Protein 2DPH (pdb70)

Organism: Pseudomonas putida (NCBI:txid303)

Sequence (796 aa):
AGNKSVVYHGTRDLRVETVPYPKLEHNNRKLEHAVILKVVSTNICGSDQHIYRGRFIVPKGHVLGHEITGEVVEKGSDVELMDIGDLVSVPFNVACGRCRNCKEARSDVCENNLVNPDADLGAFGFDLKGWSGGQAEYVLVPYADYMLLKFGDKEQAMEKIKDLTLISDILPTGFHGCVSAGVKPGSHVYIAGAGPVGRCAAAGARLLGAACVIVGDQNPERLKLLSDAGFETIDLRNSAPLRDQIDQILGKPEVDCGVDAVGFEAHGLGDEANTETPNGALNSLFDVVRAGGAIGIPGIYVGSDPDPVNKDAGSGRLHLDFGKMWTKSIRIMTGMAPVTNYNRHLTEAILWDQMPYLSKVMNIEVITLDQAPDGYAKFDKGSPAKFVIDPHGMLKNKAGNKSVVYHGTRDLRVETVPYPKLEHNNRKLEHAVILKVVSTNICGSDQHIYRGRFIVPKGHVLGHEITGEVVEKGSDVELMDIGDLVSVPFNVACGRCRNCKEARSDVCENNLVNPDADLGAFGFDLKGWSGGQAEYVLVPYADYMLLKFGDKEQAMEKIKDLTLISDILPTGFHGCVSAGVKPGSHVYIAGAGPVGRCAAAGARLLGAACVIVGDQNPERLKLLSDAGFETIDLRNSAPLRDQIDQILGKPEVDCGVDAVGFEAHGLGDEANTETPNGALNSLFDVVRAGGAIGIPGIYVGSDPDPVNKDAGSGRLHLDFGKMWTKSIRIMTGMAPVTNYNRHLTEAILWDQMPYLSKVMNIEVITLDQAPDGYAKFDKGSPAKFVIDPHGMLKNK

Solvent-accessible surface area: 28830 Å² total; per-residue (Å²): 131,33,8,61,1,0,2,19,38,20,82,124,49,16,113,38,59,93,44,109,83,21,139,28,73,23,123,142,101,140,4,74,15,0,0,0,0,64,0,1,0,0,0,1,4,28,18,0,26,18,0,14,70,11,18,37,116,8,69,158,36,20,9,0,0,3,0,0,0,0,42,0,52,73,69,10,102,73,7,138,107,9,84,121,26,22,2,0,0,0,2,9,1,0,1,1,21,136,21,106,2,5,155,106,56,48,2,1,1,1,36,32,94,91,1,4,80,113,49,37,8,1,0,0,0,5,18,29,86,40,6,61,2,0,0,1,41,51,3,26,0,0,10,0,40,69,3,14,18,82,4,66,82,80,126,71,0,41,145,52,1,41,20,0,0,0,0,0,8,1,0,0,12,0,24,13,0,0,58,20,3,32,5,134,103,46,9,55,0,1,0,4,8,0,13,9,29,0,0,0,0,0,0,0,0,79,52,38,35,16,70,18,12,0,0,0,14,46,32,68,109,32,9,126,34,0,49,103,14,59,10,74,41,5,41,14,118,67,96,52,83,9,69,73,19,0,52,156,58,40,58,110,39,33,0,25,3,0,0,0,14,56,0,8,20,1,65,6,71,12,131,98,8,144,61,40,34,11,19,13,7,0,17,10,0,2,37,0,0,25,6,16,3,7,0,0,3,11,8,18,2,18,33,81,10,71,97,45,77,58,197,48,6,15,78,3,78,6,43,2,17,8,0,76,1,3,44,31,0,0,86,4,27,2,1,15,2,5,0,48,61,32,4,92,143,2,0,73,15,3,24,186,96,101,6,81,25,0,58,132,0,0,47,26,72,54,19,72,6,95,88,0,36,94,1,1,40,117,7,22,188,22,17,25,2,0,2,0,0,11,20,62,44,35,12,176,71,223,130,24,8,60,0,0,3,11,52,14,81,128,45,15,118,39,63,94,42,112,67,23,138,18,79,19,121,145,99,155,3,49,25,0,0,0,0,62,0,0,0,0,0,2,4,26,16,0,30,17,0,14,63,11,18,37,111,2,66,155,43,19,12,0,0,2,0,0,0,0,32,0,58,70,76,5,100,77,9,141,108,9,85,104,30,26,2,0,1,0,1,9,1,0,1,1,21,136,20,81,2,6,157,109,54,52,0,1,0,1,37,31,98,90,0,2,75,113,44,37,7,1,0,0,0,2,19,28,83,39,6,64,2,0,0,1,38,46,3,26,0,0,11,0,36,70,4,8,9,97,8,74,75,81,117,85,1,56,152,52,10,77,20,0,0,0,0,0,7,0,0,0,12,0,25,13,0,0,57,19,2,32,6,131,104,45,7,59,0,0,0,4,8,0,13,7,29,0,0,0,0,0,0,0,0,75,53,38,35,16,69,20,12,0,0,0,17,45,31,60,108,30,9,125,32,0,51,105,16,61,11,77,41,5,37,12,120,76,96,56,81,8,70,76,27,0,56,170,55,38,56,140,42,38,0,26,4,0,0,0,14,54,0,6,20,1,61,4,54,8,128,85,8,138,64,38,39,10,19,9,6,0,17,14,0,2,36,0,0,32,5,16,4,7,0,0,4,11,7,16,2,14,37,79,9,67,95,46,80,58,190,47,5,17,77,2,77,8,44,2,13,5,1,79,5,4,40,28,1,0,82,2,26,2,1,17,2,6,0,45,63,32,7,157,146,2,8,84,15,4,30,185,99,105,6,84,23,0,58,136,0,0,50,26,70,54,22,62,3,91,93,0,34,99,0,2,32,107,8,19,174,25,19,34,1,0,2,0,0,13,16,59,55,48,19,186,130,210

Nearest PDB structures (foldseek):
  2dph-assembly1_A  TM=1.001E+00  e=8.751E-88  Pseudomonas putida
  4jlw-assembly1_D  TM=9.834E-01  e=1.526E-62  Pseudomonas aeruginosa LESB58
  1kol-assembly1_A  TM=9.827E-01  e=7.823E-61  Pseudomonas putida
  2oui-assembly1_A  TM=8.175E-01  e=8.821E-23  Entamoeba histolytica
  3wlf-assembly1_B  TM=8.235E-01  e=4.768E-22  Candida parapsilosis

Radius of gyration: 28.47 Å; Cα contacts (8 Å, |Δi|>4): 2165; chains: 2; bounding box: 70×52×89 Å

Secondary structure (DSSP, 8-state):
--EEEEEEEETTEEEEEEEPPPPSEETTEE-TT-EEEEEEEEE--HHHHHHHTTSS---TTPBP---EEEEEEEE-TT--S--TT-EEE--SB---S-SHHHHTT-GGG---TTT-SSSS--BTTTTBSSPPPSSBSEEEESSHHHH-EE-SSHHHHHHTHHHHTTTTTHHHHHHHHHHHTT--TT-EEEEE--SHHHHHHHHHHHHHT-SEEEEEES-HHHHHHHHTTT-EEEETTSSS-HHHHHHHHHSSS-EEEEEE-S-TT-B-SGGGTTSB-TTHHHHHHHHHEEEEEEEE--S---S--SS-SSHHHHTTEEEEEHHHHHHTT-EEE-SS--GGGTHHHHHHHHHTT--HHHHHHH-EEEE-STTHHHHHHHHHTT-S-EEEE-TTS-----/--EEEEEEEETTEEEEEEEPPPPSBSSS-B-TT-EEEEEEEEE--HHHHHHHTTSS---TTPBP---EEEEEEEE-TT--S--TT-EEE--SB---SSSHHHHTT-GGG---TTT-SSSS--BTTTTBSS---SSBSEEEESSHHHH-EE-S-HHHHHTTHHHHTTTTTHHHHHHHHHHTTT--TT-EEEEE--SHHHHHHHHHHHHTT-SEEEEEES-HHHHHHHHTTT-EEEETT--S-HHHHHHHHHSSS-EEEEEE-S-TT-B-SGGGTTSB-TTHHHHHHHHHEEEEEEEE--S---S--SS-SSTGGGGTEEEEEHHHHHHTT-EEE-SS--GGGTHHHHHHHHHTT--THHHHHH-EEEE-STTHHHHHHHHHTT-S-EEEE-TT--S---

InterPro domains:
  IPR002328 Alcohol dehydrogenase, zinc-type, conserved site [PS00059] (66-80)
  IPR011032 GroES-like superfamily [SSF50129] (4-185)
  IPR013154 Alcohol dehydrogenase-like, N-terminal [PF08240] (34-147)
  IPR036291 NAD(P)-binding domain superfamily [SSF51735] (162-354)

Structure (mmCIF, N/CA/C/O backbone):
data_2DPH
#
_entry.id   2DPH
#
_cell.length_a   90.229
_cell.length_b   90.229
_cell.length_c   226.689
_cell.angle_alpha   90.00
_cell.angle_beta   90.00
_cell.angle_gamma   90.00
#
_symmetry.space_group_name_H-M   'I 41'
#
loop_
_entity.id
_entity.type
_entity.pdbx_description
1 polymer 'Formaldehyde dismutase'
2 non-polymer 'ZINC ION'
3 non-polymer NICOTINAMIDE-ADENINE-DINUCLEOTIDE
4 water water
#
loop_
_atom_site.group_PDB
_atom_site.id
_atom_site.type_symbol
_atom_site.label_atom_id
_atom_site.label_alt_id
_atom_site.label_comp_id
_atom_site.label_asym_id
_atom_site.label_entity_id
_atom_site.label_seq_id
_atom_site.pdbx_PDB_ins_code
_atom_site.Cartn_x
_atom_site.Cartn_y
_atom_site.Cartn_z
_atom_site.occupancy
_atom_site.B_iso_or_equiv
_atom_site.auth_seq_id
_atom_site.auth_comp_id
_atom_site.auth_asym_id
_atom_site.auth_atom_id
_atom_site.pdbx_PDB_model_num
ATOM 1 N N . ALA A 1 1 ? 14.656 63.926 79.246 1.00 29.86 1 ALA A N 1
ATOM 2 C CA . ALA A 1 1 ? 14.690 65.408 79.050 1.00 29.97 1 ALA A CA 1
ATOM 3 C C . ALA A 1 1 ? 13.876 65.829 77.820 1.00 29.88 1 ALA A C 1
ATOM 4 O O . ALA A 1 1 ? 13.243 64.997 77.169 1.00 29.95 1 ALA A O 1
ATOM 6 N N . GLY A 1 2 ? 13.906 67.121 77.505 1.00 29.80 2 GLY A N 1
ATOM 7 C CA . GLY A 1 2 ? 13.224 67.652 76.328 1.00 29.68 2 GLY A CA 1
ATOM 8 C C . GLY A 1 2 ? 13.749 67.149 74.992 1.00 29.72 2 GLY A C 1
ATOM 9 O O . GLY A 1 2 ? 14.900 66.723 74.872 1.00 29.69 2 GLY A O 1
ATOM 10 N N . ASN A 1 3 ? 12.885 67.210 73.986 1.00 29.79 3 ASN A N 1
ATOM 11 C CA . ASN A 1 3 ? 13.202 66.791 72.626 1.00 29.87 3 ASN A CA 1
ATOM 12 C C . ASN A 1 3 ? 13.315 68.024 71.721 1.00 29.89 3 ASN A C 1
ATOM 13 O O . ASN A 1 3 ? 12.306 68.646 71.358 1.00 29.71 3 ASN A O 1
ATOM 18 N N . LYS A 1 4 ? 14.557 68.380 71.392 1.00 29.85 4 LYS A N 1
ATOM 19 C CA . LYS A 1 4 ? 14.855 69.529 70.537 1.00 30.14 4 LYS A CA 1
ATOM 20 C C . LYS A 1 4 ? 14.349 69.269 69.114 1.00 30.26 4 LYS A C 1
ATOM 21 O O . LYS A 1 4 ? 14.720 68.279 68.479 1.00 30.06 4 LYS A O 1
ATOM 27 N N . SER A 1 5 ? 13.508 70.179 68.630 1.00 30.35 5 SER A N 1
ATOM 28 C CA . SER A 1 5 ? 12.753 69.988 67.400 1.00 30.40 5 SER A CA 1
ATOM 29 C C . SER A 1 5 ? 12.707 71.276 66.586 1.00 30.54 5 SER A C 1
ATOM 30 O O . SER A 1 5 ? 12.938 72.364 67.122 1.00 30.48 5 SER A O 1
ATOM 33 N N . VAL A 1 6 ? 12.412 71.143 65.293 1.00 30.50 6 VAL A N 1
ATOM 34 C CA . VAL A 1 6 ? 12.145 72.296 64.434 1.00 30.55 6 VAL A CA 1
ATOM 35 C C . VAL A 1 6 ? 10.644 72.568 64.454 1.00 30.71 6 VAL A C 1
ATOM 36 O O . VAL A 1 6 ? 9.850 71.743 63.994 1.00 30.71 6 VAL A O 1
ATOM 40 N N . VAL A 1 7 ? 10.269 73.727 64.993 1.00 31.00 7 VAL A N 1
ATOM 41 C CA . VAL A 1 7 ? 8.868 74.057 65.255 1.00 31.39 7 VAL A CA 1
ATOM 42 C C . VAL A 1 7 ? 8.383 75.245 64.400 1.00 31.93 7 VAL A C 1
ATOM 43 O O . VAL A 1 7 ? 9.056 76.275 64.298 1.00 31.60 7 VAL A O 1
ATOM 47 N N . TYR A 1 8 ? 7.214 75.081 63.789 1.00 32.66 8 TYR A N 1
ATOM 48 C CA . TYR A 1 8 ? 6.610 76.132 62.977 1.00 33.52 8 TYR A CA 1
ATOM 49 C C . TYR A 1 8 ? 5.857 77.120 63.858 1.00 33.77 8 TYR A C 1
ATOM 50 O O . TYR A 1 8 ? 4.994 76.729 64.644 1.00 33.79 8 TYR A O 1
ATOM 59 N N . HIS A 1 9 ? 6.188 78.399 63.715 1.00 34.26 9 HIS A N 1
ATOM 60 C CA . HIS A 1 9 ? 5.516 79.461 64.462 1.00 34.83 9 HIS A CA 1
ATOM 61 C C . HIS A 1 9 ? 4.830 80.468 63.551 1.00 34.90 9 HIS A C 1
ATOM 62 O O . HIS A 1 9 ? 4.054 81.303 64.017 1.00 35.35 9 HIS A O 1
ATOM 69 N N . GLY A 1 10 ? 5.118 80.382 62.256 1.00 34.71 10 GLY A N 1
ATOM 70 C CA . GLY A 1 10 ? 4.525 81.274 61.270 1.00 34.56 10 GLY A CA 1
ATOM 71 C C . GLY A 1 10 ? 5.353 81.335 60.004 1.00 34.53 10 GLY A C 1
ATOM 72 O O . GLY A 1 10 ? 6.431 80.743 59.928 1.00 34.26 10 GLY A O 1
ATOM 73 N N . THR A 1 11 ? 4.837 82.056 59.010 1.00 34.72 11 THR A N 1
ATOM 74 C CA . THR A 1 11 ? 5.502 82.216 57.722 1.00 34.90 11 THR A CA 1
ATOM 75 C C . THR A 1 11 ? 6.948 82.658 57.907 1.00 35.07 11 THR A C 1
ATOM 76 O O . THR A 1 11 ? 7.214 83.721 58.478 1.00 35.20 11 THR A O 1
ATOM 80 N N . ARG A 1 12 ? 7.866 81.815 57.434 1.00 35.08 12 ARG A N 1
ATOM 81 C CA . ARG A 1 12 ? 9.314 82.054 57.513 1.00 35.26 12 ARG A CA 1
ATOM 82 C C . ARG A 1 12 ? 9.834 82.239 58.947 1.00 35.08 12 ARG A C 1
ATOM 83 O O . ARG A 1 12 ? 10.895 82.831 59.165 1.00 34.99 12 ARG A O 1
ATOM 91 N N . ASP A 1 13 ? 9.087 81.693 59.907 1.00 34.87 13 ASP A N 1
ATOM 92 C CA . ASP A 1 13 ? 9.424 81.764 61.323 1.00 34.78 13 ASP A CA 1
ATOM 93 C C . ASP A 1 13 ? 9.462 80.362 61.938 1.00 34.86 13 ASP A C 1
ATOM 94 O O . ASP A 1 13 ? 8.455 79.851 62.445 1.00 34.52 13 ASP A O 1
ATOM 99 N N . LEU A 1 14 ? 10.636 79.743 61.874 1.00 35.02 14 LEU A N 1
ATOM 100 C CA . LEU A 1 14 ? 10.856 78.442 62.487 1.00 35.18 14 LEU A CA 1
ATOM 101 C C . LEU A 1 14 ? 11.756 78.600 63.701 1.00 35.44 14 LEU A C 1
ATOM 102 O O . LEU A 1 14 ? 12.645 79.454 63.718 1.00 35.42 14 LEU A O 1
ATOM 107 N N . ARG A 1 15 ? 11.520 77.776 64.715 1.00 35.67 15 ARG A N 1
ATOM 108 C CA . ARG A 1 15 ? 12.279 77.856 65.957 1.00 35.94 15 ARG A CA 1
ATOM 109 C C . ARG A 1 15 ? 12.731 76.487 66.426 1.00 35.88 15 ARG A C 1
ATOM 110 O O . ARG A 1 15 ? 11.916 75.578 66.608 1.00 36.15 15 ARG A O 1
ATOM 118 N N . VAL A 1 16 ? 14.040 76.349 66.606 1.00 35.82 16 VAL A N 1
ATOM 119 C CA . VAL A 1 16 ? 14.625 75.143 67.171 1.00 35.82 16 VAL A CA 1
ATOM 120 C C . VAL A 1 16 ? 14.476 75.227 68.686 1.00 35.88 16 VAL A C 1
ATOM 121 O O . VAL A 1 16 ? 15.168 76.011 69.348 1.00 35.78 16 VAL A O 1
ATOM 125 N N . GLU A 1 17 ? 13.555 74.433 69.224 1.00 35.58 17 GLU A N 1
ATOM 126 C CA . GLU A 1 17 ? 13.258 74.466 70.653 1.00 35.33 17 GLU A CA 1
ATOM 127 C C . GLU A 1 17 ? 12.910 73.085 71.190 1.00 35.07 17 GLU A C 1
ATOM 128 O O . GLU A 1 17 ? 12.602 72.158 70.428 1.00 34.73 17 GLU A O 1
ATOM 134 N N . THR A 1 18 ? 12.966 72.971 72.513 1.00 34.62 18 THR A N 1
ATOM 135 C CA . THR A 1 18 ? 12.658 71.742 73.220 1.00 34.25 18 THR A CA 1
ATOM 136 C C . THR A 1 18 ? 11.148 71.525 73.308 1.00 33.86 18 THR A C 1
ATOM 137 O O . THR A 1 18 ? 10.369 72.464 73.475 1.00 33.85 18 THR A O 1
ATOM 141 N N . VAL A 1 19 ? 10.759 70.265 73.165 1.00 33.45 19 VAL A N 1
ATOM 142 C CA . VAL A 1 19 ? 9.378 69.828 73.246 1.00 33.00 19 VAL A CA 1
ATOM 143 C C . VAL A 1 19 ? 9.391 68.589 74.159 1.00 32.59 19 VAL A C 1
ATOM 144 O O . VAL A 1 19 ? 10.401 67.889 74.211 1.00 32.33 19 VAL A O 1
ATOM 148 N N . PRO A 1 20 ? 8.301 68.342 74.918 1.00 32.24 20 PRO A N 1
ATOM 149 C CA . PRO A 1 20 ? 8.230 67.117 75.718 1.00 32.14 20 PRO A CA 1
ATOM 150 C C . PRO A 1 20 ? 8.621 65.869 74.928 1.00 32.11 20 PRO A C 1
ATOM 151 O O . PRO A 1 20 ? 8.159 65.677 73.798 1.00 32.21 20 PRO A O 1
ATOM 155 N N . TYR A 1 21 ? 9.482 65.046 75.524 1.00 31.85 21 TYR A N 1
ATOM 156 C CA . TYR A 1 21 ? 9.951 63.793 74.925 1.00 31.54 21 TYR A CA 1
ATOM 157 C C . TYR A 1 21 ? 8.785 62.940 74.398 1.00 32.00 21 TYR A C 1
ATOM 158 O O . TYR A 1 21 ? 7.732 62.877 75.034 1.00 31.86 21 TYR A O 1
ATOM 167 N N . PRO A 1 22 ? 8.964 62.295 73.224 1.00 32.50 22 PRO A N 1
ATOM 168 C CA . PRO A 1 22 ? 7.864 61.530 72.643 1.00 32.95 22 PRO A CA 1
ATOM 169 C C . PRO A 1 22 ? 7.467 60.301 73.465 1.00 33.56 22 PRO A C 1
ATOM 170 O O . PRO A 1 22 ? 8.330 59.521 73.888 1.00 33.60 22 PRO A O 1
ATOM 174 N N . LYS A 1 23 ? 6.163 60.165 73.698 1.00 34.04 23 LYS A N 1
ATOM 175 C CA . LYS A 1 23 ? 5.582 58.990 74.334 1.00 34.87 23 LYS A CA 1
ATOM 176 C C . LYS A 1 23 ? 5.007 58.071 73.258 1.00 34.98 23 LYS A C 1
ATOM 177 O O . LYS A 1 23 ? 4.704 58.521 72.148 1.00 35.14 23 LYS A O 1
ATOM 183 N N . LEU A 1 24 ? 4.846 56.793 73.594 1.00 35.15 24 LEU A N 1
ATOM 184 C CA . LEU A 1 24 ? 4.221 55.825 72.698 1.00 35.30 24 LEU A CA 1
ATOM 185 C C . LEU A 1 24 ? 2.703 55.992 72.741 1.00 35.58 24 LEU A C 1
ATOM 186 O O . LEU A 1 24 ? 1.970 55.100 73.172 1.00 35.64 24 LEU A O 1
ATOM 191 N N . GLU A 1 25 ? 2.245 57.144 72.260 1.00 36.05 25 GLU A N 1
ATOM 192 C CA . GLU A 1 25 ? 0.893 57.623 72.515 1.00 36.68 25 GLU A CA 1
ATOM 193 C C . GLU A 1 25 ? 0.462 58.640 71.452 1.00 36.73 25 GLU A C 1
ATOM 194 O O . GLU A 1 25 ? 1.274 59.436 70.984 1.00 36.73 25 GLU A O 1
ATOM 200 N N . HIS A 1 26 ? -0.819 58.609 71.084 1.00 36.94 26 HIS A N 1
ATOM 201 C CA . HIS A 1 26 ? -1.383 59.540 70.104 1.00 37.14 26 HIS A CA 1
ATOM 202 C C . HIS A 1 26 ? -2.860 59.786 70.415 1.00 37.55 26 HIS A C 1
ATOM 203 O O . HIS A 1 26 ? -3.654 58.841 70.465 1.00 37.48 26 HIS A O 1
ATOM 210 N N . ASN A 1 27 ? -3.213 61.059 70.610 1.00 38.05 27 ASN A N 1
ATOM 211 C CA . ASN A 1 27 ? -4.537 61.465 71.115 1.00 38.73 27 ASN A CA 1
ATOM 212 C C . ASN A 1 27 ? -4.898 60.761 72.434 1.00 39.14 27 ASN A C 1
ATOM 213 O O . ASN A 1 27 ? -6.005 60.230 72.594 1.00 39.16 27 ASN A O 1
ATOM 218 N N . ASN A 1 28 ? -3.934 60.759 73.360 1.00 39.68 28 ASN A N 1
ATOM 219 C CA . ASN A 1 28 ? -4.050 60.127 74.689 1.00 40.24 28 ASN A CA 1
ATOM 220 C C . ASN A 1 28 ? -4.188 58.605 74.656 1.00 40.31 28 ASN A C 1
ATOM 221 O O . ASN A 1 28 ? -4.270 57.965 75.709 1.00 40.48 28 ASN A O 1
ATOM 226 N N . ARG A 1 29 ? -4.210 58.040 73.448 1.00 40.26 29 ARG A N 1
ATOM 227 C CA . ARG A 1 29 ? -4.374 56.602 73.236 1.00 40.17 29 ARG A CA 1
ATOM 228 C C . ARG A 1 29 ? -3.005 55.917 73.162 1.00 39.75 29 ARG A C 1
ATOM 229 O O . ARG A 1 29 ? -2.106 56.383 72.457 1.00 39.81 29 ARG A O 1
ATOM 237 N N . LYS A 1 30 ? -2.863 54.810 73.892 1.00 39.15 30 LYS A N 1
ATOM 238 C CA . LYS A 1 30 ? -1.612 54.054 73.970 1.00 38.44 30 LYS A CA 1
ATOM 239 C C . LYS A 1 30 ? -1.361 53.255 72.688 1.00 37.72 30 LYS A C 1
ATOM 240 O O . LYS A 1 30 ? -2.266 52.584 72.183 1.00 37.90 30 LYS A O 1
ATOM 246 N N . LEU A 1 31 ? -0.134 53.327 72.170 1.00 36.46 31 LEU A N 1
ATOM 247 C CA . LEU A 1 31 ? 0.203 52.681 70.897 1.00 35.22 31 LEU A CA 1
ATOM 248 C C . LEU A 1 31 ? 1.141 51.489 71.071 1.00 34.41 31 LEU A C 1
ATOM 249 O O . LEU A 1 31 ? 2.359 51.649 71.213 1.00 34.19 31 LEU A O 1
ATOM 254 N N . GLU A 1 32 ? 0.553 50.295 71.048 1.00 33.56 32 GLU A N 1
ATOM 255 C CA . GLU A 1 32 ? 1.275 49.032 71.228 1.00 32.86 32 GLU A CA 1
ATOM 256 C C . GLU A 1 32 ? 2.232 48.745 70.076 1.00 31.79 32 GLU A C 1
ATOM 257 O O . GLU A 1 32 ? 3.273 48.106 70.254 1.00 31.83 32 GLU A O 1
ATOM 263 N N . HIS A 1 33 ? 1.862 49.236 68.898 1.00 29.98 33 HIS A N 1
ATOM 264 C CA . HIS A 1 33 ? 2.534 48.926 67.644 1.00 28.64 33 HIS A CA 1
ATOM 265 C C . HIS A 1 33 ? 3.640 49.938 67.331 1.00 28.03 33 HIS A C 1
ATOM 266 O O . HIS A 1 33 ? 4.362 49.793 66.341 1.00 27.52 33 HIS A O 1
ATOM 273 N N . ALA A 1 34 ? 3.759 50.955 68.182 1.00 27.30 34 ALA A N 1
ATOM 274 C CA . ALA A 1 34 ? 4.652 52.086 67.941 1.00 26.78 34 ALA A CA 1
ATOM 275 C C . ALA A 1 34 ? 6.071 51.916 68.490 1.00 26.61 34 ALA A C 1
ATOM 276 O O . ALA A 1 34 ? 6.367 50.987 69.254 1.00 26.48 34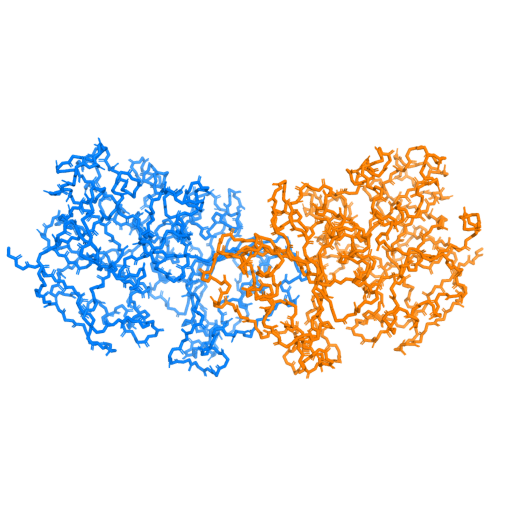 ALA A O 1
ATOM 278 N N . VAL A 1 35 ? 6.926 52.854 68.086 1.00 26.47 35 VAL A N 1
ATOM 279 C CA . VAL A 1 35 ? 8.351 52.865 68.376 1.00 26.17 35 VAL A CA 1
ATOM 280 C C . VAL A 1 35 ? 8.806 54.320 68.550 1.00 26.08 35 VAL A C 1
ATOM 281 O O . VAL A 1 35 ? 8.201 55.238 67.983 1.00 25.79 35 VAL A O 1
ATOM 285 N N . ILE A 1 36 ? 9.837 54.533 69.367 1.00 25.92 36 ILE A N 1
ATOM 286 C CA . ILE A 1 36 ? 10.522 55.826 69.421 1.00 25.93 36 ILE A CA 1
ATOM 287 C C . ILE A 1 36 ? 11.857 55.672 68.710 1.00 25.97 36 ILE A C 1
ATOM 288 O O . ILE A 1 36 ? 12.530 54.647 68.856 1.00 26.32 36 ILE A O 1
ATOM 293 N N . LEU A 1 37 ? 12.226 56.681 67.929 1.00 25.88 37 LEU A N 1
ATOM 294 C CA . LEU A 1 37 ? 13.494 56.681 67.210 1.00 25.83 37 LEU A CA 1
ATOM 295 C C . LEU A 1 37 ? 14.418 57.799 67.651 1.00 25.86 37 LEU A C 1
ATOM 296 O O . LEU A 1 37 ? 13.998 58.946 67.778 1.00 25.98 37 LEU A O 1
ATOM 301 N N . LYS A 1 38 ? 15.680 57.458 67.876 1.00 26.00 38 LYS A N 1
ATOM 302 C CA . LYS A 1 38 ? 16.744 58.458 67.922 1.00 26.25 38 LYS A CA 1
ATOM 303 C C . LYS A 1 38 ? 17.098 58.760 66.465 1.00 26.04 38 LYS A C 1
ATOM 304 O O . LYS A 1 38 ? 17.443 57.854 65.707 1.00 25.90 38 LYS A O 1
ATOM 310 N N . VAL A 1 39 ? 16.999 60.027 66.077 1.00 26.24 39 VAL A N 1
ATOM 311 C CA . VAL A 1 39 ? 17.151 60.423 64.674 1.00 26.03 39 VAL A CA 1
ATOM 312 C C . VAL A 1 39 ? 18.623 60.479 64.252 1.00 26.42 39 VAL A C 1
ATOM 313 O O . VAL A 1 39 ? 19.418 61.229 64.832 1.00 26.86 39 VAL A O 1
ATOM 317 N N . VAL A 1 40 ? 18.974 59.675 63.247 1.00 26.37 40 VAL A N 1
ATOM 318 C CA . VAL A 1 40 ? 20.333 59.634 62.703 1.00 26.42 40 VAL A CA 1
ATOM 319 C C . VAL A 1 40 ? 20.530 60.751 61.673 1.00 26.72 40 VAL A C 1
ATOM 320 O O . VAL A 1 40 ? 21.494 61.522 61.751 1.00 26.98 40 VAL A O 1
ATOM 324 N N . SER A 1 41 ? 19.613 60.827 60.711 1.00 26.66 41 SER A N 1
ATOM 325 C CA . SER A 1 41 ? 19.617 61.880 59.705 1.00 26.47 41 SER A CA 1
ATOM 326 C C . SER A 1 41 ? 18.185 62.244 59.346 1.00 26.49 41 SER A C 1
ATOM 327 O O . SER A 1 41 ? 17.302 61.380 59.317 1.00 26.50 41 SER A O 1
ATOM 330 N N . THR A 1 42 ? 17.964 63.528 59.085 1.00 26.28 42 THR A N 1
ATOM 331 C CA . THR A 1 42 ? 16.624 64.056 58.842 1.00 26.25 42 THR A CA 1
ATOM 332 C C . THR A 1 42 ? 16.696 65.261 57.887 1.00 26.31 42 THR A C 1
ATOM 333 O O . THR A 1 42 ? 17.285 66.291 58.211 1.00 26.29 42 THR A O 1
ATOM 337 N N . ASN A 1 43 ? 16.117 65.110 56.697 1.00 26.46 43 ASN A N 1
ATOM 338 C CA . ASN A 1 43 ? 16.319 66.085 55.617 1.00 26.44 43 ASN A CA 1
ATOM 339 C C . ASN A 1 43 ? 15.289 67.218 55.584 1.00 26.50 43 ASN A C 1
ATOM 340 O O . ASN A 1 43 ? 14.235 67.133 56.219 1.00 26.84 43 ASN A O 1
ATOM 345 N N . ILE A 1 44 ? 15.619 68.269 54.833 1.00 26.53 44 ILE A N 1
ATOM 346 C CA . ILE A 1 44 ? 14.692 69.349 54.488 1.00 26.72 44 ILE A CA 1
ATOM 347 C C . ILE A 1 44 ? 14.190 69.138 53.050 1.00 27.11 44 ILE A C 1
ATOM 348 O O . ILE A 1 44 ? 14.978 68.877 52.134 1.00 27.11 44 ILE A O 1
ATOM 353 N N . CYS A 1 45 ? 12.876 69.253 52.868 1.00 27.84 45 CYS A N 1
ATOM 354 C CA . CYS A 1 45 ? 12.222 68.965 51.591 1.00 27.84 45 CYS A CA 1
ATOM 355 C C . CYS A 1 45 ? 11.520 70.187 51.006 1.00 27.53 45 CYS A C 1
ATOM 356 O O . CYS A 1 45 ? 11.242 71.149 51.718 1.00 27.48 45 CYS A O 1
ATOM 359 N N . GLY A 1 46 ? 11.226 70.130 49.707 1.00 27.40 46 GLY A N 1
ATOM 360 C CA . GLY A 1 46 ? 10.413 71.153 49.034 1.00 26.80 46 GLY A CA 1
ATOM 361 C C . GLY A 1 46 ? 9.023 71.275 49.638 1.00 26.42 46 GLY A C 1
ATOM 362 O O . GLY A 1 46 ? 8.446 72.358 49.668 1.00 26.36 46 GLY A O 1
ATOM 363 N N . SER A 1 47 ? 8.494 70.157 50.124 1.00 26.37 47 SER A N 1
ATOM 364 C CA . SER A 1 47 ? 7.218 70.132 50.843 1.00 26.61 47 SER A CA 1
ATOM 365 C C . SER A 1 47 ? 7.268 70.920 52.153 1.00 26.60 47 SER A C 1
ATOM 366 O O . SER A 1 47 ? 6.300 71.589 52.510 1.00 26.70 47 SER A O 1
ATOM 369 N N . ASP A 1 48 ? 8.392 70.831 52.863 1.00 26.57 48 ASP A N 1
ATOM 370 C CA . ASP A 1 48 ? 8.625 71.654 54.053 1.00 27.15 48 ASP A CA 1
ATOM 371 C C . ASP A 1 48 ? 8.693 73.136 53.679 1.00 27.36 48 ASP A C 1
ATOM 372 O O . ASP A 1 48 ? 8.288 73.997 54.457 1.00 27.64 48 ASP A O 1
ATOM 377 N N . GLN A 1 49 ? 9.208 73.421 52.486 1.00 27.86 49 GLN A N 1
ATOM 378 C CA . GLN A 1 49 ? 9.301 74.789 51.987 1.00 28.26 49 GLN A CA 1
ATOM 379 C C . GLN A 1 49 ? 7.921 75.407 51.719 1.00 28.41 49 GLN A C 1
ATOM 380 O O . GLN A 1 49 ? 7.713 76.582 52.022 1.00 28.58 49 GLN A O 1
ATOM 386 N N . HIS A 1 50 ? 6.990 74.622 51.164 1.00 28.55 50 HIS A N 1
ATOM 387 C CA . HIS A 1 50 ? 5.581 75.049 51.043 1.00 28.76 50 HIS A CA 1
ATOM 388 C C . HIS A 1 50 ? 5.034 75.537 52.391 1.00 28.85 50 HIS A C 1
ATOM 389 O O . HIS A 1 50 ? 4.367 76.570 52.465 1.00 28.70 50 HIS A O 1
ATOM 396 N N . ILE A 1 51 ? 5.313 74.775 53.449 1.00 29.08 51 ILE A N 1
ATOM 397 C CA . ILE A 1 51 ? 4.903 75.136 54.808 1.00 29.45 51 ILE A CA 1
ATOM 398 C C . ILE A 1 51 ? 5.621 76.417 55.236 1.00 29.72 51 ILE A C 1
ATOM 399 O O . ILE A 1 51 ? 4.991 77.368 55.685 1.00 29.65 51 ILE A O 1
ATOM 404 N N . TYR A 1 52 ? 6.939 76.423 55.057 1.00 30.21 52 TYR A N 1
ATOM 405 C CA . TYR A 1 52 ? 7.812 77.545 55.394 1.00 30.64 52 TYR A CA 1
ATOM 406 C C . TYR A 1 52 ? 7.372 78.879 54.767 1.00 31.21 52 TYR A C 1
ATOM 407 O O . TYR A 1 52 ? 7.432 79.928 55.414 1.00 31.36 52 TYR A O 1
ATOM 416 N N . ARG A 1 53 ? 6.933 78.829 53.512 1.00 31.68 53 ARG A N 1
ATOM 417 C CA . ARG A 1 53 ? 6.456 80.017 52.803 1.00 32.05 53 ARG A CA 1
ATOM 418 C C . ARG A 1 53 ? 5.018 80.399 53.180 1.00 32.11 53 ARG A C 1
ATOM 419 O O . ARG A 1 53 ? 4.486 81.395 52.688 1.00 32.26 53 ARG A O 1
ATOM 427 N N . GLY A 1 54 ? 4.394 79.603 54.046 1.00 32.27 54 GLY A N 1
ATOM 428 C CA . GLY A 1 54 ? 2.996 79.796 54.421 1.00 32.42 54 GLY A CA 1
ATOM 429 C C . GLY A 1 54 ? 2.004 79.387 53.342 1.00 32.70 54 GLY A C 1
ATOM 430 O O . GLY A 1 54 ? 0.895 79.929 53.272 1.00 32.69 54 GLY A O 1
ATOM 431 N N . ARG A 1 55 ? 2.393 78.429 52.501 1.00 32.68 55 ARG A N 1
ATOM 432 C CA . ARG A 1 55 ? 1.535 77.986 51.396 1.00 32.81 55 ARG A CA 1
ATOM 433 C C . ARG A 1 55 ? 0.828 76.660 51.689 1.00 33.12 55 ARG A C 1
ATOM 434 O O . ARG A 1 55 ? -0.112 76.281 50.991 1.00 33.16 55 ARG A O 1
ATOM 442 N N . PHE A 1 56 ? 1.299 75.962 52.718 1.00 33.57 56 PHE A N 1
ATOM 443 C CA . PHE A 1 56 ? 0.667 74.746 53.209 1.00 34.25 56 PHE A CA 1
ATOM 444 C C . PHE A 1 56 ? 0.482 74.937 54.708 1.00 34.52 56 PHE A C 1
ATOM 445 O O . PHE A 1 56 ? 1.462 75.072 55.444 1.00 34.57 56 PHE A O 1
ATOM 453 N N . ILE A 1 57 ? -0.775 74.966 55.149 1.00 34.95 57 ILE A N 1
ATOM 454 C CA . ILE A 1 57 ? -1.105 75.303 56.538 1.00 35.18 57 ILE A CA 1
ATOM 455 C C . ILE A 1 57 ? -0.914 74.124 57.494 1.00 35.14 57 ILE A C 1
ATOM 456 O O . ILE A 1 57 ? -1.400 73.019 57.241 1.00 35.49 57 ILE A O 1
ATOM 461 N N . VAL A 1 58 ? -0.172 74.374 58.572 1.00 34.96 58 VAL A N 1
ATOM 462 C CA . VAL A 1 58 ? -0.114 73.493 59.743 1.00 34.74 58 VAL A CA 1
ATOM 463 C C . VAL A 1 58 ? -0.381 74.375 60.974 1.00 34.78 58 VAL A C 1
ATOM 464 O O . VAL A 1 58 ? -0.262 75.597 60.879 1.00 34.83 58 VAL A O 1
ATOM 468 N N . PRO A 1 59 ? -0.750 73.773 62.128 1.00 34.91 59 PRO A N 1
ATOM 469 C CA . PRO A 1 59 ? -0.991 74.614 63.308 1.00 34.98 59 PRO A CA 1
ATOM 470 C C . PRO A 1 59 ? 0.304 75.179 63.892 1.00 35.15 59 PRO A C 1
ATOM 471 O O . PRO A 1 59 ? 1.377 74.584 63.718 1.00 35.15 59 PRO A O 1
ATOM 475 N N . LYS A 1 60 ? 0.203 76.320 64.572 1.00 35.27 60 LYS A N 1
ATOM 476 C CA . LYS A 1 60 ? 1.338 76.884 65.305 1.00 35.47 60 LYS A CA 1
ATOM 477 C C . LYS A 1 60 ? 1.799 75.871 66.350 1.00 34.73 60 LYS A C 1
ATOM 478 O O . LYS A 1 60 ? 0.983 75.327 67.098 1.00 34.58 60 LYS A O 1
ATOM 484 N N . GLY A 1 61 ? 3.102 75.608 66.381 1.00 34.08 61 GLY A N 1
ATOM 485 C CA . GLY A 1 61 ? 3.657 74.625 67.299 1.00 33.46 61 GLY A CA 1
ATOM 486 C C . GLY A 1 61 ? 3.946 73.265 66.684 1.00 33.12 61 GLY A C 1
ATOM 487 O O . GLY A 1 61 ? 4.576 72.422 67.324 1.00 32.90 61 GLY A O 1
ATOM 488 N N . HIS A 1 62 ? 3.502 73.047 65.443 1.00 32.77 62 HIS A N 1
ATOM 489 C CA . HIS A 1 62 ? 3.722 71.769 64.763 1.00 32.13 62 HIS A CA 1
ATOM 490 C C . HIS A 1 62 ? 5.199 71.525 64.451 1.00 31.56 62 HIS A C 1
ATOM 491 O O . HIS A 1 62 ? 5.905 72.423 63.991 1.00 31.43 62 HIS A O 1
ATOM 498 N N . VAL A 1 63 ? 5.658 70.309 64.730 1.00 30.75 63 VAL A N 1
ATOM 499 C CA . VAL A 1 63 ? 7.039 69.924 64.454 1.00 30.18 63 VAL A CA 1
ATOM 500 C C . VAL A 1 63 ? 7.155 69.471 62.997 1.00 29.79 63 VAL A C 1
ATOM 501 O O . VAL A 1 63 ? 6.340 68.686 62.515 1.00 29.44 63 VAL A O 1
ATOM 505 N N . LEU A 1 64 ? 8.174 69.980 62.309 1.00 29.33 64 LEU A N 1
ATOM 506 C CA . LEU A 1 64 ? 8.350 69.735 60.882 1.00 28.94 64 LEU A CA 1
ATOM 507 C C . LEU A 1 64 ? 9.301 68.578 60.603 1.00 28.54 64 LEU A C 1
ATOM 508 O O . LEU A 1 64 ? 10.079 68.182 61.475 1.00 28.64 64 LEU A O 1
ATOM 513 N N . GLY A 1 65 ? 9.212 68.025 59.393 1.00 28.02 65 GLY A N 1
ATOM 514 C CA . GLY A 1 65 ? 10.152 67.001 58.937 1.00 27.39 65 GLY A CA 1
ATOM 515 C C . GLY A 1 65 ? 9.523 65.645 58.707 1.00 27.26 65 GLY A C 1
ATOM 516 O O . GLY A 1 65 ? 8.801 65.126 59.557 1.00 27.05 65 GLY A O 1
ATOM 517 N N . HIS A 1 66 ? 9.794 65.062 57.543 1.00 27.09 66 HIS A N 1
ATOM 518 C CA . HIS A 1 66 ? 9.226 63.761 57.197 1.00 26.79 66 HIS A CA 1
ATOM 519 C C . HIS A 1 66 ? 10.211 62.894 56.409 1.00 26.54 66 HIS A C 1
ATOM 520 O O . HIS A 1 66 ? 9.809 61.951 55.725 1.00 26.49 66 HIS A O 1
ATOM 527 N N . GLU A 1 67 ? 11.498 63.217 56.510 1.00 26.18 67 GLU A N 1
ATOM 528 C CA . GLU A 1 67 ? 12.540 62.445 55.841 1.00 26.07 67 GLU A CA 1
ATOM 529 C C . GLU A 1 67 ? 13.491 61.842 56.873 1.00 26.15 67 GLU A C 1
ATOM 530 O O . GLU A 1 67 ? 14.645 62.278 57.011 1.00 26.21 67 GLU A O 1
ATOM 536 N N . ILE A 1 68 ? 12.997 60.821 57.572 1.00 25.90 68 ILE A N 1
ATOM 537 C CA . ILE A 1 68 ? 13.646 60.305 58.778 1.00 25.91 68 ILE A CA 1
ATOM 538 C C . ILE A 1 68 ? 14.371 58.976 58.564 1.00 25.91 68 ILE A C 1
ATOM 539 O O . ILE A 1 68 ? 13.800 58.013 58.051 1.00 25.56 68 ILE A O 1
ATOM 544 N N . THR A 1 69 ? 15.642 58.962 58.953 1.00 25.99 69 THR A N 1
ATOM 545 C CA . THR A 1 69 ? 16.396 57.744 59.207 1.00 26.29 69 THR A CA 1
ATOM 546 C C . THR A 1 69 ? 16.756 57.775 60.698 1.00 26.67 69 THR A C 1
ATOM 547 O O . THR A 1 69 ? 17.191 58.808 61.217 1.00 26.23 69 THR A O 1
ATOM 551 N N . GLY A 1 70 ? 16.551 56.660 61.392 1.00 27.23 70 GLY A N 1
ATOM 552 C CA . GLY A 1 70 ? 16.790 56.621 62.830 1.00 27.88 70 GLY A CA 1
ATOM 553 C C . GLY A 1 70 ? 17.128 55.262 63.412 1.00 28.49 70 GLY A C 1
ATOM 554 O O . GLY A 1 70 ? 17.118 54.251 62.712 1.00 28.42 70 GLY A O 1
ATOM 555 N N . GLU A 1 71 ? 17.438 55.248 64.704 1.00 29.01 71 GLU A N 1
ATOM 556 C CA . GLU A 1 71 ? 17.662 54.001 65.420 1.00 30.21 71 GLU A CA 1
ATOM 557 C C . GLU A 1 71 ? 16.589 53.784 66.475 1.00 29.95 71 GLU A C 1
ATOM 558 O O . GLU A 1 71 ? 16.223 54.713 67.197 1.00 29.99 71 GLU A O 1
ATOM 564 N N . VAL A 1 72 ? 16.084 52.556 66.539 1.00 30.05 72 VAL A N 1
ATOM 565 C CA . VAL A 1 72 ? 15.076 52.171 67.525 1.00 30.63 72 VAL A CA 1
ATOM 566 C C . VAL A 1 72 ? 15.650 52.260 68.950 1.00 30.86 72 VAL A C 1
ATOM 567 O O . VAL A 1 72 ? 16.648 51.610 69.264 1.00 30.59 72 VAL A O 1
ATOM 571 N N . VAL A 1 73 ? 15.017 53.077 69.791 1.00 31.48 73 VAL A N 1
ATOM 572 C CA . VAL A 1 73 ? 15.426 53.225 71.195 1.00 32.20 73 VAL A CA 1
ATOM 573 C C . VAL A 1 73 ? 14.352 52.779 72.191 1.00 32.80 73 VAL A C 1
ATOM 574 O O . VAL A 1 73 ? 14.652 52.491 73.353 1.00 33.03 73 VAL A O 1
ATOM 578 N N . GLU A 1 74 ? 13.106 52.729 71.729 1.00 33.48 74 GLU A N 1
ATOM 579 C CA . GLU A 1 74 ? 11.985 52.247 72.537 1.00 33.99 74 GLU A CA 1
ATOM 580 C C . GLU A 1 74 ? 10.961 51.578 71.622 1.00 34.03 74 GLU A C 1
ATOM 581 O O . GLU A 1 74 ? 10.728 52.046 70.513 1.00 33.99 74 GLU A O 1
ATOM 587 N N . LYS A 1 75 ? 10.364 50.483 72.089 1.00 34.16 75 LYS A N 1
ATOM 588 C CA . LYS A 1 75 ? 9.315 49.788 71.342 1.00 34.28 75 LYS A CA 1
ATOM 589 C C . LYS A 1 75 ? 8.158 49.363 72.241 1.00 34.13 75 LYS A C 1
ATOM 590 O O . LYS A 1 75 ? 8.357 48.978 73.397 1.00 34.21 75 LYS A O 1
ATOM 596 N N . GLY A 1 76 ? 6.947 49.443 71.697 1.00 33.97 76 GLY A N 1
ATOM 597 C CA . GLY A 1 76 ? 5.755 48.963 72.385 1.00 33.63 76 GLY A CA 1
ATOM 598 C C . GLY A 1 76 ? 5.691 47.446 72.407 1.00 33.46 76 GLY A C 1
ATOM 599 O O . GLY A 1 76 ? 6.582 46.760 71.899 1.00 33.25 76 GLY A O 1
ATOM 600 N N . SER A 1 77 ? 4.614 46.928 72.982 1.00 33.48 77 SER A N 1
ATOM 601 C CA . SER A 1 77 ? 4.444 45.494 73.183 1.00 33.56 77 SER A CA 1
ATOM 602 C C . SER A 1 77 ? 4.280 44.691 71.884 1.00 33.43 77 SER A C 1
ATOM 603 O O . SER A 1 77 ? 4.696 43.527 71.811 1.00 33.12 77 SER A O 1
ATOM 606 N N . ASP A 1 78 ? 3.669 45.311 70.872 1.00 33.20 78 ASP A N 1
ATOM 607 C CA . ASP A 1 78 ? 3.427 44.645 69.593 1.00 33.29 78 ASP A CA 1
ATOM 608 C C . ASP A 1 78 ? 4.366 45.133 68.482 1.00 33.43 78 ASP A C 1
ATOM 609 O O . ASP A 1 78 ? 3.922 45.591 67.424 1.00 33.21 78 ASP A O 1
ATOM 614 N N . VAL A 1 79 ? 5.665 45.042 68.752 1.00 33.61 79 VAL A N 1
ATOM 615 C CA . VAL A 1 79 ? 6.704 45.286 67.759 1.00 33.79 79 VAL A CA 1
ATOM 616 C C . VAL A 1 79 ? 7.613 44.058 67.772 1.00 34.12 79 VAL A C 1
ATOM 617 O O . VAL A 1 79 ? 8.420 43.878 68.688 1.00 34.41 79 VAL A O 1
ATOM 621 N N . GLU A 1 80 ? 7.460 43.202 66.767 1.00 34.44 80 GLU A N 1
ATOM 622 C CA . GLU A 1 80 ? 8.129 41.902 66.761 1.00 34.87 80 GLU A CA 1
ATOM 623 C C . GLU A 1 80 ? 9.255 41.788 65.735 1.00 34.94 80 GLU A C 1
ATOM 624 O O . GLU A 1 80 ? 10.057 40.857 65.804 1.00 35.00 80 GLU A O 1
ATOM 630 N N . LEU A 1 81 ? 9.323 42.740 64.803 1.00 35.21 81 LEU A N 1
ATOM 631 C CA . LEU A 1 81 ? 10.318 42.701 63.726 1.00 35.35 81 LEU A CA 1
ATOM 632 C C . LEU A 1 81 ? 11.474 43.686 63.921 1.00 35.64 81 LEU A C 1
ATOM 633 O O . LEU A 1 81 ? 12.507 43.571 63.256 1.00 35.66 81 LEU A O 1
ATOM 638 N N . MET A 1 82 ? 11.289 44.643 64.830 1.00 35.88 82 MET A N 1
ATOM 639 C CA . MET A 1 82 ? 12.314 45.629 65.182 1.00 36.31 82 MET A CA 1
ATOM 640 C C . MET A 1 82 ? 12.870 45.357 66.575 1.00 36.00 82 MET A C 1
ATOM 641 O O . MET A 1 82 ? 12.122 45.003 67.485 1.00 36.19 82 MET A O 1
ATOM 646 N N . ASP A 1 83 ? 14.181 45.536 66.728 1.00 35.59 83 ASP A N 1
ATOM 647 C CA . ASP A 1 83 ? 14.846 45.498 68.027 1.00 35.21 83 ASP A CA 1
ATOM 648 C C . ASP A 1 83 ? 15.436 46.870 68.352 1.00 34.62 83 ASP A C 1
ATOM 649 O O . ASP A 1 83 ? 15.700 47.669 67.451 1.00 34.61 83 ASP A O 1
ATOM 654 N N . ILE A 1 84 ? 15.649 47.137 69.638 1.00 33.87 84 ILE A N 1
ATOM 655 C CA . ILE A 1 84 ? 16.385 48.330 70.056 1.00 33.12 84 ILE A CA 1
ATOM 656 C C . ILE A 1 84 ? 17.783 48.325 69.423 1.00 32.50 84 ILE A C 1
ATOM 657 O O . ILE A 1 84 ? 18.479 47.301 69.423 1.00 32.49 84 ILE A O 1
ATOM 662 N N . GLY A 1 85 ? 18.162 49.461 68.844 1.00 31.69 85 GLY A N 1
ATOM 663 C CA . GLY A 1 85 ? 19.452 49.599 68.185 1.00 30.92 85 GLY A CA 1
ATOM 664 C C . GLY A 1 85 ? 19.387 49.425 66.679 1.00 30.51 85 GLY A C 1
ATOM 665 O O . GLY A 1 85 ? 20.373 49.682 65.985 1.00 30.67 85 GLY A O 1
ATOM 666 N N . ASP A 1 86 ? 18.231 48.984 66.174 1.00 29.85 86 ASP A N 1
ATOM 667 C CA . ASP A 1 86 ? 18.040 48.752 64.740 1.00 29.04 86 ASP A CA 1
ATOM 668 C C . ASP A 1 86 ? 18.020 50.058 63.962 1.00 28.22 86 ASP A C 1
ATOM 669 O O . ASP A 1 86 ? 17.323 51.001 64.333 1.00 28.00 86 ASP A O 1
ATOM 674 N N . LEU A 1 87 ? 18.814 50.097 62.896 1.00 27.33 87 LEU A N 1
ATOM 675 C CA . LEU A 1 87 ? 18.837 51.217 61.970 1.00 26.48 87 LEU A CA 1
ATOM 676 C C . LEU A 1 87 ? 17.706 51.052 60.958 1.00 25.90 87 LEU A C 1
ATOM 677 O O . LEU A 1 87 ? 17.625 50.035 60.263 1.00 25.67 87 LEU A O 1
ATOM 682 N N . VAL A 1 88 ? 16.841 52.059 60.884 1.00 25.24 88 VAL A N 1
ATOM 683 C CA . VAL A 1 88 ? 15.630 51.989 60.062 1.00 24.47 88 VAL A CA 1
ATOM 684 C C . VAL A 1 88 ? 15.416 53.235 59.193 1.00 24.18 88 VAL A C 1
ATOM 685 O O . VAL A 1 88 ? 15.868 54.331 59.528 1.00 24.19 88 VAL A O 1
ATOM 689 N N . SER A 1 89 ? 14.719 53.040 58.078 1.00 23.78 89 SER A N 1
ATOM 690 C CA . SER A 1 89 ? 14.227 54.129 57.239 1.00 23.32 89 SER A CA 1
ATOM 691 C C . SER A 1 89 ? 12.721 54.266 57.454 1.00 23.00 89 SER A C 1
ATOM 692 O O . SER A 1 89 ? 12.000 53.268 57.487 1.00 22.73 89 SER A O 1
ATOM 695 N N . VAL A 1 90 ? 12.254 55.501 57.616 1.00 22.89 90 VAL A N 1
ATOM 696 C CA . VAL A 1 90 ? 10.834 55.761 57.844 1.00 22.76 90 VAL A CA 1
ATOM 697 C C . VAL A 1 90 ? 10.197 56.321 56.574 1.00 23.16 90 VAL A C 1
ATOM 698 O O . VAL A 1 90 ? 10.602 57.383 56.111 1.00 23.09 90 VAL A O 1
ATOM 702 N N . PRO A 1 91 ? 9.197 55.612 56.011 1.00 23.63 91 PRO A N 1
ATOM 703 C CA . PRO A 1 91 ? 8.399 56.185 54.922 1.00 24.03 91 PRO A CA 1
ATOM 704 C C . PRO A 1 91 ? 7.716 57.446 55.414 1.00 24.44 91 PRO A C 1
ATOM 705 O O . PRO A 1 91 ? 7.227 57.470 56.549 1.00 24.39 91 PRO A O 1
ATOM 709 N N . PHE A 1 92 ? 7.680 58.484 54.579 1.00 24.78 92 PHE A N 1
ATOM 710 C CA . PHE A 1 92 ? 7.046 59.738 54.978 1.00 24.86 92 PHE A CA 1
ATOM 711 C C . PHE A 1 92 ? 5.543 59.554 55.177 1.00 25.08 92 PHE A C 1
ATOM 712 O O . PHE A 1 92 ? 4.927 60.286 55.959 1.00 25.19 92 PHE A O 1
ATOM 720 N N . ASN A 1 93 ? 4.972 58.579 54.463 1.00 24.97 93 ASN A N 1
ATOM 721 C CA . ASN A 1 93 ? 3.569 58.201 54.616 1.00 25.09 93 ASN A CA 1
ATOM 722 C C . ASN A 1 93 ? 3.335 57.604 55.997 1.00 25.35 93 ASN A C 1
ATOM 723 O O . ASN A 1 93 ? 4.027 56.661 56.382 1.00 25.24 93 ASN A O 1
ATOM 728 N N . VAL A 1 94 ? 2.371 58.144 56.740 1.00 25.59 94 VAL A N 1
ATOM 729 C CA . VAL A 1 94 ? 1.881 57.452 57.932 1.00 25.89 94 VAL A CA 1
ATOM 730 C C . VAL A 1 94 ? 0.793 56.473 57.485 1.00 26.14 94 VAL A C 1
ATOM 731 O O . VAL A 1 94 ? -0.226 56.870 56.908 1.00 25.93 94 VAL A O 1
ATOM 735 N N . ALA A 1 95 ? 1.039 55.190 57.735 1.00 26.43 95 ALA A N 1
ATOM 736 C CA . ALA A 1 95 ? 0.216 54.117 57.190 1.00 26.83 95 ALA A CA 1
ATOM 737 C C . ALA A 1 95 ? 0.122 52.963 58.171 1.00 27.04 95 ALA A C 1
ATOM 738 O O . ALA A 1 95 ? 1.131 52.541 58.746 1.00 27.14 95 ALA A O 1
ATOM 740 N N . CYS A 1 96 ? -1.093 52.445 58.336 1.00 27.22 96 CYS A N 1
ATOM 741 C CA . CYS A 1 96 ? -1.388 51.451 59.364 1.00 27.20 96 CYS A CA 1
ATOM 742 C C . CYS A 1 96 ? -1.040 50.026 58.950 1.00 27.17 96 CYS A C 1
ATOM 743 O O . CYS A 1 96 ? -0.713 49.196 59.798 1.00 27.10 96 CYS A O 1
ATOM 746 N N . GLY A 1 97 ? -1.120 49.745 57.651 1.00 26.98 97 GLY A N 1
ATOM 747 C CA . GLY A 1 97 ? -0.919 48.392 57.142 1.00 27.20 97 GLY A CA 1
ATOM 748 C C . GLY A 1 97 ? -2.079 47.442 57.396 1.00 27.40 97 GLY A C 1
ATOM 749 O O . GLY A 1 97 ? -1.940 46.231 57.210 1.00 27.38 97 GLY A O 1
ATOM 750 N N . ARG A 1 98 ? -3.223 47.985 57.809 1.00 27.52 98 ARG A N 1
ATOM 751 C CA . ARG A 1 98 ? -4.360 47.162 58.238 1.00 28.00 98 ARG A CA 1
ATOM 752 C C . ARG A 1 98 ? -5.670 47.494 57.519 1.00 28.08 98 ARG A C 1
ATOM 753 O O . ARG A 1 98 ? -6.581 46.667 57.475 1.00 28.04 98 ARG A O 1
ATOM 761 N N . CYS A 1 99 ? -5.762 48.702 56.969 1.00 28.33 99 CYS A N 1
ATOM 762 C CA . CYS A 1 99 ? -6.952 49.123 56.225 1.00 28.70 99 CYS A CA 1
ATOM 763 C C . CYS A 1 99 ? -6.923 48.581 54.788 1.00 28.80 99 CYS A C 1
ATOM 764 O O . CYS A 1 99 ? -5.902 48.052 54.334 1.00 28.74 99 CYS A O 1
ATOM 767 N N . ARG A 1 100 ? -8.047 48.715 54.089 1.00 29.18 100 ARG A N 1
ATOM 768 C CA . ARG A 1 100 ? -8.195 48.242 52.707 1.00 29.55 100 ARG A CA 1
ATOM 769 C C . ARG A 1 100 ? -7.101 48.757 51.757 1.00 29.48 100 ARG A C 1
ATOM 770 O O . ARG A 1 100 ? -6.482 47.966 51.040 1.00 29.36 100 ARG A O 1
ATOM 778 N N . ASN A 1 101 ? -6.866 50.070 51.764 1.00 29.44 101 ASN A N 1
ATOM 779 C CA . ASN A 1 101 ? -5.834 50.681 50.918 1.00 29.55 101 ASN A CA 1
ATOM 780 C C . ASN A 1 101 ? -4.416 50.181 51.224 1.00 29.67 101 ASN A C 1
ATOM 781 O O . ASN A 1 101 ? -3.689 49.793 50.306 1.00 29.92 101 ASN A O 1
ATOM 786 N N . CYS A 1 102 ? -4.036 50.169 52.505 1.00 29.63 102 CYS A N 1
ATOM 787 C CA . CYS A 1 102 ? -2.740 49.617 52.928 1.00 29.53 102 CYS A CA 1
ATOM 788 C C . CYS A 1 102 ? -2.565 48.153 52.522 1.00 29.49 102 CYS A C 1
ATOM 789 O O . CYS A 1 102 ? -1.488 47.757 52.066 1.00 29.31 102 CYS A O 1
ATOM 792 N N . LYS A 1 103 ? -3.627 47.363 52.694 1.00 29.40 103 LYS A N 1
ATOM 793 C CA . LYS A 1 103 ? -3.624 45.935 52.348 1.00 29.59 103 LYS A CA 1
ATOM 794 C C . LYS A 1 103 ? -3.506 45.691 50.837 1.00 29.44 103 LYS A C 1
ATOM 795 O O . LYS A 1 103 ? -3.096 44.603 50.409 1.00 29.57 103 LYS A O 1
ATOM 801 N N . GLU A 1 104 ? -3.856 46.706 50.044 1.00 29.14 104 GLU A N 1
ATOM 802 C CA . GLU A 1 104 ? -3.722 46.654 48.583 1.00 29.11 104 GLU A CA 1
ATOM 803 C C . GLU A 1 104 ? -2.494 47.435 48.112 1.00 28.60 104 GLU A C 1
ATOM 804 O O . GLU A 1 104 ? -2.475 47.967 46.997 1.00 28.54 104 GLU A O 1
ATOM 810 N N . ALA A 1 105 ? -1.473 47.491 48.972 1.00 28.10 105 ALA A N 1
ATOM 811 C CA . ALA A 1 105 ? -0.214 48.203 48.698 1.00 27.72 105 ALA A CA 1
ATOM 812 C C . ALA A 1 105 ? -0.396 49.673 48.259 1.00 27.47 105 ALA A C 1
ATOM 813 O O . ALA A 1 105 ? 0.310 50.170 47.370 1.00 27.15 105 ALA A O 1
ATOM 815 N N . ARG A 1 106 ? -1.337 50.357 48.909 1.00 27.15 106 ARG A N 1
ATOM 816 C CA . ARG A 1 106 ? -1.594 51.776 48.660 1.00 26.87 106 ARG A CA 1
ATOM 817 C C . ARG A 1 106 ? -1.466 52.594 49.947 1.00 26.71 106 ARG A C 1
ATOM 818 O O . ARG A 1 106 ? -2.398 53.290 50.355 1.00 26.58 106 ARG A O 1
ATOM 826 N N . SER A 1 107 ? -0.290 52.506 50.568 1.00 26.63 107 SER A N 1
ATOM 827 C CA . SER A 1 107 ? -0.006 53.169 51.850 1.00 26.63 107 SER A CA 1
ATOM 828 C C . SER A 1 107 ? 0.139 54.684 51.705 1.00 26.64 107 SER A C 1
ATOM 829 O O . SER A 1 107 ? 0.229 55.402 52.707 1.00 26.53 107 SER A O 1
ATOM 832 N N . ASP A 1 108 ? 0.164 55.161 50.459 1.00 26.47 108 ASP A N 1
ATOM 833 C CA . ASP A 1 108 ? 0.076 56.593 50.178 1.00 26.42 108 ASP A CA 1
ATOM 834 C C . ASP A 1 108 ? -1.273 57.189 50.611 1.00 26.57 108 ASP A C 1
ATOM 835 O O . ASP A 1 108 ? -1.350 58.355 51.001 1.00 26.59 108 ASP A O 1
ATOM 840 N N . VAL A 1 109 ? -2.322 56.371 50.580 1.00 26.87 109 VAL A N 1
ATOM 841 C CA . VAL A 1 109 ? -3.670 56.824 50.945 1.00 26.79 109 VAL A CA 1
ATOM 842 C C . VAL A 1 109 ? -4.321 55.973 52.042 1.00 27.01 109 VAL A C 1
ATOM 843 O O . VAL A 1 109 ? -5.412 55.427 51.856 1.00 27.15 109 VAL A O 1
ATOM 847 N N . CYS A 1 110 ? -3.649 55.870 53.189 1.00 27.43 110 CYS A N 1
ATOM 848 C CA . CYS A 1 110 ? -4.193 55.146 54.346 1.00 27.67 110 CYS A CA 1
ATOM 849 C C . CYS A 1 110 ? -5.563 55.700 54.757 1.00 27.99 110 CYS A C 1
ATOM 850 O O . CYS A 1 110 ? -5.733 56.911 54.898 1.00 28.04 110 CYS A O 1
ATOM 853 N N . GLU A 1 111 ? -6.529 54.799 54.926 1.00 28.62 111 GLU A N 1
ATOM 854 C CA . GLU A 1 111 ? -7.917 55.148 55.250 1.00 29.41 111 GLU A CA 1
ATOM 855 C C . GLU A 1 111 ? -8.221 55.069 56.753 1.00 29.51 111 GLU A C 1
ATOM 856 O O . GLU A 1 111 ? -9.316 55.436 57.183 1.00 29.57 111 GLU A O 1
ATOM 862 N N . ASN A 1 112 ? -7.271 54.559 57.537 1.00 29.65 112 ASN A N 1
ATOM 863 C CA . ASN A 1 112 ? -7.449 54.424 58.985 1.00 29.77 112 ASN A CA 1
ATOM 864 C C . ASN A 1 112 ? -7.709 55.776 59.664 1.00 29.95 112 ASN A C 1
ATOM 865 O O . ASN A 1 112 ? -6.865 56.674 59.636 1.00 29.85 112 ASN A O 1
ATOM 870 N N . ASN A 1 113 ? -8.893 55.913 60.260 1.00 30.44 113 ASN A N 1
ATOM 871 C CA . ASN A 1 113 ? -9.276 57.150 60.952 1.00 30.80 113 ASN A CA 1
ATOM 872 C C . ASN A 1 113 ? -8.412 57.482 62.174 1.00 30.87 113 ASN A C 1
ATOM 873 O O . ASN A 1 113 ? -8.384 58.625 62.623 1.00 31.00 113 ASN A O 1
ATOM 878 N N . LEU A 1 114 ? -7.708 56.481 62.700 1.00 31.19 114 LEU A N 1
ATOM 879 C CA . LEU A 1 114 ? -6.756 56.682 63.801 1.00 31.46 114 LEU A CA 1
ATOM 880 C C . LEU A 1 114 ? -5.426 57.295 63.325 1.00 31.42 114 LEU A C 1
ATOM 881 O O . LEU A 1 114 ? -4.630 57.780 64.133 1.00 31.42 114 LEU A O 1
ATOM 886 N N . VAL A 1 115 ? -5.195 57.260 62.012 1.00 31.58 115 VAL A N 1
ATOM 887 C CA . VAL A 1 115 ? -4.048 57.924 61.390 1.00 31.59 115 VAL A CA 1
ATOM 888 C C . VAL A 1 115 ? -4.430 59.359 61.027 1.00 31.74 115 VAL A C 1
ATOM 889 O O . VAL A 1 115 ? -3.697 60.302 61.322 1.00 31.81 115 VAL A O 1
ATOM 893 N N . ASN A 1 116 ? -5.587 59.501 60.384 1.00 31.98 116 ASN A N 1
ATOM 894 C CA . ASN A 1 116 ? -6.142 60.784 59.976 1.00 32.36 116 ASN A CA 1
ATOM 895 C C . ASN A 1 116 ? -7.668 60.649 59.965 1.00 32.66 116 ASN A C 1
ATOM 896 O O . ASN A 1 116 ? -8.213 59.900 59.151 1.00 32.70 116 ASN A O 1
ATOM 901 N N . PRO A 1 117 ? -8.363 61.361 60.877 1.00 32.98 117 PRO A N 1
ATOM 902 C CA . PRO A 1 117 ? -9.822 61.212 61.022 1.00 33.23 117 PRO A CA 1
ATOM 903 C C . PRO A 1 117 ? -10.628 61.758 59.844 1.00 33.47 117 PRO A C 1
ATOM 904 O O . PRO A 1 117 ? -11.798 61.407 59.681 1.00 33.33 117 PRO A O 1
ATOM 908 N N . ASP A 1 118 ? -10.004 62.608 59.034 1.00 33.82 118 ASP A N 1
ATOM 909 C CA . ASP A 1 118 ? -10.688 63.235 57.912 1.00 34.10 118 ASP A CA 1
ATOM 910 C C . ASP A 1 118 ? -10.279 62.579 56.587 1.00 33.83 118 ASP A C 1
ATOM 911 O O . ASP A 1 118 ? -10.777 61.498 56.252 1.00 33.87 118 ASP A O 1
ATOM 916 N N . ALA A 1 119 ? -9.369 63.213 55.851 1.00 33.58 119 ALA A N 1
ATOM 917 C CA . ALA A 1 119 ? -8.951 62.708 54.544 1.00 33.45 119 ALA A CA 1
ATOM 918 C C . ALA A 1 119 ? -8.227 61.359 54.642 1.00 33.40 119 ALA A C 1
ATOM 919 O O . ALA A 1 119 ? -7.670 61.009 55.689 1.00 33.51 119 ALA A O 1
ATOM 921 N N . ASP A 1 120 ? -8.264 60.597 53.552 1.00 33.21 120 ASP A N 1
ATOM 922 C CA . ASP A 1 120 ? -7.590 59.303 53.484 1.00 32.97 120 ASP A CA 1
ATOM 923 C C . ASP A 1 120 ? -6.125 59.468 53.069 1.00 32.81 120 ASP A C 1
ATOM 924 O O . ASP A 1 120 ? -5.761 59.205 51.918 1.00 32.53 120 ASP A O 1
ATOM 929 N N . LEU A 1 121 ? -5.299 59.927 54.011 1.00 32.64 121 LEU A N 1
ATOM 930 C CA . LEU A 1 121 ? -3.842 60.018 53.826 1.00 32.55 121 LEU A CA 1
ATOM 931 C C . LEU A 1 121 ? -3.137 60.448 55.113 1.00 32.36 121 LEU A C 1
ATOM 932 O O . LEU A 1 121 ? -3.659 61.263 55.875 1.00 32.21 121 LEU A O 1
ATOM 937 N N . GLY A 1 122 ? -1.946 59.894 55.332 1.00 32.21 122 GLY A N 1
ATOM 938 C CA . GLY A 1 122 ? -1.131 60.208 56.499 1.00 31.85 122 GLY A CA 1
ATOM 939 C C . GLY A 1 122 ? 0.280 60.605 56.117 1.00 31.87 122 GLY A C 1
ATOM 940 O O . GLY A 1 122 ? 0.836 60.090 55.141 1.00 32.03 122 GLY A O 1
ATOM 941 N N . ALA A 1 123 ? 0.857 61.528 56.885 1.00 31.73 123 ALA A N 1
ATOM 942 C CA . ALA A 1 123 ? 2.227 61.999 56.664 1.00 31.83 123 ALA A CA 1
ATOM 943 C C . ALA A 1 123 ? 2.765 62.758 57.879 1.00 31.85 123 ALA A C 1
ATOM 944 O O . ALA A 1 123 ? 2.043 63.553 58.485 1.00 31.68 123 ALA A O 1
ATOM 946 N N . PHE A 1 124 ? 4.027 62.502 58.232 1.00 31.93 124 PHE A N 1
ATOM 947 C CA . PHE A 1 124 ? 4.712 63.255 59.296 1.00 32.09 124 PHE A CA 1
ATOM 948 C C . PHE A 1 124 ? 4.902 64.718 58.890 1.00 32.34 124 PHE A C 1
ATOM 949 O O . PHE A 1 124 ? 5.103 65.019 57.709 1.00 32.11 124 PHE A O 1
ATOM 957 N N . GLY A 1 125 ? 4.836 65.616 59.871 1.00 32.85 125 GLY A N 1
ATOM 958 C CA . GLY A 1 125 ? 5.192 67.026 59.674 1.00 33.37 125 GLY A CA 1
ATOM 959 C C . GLY A 1 125 ? 4.310 67.832 58.730 1.00 33.99 125 GLY A C 1
ATOM 960 O O . GLY A 1 125 ? 4.684 68.932 58.314 1.00 34.04 125 GLY A O 1
ATOM 961 N N . PHE A 1 126 ? 3.141 67.291 58.393 1.00 34.41 126 PHE A N 1
ATOM 962 C CA . PHE A 1 126 ? 2.183 67.979 57.528 1.00 35.00 126 PHE A CA 1
ATOM 963 C C . PHE A 1 126 ? 0.843 68.144 58.225 1.00 34.96 126 PHE A C 1
ATOM 964 O O . PHE A 1 126 ? -0.147 68.516 57.586 1.00 35.25 126 PHE A O 1
ATOM 972 N N . ASP A 1 127 ? 0.817 67.857 59.526 1.00 34.77 127 ASP A N 1
ATOM 973 C CA . ASP A 1 127 ? -0.424 67.727 60.290 1.00 34.56 127 ASP A CA 1
ATOM 974 C C . ASP A 1 127 ? -1.449 66.867 59.535 1.00 34.40 127 ASP A C 1
ATOM 975 O O . ASP A 1 127 ? -2.538 67.333 59.190 1.00 34.22 127 ASP A O 1
ATOM 980 N N . LEU A 1 128 ? -1.076 65.614 59.268 1.00 34.21 128 LEU A N 1
ATOM 981 C CA . LEU A 1 128 ? -1.966 64.669 58.589 1.00 34.08 128 LEU A CA 1
ATOM 982 C C . LEU A 1 128 ? -2.027 63.297 59.284 1.00 34.05 128 LEU A C 1
ATOM 983 O O . LEU A 1 128 ? -1.433 62.336 58.804 1.00 34.04 128 LEU A O 1
ATOM 988 N N . LYS A 1 129 ? -2.699 63.194 60.432 1.00 34.08 129 LYS A N 1
ATOM 989 C CA . LYS A 1 129 ? -3.211 64.324 61.196 1.00 34.15 129 LYS A CA 1
ATOM 990 C C . LYS A 1 129 ? -2.604 64.239 62.596 1.00 33.72 129 LYS A C 1
ATOM 991 O O . LYS A 1 129 ? -2.743 63.222 63.274 1.00 33.37 129 LYS A O 1
ATOM 997 N N . GLY A 1 130 ? -1.908 65.297 63.007 1.00 33.32 130 GLY A N 1
ATOM 998 C CA . GLY A 1 130 ? -1.331 65.377 64.351 1.00 32.75 130 GLY A CA 1
ATOM 999 C C . GLY A 1 130 ? -0.139 64.476 64.636 1.00 32.38 130 GLY A C 1
ATOM 1000 O O . GLY A 1 130 ? 0.118 64.138 65.790 1.00 32.47 130 GLY A O 1
ATOM 1001 N N . TRP A 1 131 ? 0.584 64.078 63.591 1.00 31.94 131 TRP A N 1
ATOM 1002 C CA . TRP A 1 131 ? 1.846 63.358 63.758 1.00 31.23 131 TRP A CA 1
ATOM 1003 C C . TRP A 1 131 ? 3.010 64.339 63.658 1.00 31.22 131 TRP A C 1
ATOM 1004 O O . TRP A 1 131 ? 3.177 65.019 62.638 1.00 31.39 131 TRP A O 1
ATOM 1015 N N . SER A 1 132 ? 3.788 64.428 64.738 1.00 30.83 132 SER A N 1
ATOM 1016 C CA . SER A 1 132 ? 4.958 65.301 64.802 1.00 30.34 132 SER A CA 1
ATOM 1017 C C . SER A 1 132 ? 6.018 64.917 63.779 1.00 29.82 132 SER A C 1
ATOM 1018 O O . SER A 1 132 ? 6.274 63.730 63.542 1.00 29.80 132 SER A O 1
ATOM 1021 N N . GLY A 1 133 ? 6.629 65.938 63.185 1.00 29.26 133 GLY A N 1
ATOM 1022 C CA . GLY A 1 133 ? 7.732 65.763 62.250 1.00 28.45 133 GLY A CA 1
ATOM 1023 C C . GLY A 1 133 ? 9.003 65.214 62.874 1.00 27.87 133 GLY A C 1
ATOM 1024 O O . GLY A 1 133 ? 9.147 65.169 64.100 1.00 28.00 133 GLY A O 1
ATOM 1025 N N . GLY A 1 134 ? 9.929 64.801 62.017 1.00 27.08 134 GLY A N 1
ATOM 1026 C CA . GLY A 1 134 ? 11.163 64.176 62.455 1.00 26.27 134 GLY A CA 1
ATOM 1027 C C . GLY A 1 134 ? 12.401 65.044 62.375 1.00 25.85 134 GLY A C 1
ATOM 1028 O O . GLY A 1 134 ? 13.513 64.539 62.518 1.00 25.85 134 GLY A O 1
ATOM 1029 N N . GLN A 1 135 ? 12.223 66.343 62.134 1.00 25.70 135 GLN A N 1
ATOM 1030 C CA . GLN A 1 135 ? 13.334 67.300 62.252 1.00 25.61 135 GLN A CA 1
ATOM 1031 C C . GLN A 1 135 ? 13.524 67.610 63.726 1.00 25.30 135 GLN A C 1
ATOM 1032 O O . GLN A 1 135 ? 13.111 68.662 64.227 1.00 25.23 135 GLN A O 1
ATOM 1038 N N . ALA A 1 136 ? 14.148 66.652 64.404 1.00 25.05 136 ALA A N 1
ATOM 1039 C CA . ALA A 1 136 ? 14.231 66.612 65.856 1.00 24.60 136 ALA A CA 1
ATOM 1040 C C . ALA A 1 136 ? 15.257 65.563 66.265 1.00 24.31 136 ALA A C 1
ATOM 1041 O O . ALA A 1 136 ? 15.807 64.855 65.412 1.00 23.95 136 ALA A O 1
ATOM 1043 N N . GLU A 1 137 ? 15.503 65.470 67.570 1.00 24.16 137 GLU A N 1
ATOM 1044 C CA . GLU A 1 137 ? 16.419 64.482 68.136 1.00 24.17 137 GLU A CA 1
ATOM 1045 C C . GLU A 1 137 ? 15.744 63.106 68.233 1.00 24.01 137 GLU A C 1
ATOM 1046 O O . GLU A 1 137 ? 16.394 62.071 68.090 1.00 23.94 137 GLU A O 1
ATOM 1052 N N . TYR A 1 138 ? 14.437 63.112 68.477 1.00 24.09 138 TYR A N 1
ATOM 1053 C CA . TYR A 1 138 ? 13.646 61.892 68.634 1.00 24.22 138 TYR A CA 1
ATOM 1054 C C . TYR A 1 138 ? 12.314 62.019 67.900 1.00 24.09 138 TYR A C 1
ATOM 1055 O O . TYR A 1 138 ? 11.805 63.129 67.716 1.00 24.18 138 TYR A O 1
ATOM 1064 N N . VAL A 1 139 ? 11.748 60.884 67.496 1.00 23.63 139 VAL A N 1
ATOM 1065 C CA . VAL A 1 139 ? 10.476 60.873 66.769 1.00 23.48 139 VAL A CA 1
ATOM 1066 C C . VAL A 1 139 ? 9.652 59.618 67.074 1.00 23.52 139 VAL A C 1
ATOM 1067 O O . VAL A 1 139 ? 10.195 58.504 67.159 1.00 23.83 139 VAL A O 1
ATOM 1071 N N . LEU A 1 140 ? 8.346 59.814 67.254 1.00 23.35 140 LEU A N 1
ATOM 1072 C CA . LEU A 1 140 ? 7.385 58.716 67.368 1.00 23.49 140 LEU A CA 1
ATOM 1073 C C . LEU A 1 140 ? 6.975 58.169 65.992 1.00 23.50 140 LEU A C 1
ATOM 1074 O O . LEU A 1 140 ? 6.595 58.935 65.099 1.00 23.44 140 LEU A O 1
ATOM 1079 N N . VAL A 1 141 ? 7.054 56.845 65.841 1.00 23.75 141 VAL A N 1
ATOM 1080 C CA . VAL A 1 141 ? 6.625 56.140 64.624 1.00 23.65 141 VAL A CA 1
ATOM 1081 C C . VAL A 1 141 ? 5.642 55.014 64.969 1.00 23.98 141 VAL A C 1
ATOM 1082 O O . VAL A 1 141 ? 6.015 54.039 65.640 1.00 23.84 141 VAL A O 1
ATOM 1086 N N . PRO A 1 142 ? 4.379 55.143 64.514 1.00 24.06 142 PRO A N 1
ATOM 1087 C CA . PRO A 1 142 ? 3.375 54.111 64.771 1.00 24.20 142 PRO A CA 1
ATOM 1088 C C . PRO A 1 142 ? 3.451 52.973 63.750 1.00 24.25 142 PRO A C 1
ATOM 1089 O O . PRO A 1 142 ? 4.077 53.125 62.698 1.00 24.31 142 PRO A O 1
ATOM 1093 N N . TYR A 1 143 ? 2.819 51.846 64.072 1.00 24.26 143 TYR A N 1
ATOM 1094 C CA . TYR A 1 143 ? 2.752 50.682 63.181 1.00 24.37 143 TYR A CA 1
ATOM 1095 C C . TYR A 1 143 ? 4.131 50.316 62.639 1.00 24.50 143 TYR A C 1
ATOM 1096 O O . TYR A 1 143 ? 4.293 50.061 61.436 1.00 24.54 143 TYR A O 1
ATOM 1105 N N . ALA A 1 144 ? 5.102 50.279 63.556 1.00 24.51 144 ALA A N 1
ATOM 1106 C CA . ALA A 1 144 ? 6.531 50.128 63.253 1.00 24.65 144 ALA A CA 1
ATOM 1107 C C . ALA A 1 144 ? 6.874 48.910 62.414 1.00 24.89 144 ALA A C 1
ATOM 1108 O O . ALA A 1 144 ? 7.688 49.010 61.497 1.00 25.23 144 ALA A O 1
ATOM 1110 N N . ASP A 1 145 ? 6.260 47.768 62.732 1.00 25.07 145 ASP A N 1
ATOM 1111 C CA . ASP A 1 145 ? 6.500 46.518 62.010 1.00 25.36 145 ASP A CA 1
ATOM 1112 C C . ASP A 1 145 ? 6.131 46.623 60.531 1.00 25.52 145 ASP A C 1
ATOM 1113 O O . ASP A 1 145 ? 6.809 46.042 59.684 1.00 25.54 145 ASP A O 1
ATOM 1118 N N . TYR A 1 146 ? 5.054 47.354 60.236 1.00 25.82 146 TYR A N 1
ATOM 1119 C CA . TYR A 1 146 ? 4.636 47.623 58.859 1.00 26.22 146 TYR A CA 1
ATOM 1120 C C . TYR A 1 146 ? 5.418 48.785 58.248 1.00 26.30 146 TYR A C 1
ATOM 1121 O O . TYR A 1 146 ? 5.985 48.656 57.168 1.00 26.23 146 TYR A O 1
ATOM 1130 N N . MET A 1 147 ? 5.448 49.912 58.956 1.00 26.76 147 MET A N 1
ATOM 1131 C CA . MET A 1 147 ? 6.065 51.149 58.466 1.00 26.84 147 MET A CA 1
ATOM 1132 C C . MET A 1 147 ? 7.561 51.042 58.168 1.00 26.85 147 MET A C 1
ATOM 1133 O O . MET A 1 147 ? 8.006 51.444 57.101 1.00 26.92 147 MET A O 1
ATOM 1138 N N . LEU A 1 148 ? 8.335 50.496 59.101 1.00 26.76 148 LEU A N 1
ATOM 1139 C CA . LEU A 1 148 ? 9.789 50.646 59.034 1.00 26.88 148 LEU A CA 1
ATOM 1140 C C . LEU A 1 148 ? 10.490 49.730 58.029 1.00 27.25 148 LEU A C 1
ATOM 1141 O O . LEU A 1 148 ? 10.129 48.561 57.873 1.00 26.82 148 LEU A O 1
ATOM 1146 N N . LEU A 1 149 ? 11.483 50.290 57.338 1.00 28.00 149 LEU A N 1
ATOM 1147 C CA . LEU A 1 149 ? 12.408 49.498 56.535 1.00 28.83 149 LEU A CA 1
ATOM 1148 C C . LEU A 1 149 ? 13.734 49.389 57.277 1.00 29.52 149 LEU A C 1
ATOM 1149 O O . LEU A 1 149 ? 14.436 50.386 57.457 1.00 29.29 149 LEU A O 1
ATOM 1154 N N . LYS A 1 150 ? 14.066 48.174 57.703 1.00 30.64 150 LYS A N 1
ATOM 1155 C CA . LYS A 1 150 ? 15.290 47.923 58.458 1.00 32.00 150 LYS A CA 1
ATOM 1156 C C . LYS A 1 150 ? 16.454 47.613 57.525 1.00 32.55 150 LYS A C 1
ATOM 1157 O O . LYS A 1 150 ? 16.356 46.741 56.660 1.00 32.51 150 LYS A O 1
ATOM 1163 N N . PHE A 1 151 ? 17.551 48.343 57.699 1.00 33.55 151 PHE A N 1
ATOM 1164 C CA . PHE A 1 151 ? 18.796 48.017 57.015 1.00 34.45 151 PHE A CA 1
ATOM 1165 C C . PHE A 1 151 ? 19.480 46.856 57.741 1.00 35.39 151 PHE A C 1
ATOM 1166 O O . PHE A 1 151 ? 19.965 47.012 58.867 1.00 35.66 151 PHE A O 1
ATOM 1174 N N . GLY A 1 152 ? 19.505 45.693 57.092 1.00 36.49 152 GLY A N 1
ATOM 1175 C CA . GLY A 1 152 ? 20.046 44.464 57.684 1.00 37.72 152 GLY A CA 1
ATOM 1176 C C . GLY A 1 152 ? 21.478 44.591 58.176 1.00 38.46 152 GLY A C 1
ATOM 1177 O O . GLY A 1 152 ? 21.793 44.183 59.298 1.00 38.63 152 GLY A O 1
ATOM 1178 N N . ASP A 1 153 ? 22.336 45.159 57.329 1.00 38.91 153 ASP A N 1
ATOM 1179 C CA . ASP A 1 153 ? 23.740 45.400 57.652 1.00 39.11 153 ASP A CA 1
ATOM 1180 C C . ASP A 1 153 ? 23.918 46.865 58.043 1.00 39.19 153 ASP A C 1
ATOM 1181 O O . ASP A 1 153 ? 24.047 47.741 57.181 1.00 39.19 153 ASP A O 1
ATOM 1186 N N . LYS A 1 154 ? 23.927 47.117 59.351 1.00 39.27 154 LYS A N 1
ATOM 1187 C CA . LYS A 1 154 ? 23.961 48.475 59.899 1.00 39.36 154 LYS A CA 1
ATOM 1188 C C . LYS A 1 154 ? 25.198 49.290 59.491 1.00 39.18 154 LYS A C 1
ATOM 1189 O O . LYS A 1 154 ? 25.080 50.469 59.142 1.00 38.96 154 LYS A O 1
ATOM 1195 N N . GLU A 1 155 ? 26.372 48.660 59.538 1.00 39.05 155 GLU A N 1
ATOM 1196 C CA . GLU A 1 155 ? 27.626 49.328 59.185 1.00 38.98 155 GLU A CA 1
ATOM 1197 C C . GLU A 1 155 ? 27.729 49.647 57.693 1.00 38.55 155 GLU A C 1
ATOM 1198 O O . GLU A 1 155 ? 28.144 50.749 57.323 1.00 38.22 155 GLU A O 1
ATOM 1204 N N . GLN A 1 156 ? 27.353 48.683 56.849 1.00 38.17 156 GLN A N 1
ATOM 1205 C CA . GLN A 1 156 ? 27.304 48.896 55.400 1.00 38.05 156 GLN A CA 1
ATOM 1206 C C . GLN A 1 156 ? 26.357 50.048 55.066 1.00 37.21 156 GLN A C 1
ATOM 1207 O O . GLN A 1 156 ? 26.704 50.934 54.284 1.00 36.97 156 GLN A O 1
ATOM 1213 N N . ALA A 1 157 ? 25.175 50.032 55.682 1.00 36.51 157 ALA A N 1
ATOM 1214 C CA . ALA A 1 157 ? 24.171 51.077 55.484 1.00 36.03 157 ALA A CA 1
ATOM 1215 C C . ALA A 1 157 ? 24.692 52.464 55.855 1.00 35.74 157 ALA A C 1
ATOM 1216 O O . ALA A 1 157 ? 24.511 53.417 55.090 1.00 35.88 157 ALA A O 1
ATOM 1218 N N . MET A 1 158 ? 25.355 52.563 57.010 1.00 35.35 158 MET A N 1
ATOM 1219 C CA . MET A 1 158 ? 25.896 53.835 57.511 1.00 35.00 158 MET A CA 1
ATOM 1220 C C . MET A 1 158 ? 26.977 54.441 56.620 1.00 34.69 158 MET A C 1
ATOM 1221 O O . MET A 1 158 ? 27.124 55.661 56.564 1.00 34.49 158 MET A O 1
ATOM 1226 N N . GLU A 1 159 ? 27.729 53.590 55.929 1.00 34.39 159 GLU A N 1
ATOM 1227 C CA . GLU A 1 159 ? 28.734 54.056 54.970 1.00 34.43 159 GLU A CA 1
ATOM 1228 C C . GLU A 1 159 ? 28.100 54.674 53.712 1.00 33.57 159 GLU A C 1
ATOM 1229 O O . GLU A 1 159 ? 28.754 55.424 52.990 1.00 33.81 159 GLU A O 1
ATOM 1235 N N . LYS A 1 160 ? 26.831 54.354 53.465 1.00 32.59 160 LYS A N 1
ATOM 1236 C CA . LYS A 1 160 ? 26.068 54.927 52.352 1.00 31.71 160 LYS A CA 1
ATOM 1237 C C . LYS A 1 160 ? 24.886 55.765 52.847 1.00 30.94 160 LYS A C 1
ATOM 1238 O O . LYS A 1 160 ? 23.892 55.919 52.141 1.00 30.77 160 LYS A O 1
ATOM 1244 N N . ILE A 1 161 ? 25.011 56.318 54.053 1.00 30.19 161 ILE A N 1
ATOM 1245 C CA . ILE A 1 161 ? 23.924 57.074 54.696 1.00 29.42 161 ILE A CA 1
ATOM 1246 C C . ILE A 1 161 ? 23.467 58.326 53.925 1.00 28.95 161 ILE A C 1
ATOM 1247 O O . ILE A 1 161 ? 22.302 58.719 54.013 1.00 28.95 161 ILE A O 1
ATOM 1252 N N . LYS A 1 162 ? 24.382 58.940 53.178 1.00 28.38 162 LYS A N 1
ATOM 1253 C CA . LYS A 1 162 ? 24.065 60.132 52.390 1.00 28.10 162 LYS A CA 1
ATOM 1254 C C . LYS A 1 162 ? 23.166 59.825 51.191 1.00 27.47 162 LYS A C 1
ATOM 1255 O O . LYS A 1 162 ? 22.431 60.697 50.726 1.00 27.51 162 LYS A O 1
ATOM 1261 N N . ASP A 1 163 ? 23.240 58.588 50.701 1.00 26.66 163 ASP A N 1
ATOM 1262 C CA . ASP A 1 163 ? 22.327 58.090 49.676 1.00 25.88 163 ASP A CA 1
ATOM 1263 C C . ASP A 1 163 ? 21.062 57.515 50.308 1.00 25.14 163 ASP A C 1
ATOM 1264 O O . ASP A 1 163 ? 19.960 57.767 49.831 1.00 24.80 163 ASP A O 1
ATOM 1269 N N . LEU A 1 164 ? 21.228 56.745 51.382 1.00 24.43 164 LEU A N 1
ATOM 1270 C CA . LEU A 1 164 ? 20.108 56.053 52.028 1.00 23.82 164 LEU A CA 1
ATOM 1271 C C . LEU A 1 164 ? 19.174 56.967 52.820 1.00 23.22 164 LEU A C 1
ATOM 1272 O O . LEU A 1 164 ? 18.031 56.592 53.089 1.00 22.68 164 LEU A O 1
ATOM 1277 N N . THR A 1 165 ? 19.655 58.157 53.189 1.00 22.84 165 THR A N 1
ATOM 1278 C CA . THR A 1 165 ? 18.804 59.169 53.838 1.00 22.60 165 THR A CA 1
ATOM 1279 C C . THR A 1 165 ? 17.683 59.666 52.902 1.00 22.44 165 THR A C 1
ATOM 1280 O O . THR A 1 165 ? 16.745 60.351 53.338 1.00 22.48 165 THR A O 1
ATOM 1284 N N . LEU A 1 166 ? 17.792 59.303 51.626 1.00 22.00 166 LEU A N 1
ATOM 1285 C CA . LEU A 1 166 ? 16.816 59.685 50.600 1.00 21.83 166 LEU A CA 1
ATOM 1286 C C . LEU A 1 166 ? 15.726 58.637 50.417 1.00 21.43 166 LEU A C 1
ATOM 1287 O O . LEU A 1 166 ? 14.740 58.880 49.732 1.00 21.67 166 LEU A O 1
ATOM 1292 N N . ILE A 1 167 ? 15.922 57.476 51.036 1.00 21.05 167 ILE A N 1
ATOM 1293 C CA . ILE A 1 167 ? 15.011 56.331 50.954 1.00 20.60 167 ILE A CA 1
ATOM 1294 C C . ILE A 1 167 ? 13.686 56.571 51.700 1.00 20.69 167 ILE A C 1
ATOM 1295 O O . ILE A 1 167 ? 12.683 55.894 51.444 1.00 20.54 167 ILE A O 1
ATOM 1300 N N . SER A 1 168 ? 13.692 57.540 52.608 1.00 20.63 168 SER A N 1
ATOM 1301 C CA . SER A 1 168 ? 12.513 57.889 53.394 1.00 21.03 168 SER A CA 1
ATOM 1302 C C . SER A 1 168 ? 11.420 58.575 52.577 1.00 21.33 168 SER A C 1
ATOM 1303 O O . SER A 1 168 ? 10.237 58.480 52.911 1.00 21.39 168 SER A O 1
ATOM 1306 N N . ASP A 1 169 ? 11.817 59.254 51.504 1.00 21.82 169 ASP A N 1
ATOM 1307 C CA . ASP A 1 169 ? 10.898 60.113 50.764 1.00 22.02 169 ASP A CA 1
ATOM 1308 C C . ASP A 1 169 ? 11.296 60.316 49.301 1.00 21.83 169 ASP A C 1
ATOM 1309 O O . ASP A 1 169 ? 10.698 59.709 48.411 1.00 21.67 169 ASP A O 1
ATOM 1314 N N . ILE A 1 170 ? 12.301 61.158 49.059 1.00 21.66 170 ILE A N 1
ATOM 1315 C CA . ILE A 1 170 ? 12.458 61.786 47.732 1.00 21.57 170 ILE A CA 1
ATOM 1316 C C . ILE A 1 170 ? 12.969 60.879 46.612 1.00 21.61 170 ILE A C 1
ATOM 1317 O O . ILE A 1 170 ? 12.607 61.091 45.452 1.00 21.83 170 ILE A O 1
ATOM 1322 N N . LEU A 1 171 ? 13.779 59.870 46.942 1.00 21.55 171 LEU A N 1
ATOM 1323 C CA . LEU A 1 171 ? 14.179 58.891 45.928 1.00 21.31 171 LEU A CA 1
ATOM 1324 C C . LEU A 1 171 ? 12.989 58.027 45.493 1.00 21.14 171 LEU A C 1
ATOM 1325 O O . LEU A 1 171 ? 12.690 57.977 44.301 1.00 20.84 171 LEU A O 1
ATOM 1330 N N . PRO A 1 172 ? 12.305 57.347 46.448 1.00 21.24 172 PRO A N 1
ATOM 1331 C CA . PRO A 1 172 ? 11.070 56.632 46.090 1.00 21.21 172 PRO A CA 1
ATOM 1332 C C . PRO A 1 172 ? 10.006 57.496 45.407 1.00 21.31 172 PRO A C 1
ATOM 1333 O O . PRO A 1 172 ? 9.264 56.990 44.567 1.00 21.40 172 PRO A O 1
ATOM 1337 N N . THR A 1 173 ? 9.936 58.776 45.768 1.00 21.39 173 THR A N 1
ATOM 1338 C CA . THR A 1 173 ? 8.973 59.713 45.172 1.00 21.41 173 THR A CA 1
ATOM 1339 C C . THR A 1 173 ? 9.295 60.017 43.703 1.00 21.21 173 THR A C 1
ATOM 1340 O O . THR A 1 173 ? 8.414 59.921 42.840 1.00 21.42 173 THR A O 1
ATOM 1344 N N . GLY A 1 174 ? 10.550 60.377 43.431 1.00 20.82 174 GLY A N 1
ATOM 1345 C CA . GLY A 1 174 ? 11.013 60.649 42.073 1.00 20.57 174 GLY A CA 1
ATOM 1346 C C . GLY A 1 174 ? 10.955 59.402 41.210 1.00 20.65 174 GLY A C 1
ATOM 1347 O O . GLY A 1 174 ? 10.547 59.455 40.045 1.00 20.56 174 GLY A O 1
ATOM 1348 N N . PHE A 1 175 ? 11.359 58.279 41.805 1.00 20.47 175 PHE A N 1
ATOM 1349 C CA . PHE A 1 175 ? 11.301 56.965 41.179 1.00 20.14 175 PHE A CA 1
ATOM 1350 C C . PHE A 1 175 ? 9.854 56.567 40.851 1.00 20.12 175 PHE A C 1
ATOM 1351 O O . PHE A 1 175 ? 9.580 56.069 39.754 1.00 19.99 175 PHE A O 1
ATOM 1359 N N . HIS A 1 176 ? 8.942 56.792 41.798 1.00 19.68 176 HIS A N 1
ATOM 1360 C CA . HIS A 1 176 ? 7.500 56.590 41.581 1.00 19.81 176 HIS A CA 1
ATOM 1361 C C . HIS A 1 176 ? 6.939 57.417 40.411 1.00 19.92 176 HIS A C 1
ATOM 1362 O O . HIS A 1 176 ? 6.121 56.921 39.640 1.00 19.75 176 HIS A O 1
ATOM 1369 N N . GLY A 1 177 ? 7.378 58.672 40.301 1.00 20.16 177 GLY A N 1
ATOM 1370 C CA . GLY A 1 177 ? 7.027 59.550 39.177 1.00 20.34 177 GLY A CA 1
ATOM 1371 C C . GLY A 1 177 ? 7.403 58.948 37.837 1.00 20.42 177 GLY A C 1
ATOM 1372 O O . GLY A 1 177 ? 6.621 58.987 36.892 1.00 20.53 177 GLY A O 1
ATOM 1373 N N . CYS A 1 178 ? 8.604 58.380 37.770 1.00 20.87 178 CYS A N 1
ATOM 1374 C CA . CYS A 1 178 ? 9.098 57.671 36.588 1.00 21.08 178 CYS A CA 1
ATOM 1375 C C . CYS A 1 178 ? 8.325 56.385 36.302 1.00 21.41 178 CYS A C 1
ATOM 1376 O O . CYS A 1 178 ? 7.771 56.207 35.208 1.00 21.51 178 CYS A O 1
ATOM 1379 N N . VAL A 1 179 ? 8.279 55.492 37.286 1.00 21.37 179 VAL A N 1
ATOM 1380 C CA . VAL A 1 179 ? 7.575 54.220 37.123 1.00 21.81 179 VAL A CA 1
ATOM 1381 C C . VAL A 1 179 ? 6.103 54.404 36.709 1.00 21.95 179 VAL A C 1
ATOM 1382 O O . VAL A 1 179 ? 5.617 53.707 35.814 1.00 22.21 179 VAL A O 1
ATOM 1386 N N . SER A 1 180 ? 5.408 55.342 37.349 1.00 21.85 180 SER A N 1
ATOM 1387 C CA . SER A 1 180 ? 4.003 55.610 37.027 1.00 21.89 180 SER A CA 1
ATOM 1388 C C . SER A 1 180 ? 3.804 56.213 35.628 1.00 21.81 180 SER A C 1
ATOM 1389 O O . SER A 1 180 ? 2.729 56.077 35.046 1.00 22.01 180 SER A O 1
ATOM 1392 N N . ALA A 1 181 ? 4.837 56.873 35.102 1.00 21.89 181 ALA A N 1
ATOM 1393 C CA . ALA A 1 181 ? 4.838 57.384 33.720 1.00 21.86 181 ALA A CA 1
ATOM 1394 C C . ALA A 1 181 ? 5.318 56.334 32.708 1.00 21.81 181 ALA A C 1
ATOM 1395 O O . ALA A 1 181 ? 5.412 56.604 31.507 1.00 21.98 181 ALA A O 1
ATOM 1397 N N . GLY A 1 182 ? 5.609 55.135 33.202 1.00 21.96 182 GLY A N 1
ATOM 1398 C CA . GLY A 1 182 ? 6.079 54.033 32.371 1.00 22.01 182 GLY A CA 1
ATOM 1399 C C . GLY A 1 182 ? 7.522 54.136 31.909 1.00 22.20 182 GLY A C 1
ATOM 1400 O O . GLY A 1 182 ? 7.874 53.573 30.872 1.00 22.41 182 GLY A O 1
ATOM 1401 N N . VAL A 1 183 ? 8.363 54.847 32.664 1.00 22.19 183 VAL A N 1
ATOM 1402 C CA . VAL A 1 183 ? 9.798 54.913 32.357 1.00 22.23 183 VAL A CA 1
ATOM 1403 C C . VAL A 1 183 ? 10.422 53.528 32.492 1.00 22.53 183 VAL A C 1
ATOM 1404 O O . VAL A 1 183 ? 10.334 52.894 33.545 1.00 22.65 183 VAL A O 1
ATOM 1408 N N . LYS A 1 184 ? 11.036 53.067 31.407 1.00 23.00 184 LYS A N 1
ATOM 1409 C CA . LYS A 1 184 ? 11.627 51.731 31.323 1.00 23.61 184 LYS A CA 1
ATOM 1410 C C . LYS A 1 184 ? 12.874 51.778 30.420 1.00 23.29 184 LYS A C 1
ATOM 1411 O O . LYS A 1 184 ? 13.185 52.834 29.872 1.00 23.54 184 LYS A O 1
ATOM 1417 N N . PRO A 1 185 ? 13.613 50.657 30.281 1.00 23.25 185 PRO A N 1
ATOM 1418 C CA . PRO A 1 185 ? 14.798 50.746 29.412 1.00 23.40 185 PRO A CA 1
ATOM 1419 C C . PRO A 1 185 ? 14.494 51.271 28.000 1.00 23.36 185 PRO A C 1
ATOM 1420 O O . PRO A 1 185 ? 13.531 50.826 27.369 1.00 23.57 185 PRO A O 1
ATOM 1424 N N . GLY A 1 186 ? 15.305 52.226 27.542 1.00 23.09 186 GLY A N 1
ATOM 1425 C CA . GLY A 1 186 ? 15.158 52.836 26.220 1.00 22.60 186 GLY A CA 1
ATOM 1426 C C . GLY A 1 186 ? 14.208 54.020 26.151 1.00 22.59 186 GLY A C 1
ATOM 1427 O O . GLY A 1 186 ? 14.036 54.619 25.085 1.00 22.05 186 GLY A O 1
ATOM 1428 N N . SER A 1 187 ? 13.590 54.356 27.285 1.00 22.39 187 SER A N 1
ATOM 1429 C CA . SER A 1 187 ? 12.626 55.458 27.357 1.00 22.23 187 SER A CA 1
ATOM 1430 C C . SER A 1 187 ? 13.258 56.820 27.111 1.00 22.11 187 SER A C 1
ATOM 1431 O O . SER A 1 187 ? 14.414 57.051 27.455 1.00 22.43 187 SER A O 1
ATOM 1434 N N . HIS A 1 188 ? 12.487 57.710 26.495 1.00 22.01 188 HIS A N 1
ATOM 1435 C CA . HIS A 1 188 ? 12.833 59.125 26.437 1.00 22.01 188 HIS A CA 1
ATOM 1436 C C . HIS A 1 188 ? 11.970 59.890 27.443 1.00 21.47 188 HIS A C 1
ATOM 1437 O O . HIS A 1 188 ? 10.737 59.832 27.393 1.00 21.38 188 HIS A O 1
ATOM 1444 N N . VAL A 1 189 ? 12.631 60.601 28.348 1.00 20.87 189 VAL A N 1
ATOM 1445 C CA . VAL A 1 189 ? 11.970 61.194 29.512 1.00 20.42 189 VAL A CA 1
ATOM 1446 C C . VAL A 1 189 ? 12.235 62.690 29.622 1.00 19.83 189 VAL A C 1
ATOM 1447 O O . VAL A 1 189 ? 13.380 63.130 29.516 1.00 19.71 189 VAL A O 1
ATOM 1451 N N . TYR A 1 190 ? 11.176 63.465 29.841 1.00 19.58 190 TYR A N 1
ATOM 1452 C CA . TYR A 1 190 ? 11.341 64.842 30.307 1.00 19.32 190 TYR A CA 1
ATOM 1453 C C . TYR A 1 190 ? 10.830 65.006 31.735 1.00 19.38 190 TYR A C 1
ATOM 1454 O O . TYR A 1 190 ? 9.697 64.631 32.053 1.00 19.35 190 TYR A O 1
ATOM 1463 N N . ILE A 1 191 ? 11.686 65.580 32.578 1.00 19.75 191 ILE A N 1
ATOM 1464 C CA . ILE A 1 191 ? 11.365 65.881 33.969 1.00 19.58 191 ILE A CA 1
ATOM 1465 C C . ILE A 1 191 ? 11.338 67.394 34.172 1.00 20.05 191 ILE A C 1
ATOM 1466 O O . ILE A 1 191 ? 12.330 68.081 33.908 1.00 20.25 191 ILE A O 1
ATOM 1471 N N . ALA A 1 192 ? 10.199 67.900 34.637 1.00 20.14 192 ALA A N 1
ATOM 1472 C CA . ALA A 1 192 ? 10.082 69.292 35.053 1.00 20.39 192 ALA A CA 1
ATOM 1473 C C . ALA A 1 192 ? 10.532 69.431 36.509 1.00 20.57 192 ALA A C 1
ATOM 1474 O O . ALA A 1 192 ? 9.941 68.823 37.400 1.00 20.60 192 ALA A O 1
ATOM 1476 N N . GLY A 1 193 ? 11.582 70.221 36.739 1.00 20.75 193 GLY A N 1
ATOM 1477 C CA . GLY A 1 193 ? 12.081 70.493 38.086 1.00 20.90 193 GLY A CA 1
ATOM 1478 C C . GLY A 1 193 ? 13.409 69.844 38.414 1.00 21.03 193 GLY A C 1
ATOM 1479 O O . GLY A 1 193 ? 13.554 68.627 38.321 1.00 20.99 193 GLY A O 1
ATOM 1480 N N . ALA A 1 194 ? 14.381 70.661 38.809 1.00 21.36 194 ALA A N 1
ATOM 1481 C CA . ALA A 1 194 ? 15.709 70.162 39.194 1.00 21.52 194 ALA A CA 1
ATOM 1482 C C . ALA A 1 194 ? 16.037 70.433 40.668 1.00 21.66 194 ALA A C 1
ATOM 1483 O O . ALA A 1 194 ? 17.206 70.573 41.050 1.00 21.57 194 ALA A O 1
ATOM 1485 N N . GLY A 1 195 ? 14.996 70.500 41.495 1.00 21.62 195 GLY A N 1
ATOM 1486 C CA . GLY A 1 195 ? 15.177 70.431 42.934 1.00 21.76 195 GLY A CA 1
ATOM 1487 C C . GLY A 1 195 ? 15.517 68.993 43.305 1.00 21.74 195 GLY A C 1
ATOM 1488 O O . GLY A 1 195 ? 15.548 68.114 42.433 1.00 21.93 195 GLY A O 1
ATOM 1489 N N . PRO A 1 196 ? 15.773 68.733 44.598 1.00 21.63 196 PRO A N 1
ATOM 1490 C CA . PRO A 1 196 ? 16.161 67.389 45.052 1.00 21.50 196 PRO A CA 1
ATOM 1491 C C . PRO A 1 196 ? 15.237 66.255 44.575 1.00 21.60 196 PRO A C 1
ATOM 1492 O O . PRO A 1 196 ? 15.723 65.170 44.245 1.00 21.73 196 PRO A O 1
ATOM 1496 N N . VAL A 1 197 ? 13.929 66.509 44.511 1.00 21.52 197 VAL A N 1
ATOM 1497 C CA . VAL A 1 197 ? 12.973 65.527 43.986 1.00 21.39 197 VAL A CA 1
ATOM 1498 C C . VAL A 1 197 ? 13.185 65.251 42.481 1.00 21.41 197 VAL A C 1
ATOM 1499 O O . VAL A 1 197 ? 13.230 64.089 42.052 1.00 21.39 197 VAL A O 1
ATOM 1503 N N . GLY A 1 198 ? 13.313 66.314 41.688 1.00 21.40 198 GLY A N 1
ATOM 1504 C CA . GLY A 1 198 ? 13.565 66.173 40.254 1.00 21.20 198 GLY A CA 1
ATOM 1505 C C . GLY A 1 198 ? 14.894 65.506 39.951 1.00 21.26 198 GLY A C 1
ATOM 1506 O O . GLY A 1 198 ? 15.027 64.789 38.961 1.00 21.60 198 GLY A O 1
ATOM 1507 N N . ARG A 1 199 ? 15.884 65.751 40.804 1.00 21.17 199 ARG A N 1
ATOM 1508 C CA . ARG A 1 199 ? 17.204 65.148 40.644 1.00 21.24 199 ARG A CA 1
ATOM 1509 C C . ARG A 1 199 ? 17.167 63.651 40.968 1.00 21.05 199 ARG A C 1
ATOM 1510 O O . ARG A 1 199 ? 17.851 62.861 40.321 1.00 21.11 199 ARG A O 1
ATOM 1518 N N . CYS A 1 200 ? 16.342 63.274 41.946 1.00 21.18 200 CYS A N 1
ATOM 1519 C CA . CYS A 1 200 ? 16.087 61.866 42.276 1.00 21.21 200 CYS A CA 1
ATOM 1520 C C . CYS A 1 200 ? 15.280 61.149 41.201 1.00 20.99 200 CYS A C 1
ATOM 1521 O O . CYS A 1 200 ? 15.434 59.944 41.008 1.00 20.96 200 CYS A O 1
ATOM 1524 N N . ALA A 1 201 ? 14.391 61.887 40.538 1.00 20.92 201 ALA A N 1
ATOM 1525 C CA . ALA A 1 201 ? 13.646 61.367 39.397 1.00 20.76 201 ALA A CA 1
ATOM 1526 C C . ALA A 1 201 ? 14.611 61.045 38.252 1.00 20.49 201 ALA A C 1
ATOM 1527 O O . ALA A 1 201 ? 14.560 59.958 37.683 1.00 20.59 201 ALA A O 1
ATOM 1529 N N . ALA A 1 202 ? 15.504 61.988 37.950 1.00 20.69 202 ALA A N 1
ATOM 1530 C CA . ALA A 1 202 ? 16.593 61.790 36.979 1.00 20.57 202 ALA A CA 1
ATOM 1531 C C . ALA A 1 202 ? 17.481 60.583 37.300 1.00 20.56 202 ALA A C 1
ATOM 1532 O O . ALA A 1 202 ? 17.739 59.748 36.429 1.00 20.78 202 ALA A O 1
ATOM 1534 N N . ALA A 1 203 ? 17.938 60.484 38.548 1.00 20.65 203 ALA A N 1
ATOM 1535 C CA . ALA A 1 203 ? 18.701 59.309 38.991 1.00 20.33 203 ALA A CA 1
ATOM 1536 C C . ALA A 1 203 ? 17.896 58.007 38.865 1.00 20.07 203 ALA A C 1
ATOM 1537 O O . ALA A 1 203 ? 18.432 56.976 38.445 1.00 20.50 203 ALA A O 1
ATOM 1539 N N . GLY A 1 204 ? 16.613 58.058 39.212 1.00 19.73 204 GLY A N 1
ATOM 1540 C CA . GLY A 1 204 ? 15.722 56.898 39.085 1.00 19.78 204 GLY A CA 1
ATOM 1541 C C . GLY A 1 204 ? 15.522 56.450 37.642 1.00 20.14 204 GLY A C 1
ATOM 1542 O O . GLY A 1 204 ? 15.546 55.256 37.348 1.00 20.22 204 GLY A O 1
ATOM 1543 N N . ALA A 1 205 ? 15.330 57.417 36.747 1.00 20.18 205 ALA A N 1
ATOM 1544 C CA . ALA A 1 205 ? 15.230 57.161 35.316 1.00 20.57 205 ALA A CA 1
ATOM 1545 C C . ALA A 1 205 ? 16.489 56.488 34.756 1.00 20.81 205 ALA A C 1
ATOM 1546 O O . ALA A 1 205 ? 16.383 55.549 33.968 1.00 20.89 205 ALA A O 1
ATOM 1548 N N . ARG A 1 206 ? 17.671 56.948 35.168 1.00 21.10 206 ARG A N 1
ATOM 1549 C CA . ARG A 1 206 ? 18.916 56.272 34.775 1.00 21.58 206 ARG A CA 1
ATOM 1550 C C . ARG A 1 206 ? 18.936 54.827 35.271 1.00 21.56 206 ARG A C 1
ATOM 1551 O O . ARG A 1 206 ? 19.270 53.919 34.509 1.00 22.00 206 ARG A O 1
ATOM 1559 N N . LEU A 1 207 ? 18.562 54.617 36.534 1.00 21.49 207 LEU A N 1
ATOM 1560 C CA . LEU A 1 207 ? 18.518 53.273 37.117 1.00 21.67 207 LEU A CA 1
ATOM 1561 C C . LEU A 1 207 ? 17.553 52.351 36.367 1.00 21.85 207 LEU A C 1
ATOM 1562 O O . LEU A 1 207 ? 17.828 51.155 36.204 1.00 21.92 207 LEU A O 1
ATOM 1567 N N . LEU A 1 208 ? 16.430 52.922 35.925 1.00 21.75 208 LEU A N 1
ATOM 1568 C CA . LEU A 1 208 ? 15.428 52.222 35.115 1.00 21.77 208 LEU A CA 1
ATOM 1569 C C . LEU A 1 208 ? 15.916 51.874 33.704 1.00 22.00 208 LEU A C 1
ATOM 1570 O O . LEU A 1 208 ? 15.327 51.019 33.036 1.00 21.98 208 LEU A O 1
ATOM 1575 N N . GLY A 1 209 ? 16.983 52.538 33.261 1.00 21.94 209 GLY A N 1
ATOM 1576 C CA . GLY A 1 209 ? 17.605 52.254 31.974 1.00 22.20 209 GLY A CA 1
ATOM 1577 C C . GLY A 1 209 ? 17.109 53.111 30.822 1.00 22.52 209 GLY A C 1
ATOM 1578 O O . GLY A 1 209 ? 17.201 52.701 29.662 1.00 22.30 209 GLY A O 1
ATOM 1579 N N . ALA A 1 210 ? 16.577 54.291 31.145 1.00 22.64 210 ALA A N 1
ATOM 1580 C CA . ALA A 1 210 ? 16.108 55.249 30.142 1.00 23.05 210 ALA A CA 1
ATOM 1581 C C . ALA A 1 210 ? 17.221 55.647 29.178 1.00 23.46 210 ALA A C 1
ATOM 1582 O O . ALA A 1 210 ? 18.362 55.866 29.593 1.00 23.34 210 ALA A O 1
ATOM 1584 N N . ALA A 1 211 ? 16.879 55.741 27.894 1.00 23.84 211 ALA A N 1
ATOM 1585 C CA . ALA A 1 211 ? 17.833 56.163 26.866 1.00 24.27 211 ALA A CA 1
ATOM 1586 C C . ALA A 1 211 ? 18.217 57.633 27.027 1.00 24.68 211 ALA A C 1
ATOM 1587 O O . ALA A 1 211 ? 19.401 57.967 27.146 1.00 25.06 211 ALA A O 1
ATOM 1589 N N . CYS A 1 212 ? 17.210 58.501 27.038 1.00 25.04 212 CYS A N 1
ATOM 1590 C CA . CYS A 1 212 ? 17.429 59.945 27.068 1.00 24.71 212 CYS A CA 1
ATOM 1591 C C . CYS A 1 212 ? 16.647 60.577 28.214 1.00 24.07 212 CYS A C 1
ATOM 1592 O O . CYS A 1 212 ? 15.423 60.491 28.256 1.00 24.31 212 CYS A O 1
ATOM 1595 N N . VAL A 1 213 ? 17.363 61.201 29.144 1.00 23.58 213 VAL A N 1
ATOM 1596 C CA . VAL A 1 213 ? 16.747 61.827 30.312 1.00 22.89 213 VAL A CA 1
ATOM 1597 C C . VAL A 1 213 ? 17.044 63.319 30.261 1.00 22.78 213 VAL A C 1
ATOM 1598 O O . VAL A 1 213 ? 18.203 63.734 30.325 1.00 22.61 213 VAL A O 1
ATOM 1602 N N . ILE A 1 214 ? 15.985 64.114 30.122 1.00 22.58 214 ILE A N 1
ATOM 1603 C CA . ILE A 1 214 ? 16.097 65.568 30.012 1.00 22.07 214 ILE A CA 1
ATOM 1604 C C . ILE A 1 214 ? 15.402 66.205 31.202 1.00 21.94 214 ILE A C 1
ATOM 1605 O O . ILE A 1 214 ? 14.263 65.863 31.523 1.00 21.83 214 ILE A O 1
ATOM 1610 N N . VAL A 1 215 ? 16.099 67.123 31.862 1.00 21.84 215 VAL A N 1
ATOM 1611 C CA . VAL A 1 215 ? 15.537 67.831 33.005 1.00 21.90 215 VAL A CA 1
ATOM 1612 C C . VAL A 1 215 ? 15.542 69.324 32.751 1.00 22.03 215 VAL A C 1
ATOM 1613 O O . VAL A 1 215 ? 16.574 69.897 32.400 1.00 21.64 215 VAL A O 1
ATOM 1617 N N . GLY A 1 216 ? 14.383 69.948 32.942 1.00 22.48 216 GLY A N 1
ATOM 1618 C CA . GLY A 1 216 ? 14.258 71.394 32.794 1.00 22.85 216 GLY A CA 1
ATOM 1619 C C . GLY A 1 216 ? 14.044 72.132 34.102 1.00 23.24 216 GLY A C 1
ATOM 1620 O O . GLY A 1 216 ? 13.325 71.652 34.988 1.00 22.92 216 GLY A O 1
ATOM 1621 N N . ASP A 1 217 ? 14.660 73.310 34.206 1.00 23.92 217 ASP A N 1
ATOM 1622 C CA . ASP A 1 217 ? 14.518 74.196 35.372 1.00 24.65 217 ASP A CA 1
ATOM 1623 C C . ASP A 1 217 ? 14.959 75.613 34.995 1.00 25.15 217 ASP A C 1
ATOM 1624 O O . ASP A 1 217 ? 15.831 75.800 34.145 1.00 25.08 217 ASP A O 1
ATOM 1629 N N . GLN A 1 218 ? 14.348 76.606 35.633 1.00 26.06 218 GLN A N 1
ATOM 1630 C CA . GLN A 1 218 ? 14.767 77.999 35.481 1.00 26.78 218 GLN A CA 1
ATOM 1631 C C . GLN A 1 218 ? 16.076 78.253 36.222 1.00 27.27 218 GLN A C 1
ATOM 1632 O O . GLN A 1 218 ? 16.814 79.180 35.884 1.00 27.52 218 GLN A O 1
ATOM 1638 N N . ASN A 1 219 ? 16.358 77.401 37.212 1.00 27.62 219 ASN A N 1
ATOM 1639 C CA . ASN A 1 219 ? 17.532 77.503 38.082 1.00 28.11 219 ASN A CA 1
ATOM 1640 C C . ASN A 1 219 ? 18.758 76.830 37.450 1.00 28.41 219 ASN A C 1
ATOM 1641 O O . ASN A 1 219 ? 18.783 75.605 37.296 1.00 28.24 219 ASN A O 1
ATOM 1646 N N . PRO A 1 220 ? 19.779 77.630 37.079 1.00 28.85 220 PRO A N 1
ATOM 1647 C CA . PRO A 1 220 ? 20.978 77.085 36.437 1.00 29.07 220 PRO A CA 1
ATOM 1648 C C . PRO A 1 220 ? 21.887 76.245 37.351 1.00 29.44 220 PRO A C 1
ATOM 1649 O O . PRO A 1 220 ? 22.365 75.191 36.921 1.00 29.36 220 PRO A O 1
ATOM 1653 N N . GLU A 1 221 ? 22.123 76.707 38.583 1.00 29.86 221 GLU A N 1
ATOM 1654 C CA . GLU A 1 221 ? 22.943 75.978 39.567 1.00 30.31 221 GLU A CA 1
ATOM 1655 C C . GLU A 1 221 ? 22.425 74.556 39.782 1.00 29.59 221 GLU A C 1
ATOM 1656 O O . GLU A 1 221 ? 23.202 73.601 39.839 1.00 29.73 221 GLU A O 1
ATOM 1662 N N . ARG A 1 222 ? 21.106 74.424 39.896 1.00 28.94 222 ARG A N 1
ATOM 1663 C CA . ARG A 1 222 ? 20.481 73.126 40.128 1.00 28.20 222 ARG A CA 1
ATOM 1664 C C . ARG A 1 222 ? 20.635 72.191 38.929 1.00 28.01 222 ARG A C 1
ATOM 1665 O O . ARG A 1 222 ? 20.838 70.985 39.101 1.00 27.92 222 ARG A O 1
ATOM 1673 N N . LEU A 1 223 ? 20.566 72.758 37.725 1.00 27.80 223 LEU A N 1
ATOM 1674 C CA . LEU A 1 223 ? 20.728 71.993 36.487 1.00 27.61 223 LEU A CA 1
ATOM 1675 C C . LEU A 1 223 ? 22.156 71.503 36.260 1.00 27.92 223 LEU A C 1
ATOM 1676 O O . LEU A 1 223 ? 22.357 70.420 35.712 1.00 27.92 223 LEU A O 1
ATOM 1681 N N . LYS A 1 224 ? 23.138 72.298 36.685 1.00 28.32 224 LYS A N 1
ATOM 1682 C CA . LYS A 1 224 ? 24.552 71.950 36.502 1.00 28.80 224 LYS A CA 1
ATOM 1683 C C . LYS A 1 224 ? 24.948 70.661 37.219 1.00 28.81 224 LYS A C 1
ATOM 1684 O O . LYS A 1 224 ? 25.836 69.938 36.752 1.00 29.04 224 LYS A O 1
ATOM 1690 N N . LEU A 1 225 ? 24.290 70.373 38.343 1.00 28.77 225 LEU A N 1
ATOM 1691 C CA . LEU A 1 225 ? 24.504 69.113 39.062 1.00 28.57 225 LEU A CA 1
ATOM 1692 C C . LEU A 1 225 ? 24.170 67.936 38.161 1.00 28.65 225 LEU A C 1
ATOM 1693 O O . LEU A 1 225 ? 24.884 66.931 38.147 1.00 28.71 225 LEU A O 1
ATOM 1698 N N . LEU A 1 226 ? 23.084 68.083 37.403 1.00 28.90 226 LEU A N 1
ATOM 1699 C CA . LEU A 1 226 ? 22.652 67.086 36.425 1.00 28.98 226 LEU A CA 1
ATOM 1700 C C . LEU A 1 226 ? 23.539 67.049 35.179 1.00 29.15 226 LEU A C 1
ATOM 1701 O O . LEU A 1 226 ? 23.875 65.967 34.699 1.00 29.18 226 LEU A O 1
ATOM 1706 N N . SER A 1 227 ? 23.910 68.229 34.673 1.00 29.55 227 SER A N 1
ATOM 1707 C CA . SER A 1 227 ? 24.788 68.377 33.497 1.00 29.90 227 SER A CA 1
ATOM 1708 C C . SER A 1 227 ? 26.133 67.693 33.691 1.00 29.94 227 SER A C 1
ATOM 1709 O O . SER A 1 227 ? 26.635 67.011 32.787 1.00 29.95 227 SER A O 1
ATOM 1712 N N . ASP A 1 228 ? 26.714 67.899 34.871 1.00 29.87 228 ASP A N 1
ATOM 1713 C CA . ASP A 1 228 ? 28.022 67.349 35.207 1.00 29.99 228 ASP A CA 1
ATOM 1714 C C . ASP A 1 228 ? 27.989 65.826 35.321 1.00 29.73 228 ASP A C 1
ATOM 1715 O O . ASP A 1 228 ? 29.029 65.175 35.227 1.00 29.85 228 ASP A O 1
ATOM 1720 N N . ALA A 1 229 ? 26.794 65.265 35.508 1.00 29.45 229 ALA A N 1
ATOM 1721 C CA . ALA A 1 229 ? 26.622 63.813 35.607 1.00 29.08 229 ALA A CA 1
ATOM 1722 C C . ALA A 1 229 ? 26.089 63.188 34.318 1.00 29.00 229 ALA A C 1
ATOM 1723 O O . ALA A 1 229 ? 25.588 62.061 34.325 1.00 29.19 229 ALA A O 1
ATOM 1725 N N . GLY A 1 230 ? 26.192 63.922 33.214 1.00 28.92 230 GLY A N 1
ATOM 1726 C CA . GLY A 1 230 ? 25.829 63.397 31.897 1.00 28.74 230 GLY A CA 1
ATOM 1727 C C . GLY A 1 230 ? 24.345 63.374 31.566 1.00 28.58 230 GLY A C 1
ATOM 1728 O O . GLY A 1 230 ? 23.941 62.744 30.585 1.00 28.75 230 GLY A O 1
ATOM 1729 N N . PHE A 1 231 ? 23.530 64.041 32.384 1.00 28.11 231 PHE A N 1
ATOM 1730 C CA . PHE A 1 231 ? 22.110 64.212 32.076 1.00 27.60 231 PHE A CA 1
ATOM 1731 C C . PHE A 1 231 ? 21.926 65.406 31.137 1.00 27.63 231 PHE A C 1
ATOM 1732 O O . PHE A 1 231 ? 22.720 66.352 31.159 1.00 27.69 231 PHE A O 1
ATOM 1740 N N . GLU A 1 232 ? 20.879 65.366 30.318 1.00 27.64 232 GLU A N 1
ATOM 1741 C CA . GLU A 1 232 ? 20.549 66.500 29.450 1.00 27.60 232 GLU A CA 1
ATOM 1742 C C . GLU A 1 232 ? 19.742 67.518 30.242 1.00 27.43 232 GLU A C 1
ATOM 1743 O O . GLU A 1 232 ? 18.908 67.144 31.069 1.00 27.31 232 GLU A O 1
ATOM 1749 N N . THR A 1 233 ? 20.003 68.800 29.999 1.00 27.53 233 THR A N 1
ATOM 1750 C CA . THR A 1 233 ? 19.307 69.875 30.710 1.00 27.76 233 THR A CA 1
ATOM 1751 C C . THR A 1 233 ? 18.805 70.973 29.775 1.00 27.79 233 THR A C 1
ATOM 1752 O O . THR A 1 233 ? 19.457 71.303 28.779 1.00 27.81 233 THR A O 1
ATOM 1756 N N . ILE A 1 234 ? 17.640 71.530 30.107 1.00 27.78 234 ILE A N 1
ATOM 1757 C CA . ILE A 1 234 ? 17.097 72.688 29.402 1.00 27.87 234 ILE A CA 1
ATOM 1758 C C . ILE A 1 234 ? 16.906 73.869 30.355 1.00 28.23 234 ILE A C 1
ATOM 1759 O O . ILE A 1 234 ? 16.196 73.765 31.357 1.00 28.07 234 ILE A O 1
ATOM 1764 N N . ASP A 1 235 ? 17.555 74.984 30.027 1.00 28.51 235 ASP A N 1
ATOM 1765 C CA . ASP A 1 235 ? 17.361 76.250 30.733 1.00 29.00 235 ASP A CA 1
ATOM 1766 C C . ASP A 1 235 ? 15.992 76.844 30.379 1.00 28.84 235 ASP A C 1
ATOM 1767 O O . ASP A 1 235 ? 15.774 77.305 29.257 1.00 28.98 235 ASP A O 1
ATOM 1772 N N . LEU A 1 236 ? 15.075 76.837 31.344 1.00 28.85 236 LEU A N 1
ATOM 1773 C CA . LEU A 1 236 ? 13.692 77.249 31.088 1.00 28.92 236 LEU A CA 1
ATOM 1774 C C . LEU A 1 236 ? 13.483 78.764 31.049 1.00 29.32 236 LEU A C 1
ATOM 1775 O O . LEU A 1 236 ? 12.363 79.240 30.857 1.00 29.24 236 LEU A O 1
ATOM 1780 N N . ARG A 1 237 ? 14.570 79.511 31.220 1.00 29.95 237 ARG A N 1
ATOM 1781 C CA . ARG A 1 237 ? 14.562 80.953 31.007 1.00 30.57 237 ARG A CA 1
ATOM 1782 C C . ARG A 1 237 ? 14.624 81.278 29.506 1.00 31.35 237 ARG A C 1
ATOM 1783 O O . ARG A 1 237 ? 14.252 82.382 29.097 1.00 31.56 237 ARG A O 1
ATOM 1791 N N . ASN A 1 238 ? 15.088 80.320 28.693 1.00 31.81 238 ASN A N 1
ATOM 1792 C CA . ASN A 1 238 ? 15.150 80.498 27.230 1.00 32.38 238 ASN A CA 1
ATOM 1793 C C . ASN A 1 238 ? 13.781 80.763 26.628 1.00 32.53 238 ASN A C 1
ATOM 1794 O O . ASN A 1 238 ? 12.786 80.175 27.063 1.00 32.66 238 ASN A O 1
ATOM 1799 N N . SER A 1 239 ? 13.747 81.640 25.623 1.00 32.81 239 SER A N 1
ATOM 1800 C CA . SER A 1 239 ? 12.499 82.057 24.959 1.00 33.01 239 SER A CA 1
ATOM 1801 C C . SER A 1 239 ? 11.890 80.985 24.064 1.00 32.70 239 SER A C 1
ATOM 1802 O O . SER A 1 239 ? 10.669 80.912 23.924 1.00 32.77 239 SER A O 1
ATOM 1805 N N . ALA A 1 240 ? 12.742 80.166 23.454 1.00 32.64 240 ALA A N 1
ATOM 1806 C CA . ALA A 1 240 ? 12.296 79.124 22.526 1.00 32.41 240 ALA A CA 1
ATOM 1807 C C . ALA A 1 240 ? 11.312 78.154 23.194 1.00 32.11 240 ALA A C 1
ATOM 1808 O O . ALA A 1 240 ? 11.417 77.910 24.399 1.00 32.28 240 ALA A O 1
ATOM 1810 N N . PRO A 1 241 ? 10.345 77.614 22.418 1.00 31.67 241 PRO A N 1
ATOM 1811 C CA . PRO A 1 241 ? 9.401 76.623 22.939 1.00 31.26 241 PRO A CA 1
ATOM 1812 C C . PRO A 1 241 ? 10.111 75.353 23.417 1.00 30.91 241 PRO A C 1
ATOM 1813 O O . PRO A 1 241 ? 11.112 74.943 22.822 1.00 30.70 241 PRO A O 1
ATOM 1817 N N . LEU A 1 242 ? 9.589 74.749 24.484 1.00 30.36 242 LEU A N 1
ATOM 1818 C CA . LEU A 1 242 ? 10.212 73.577 25.107 1.00 30.09 242 LEU A CA 1
ATOM 1819 C C . LEU A 1 242 ? 10.321 72.386 24.142 1.00 30.07 242 LEU A C 1
ATOM 1820 O O . LEU A 1 242 ? 11.361 71.727 24.092 1.00 29.78 242 LEU A O 1
ATOM 1825 N N . ARG A 1 243 ? 9.258 72.136 23.374 1.00 30.03 243 ARG A N 1
ATOM 1826 C CA . ARG A 1 243 ? 9.245 71.075 22.358 1.00 30.46 243 ARG A CA 1
ATOM 1827 C C . ARG A 1 243 ? 10.446 71.153 21.414 1.00 29.83 243 ARG A C 1
ATOM 1828 O O . ARG A 1 243 ? 11.078 70.140 21.123 1.00 29.82 243 ARG A O 1
ATOM 1836 N N . ASP A 1 244 ? 10.753 72.363 20.950 1.00 29.70 244 ASP A N 1
ATOM 1837 C CA . ASP A 1 244 ? 11.872 72.606 20.032 1.00 29.32 244 ASP A CA 1
ATOM 1838 C C . ASP A 1 244 ? 13.223 72.435 20.708 1.00 28.56 244 ASP A C 1
ATOM 1839 O O . ASP A 1 244 ? 14.163 71.922 20.105 1.00 28.25 244 ASP A O 1
ATOM 1844 N N . GLN A 1 245 ? 13.316 72.881 21.957 1.00 28.11 245 GLN A N 1
ATOM 1845 C CA . GLN A 1 245 ? 14.520 72.674 22.761 1.00 27.56 245 GLN A CA 1
ATOM 1846 C C . GLN A 1 245 ? 14.751 71.179 23.028 1.00 27.36 245 GLN A C 1
ATOM 1847 O O . GLN A 1 245 ? 15.893 70.714 23.017 1.00 27.26 245 GLN A O 1
ATOM 1853 N N . ILE A 1 246 ? 13.666 70.435 23.248 1.00 26.93 246 ILE A N 1
ATOM 1854 C CA . ILE A 1 246 ? 13.739 68.976 23.353 1.00 26.84 246 ILE A CA 1
ATOM 1855 C C . ILE A 1 246 ? 14.157 68.358 22.013 1.00 26.76 246 ILE A C 1
ATOM 1856 O O . ILE A 1 246 ? 15.018 67.473 21.980 1.00 26.67 246 ILE A O 1
ATOM 1861 N N . ASP A 1 247 ? 13.552 68.838 20.923 1.00 26.79 247 ASP A N 1
ATOM 1862 C CA . ASP A 1 247 ? 13.910 68.424 19.556 1.00 27.09 247 ASP A CA 1
ATOM 1863 C C . ASP A 1 247 ? 15.417 68.480 19.300 1.00 26.84 247 ASP A C 1
ATOM 1864 O O . ASP A 1 247 ? 15.983 67.545 18.738 1.00 26.67 247 ASP A O 1
ATOM 1869 N N . GLN A 1 248 ? 16.051 69.571 19.734 1.00 26.88 248 GLN A N 1
ATOM 1870 C CA . GLN A 1 248 ? 17.496 69.785 19.573 1.00 27.15 248 GLN A CA 1
ATOM 1871 C C . GLN A 1 248 ? 18.353 68.752 20.303 1.00 27.19 248 GLN A C 1
ATOM 1872 O O . GLN A 1 248 ? 19.461 68.442 19.867 1.00 27.23 248 GLN A O 1
ATOM 1878 N N . ILE A 1 249 ? 17.847 68.231 21.415 1.00 27.26 249 ILE A N 1
ATOM 1879 C CA . ILE A 1 249 ? 18.562 67.202 22.168 1.00 27.35 249 ILE A CA 1
ATOM 1880 C C . ILE A 1 249 ? 18.247 65.815 21.605 1.00 27.51 249 ILE A C 1
ATOM 1881 O O . ILE A 1 249 ? 19.152 65.014 21.361 1.00 27.53 249 ILE A O 1
ATOM 1886 N N . LEU A 1 250 ? 16.961 65.558 21.382 1.00 27.76 250 LEU A N 1
ATOM 1887 C CA . LEU A 1 250 ? 16.458 64.214 21.119 1.00 28.37 250 LEU A CA 1
ATOM 1888 C C . LEU A 1 250 ? 16.354 63.832 19.636 1.00 28.56 250 LEU A C 1
ATOM 1889 O O . LEU A 1 250 ? 16.617 62.687 19.267 1.00 28.73 250 LEU A O 1
ATOM 1894 N N . GLY A 1 251 ? 15.968 64.784 18.793 1.00 28.82 251 GLY A N 1
ATOM 1895 C CA . GLY A 1 251 ? 15.708 64.496 17.385 1.00 29.00 251 GLY A CA 1
ATOM 1896 C C . GLY A 1 251 ? 14.221 64.393 17.132 1.00 29.10 251 GLY A C 1
ATOM 1897 O O . GLY A 1 251 ? 13.788 64.201 15.995 1.00 29.09 251 GLY A O 1
ATOM 1898 N N . LYS A 1 252 ? 13.448 64.505 18.215 1.00 29.28 252 LYS A N 1
ATOM 1899 C CA . LYS A 1 252 ? 11.987 64.550 18.175 1.00 29.26 252 LYS A CA 1
ATOM 1900 C C . LYS A 1 252 ? 11.492 65.574 19.195 1.00 28.81 252 LYS A C 1
ATOM 1901 O O . LYS A 1 252 ? 12.093 65.716 20.254 1.00 28.60 252 LYS A O 1
ATOM 1907 N N . PRO A 1 253 ? 10.405 66.304 18.873 1.00 28.63 253 PRO A N 1
ATOM 1908 C CA . PRO A 1 253 ? 9.920 67.348 19.776 1.00 28.41 253 PRO A CA 1
ATOM 1909 C C . PRO A 1 253 ? 8.968 66.804 20.852 1.00 28.08 253 PRO A C 1
ATOM 1910 O O . PRO A 1 253 ? 8.178 67.556 21.417 1.00 28.26 253 PRO A O 1
ATOM 1914 N N . GLU A 1 254 ? 9.057 65.507 21.128 1.00 27.69 254 GLU A N 1
ATOM 1915 C CA . GLU A 1 254 ? 8.160 64.836 22.067 1.00 27.48 254 GLU A CA 1
ATOM 1916 C C . GLU A 1 254 ? 8.886 63.725 22.821 1.00 26.59 254 GLU A C 1
ATOM 1917 O O . GLU A 1 254 ? 9.833 63.124 22.301 1.00 26.40 254 GLU A O 1
ATOM 1923 N N . VAL A 1 255 ? 8.422 63.455 24.040 1.00 25.68 255 VAL A N 1
ATOM 1924 C CA . VAL A 1 255 ? 8.982 62.394 24.878 1.00 24.28 255 VAL A CA 1
ATOM 1925 C C . VAL A 1 255 ? 7.947 61.304 25.155 1.00 24.00 255 VAL A C 1
ATOM 1926 O O . VAL A 1 255 ? 6.747 61.518 24.975 1.00 24.01 255 VAL A O 1
ATOM 1930 N N . ASP A 1 256 ? 8.417 60.133 25.571 1.00 23.49 256 ASP A N 1
ATOM 1931 C CA . ASP A 1 256 ? 7.531 59.036 25.965 1.00 23.19 256 ASP A CA 1
ATOM 1932 C C . ASP A 1 256 ? 6.892 59.295 27.325 1.00 22.68 256 ASP A C 1
ATOM 1933 O O . ASP A 1 256 ? 5.746 58.928 27.557 1.00 22.84 256 ASP A O 1
ATOM 1938 N N . CYS A 1 257 ? 7.653 59.918 28.220 1.00 22.28 257 CYS A N 1
ATOM 1939 C CA . CYS A 1 257 ? 7.291 59.998 29.630 1.00 22.07 257 CYS A CA 1
ATOM 1940 C C . CYS A 1 257 ? 7.547 61.386 30.184 1.00 21.71 257 CYS A C 1
ATOM 1941 O O . CYS A 1 257 ? 8.632 61.944 29.994 1.00 21.68 257 CYS A O 1
ATOM 1944 N N . GLY A 1 258 ? 6.543 61.928 30.871 1.00 21.31 258 GLY A N 1
ATOM 1945 C CA . GLY A 1 258 ? 6.655 63.231 31.520 1.00 20.98 258 GLY A CA 1
ATOM 1946 C C . GLY A 1 258 ? 6.541 63.119 33.026 1.00 20.59 258 GLY A C 1
ATOM 1947 O O . GLY A 1 258 ? 5.669 62.426 33.541 1.00 20.82 258 GLY A O 1
ATOM 1948 N N . VAL A 1 259 ? 7.439 63.790 33.736 1.00 20.54 259 VAL A N 1
ATOM 1949 C CA . VAL A 1 259 ? 7.421 63.786 35.200 1.00 19.86 259 VAL A CA 1
ATOM 1950 C C . VAL A 1 259 ? 7.373 65.216 35.745 1.00 19.72 259 VAL A C 1
ATOM 1951 O O . VAL A 1 259 ? 8.273 66.020 35.488 1.00 19.35 259 VAL A O 1
ATOM 1955 N N . ASP A 1 260 ? 6.327 65.511 36.507 1.00 21.34 260 ASP A N 1
ATOM 1956 C CA . ASP A 1 260 ? 6.143 66.812 37.148 1.00 21.35 260 ASP A CA 1
ATOM 1957 C C . ASP A 1 260 ? 6.701 66.790 38.572 1.00 21.47 260 ASP A C 1
ATOM 1958 O O . ASP A 1 260 ? 6.024 66.359 39.509 1.00 21.36 260 ASP A O 1
ATOM 1963 N N . ALA A 1 261 ? 7.935 67.262 38.725 1.00 21.50 261 ALA A N 1
ATOM 1964 C CA . ALA A 1 261 ? 8.575 67.327 40.038 1.00 21.65 261 ALA A CA 1
ATOM 1965 C C . ALA A 1 261 ? 8.638 68.768 40.557 1.00 21.79 261 ALA A C 1
ATOM 1966 O O . ALA A 1 261 ? 9.627 69.180 41.169 1.00 21.66 261 ALA A O 1
ATOM 1968 N N . VAL A 1 262 ? 7.572 69.527 40.310 1.00 22.10 262 VAL A N 1
ATOM 1969 C CA . VAL A 1 262 ? 7.520 70.940 40.693 1.00 22.39 262 VAL A CA 1
ATOM 1970 C C . VAL A 1 262 ? 6.439 71.214 41.741 1.00 22.74 262 VAL A C 1
ATOM 1971 O O . VAL A 1 262 ? 6.747 71.609 42.865 1.00 22.56 262 VAL A O 1
ATOM 1975 N N . GLY A 1 263 ? 5.180 71.015 41.363 1.00 23.30 263 GLY A N 1
ATOM 1976 C CA . GLY A 1 263 ? 4.058 71.292 42.254 1.00 24.14 263 GLY A CA 1
ATOM 1977 C C . GLY A 1 263 ? 3.400 72.641 42.026 1.00 24.73 263 GLY A C 1
ATOM 1978 O O . GLY A 1 263 ? 3.704 73.335 41.052 1.00 24.63 263 GLY A O 1
ATOM 1979 N N . PHE A 1 264 ? 2.518 73.018 42.951 1.00 25.35 264 PHE A N 1
ATOM 1980 C CA . PHE A 1 264 ? 1.618 74.165 42.784 1.00 26.02 264 PHE A CA 1
ATOM 1981 C C . PHE A 1 264 ? 2.264 75.562 42.813 1.00 26.60 264 PHE A C 1
ATOM 1982 O O . PHE A 1 264 ? 1.626 76.546 42.427 1.00 26.69 264 PHE A O 1
ATOM 1990 N N . GLU A 1 265 ? 3.517 75.649 43.257 1.00 27.31 265 GLU A N 1
ATOM 1991 C CA . GLU A 1 265 ? 4.252 76.919 43.229 1.00 28.08 265 GLU A CA 1
ATOM 1992 C C . GLU A 1 265 ? 5.118 77.043 41.971 1.00 28.62 265 GLU A C 1
ATOM 1993 O O . GLU A 1 265 ? 6.150 77.722 41.977 1.00 28.72 265 GLU A O 1
ATOM 1999 N N . ALA A 1 266 ? 4.680 76.391 40.896 1.00 29.34 266 ALA A N 1
ATOM 2000 C CA . ALA A 1 266 ? 5.382 76.404 39.615 1.00 30.05 266 ALA A CA 1
ATOM 2001 C C . ALA A 1 266 ? 5.523 77.809 39.037 1.00 30.61 266 ALA A C 1
ATOM 2002 O O . ALA A 1 266 ? 4.686 78.682 39.275 1.00 30.56 266 ALA A O 1
ATOM 2004 N N . HIS A 1 267 ? 6.604 78.011 38.290 1.00 31.42 267 HIS A N 1
ATOM 2005 C CA . HIS A 1 267 ? 6.825 79.233 37.529 1.00 32.28 267 HIS A CA 1
ATOM 2006 C C . HIS A 1 267 ? 6.607 78.977 36.037 1.00 32.80 267 HIS A C 1
ATOM 2007 O O . HIS A 1 267 ? 6.483 77.827 35.608 1.00 32.70 267 HIS A O 1
ATOM 2014 N N . GLY A 1 268 ? 6.553 80.054 35.255 1.00 33.52 268 GLY A N 1
ATOM 2015 C CA . GLY A 1 268 ? 6.337 79.956 33.813 1.00 34.36 268 GLY A CA 1
ATOM 2016 C C . GLY A 1 268 ? 7.619 79.729 33.033 1.00 35.01 268 GLY A C 1
ATOM 2017 O O . GLY A 1 268 ? 8.684 79.507 33.615 1.00 34.94 268 GLY A O 1
ATOM 2018 N N . LEU A 1 269 ? 7.511 79.792 31.709 1.00 35.75 269 LEU A N 1
ATOM 2019 C CA . LEU A 1 269 ? 8.641 79.536 30.821 1.00 36.44 269 LEU A CA 1
ATOM 2020 C C . LEU A 1 269 ? 9.068 80.790 30.074 1.00 36.90 269 LEU A C 1
ATOM 2021 O O . LEU A 1 269 ? 8.231 81.618 29.704 1.00 37.06 269 LEU A O 1
ATOM 2026 N N . GLY A 1 270 ? 10.375 80.917 29.858 1.00 37.43 270 GLY A N 1
ATOM 2027 C CA . GLY A 1 270 ? 10.943 82.003 29.065 1.00 37.99 270 GLY A CA 1
ATOM 2028 C C . GLY A 1 270 ? 10.831 83.367 29.714 1.00 38.50 270 GLY A C 1
ATOM 2029 O O . GLY A 1 270 ? 11.539 83.668 30.677 1.00 38.61 270 GLY A O 1
ATOM 2030 N N . ASP A 1 271 ? 9.944 84.177 29.196 1.00 43.18 271 ASP A N 1
ATOM 2031 C CA . ASP A 1 271 ? 9.773 85.542 29.690 1.00 43.65 271 ASP A CA 1
ATOM 2032 C C . ASP A 1 271 ? 8.945 85.556 30.975 1.00 43.56 271 ASP A C 1
ATOM 2033 O O . ASP A 1 271 ? 9.016 86.508 31.755 1.00 43.62 271 ASP A O 1
ATOM 2038 N N . GLU A 1 272 ? 8.171 84.493 31.188 1.00 43.45 272 GLU A N 1
ATOM 2039 C CA . GLU A 1 272 ? 7.367 84.340 32.400 1.00 43.21 272 GLU A CA 1
ATOM 2040 C C . GLU A 1 272 ? 8.029 83.444 33.456 1.00 42.74 272 GLU A C 1
ATOM 2041 O O . GLU A 1 272 ? 7.349 82.893 34.326 1.00 42.59 272 GLU A O 1
ATOM 2047 N N . ALA A 1 273 ? 9.356 83.330 33.384 1.00 42.20 273 ALA A N 1
ATOM 2048 C CA . ALA A 1 273 ? 10.137 82.436 34.248 1.00 41.79 273 ALA A CA 1
ATOM 2049 C C . ALA A 1 273 ? 10.237 82.900 35.704 1.00 41.52 273 ALA A C 1
ATOM 2050 O O . ALA A 1 273 ? 10.551 82.104 36.598 1.00 41.45 273 ALA A O 1
ATOM 2052 N N . ASN A 1 274 ? 9.992 84.189 35.924 1.00 41.03 274 ASN A N 1
ATOM 2053 C CA . ASN A 1 274 ? 9.996 84.780 37.257 1.00 40.72 274 ASN A CA 1
ATOM 2054 C C . ASN A 1 274 ? 8.573 85.033 37.745 1.00 40.19 274 ASN A C 1
ATOM 2055 O O . ASN A 1 274 ? 8.361 85.650 38.791 1.00 40.13 274 ASN A O 1
ATOM 2060 N N . THR A 1 275 ? 7.608 84.548 36.967 1.00 39.40 275 THR A N 1
ATOM 2061 C CA . THR A 1 275 ? 6.193 84.647 37.293 1.00 38.69 275 THR A CA 1
ATOM 2062 C C . THR A 1 275 ? 5.703 83.286 37.780 1.00 38.13 275 THR A C 1
ATOM 2063 O O . THR A 1 275 ? 5.938 82.263 37.130 1.00 37.77 275 THR A O 1
ATOM 2067 N N . GLU A 1 276 ? 5.030 83.286 38.927 1.00 37.49 276 GLU A N 1
ATOM 2068 C CA . GLU A 1 276 ? 4.436 82.077 39.476 1.00 36.94 276 GLU A CA 1
ATOM 2069 C C . GLU A 1 276 ? 3.161 81.745 38.710 1.00 36.28 276 GLU A C 1
ATOM 2070 O O . GLU A 1 276 ? 2.306 82.611 38.508 1.00 36.16 276 GLU A O 1
ATOM 2076 N N . THR A 1 277 ? 3.049 80.495 38.266 1.00 35.49 277 THR A N 1
ATOM 2077 C CA . THR A 1 277 ? 1.828 80.016 37.619 1.00 34.81 277 THR A CA 1
ATOM 2078 C C . THR A 1 277 ? 1.601 78.550 37.958 1.00 33.75 277 THR A C 1
ATOM 2079 O O . THR A 1 277 ? 2.397 77.699 37.569 1.00 33.76 277 THR A O 1
ATOM 2083 N N . PRO A 1 278 ? 0.505 78.249 38.676 1.00 32.87 278 PRO A N 1
ATOM 2084 C CA . PRO A 1 278 ? 0.288 76.894 39.188 1.00 32.13 278 PRO A CA 1
ATOM 2085 C C . PRO A 1 278 ? 0.065 75.858 38.079 1.00 31.36 278 PRO A C 1
ATOM 2086 O O . PRO A 1 278 ? 0.136 74.657 38.342 1.00 31.33 278 PRO A O 1
ATOM 2090 N N . ASN A 1 279 ? -0.177 76.329 36.855 1.00 30.30 279 ASN A N 1
ATOM 2091 C CA . ASN A 1 279 ? -0.363 75.457 35.692 1.00 29.31 279 ASN A CA 1
ATOM 2092 C C . ASN A 1 279 ? 0.878 75.318 34.795 1.00 28.72 279 ASN A C 1
ATOM 2093 O O . ASN A 1 279 ? 0.838 74.635 33.772 1.00 28.65 279 ASN A O 1
ATOM 2098 N N . GLY A 1 280 ? 1.973 75.959 35.202 1.00 28.07 280 GLY A N 1
ATOM 2099 C CA . GLY A 1 280 ? 3.186 76.070 34.392 1.00 27.52 280 GLY A CA 1
ATOM 2100 C C . GLY A 1 280 ? 3.858 74.758 34.023 1.00 27.16 280 GLY A C 1
ATOM 2101 O O . GLY A 1 280 ? 4.198 74.539 32.857 1.00 27.05 280 GLY A O 1
ATOM 2102 N N . ALA A 1 281 ? 4.048 73.886 35.012 1.00 26.61 281 ALA A N 1
ATOM 2103 C CA . ALA A 1 281 ? 4.685 72.590 34.783 1.00 26.27 281 ALA A CA 1
ATOM 2104 C C . ALA A 1 281 ? 3.741 71.601 34.104 1.00 25.88 281 ALA A C 1
ATOM 2105 O O . ALA A 1 281 ? 4.158 70.837 33.235 1.00 25.83 281 ALA A O 1
ATOM 2107 N N . LEU A 1 282 ? 2.472 71.625 34.506 1.00 25.46 282 LEU A N 1
ATOM 2108 C CA . LEU A 1 282 ? 1.461 70.704 33.988 1.00 25.26 282 LEU A CA 1
ATOM 2109 C C . LEU A 1 282 ? 1.210 70.890 32.494 1.00 25.13 282 LEU A C 1
ATOM 2110 O O . LEU A 1 282 ? 1.221 69.917 31.741 1.00 25.00 282 LEU A O 1
ATOM 2115 N N . ASN A 1 283 ? 0.984 72.137 32.077 1.00 24.98 283 ASN A N 1
ATOM 2116 C CA . ASN A 1 283 ? 0.736 72.446 30.668 1.00 24.92 283 ASN A CA 1
ATOM 2117 C C . ASN A 1 283 ? 1.936 72.158 29.763 1.00 24.90 283 ASN A C 1
ATOM 2118 O O . ASN A 1 283 ? 1.758 71.779 28.604 1.00 25.00 283 ASN A O 1
ATOM 2123 N N . SER A 1 284 ? 3.147 72.327 30.294 1.00 24.95 284 SER A N 1
ATOM 2124 C CA . SER A 1 284 ? 4.365 72.015 29.537 1.00 25.27 284 SER A CA 1
ATOM 2125 C C . SER A 1 284 ? 4.459 70.516 29.234 1.00 25.24 284 SER A C 1
ATOM 2126 O O . SER A 1 284 ? 4.837 70.121 28.125 1.00 25.42 284 SER A O 1
ATOM 2129 N N . LEU A 1 285 ? 4.085 69.694 30.214 1.00 24.96 285 LEU A N 1
ATOM 2130 C CA . LEU A 1 285 ? 4.032 68.242 30.049 1.00 24.73 285 LEU A CA 1
ATOM 2131 C C . LEU A 1 285 ? 2.907 67.801 29.115 1.00 24.70 285 LEU A C 1
ATOM 2132 O O . LEU A 1 285 ? 3.083 66.868 28.328 1.00 24.75 285 LEU A O 1
ATOM 2137 N N . PHE A 1 286 ? 1.753 68.461 29.203 1.00 24.68 286 PHE A N 1
ATOM 2138 C CA . PHE A 1 286 ? 0.648 68.182 28.278 1.00 24.72 286 PHE A CA 1
ATOM 2139 C C . PHE A 1 286 ? 1.082 68.460 26.828 1.00 24.53 286 PHE A C 1
ATOM 2140 O O . PHE A 1 286 ? 0.584 67.844 25.892 1.00 24.45 286 PHE A O 1
ATOM 2148 N N . ASP A 1 287 ? 2.032 69.377 26.670 1.00 24.42 287 ASP A N 1
ATOM 2149 C CA . ASP A 1 287 ? 2.565 69.753 25.367 1.00 24.44 287 ASP A CA 1
ATOM 2150 C C . ASP A 1 287 ? 3.640 68.783 24.856 1.00 23.92 287 ASP A C 1
ATOM 2151 O O . ASP A 1 287 ? 3.542 68.288 23.727 1.00 23.51 287 ASP A O 1
ATOM 2156 N N . VAL A 1 288 ? 4.645 68.498 25.689 1.00 23.35 288 VAL A N 1
ATOM 2157 C CA . VAL A 1 288 ? 5.820 67.734 25.246 1.00 23.11 288 VAL A CA 1
ATOM 2158 C C . VAL A 1 288 ? 5.693 66.206 25.256 1.00 23.22 288 VAL A C 1
ATOM 2159 O O . VAL A 1 288 ? 6.516 65.519 24.649 1.00 23.26 288 VAL A O 1
ATOM 2163 N N . VAL A 1 289 ? 4.684 65.673 25.943 1.00 23.12 289 VAL A N 1
ATOM 2164 C CA . VAL A 1 289 ? 4.473 64.224 25.960 1.00 22.98 289 VAL A CA 1
ATOM 2165 C C . VAL A 1 289 ? 3.739 63.792 24.685 1.00 23.20 289 VAL A C 1
ATOM 2166 O O . VAL A 1 289 ? 2.789 64.443 24.246 1.00 22.79 289 VAL A O 1
ATOM 2170 N N . ARG A 1 290 ? 4.209 62.692 24.102 1.00 23.35 290 ARG A N 1
ATOM 2171 C CA . ARG A 1 290 ? 3.728 62.208 22.814 1.00 23.29 290 ARG A CA 1
ATOM 2172 C C . ARG A 1 290 ? 2.378 61.508 22.938 1.00 23.16 290 ARG A C 1
ATOM 2173 O O . ARG A 1 290 ? 1.924 61.185 24.047 1.00 22.82 290 ARG A O 1
ATOM 2181 N N . ALA A 1 291 ? 1.751 61.283 21.784 1.00 22.99 291 ALA A N 1
ATOM 2182 C CA . ALA A 1 291 ? 0.535 60.487 21.681 1.00 22.70 291 ALA A CA 1
ATOM 2183 C C . ALA A 1 291 ? 0.817 59.049 22.093 1.00 22.57 291 ALA A C 1
ATOM 2184 O O . ALA A 1 291 ? 1.709 58.397 21.541 1.00 22.42 291 ALA A O 1
ATOM 2186 N N . GLY A 1 292 ? 0.053 58.564 23.071 1.00 22.29 292 GLY A N 1
ATOM 2187 C CA . GLY A 1 292 ? 0.269 57.239 23.632 1.00 21.48 292 GLY A CA 1
ATOM 2188 C C . GLY A 1 292 ? 1.218 57.265 24.816 1.00 21.29 292 GLY A C 1
ATOM 2189 O O . GLY A 1 292 ? 1.575 56.213 25.350 1.00 21.31 292 GLY A O 1
ATOM 2190 N N . GLY A 1 293 ? 1.618 58.468 25.228 1.00 20.75 293 GLY A N 1
ATOM 2191 C CA . GLY A 1 293 ? 2.550 58.655 26.337 1.00 20.21 293 GLY A CA 1
ATOM 2192 C C . GLY A 1 293 ? 1.876 58.670 27.700 1.00 19.98 293 GLY A C 1
ATOM 2193 O O . GLY A 1 293 ? 0.672 58.425 27.818 1.00 19.67 293 GLY A O 1
ATOM 2194 N N . ALA A 1 294 ? 2.665 58.956 28.734 1.00 19.63 294 ALA A N 1
ATOM 2195 C CA . ALA A 1 294 ? 2.173 58.942 30.109 1.00 19.31 294 ALA A CA 1
ATOM 2196 C C . ALA A 1 294 ? 2.899 59.948 30.996 1.00 19.07 294 ALA A C 1
ATOM 2197 O O . ALA A 1 294 ? 4.063 60.278 30.763 1.00 19.01 294 ALA A O 1
ATOM 2199 N N . ILE A 1 295 ? 2.189 60.429 32.011 1.00 19.17 295 ILE A N 1
ATOM 2200 C CA . ILE A 1 295 ? 2.696 61.453 32.917 1.00 19.21 295 ILE A CA 1
ATOM 2201 C C . ILE A 1 295 ? 2.609 60.994 34.369 1.00 19.55 295 ILE A C 1
ATOM 2202 O O . ILE A 1 295 ? 1.605 60.412 34.792 1.00 19.16 295 ILE A O 1
ATOM 2207 N N . GLY A 1 296 ? 3.693 61.236 35.110 1.00 19.90 296 GLY A N 1
ATOM 2208 C CA . GLY A 1 296 ? 3.712 61.070 36.562 1.00 20.20 296 GLY A CA 1
ATOM 2209 C C . GLY A 1 296 ? 3.885 62.433 37.203 1.00 20.55 296 GLY A C 1
ATOM 2210 O O . GLY A 1 296 ? 4.656 63.256 36.720 1.00 20.39 296 GLY A O 1
ATOM 2211 N N . ILE A 1 297 ? 3.150 62.679 38.283 1.00 21.09 297 ILE A N 1
ATOM 2212 C CA . ILE A 1 297 ? 3.155 63.982 38.941 1.00 21.43 297 ILE A CA 1
ATOM 2213 C C . ILE A 1 297 ? 3.476 63.835 40.442 1.00 21.69 297 ILE A C 1
ATOM 2214 O O . ILE A 1 297 ? 2.570 63.872 41.277 1.00 21.83 297 ILE A O 1
ATOM 2219 N N . PRO A 1 298 ? 4.765 63.617 40.780 1.00 21.74 298 PRO A N 1
ATOM 2220 C CA . PRO A 1 298 ? 5.146 63.593 42.189 1.00 22.05 298 PRO A CA 1
ATOM 2221 C C . PRO A 1 298 ? 5.062 64.952 42.894 1.00 22.51 298 PRO A C 1
ATOM 2222 O O . PRO A 1 298 ? 4.934 64.987 44.114 1.00 22.92 298 PRO A O 1
ATOM 2226 N N . GLY A 1 299 ? 5.137 66.050 42.143 1.00 22.72 299 GLY A N 1
ATOM 2227 C CA . GLY A 1 299 ? 4.974 67.390 42.709 1.00 23.04 299 GLY A CA 1
ATOM 2228 C C . GLY A 1 299 ? 3.591 67.558 43.317 1.00 23.45 299 GLY A C 1
ATOM 2229 O O . GLY A 1 299 ? 2.603 67.082 42.758 1.00 23.47 299 GLY A O 1
ATOM 2230 N N . ILE A 1 300 ? 3.522 68.230 44.463 1.00 23.87 300 ILE A N 1
ATOM 2231 C CA . ILE A 1 300 ? 2.262 68.402 45.196 1.00 24.50 300 ILE A CA 1
ATOM 2232 C C . ILE A 1 300 ? 1.357 69.469 44.588 1.00 24.36 300 ILE A C 1
ATOM 2233 O O . ILE A 1 300 ? 1.813 70.547 44.203 1.00 24.52 300 ILE A O 1
ATOM 2238 N N . TYR A 1 301 ? 0.073 69.138 44.510 1.00 24.56 301 TYR A N 1
ATOM 2239 C CA . TYR A 1 301 ? -0.993 70.088 44.206 1.00 24.89 301 TYR A CA 1
ATOM 2240 C C . TYR A 1 301 ? -2.056 69.980 45.292 1.00 25.42 301 TYR A C 1
ATOM 2241 O O . TYR A 1 301 ? -2.425 68.879 45.697 1.00 25.63 301 TYR A O 1
ATOM 2250 N N . VAL A 1 302 ? -2.523 71.126 45.777 1.00 25.99 302 VAL A N 1
ATOM 2251 C CA . VAL A 1 302 ? -3.385 71.171 46.956 1.00 26.62 302 VAL A CA 1
ATOM 2252 C C . VAL A 1 302 ? -4.821 71.559 46.619 1.00 27.51 302 VAL A C 1
ATOM 2253 O O . VAL A 1 302 ? -5.066 72.310 45.669 1.00 27.51 302 VAL A O 1
ATOM 2257 N N . GLY A 1 303 ? -5.761 71.042 47.409 1.00 28.34 303 GLY A N 1
ATOM 2258 C CA . GLY A 1 303 ? -7.172 71.376 47.264 1.00 29.57 303 GLY A CA 1
ATOM 2259 C C . GLY A 1 303 ? -7.482 72.797 47.707 1.00 30.46 303 GLY A C 1
ATOM 2260 O O . GLY A 1 303 ? -8.533 73.346 47.357 1.00 30.36 303 GLY A O 1
ATOM 2261 N N . SER A 1 304 ? -6.560 73.383 48.473 1.00 31.21 304 SER A N 1
ATOM 2262 C CA . SER A 1 304 ? -6.695 74.741 48.995 1.00 32.19 304 SER A CA 1
ATOM 2263 C C . SER A 1 304 ? -5.331 75.412 49.159 1.00 32.62 304 SER A C 1
ATOM 2264 O O . SER A 1 304 ? -4.402 74.821 49.711 1.00 32.67 304 SER A O 1
ATOM 2267 N N . ASP A 1 305 ? -5.232 76.650 48.679 1.00 33.38 305 ASP A N 1
ATOM 2268 C CA . ASP A 1 305 ? -4.014 77.459 48.749 1.00 34.08 305 ASP A CA 1
ATOM 2269 C C . ASP A 1 305 ? -4.337 78.824 49.394 1.00 34.71 305 ASP A C 1
ATOM 2270 O O . ASP A 1 305 ? -5.112 79.605 48.829 1.00 34.69 305 ASP A O 1
ATOM 2275 N N . PRO A 1 306 ? -3.762 79.104 50.589 1.00 35.19 306 PRO A N 1
ATOM 2276 C CA . PRO A 1 306 ? -4.029 80.341 51.339 1.00 35.58 306 PRO A CA 1
ATOM 2277 C C . PRO A 1 306 ? -3.512 81.629 50.683 1.00 35.87 306 PRO A C 1
ATOM 2278 O O . PRO A 1 306 ? -4.042 82.704 50.959 1.00 35.98 306 PRO A O 1
ATOM 2282 N N . ASP A 1 307 ? -2.489 81.527 49.839 1.00 36.13 307 ASP A N 1
ATOM 2283 C CA . ASP A 1 307 ? -1.964 82.696 49.135 1.00 36.17 307 ASP A CA 1
ATOM 2284 C C . ASP A 1 307 ? -1.739 82.424 47.638 1.00 36.11 307 ASP A C 1
ATOM 2285 O O . ASP A 1 307 ? -0.598 82.423 47.168 1.00 36.05 307 ASP A O 1
ATOM 2290 N N . PRO A 1 308 ? -2.835 82.227 46.876 1.00 36.20 308 PRO A N 1
ATOM 2291 C CA . PRO A 1 308 ? -2.731 81.831 45.469 1.00 36.09 308 PRO A CA 1
ATOM 2292 C C . PRO A 1 308 ? -2.436 83.006 44.542 1.00 36.01 308 PRO A C 1
ATOM 2293 O O . PRO A 1 308 ? -2.563 84.158 44.949 1.00 36.04 308 PRO A O 1
ATOM 2297 N N . VAL A 1 309 ? -2.060 82.707 43.302 1.00 36.08 309 VAL A N 1
ATOM 2298 C CA . VAL A 1 309 ? -1.756 83.743 42.317 1.00 36.06 309 VAL A CA 1
ATOM 2299 C C . VAL A 1 309 ? -3.019 84.225 41.573 1.00 35.89 309 VAL A C 1
ATOM 2300 O O . VAL A 1 309 ? -3.025 85.302 40.973 1.00 35.94 309 VAL A O 1
ATOM 2304 N N . ASN A 1 310 ? -4.073 83.409 41.623 1.00 35.66 310 ASN A N 1
ATOM 2305 C CA . ASN A 1 310 ? -5.414 83.780 41.164 1.00 35.23 310 ASN A CA 1
ATOM 2306 C C . ASN A 1 310 ? -6.478 83.063 41.993 1.00 35.20 310 ASN A C 1
ATOM 2307 O O . ASN A 1 310 ? -6.172 82.095 42.684 1.00 35.29 310 ASN A O 1
ATOM 2312 N N . LYS A 1 311 ? -7.717 83.544 41.924 1.00 35.23 311 LYS A N 1
ATOM 2313 C CA . LYS A 1 311 ? -8.799 83.069 42.795 1.00 35.37 311 LYS A CA 1
ATOM 2314 C C . LYS A 1 311 ? -9.131 81.586 42.616 1.00 34.94 311 LYS A C 1
ATOM 2315 O O . LYS A 1 311 ? -9.400 80.886 43.599 1.00 34.95 311 LYS A O 1
ATOM 2321 N N . ASP A 1 312 ? -9.115 81.121 41.367 1.00 34.50 312 ASP A N 1
ATOM 2322 C CA . ASP A 1 312 ? -9.329 79.704 41.053 1.00 34.06 312 ASP A CA 1
ATOM 2323 C C . ASP A 1 312 ? -8.314 78.794 41.759 1.00 33.46 312 ASP A C 1
ATOM 2324 O O . ASP A 1 312 ? -8.694 77.790 42.366 1.00 33.02 312 ASP A O 1
ATOM 2329 N N . ALA A 1 313 ? -7.036 79.170 41.688 1.00 32.73 313 ALA A N 1
ATOM 2330 C CA . ALA A 1 313 ? -5.947 78.424 42.327 1.00 32.46 313 ALA A CA 1
ATOM 2331 C C . ALA A 1 313 ? -6.113 78.292 43.845 1.00 32.24 313 ALA A C 1
ATOM 2332 O O . ALA A 1 313 ? -5.598 77.351 44.444 1.00 32.19 313 ALA A O 1
ATOM 2334 N N . GLY A 1 314 ? -6.839 79.234 44.449 1.00 32.08 314 GLY A N 1
ATOM 2335 C CA . GLY A 1 314 ? -7.128 79.223 45.886 1.00 31.70 314 GLY A CA 1
ATOM 2336 C C . GLY A 1 314 ? -7.900 78.001 46.349 1.00 31.62 314 GLY A C 1
ATOM 2337 O O . GLY A 1 314 ? -7.729 77.549 47.483 1.00 31.44 314 GLY A O 1
ATOM 2338 N N . SER A 1 315 ? -8.749 77.472 45.470 1.00 31.43 315 SER A N 1
ATOM 2339 C CA . SER A 1 315 ? -9.482 76.236 45.736 1.00 31.57 315 SER A CA 1
ATOM 2340 C C . SER A 1 315 ? -8.953 75.072 44.888 1.00 31.28 315 SER A C 1
ATOM 2341 O O . SER A 1 315 ? -9.667 74.097 44.634 1.00 31.45 315 SER A O 1
ATOM 2344 N N . GLY A 1 316 ? -7.701 75.182 44.453 1.00 30.98 316 GLY A N 1
ATOM 2345 C CA . GLY A 1 316 ? -7.047 74.125 43.682 1.00 30.50 316 GLY A CA 1
ATOM 2346 C C . GLY A 1 316 ? -7.652 73.873 42.314 1.00 30.14 316 GLY A C 1
ATOM 2347 O O . GLY A 1 316 ? -7.576 72.756 41.793 1.00 30.00 316 GLY A O 1
ATOM 2348 N N . ARG A 1 317 ? -8.259 74.910 41.741 1.00 29.77 317 ARG A N 1
ATOM 2349 C CA . ARG A 1 317 ? -8.810 74.841 40.391 1.00 29.41 317 ARG A CA 1
ATOM 2350 C C . ARG A 1 317 ? -7.821 75.455 39.409 1.00 29.19 317 ARG A C 1
ATOM 2351 O O . ARG A 1 317 ? -7.565 76.663 39.438 1.00 29.50 317 ARG A O 1
ATOM 2359 N N . LEU A 1 318 ? -7.261 74.615 38.544 1.00 28.64 318 LEU A N 1
ATOM 2360 C CA . LEU A 1 318 ? -6.209 75.048 37.634 1.00 28.19 318 LEU A CA 1
ATOM 2361 C C . LEU A 1 318 ? -6.708 75.124 36.185 1.00 27.92 318 LEU A C 1
ATOM 2362 O O . LEU A 1 318 ? -7.676 74.458 35.812 1.00 27.77 318 LEU A O 1
ATOM 2367 N N . HIS A 1 319 ? -6.043 75.945 35.381 1.00 27.45 319 HIS A N 1
ATOM 2368 C CA . HIS A 1 319 ? -6.436 76.140 33.996 1.00 27.37 319 HIS A CA 1
ATOM 2369 C C . HIS A 1 319 ? -5.509 75.300 33.128 1.00 27.05 319 HIS A C 1
ATOM 2370 O O . HIS A 1 319 ? -4.369 75.679 32.851 1.00 26.96 319 HIS A O 1
ATOM 2377 N N . LEU A 1 320 ? -6.017 74.142 32.721 1.00 26.81 320 LEU A N 1
ATOM 2378 C CA . LEU A 1 320 ? -5.189 73.092 32.140 1.00 26.66 320 LEU A CA 1
ATOM 2379 C C . LEU A 1 320 ? -5.567 72.776 30.701 1.00 26.41 320 LEU A C 1
ATOM 2380 O O . LEU A 1 320 ? -6.745 72.692 30.358 1.00 26.17 320 LEU A O 1
ATOM 2385 N N . ASP A 1 321 ? -4.545 72.594 29.874 1.00 26.50 321 ASP A N 1
ATOM 2386 C CA . ASP A 1 321 ? -4.714 72.213 28.475 1.00 26.70 321 ASP A CA 1
ATOM 2387 C C . ASP A 1 321 ? -5.110 70.743 28.358 1.00 26.62 321 ASP A C 1
ATOM 2388 O O . ASP A 1 321 ? -4.379 69.923 27.798 1.00 26.40 321 ASP A O 1
ATOM 2393 N N . PHE A 1 322 ? -6.288 70.438 28.896 1.00 26.90 322 PHE A N 1
ATOM 2394 C CA . PHE A 1 322 ? -6.818 69.081 28.970 1.00 26.92 322 PHE A CA 1
ATOM 2395 C C . PHE A 1 322 ? -7.203 68.534 27.595 1.00 26.87 322 PHE A C 1
ATOM 2396 O O . PHE A 1 322 ? -7.114 67.328 27.361 1.00 26.83 322 PHE A O 1
ATOM 2404 N N . GLY A 1 323 ? -7.630 69.423 26.698 1.00 26.72 323 GLY A N 1
ATOM 2405 C CA . GLY A 1 323 ? -7.984 69.055 25.328 1.00 26.49 323 GLY A CA 1
ATOM 2406 C C . GLY A 1 323 ? -6.811 68.523 24.525 1.00 26.47 323 GLY A C 1
ATOM 2407 O O . GLY A 1 323 ? -6.928 67.498 23.854 1.00 26.30 323 GLY A O 1
ATOM 2408 N N . LYS A 1 324 ? -5.683 69.229 24.602 1.00 26.55 324 LYS A N 1
ATOM 2409 C CA . LYS A 1 324 ? -4.433 68.824 23.959 1.00 26.84 324 LYS A CA 1
ATOM 2410 C C . LYS A 1 324 ? -3.982 67.461 24.477 1.00 26.94 324 LYS A C 1
ATOM 2411 O O . LYS A 1 324 ? -3.610 66.573 23.699 1.00 27.12 324 LYS A O 1
ATOM 2417 N N . MET A 1 325 ? -4.029 67.318 25.798 1.00 26.81 325 MET A N 1
ATOM 2418 C CA . MET A 1 325 ? -3.662 66.098 26.494 1.00 26.76 325 MET A CA 1
ATOM 2419 C C . MET A 1 325 ? -4.576 64.923 26.121 1.00 26.10 325 MET A C 1
ATOM 2420 O O . MET A 1 325 ? -4.084 63.846 25.772 1.00 25.99 325 MET A O 1
ATOM 2425 N N . TRP A 1 326 ? -5.894 65.139 26.196 1.00 25.39 326 TRP A N 1
ATOM 2426 C CA . TRP A 1 326 ? -6.900 64.130 25.830 1.00 24.70 326 TRP A CA 1
ATOM 2427 C C . TRP A 1 326 ? -6.702 63.568 24.410 1.00 24.51 326 TRP A C 1
ATOM 2428 O O . TRP A 1 326 ? -6.763 62.357 24.201 1.00 24.29 326 TRP A O 1
ATOM 2439 N N . THR A 1 327 ? -6.453 64.452 23.448 1.00 24.35 327 THR A N 1
ATOM 2440 C CA . THR A 1 327 ? -6.335 64.070 22.038 1.00 24.36 327 THR A CA 1
ATOM 2441 C C . THR A 1 327 ? -5.163 63.104 21.817 1.00 24.19 327 THR A C 1
ATOM 2442 O O . THR A 1 327 ? -5.163 62.316 20.864 1.00 24.21 327 THR A O 1
ATOM 2446 N N . LYS A 1 328 ? -4.188 63.157 22.726 1.00 23.70 328 LYS A N 1
ATOM 2447 C CA . LYS A 1 328 ? -3.005 62.305 22.666 1.00 23.26 328 LYS A CA 1
ATOM 2448 C C . LYS A 1 328 ? -3.115 61.002 23.474 1.00 22.85 328 LYS A C 1
ATOM 2449 O O . LYS A 1 328 ? -2.135 60.262 23.601 1.00 22.86 328 LYS A O 1
ATOM 2455 N N . SER A 1 329 ? -4.311 60.710 23.988 1.00 22.41 329 SER A N 1
ATOM 2456 C CA . SER A 1 329 ? -4.560 59.506 24.793 1.00 22.39 329 SER A CA 1
ATOM 2457 C C . SER A 1 329 ? -3.482 59.302 25.875 1.00 22.29 329 SER A C 1
ATOM 2458 O O . SER A 1 329 ? -2.939 58.204 26.051 1.00 22.05 329 SER A O 1
ATOM 2461 N N . ILE A 1 330 ? -3.175 60.380 26.588 1.00 22.27 330 ILE A N 1
ATOM 2462 C CA . ILE A 1 330 ? -2.150 60.358 27.623 1.00 22.16 330 ILE A CA 1
ATOM 2463 C C . ILE A 1 330 ? -2.745 59.847 28.938 1.00 22.45 330 ILE A C 1
ATOM 2464 O O . ILE A 1 330 ? -3.899 60.144 29.261 1.00 22.23 330 ILE A O 1
ATOM 2469 N N . ARG A 1 331 ? -1.955 59.053 29.662 1.00 22.74 331 ARG A N 1
ATOM 2470 C CA . ARG A 1 331 ? -2.303 58.563 30.998 1.00 22.92 331 ARG A CA 1
ATOM 2471 C C . ARG A 1 331 ? -1.623 59.435 32.048 1.00 22.56 331 ARG A C 1
ATOM 2472 O O . ARG A 1 331 ? -0.486 59.869 31.854 1.00 22.03 331 ARG A O 1
ATOM 2480 N N . ILE A 1 332 ? -2.313 59.669 33.163 1.00 22.29 332 ILE A N 1
ATOM 2481 C CA . ILE A 1 332 ? -1.780 60.490 34.246 1.00 22.35 332 ILE A CA 1
ATOM 2482 C C . ILE A 1 332 ? -1.913 59.815 35.614 1.00 22.05 332 ILE A C 1
ATOM 2483 O O . ILE A 1 332 ? -2.975 59.304 35.967 1.00 21.89 332 ILE A O 1
ATOM 2488 N N . MET A 1 333 ? -0.818 59.808 36.370 1.00 22.08 333 MET A N 1
ATOM 2489 C CA . MET A 1 333 ? -0.848 59.385 37.768 1.00 21.80 333 MET A CA 1
ATOM 2490 C C . MET A 1 333 ? -0.453 60.543 38.681 1.00 21.66 333 MET A C 1
ATOM 2491 O O . MET A 1 333 ? 0.426 61.333 38.341 1.00 21.26 333 MET A O 1
ATOM 2496 N N . THR A 1 334 ? -1.120 60.631 39.835 1.00 21.67 334 THR A N 1
ATOM 2497 C CA . THR A 1 334 ? -0.951 61.743 40.771 1.00 21.98 334 THR A CA 1
ATOM 2498 C C . THR A 1 334 ? -0.767 61.236 42.206 1.00 22.20 334 THR A C 1
ATOM 2499 O O . THR A 1 334 ? -0.826 60.029 42.456 1.00 22.17 334 THR A O 1
ATOM 2503 N N . GLY A 1 335 ? -0.536 62.167 43.134 1.00 22.41 335 GLY A N 1
ATOM 2504 C CA . GLY A 1 335 ? -0.584 61.886 44.569 1.00 22.98 335 GLY A CA 1
ATOM 2505 C C . GLY A 1 335 ? 0.733 61.624 45.281 1.00 23.56 335 GLY A C 1
ATOM 2506 O O . GLY A 1 335 ? 1.790 61.516 44.652 1.00 23.20 335 GLY A O 1
ATOM 2507 N N . MET A 1 336 ? 0.657 61.533 46.611 1.00 24.00 336 MET A N 1
ATOM 2508 C CA . MET A 1 336 ? 1.795 61.124 47.435 1.00 24.40 336 MET A CA 1
ATOM 2509 C C . MET A 1 336 ? 2.280 59.765 46.947 1.00 24.16 336 MET A C 1
ATOM 2510 O O . MET A 1 336 ? 1.473 58.898 46.596 1.00 24.26 336 MET A O 1
ATOM 2515 N N . ALA A 1 337 ? 3.596 59.585 46.905 1.00 23.77 337 ALA A N 1
ATOM 2516 C CA . ALA A 1 337 ? 4.163 58.302 46.522 1.00 23.45 337 ALA A CA 1
ATOM 2517 C C . ALA A 1 337 ? 3.992 57.287 47.655 1.00 23.36 337 ALA A C 1
ATOM 2518 O O . ALA A 1 337 ? 4.181 57.631 48.829 1.00 23.20 337 ALA A O 1
ATOM 2520 N N . PRO A 1 338 ? 3.607 56.039 47.310 1.00 23.37 338 PRO A N 1
ATOM 2521 C CA . PRO A 1 338 ? 3.593 54.958 48.297 1.00 23.25 338 PRO A CA 1
ATOM 2522 C C . PRO A 1 338 ? 5.014 54.419 48.487 1.00 23.31 338 PRO A C 1
ATOM 2523 O O . PRO A 1 338 ? 5.423 53.482 47.793 1.00 23.17 338 PRO A O 1
ATOM 2527 N N . VAL A 1 339 ? 5.752 55.023 49.422 1.00 23.52 339 VAL A N 1
ATOM 2528 C CA . VAL A 1 339 ? 7.197 54.786 49.591 1.00 23.46 339 VAL A CA 1
ATOM 2529 C C . VAL A 1 339 ? 7.538 53.314 49.850 1.00 23.90 339 VAL A C 1
ATOM 2530 O O . VAL A 1 339 ? 8.553 52.819 49.361 1.00 24.22 339 VAL A O 1
ATOM 2534 N N . THR A 1 340 ? 6.674 52.627 50.596 1.00 24.17 340 THR A N 1
ATOM 2535 C CA . THR A 1 340 ? 6.846 51.213 50.958 1.00 24.60 340 THR A CA 1
ATOM 2536 C C . THR A 1 340 ? 6.929 50.276 49.745 1.00 24.33 340 THR A C 1
ATOM 2537 O O . THR A 1 340 ? 7.547 49.218 49.827 1.00 24.17 340 THR A O 1
ATOM 2541 N N . ASN A 1 341 ? 6.323 50.678 48.626 1.00 24.29 341 ASN A N 1
ATOM 2542 C CA . ASN A 1 341 ? 6.362 49.892 47.388 1.00 24.18 341 ASN A CA 1
ATOM 2543 C C . ASN A 1 341 ? 7.740 49.863 46.711 1.00 24.08 341 ASN A C 1
ATOM 2544 O O . ASN A 1 341 ? 8.030 48.948 45.935 1.00 24.06 341 ASN A O 1
ATOM 2549 N N . TYR A 1 342 ? 8.583 50.850 47.023 1.00 23.95 342 TYR A N 1
ATOM 2550 C CA . TYR A 1 342 ? 9.856 51.044 46.323 1.00 24.11 342 TYR A CA 1
ATOM 2551 C C . TYR A 1 342 ? 11.102 51.047 47.213 1.00 24.16 342 TYR A C 1
ATOM 2552 O O . TYR A 1 342 ? 12.213 50.849 46.714 1.00 23.83 342 TYR A O 1
ATOM 2561 N N . ASN A 1 343 ? 10.930 51.292 48.513 1.00 24.18 343 ASN A N 1
ATOM 2562 C CA . ASN A 1 343 ? 12.084 51.553 49.381 1.00 24.37 343 ASN A CA 1
ATOM 2563 C C . ASN A 1 343 ? 13.077 50.393 49.529 1.00 24.61 343 ASN A C 1
ATOM 2564 O O . ASN A 1 343 ? 14.282 50.617 49.542 1.00 24.66 343 ASN A O 1
ATOM 2569 N N . ARG A 1 344 ? 12.574 49.163 49.572 1.00 25.04 344 ARG A N 1
ATOM 2570 C CA . ARG A 1 344 ? 13.434 47.979 49.662 1.00 25.74 344 ARG A CA 1
ATOM 2571 C C . ARG A 1 344 ? 14.272 47.770 48.392 1.00 25.46 344 ARG A C 1
ATOM 2572 O O . ARG A 1 344 ? 15.486 47.555 48.467 1.00 25.43 344 ARG A O 1
ATOM 2580 N N . HIS A 1 345 ? 13.623 47.838 47.232 1.00 25.34 345 HIS A N 1
ATOM 2581 C CA . HIS A 1 345 ? 14.313 47.685 45.952 1.00 25.24 345 HIS A CA 1
ATOM 2582 C C . HIS A 1 345 ? 15.358 48.761 45.699 1.00 24.75 345 HIS A C 1
ATOM 2583 O O . HIS A 1 345 ? 16.452 48.458 45.242 1.00 25.04 345 HIS A O 1
ATOM 2590 N N . LEU A 1 346 ? 15.023 50.012 46.001 1.00 24.32 346 LEU A N 1
ATOM 2591 C CA . LEU A 1 346 ? 15.943 51.126 45.800 1.00 24.13 346 LEU A CA 1
ATOM 2592 C C . LEU A 1 346 ? 17.135 51.069 46.766 1.00 23.99 346 LEU A C 1
ATOM 2593 O O . LEU A 1 346 ? 18.246 51.467 46.408 1.00 23.57 346 LEU A O 1
ATOM 2598 N N . THR A 1 347 ? 16.888 50.574 47.982 1.00 23.81 347 THR A N 1
ATOM 2599 C CA . THR A 1 347 ? 17.947 50.307 48.959 1.00 23.62 347 THR A CA 1
ATOM 2600 C C . THR A 1 347 ? 18.934 49.270 48.407 1.00 24.06 347 THR A C 1
ATOM 2601 O O . THR A 1 347 ? 20.146 49.463 48.483 1.00 23.90 347 THR A O 1
ATOM 2605 N N . GLU A 1 348 ? 18.398 48.182 47.854 1.00 24.55 348 GLU A N 1
ATOM 2606 C CA . GLU A 1 348 ? 19.205 47.125 47.253 1.00 25.29 348 GLU A CA 1
ATOM 2607 C C . GLU A 1 348 ? 20.064 47.642 46.103 1.00 25.29 348 GLU A C 1
ATOM 2608 O O . GLU A 1 348 ? 21.231 47.256 45.978 1.00 25.09 348 GLU A O 1
ATOM 2614 N N . ALA A 1 349 ? 19.490 48.522 45.283 1.00 25.41 349 ALA A N 1
ATOM 2615 C CA . ALA A 1 349 ? 20.216 49.133 44.169 1.00 25.91 349 ALA A CA 1
ATOM 2616 C C . ALA A 1 349 ? 21.384 49.994 44.656 1.00 25.97 349 ALA A C 1
ATOM 2617 O O . ALA A 1 349 ? 22.461 49.970 44.069 1.00 26.03 349 ALA A O 1
ATOM 2619 N N . ILE A 1 350 ? 21.167 50.741 45.734 1.00 26.35 350 ILE A N 1
ATOM 2620 C CA . ILE A 1 350 ? 22.225 51.552 46.345 1.00 26.64 350 ILE A CA 1
ATOM 2621 C C . ILE A 1 350 ? 23.322 50.668 46.966 1.00 26.95 350 ILE A C 1
ATOM 2622 O O . ILE A 1 350 ? 24.508 50.822 46.648 1.00 26.94 350 ILE A O 1
ATOM 2627 N N . LEU A 1 351 ? 22.910 49.728 47.815 1.00 27.12 351 LEU A N 1
ATOM 2628 C CA . LEU A 1 351 ? 23.836 48.831 48.514 1.00 27.72 351 LEU A CA 1
ATOM 2629 C C . LEU A 1 351 ? 24.739 48.021 47.580 1.00 28.23 351 LEU A C 1
ATOM 2630 O O . LEU A 1 351 ? 25.856 47.661 47.954 1.00 28.24 351 LEU A O 1
ATOM 2635 N N . TRP A 1 352 ? 24.253 47.752 46.369 1.00 28.72 352 TRP A N 1
ATOM 2636 C CA . TRP A 1 352 ? 25.003 46.984 45.379 1.00 29.08 352 TRP A CA 1
ATOM 2637 C C . TRP A 1 352 ? 25.644 47.862 44.314 1.00 29.23 352 TRP A C 1
ATOM 2638 O O . TRP A 1 352 ? 25.967 47.388 43.219 1.00 29.12 352 TRP A O 1
ATOM 2649 N N . ASP A 1 353 ? 25.815 49.142 44.652 1.00 29.35 353 ASP A N 1
ATOM 2650 C CA . ASP A 1 353 ? 26.562 50.117 43.844 1.00 29.51 353 ASP A CA 1
ATOM 2651 C C . ASP A 1 353 ? 26.005 50.400 42.445 1.00 29.41 353 ASP A C 1
ATOM 2652 O O . ASP A 1 353 ? 26.762 50.673 41.508 1.00 29.39 353 ASP A O 1
ATOM 2657 N N . GLN A 1 354 ? 24.683 50.356 42.315 1.00 29.26 354 GLN A N 1
ATOM 2658 C CA . GLN A 1 354 ? 24.034 50.607 41.026 1.00 29.17 354 GLN A CA 1
ATOM 2659 C C . GLN A 1 354 ? 23.773 52.088 40.767 1.00 28.84 354 GLN A C 1
ATOM 2660 O O . GLN A 1 354 ? 23.388 52.466 39.657 1.00 28.91 354 GLN A O 1
ATOM 2666 N N . MET A 1 355 ? 24.013 52.921 41.782 1.00 28.41 355 MET A N 1
ATOM 2667 C CA . MET A 1 355 ? 23.720 54.357 41.703 1.00 27.80 355 MET A CA 1
ATOM 2668 C C . MET A 1 355 ? 24.875 55.286 42.129 1.00 27.89 355 MET A C 1
ATOM 2669 O O . MET A 1 355 ? 24.685 56.134 43.007 1.00 28.00 355 MET A O 1
ATOM 2674 N N . PRO A 1 356 ? 26.071 55.149 41.502 1.00 27.78 356 PRO A N 1
ATOM 2675 C CA . PRO A 1 356 ? 27.186 56.056 41.834 1.00 27.43 356 PRO A CA 1
ATOM 2676 C C . PRO A 1 356 ? 26.885 57.525 41.525 1.00 27.01 356 PRO A C 1
ATOM 2677 O O . PRO A 1 356 ? 27.413 58.423 42.183 1.00 26.80 356 PRO A O 1
ATOM 2681 N N . TYR A 1 357 ? 26.026 57.750 40.537 1.00 26.73 357 TYR A N 1
ATOM 2682 C CA . TYR A 1 357 ? 25.629 59.091 40.103 1.00 26.14 357 TYR A CA 1
ATOM 2683 C C . TYR A 1 357 ? 24.691 59.810 41.084 1.00 25.94 357 TYR A C 1
ATOM 2684 O O . TYR A 1 357 ? 24.531 61.030 41.008 1.00 25.88 357 TYR A O 1
ATOM 2693 N N . LEU A 1 358 ? 24.080 59.064 42.003 1.00 25.77 358 LEU A N 1
ATOM 2694 C CA . LEU A 1 358 ? 23.122 59.651 42.952 1.00 25.76 358 LEU A CA 1
ATOM 2695 C C . LEU A 1 358 ? 23.746 60.745 43.824 1.00 25.99 358 LEU A C 1
ATOM 2696 O O . LEU A 1 358 ? 23.252 61.871 43.849 1.00 26.05 358 LEU A O 1
ATOM 2701 N N . SER A 1 359 ? 24.835 60.420 44.519 1.00 26.46 359 SER A N 1
ATOM 2702 C CA . SER A 1 359 ? 25.551 61.408 45.331 1.00 26.62 359 SER A CA 1
ATOM 2703 C C . SER A 1 359 ? 26.020 62.601 44.485 1.00 26.75 359 SER A C 1
ATOM 2704 O O . SER A 1 359 ? 25.968 63.750 44.938 1.00 26.65 359 SER A O 1
ATOM 2707 N N . LYS A 1 360 ? 26.454 62.321 43.255 1.00 26.88 360 LYS A N 1
ATOM 2708 C CA . LYS A 1 360 ? 26.876 63.367 42.306 1.00 27.49 360 LYS A CA 1
ATOM 2709 C C . LYS A 1 360 ? 25.790 64.407 41.991 1.00 26.88 360 LYS A C 1
ATOM 2710 O O . LYS A 1 360 ? 26.065 65.607 41.968 1.00 26.98 360 LYS A O 1
ATOM 2716 N N . VAL A 1 361 ? 24.563 63.948 41.757 1.00 26.64 361 VAL A N 1
ATOM 2717 C CA . VAL A 1 361 ? 23.460 64.853 41.412 1.00 26.39 361 VAL A CA 1
ATOM 2718 C C . VAL A 1 361 ? 22.775 65.488 42.630 1.00 26.47 361 VAL A C 1
ATOM 2719 O O . VAL A 1 361 ? 22.155 66.543 42.512 1.00 26.41 361 VAL A O 1
ATOM 2723 N N . MET A 1 362 ? 22.913 64.867 43.800 1.00 26.64 362 MET A N 1
ATOM 2724 C CA . MET A 1 362 ? 22.165 65.308 44.986 1.00 26.78 362 MET A CA 1
ATOM 2725 C C . MET A 1 362 ? 22.721 66.509 45.765 1.00 26.65 362 MET A C 1
ATOM 2726 O O . MET A 1 362 ? 21.947 67.287 46.329 1.00 26.34 362 MET A O 1
ATOM 2731 N N . ASN A 1 363 ? 24.041 66.672 45.784 1.00 26.94 363 ASN A N 1
ATOM 2732 C CA . ASN A 1 363 ? 24.676 67.783 46.517 1.00 27.15 363 ASN A CA 1
ATOM 2733 C C . ASN A 1 363 ? 24.208 67.838 47.981 1.00 27.32 363 ASN A C 1
ATOM 2734 O O . ASN A 1 363 ? 23.694 68.857 48.456 1.00 27.14 363 ASN A O 1
ATOM 2739 N N . ILE A 1 364 ? 24.359 66.709 48.670 1.00 27.50 364 ILE A N 1
ATOM 2740 C CA . ILE A 1 364 ? 24.038 66.603 50.091 1.00 27.79 364 ILE A CA 1
ATOM 2741 C C . ILE A 1 364 ? 24.917 67.555 50.919 1.00 27.95 364 ILE A C 1
ATOM 2742 O O . ILE A 1 364 ? 26.141 67.549 50.786 1.00 27.98 364 ILE A O 1
ATOM 2747 N N . GLU A 1 365 ? 24.284 68.383 51.746 1.00 28.08 365 GLU A N 1
ATOM 2748 C CA . GLU A 1 365 ? 25.001 69.192 52.731 1.00 28.74 365 GLU A CA 1
ATOM 2749 C C . GLU A 1 365 ? 24.490 68.885 54.135 1.00 29.04 365 GLU A C 1
ATOM 2750 O O . GLU A 1 365 ? 23.289 68.999 54.405 1.00 29.09 365 GLU A O 1
ATOM 2756 N N . VAL A 1 366 ? 25.410 68.486 55.013 1.00 29.39 366 VAL A N 1
ATOM 2757 C CA . VAL A 1 366 ? 25.080 68.061 56.377 1.00 29.56 366 VAL A CA 1
ATOM 2758 C C . VAL A 1 366 ? 25.153 69.224 57.368 1.00 29.83 366 VAL A C 1
ATOM 2759 O O . VAL A 1 366 ? 26.193 69.868 57.507 1.00 29.58 366 VAL A O 1
ATOM 2763 N N . ILE A 1 367 ? 24.035 69.482 58.045 1.00 30.14 367 ILE A N 1
ATOM 2764 C CA . ILE A 1 367 ? 23.923 70.579 59.009 1.00 30.59 367 ILE A CA 1
ATOM 2765 C C . ILE A 1 367 ? 23.429 70.083 60.369 1.00 30.71 367 ILE A C 1
ATOM 2766 O O . ILE A 1 367 ? 22.954 68.957 60.483 1.00 30.58 367 ILE A O 1
ATOM 2771 N N . THR A 1 368 ? 23.557 70.929 61.391 1.00 31.21 368 THR A N 1
ATOM 2772 C CA . THR A 1 368 ? 23.056 70.630 62.738 1.00 31.57 368 THR A CA 1
ATOM 2773 C C . THR A 1 368 ? 21.615 71.116 62.849 1.00 31.82 368 THR A C 1
ATOM 2774 O O . THR A 1 368 ? 21.119 71.792 61.943 1.00 31.78 368 THR A O 1
ATOM 2778 N N . LEU A 1 369 ? 20.950 70.772 63.952 1.00 32.03 369 LEU A N 1
ATOM 2779 C CA . LEU A 1 369 ? 19.598 71.264 64.236 1.00 32.21 369 LEU A CA 1
ATOM 2780 C C . LEU A 1 369 ? 19.527 72.786 64.331 1.00 32.47 369 LEU A C 1
ATOM 2781 O O . LEU A 1 369 ? 18.577 73.395 63.835 1.00 32.64 369 LEU A O 1
ATOM 2786 N N . ASP A 1 370 ? 20.532 73.392 64.966 1.00 32.75 370 ASP A N 1
ATOM 2787 C CA . ASP A 1 370 ? 20.597 74.846 65.137 1.00 33.14 370 ASP A CA 1
ATOM 2788 C C . ASP A 1 370 ? 20.741 75.560 63.795 1.00 33.21 370 ASP A C 1
ATOM 2789 O O . ASP A 1 370 ? 20.331 76.712 63.651 1.00 33.15 370 ASP A O 1
ATOM 2794 N N . GLN A 1 371 ? 21.329 74.864 62.822 1.00 33.30 371 GLN A N 1
ATOM 2795 C CA . GLN A 1 371 ? 21.524 75.403 61.475 1.00 33.48 371 GLN A CA 1
ATOM 2796 C C . GLN A 1 371 ? 20.306 75.243 60.553 1.00 33.46 371 GLN A C 1
ATOM 2797 O O . GLN A 1 371 ? 20.280 75.810 59.465 1.00 33.65 371 GLN A O 1
ATOM 2803 N N . ALA A 1 372 ? 19.299 74.497 61.010 1.00 33.59 372 ALA A N 1
ATOM 2804 C CA . ALA A 1 372 ? 18.112 74.172 60.204 1.00 33.48 372 ALA A CA 1
ATOM 2805 C C . ALA A 1 372 ? 17.325 75.372 59.641 1.00 33.64 372 ALA A C 1
ATOM 2806 O O . ALA A 1 372 ? 17.050 75.399 58.441 1.00 33.51 372 ALA A O 1
ATOM 2808 N N . PRO A 1 373 ? 16.961 76.365 60.488 1.00 33.76 373 PRO A N 1
ATOM 2809 C CA . PRO A 1 373 ? 16.262 77.538 59.934 1.00 33.77 373 PRO A CA 1
ATOM 2810 C C . PRO A 1 373 ? 17.086 78.314 58.902 1.00 33.64 373 PRO A C 1
ATOM 2811 O O . PRO A 1 373 ? 16.512 78.914 57.994 1.00 33.77 373 PRO A O 1
ATOM 2815 N N . ASP A 1 374 ? 18.411 78.293 59.041 1.00 33.55 374 ASP A N 1
ATOM 2816 C CA . ASP A 1 374 ? 19.309 78.841 58.022 1.00 33.65 374 ASP A CA 1
ATOM 2817 C C . ASP A 1 374 ? 19.308 77.979 56.755 1.00 33.30 374 ASP A C 1
ATOM 2818 O O . ASP A 1 374 ? 19.476 78.496 55.649 1.00 33.14 374 ASP A O 1
ATOM 2823 N N . GLY A 1 375 ? 19.132 76.668 56.931 1.00 33.09 375 GLY A N 1
ATOM 2824 C CA . GLY A 1 375 ? 19.014 75.726 55.809 1.00 32.59 375 GLY A CA 1
ATOM 2825 C C . GLY A 1 375 ? 17.785 76.039 54.977 1.00 32.06 375 GLY A C 1
ATOM 2826 O O . GLY A 1 375 ? 17.874 76.211 53.762 1.00 31.92 375 GLY A O 1
ATOM 2827 N N . TYR A 1 376 ? 16.642 76.130 55.654 1.00 31.72 376 TYR A N 1
ATOM 2828 C CA . TYR A 1 376 ? 15.378 76.552 55.052 1.00 31.50 376 TYR A CA 1
ATOM 2829 C C . TYR A 1 376 ? 15.473 77.859 54.264 1.00 31.54 376 TYR A C 1
ATOM 2830 O O . TYR A 1 376 ? 14.853 77.988 53.209 1.00 31.39 376 TYR A O 1
ATOM 2839 N N . ALA A 1 377 ? 16.235 78.821 54.789 1.00 31.65 377 ALA A N 1
ATOM 2840 C CA . ALA A 1 377 ? 16.361 80.144 54.179 1.00 31.70 377 ALA A CA 1
ATOM 2841 C C . ALA A 1 377 ? 17.159 80.100 52.876 1.00 31.85 377 ALA A C 1
ATOM 2842 O O . ALA A 1 377 ? 16.751 80.694 51.878 1.00 31.73 377 ALA A O 1
ATOM 2844 N N . LYS A 1 378 ? 18.291 79.397 52.896 1.00 31.91 378 LYS A N 1
ATOM 2845 C CA . LYS A 1 378 ? 19.110 79.193 51.701 1.00 32.28 378 LYS A CA 1
ATOM 2846 C C . LYS A 1 378 ? 18.370 78.388 50.631 1.00 32.24 378 LYS A C 1
ATOM 2847 O O . LYS A 1 378 ? 18.459 78.699 49.443 1.00 32.53 378 LYS A O 1
ATOM 2853 N N . PHE A 1 379 ? 17.635 77.367 51.068 1.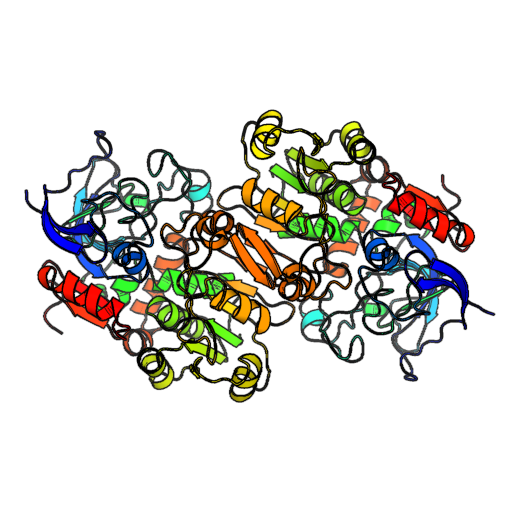00 32.12 379 PHE A N 1
ATOM 2854 C CA . PHE A 1 379 ? 16.845 76.508 50.188 1.00 31.76 379 PHE A CA 1
ATOM 2855 C C . PHE A 1 379 ? 15.720 77.306 49.526 1.00 31.97 379 PHE A C 1
ATOM 2856 O O . PHE A 1 379 ? 15.464 77.159 48.326 1.00 31.79 379 PHE A O 1
ATOM 2864 N N . ASP A 1 380 ? 15.071 78.159 50.322 1.00 32.12 380 ASP A N 1
ATOM 2865 C CA . ASP A 1 380 ? 14.002 79.057 49.872 1.00 32.19 380 ASP A CA 1
ATOM 2866 C C . ASP A 1 380 ? 14.475 80.071 48.818 1.00 32.31 380 ASP A C 1
ATOM 2867 O O . ASP A 1 380 ? 13.673 80.565 48.016 1.00 32.16 380 ASP A O 1
ATOM 2872 N N . LYS A 1 381 ? 15.772 80.380 48.833 1.00 32.12 381 LYS A N 1
ATOM 2873 C CA . LYS A 1 381 ? 16.360 81.302 47.857 1.00 32.09 381 LYS A CA 1
ATOM 2874 C C . LYS A 1 381 ? 16.997 80.582 46.657 1.00 31.59 381 LYS A C 1
ATOM 2875 O O . LYS A 1 381 ? 17.746 81.187 45.886 1.00 31.60 381 LYS A O 1
ATOM 2881 N N . GLY A 1 382 ? 16.693 79.293 46.511 1.00 31.14 382 GLY A N 1
ATOM 2882 C CA . GLY A 1 382 ? 17.072 78.525 45.322 1.00 30.41 382 GLY A CA 1
ATOM 2883 C C . GLY A 1 382 ? 18.342 77.699 45.411 1.00 29.89 382 GLY A C 1
ATOM 2884 O O . GLY A 1 382 ? 18.893 77.310 44.379 1.00 29.92 382 GLY A O 1
ATOM 2885 N N . SER A 1 383 ? 18.804 77.423 46.632 1.00 29.25 383 SER A N 1
ATOM 2886 C CA . SER A 1 383 ? 20.039 76.657 46.858 1.00 28.95 383 SER A CA 1
ATOM 2887 C C . SER A 1 383 ? 20.056 75.284 46.167 1.00 28.77 383 SER A C 1
ATOM 2888 O O . SER A 1 383 ? 19.067 74.551 46.226 1.00 28.82 383 SER A O 1
ATOM 2891 N N . PRO A 1 384 ? 21.190 74.931 45.521 1.00 28.50 384 PRO A N 1
ATOM 2892 C CA . PRO A 1 384 ? 21.332 73.637 44.860 1.00 28.43 384 PRO A CA 1
ATOM 2893 C C . PRO A 1 384 ? 21.674 72.496 45.826 1.00 28.21 384 PRO A C 1
ATOM 2894 O O . PRO A 1 384 ? 21.912 71.365 45.391 1.00 28.29 384 PRO A O 1
ATOM 2898 N N . ALA A 1 385 ? 21.705 72.796 47.119 1.00 27.96 385 ALA A N 1
ATOM 2899 C CA . ALA A 1 385 ? 21.985 71.789 48.137 1.00 27.72 385 ALA A CA 1
ATOM 2900 C C . ALA A 1 385 ? 20.741 70.983 48.487 1.00 27.42 385 ALA A C 1
ATOM 2901 O O . ALA A 1 385 ? 19.624 71.480 48.391 1.00 27.38 385 ALA A O 1
ATOM 2903 N N . LYS A 1 386 ? 20.952 69.728 48.865 1.00 27.15 386 LYS A N 1
ATOM 2904 C CA . LYS A 1 386 ? 19.948 68.962 49.584 1.00 27.20 386 LYS A CA 1
ATOM 2905 C C . LYS A 1 386 ? 20.381 68.902 51.050 1.00 27.59 386 LYS A C 1
ATOM 2906 O O . LYS A 1 386 ? 21.362 68.237 51.391 1.00 27.51 386 LYS A O 1
ATOM 2912 N N . PHE A 1 387 ? 19.649 69.608 51.907 1.00 28.07 387 PHE A N 1
ATOM 2913 C CA . PHE A 1 387 ? 20.019 69.730 53.313 1.00 28.57 387 PHE A CA 1
ATOM 2914 C C . PHE A 1 387 ? 19.598 68.514 54.136 1.00 28.97 387 PHE A C 1
ATOM 2915 O O . PHE A 1 387 ? 18.424 68.128 54.150 1.00 28.87 387 PHE A O 1
ATOM 2923 N N . VAL A 1 388 ? 20.583 67.912 54.802 1.00 29.52 388 VAL A N 1
ATOM 2924 C CA . VAL A 1 388 ? 20.375 66.773 55.689 1.00 29.82 388 VAL A CA 1
ATOM 2925 C C . VAL A 1 388 ? 20.831 67.158 57.096 1.00 30.33 388 VAL A C 1
ATOM 2926 O O . VAL A 1 388 ? 22.013 67.429 57.324 1.00 30.43 388 VAL A O 1
ATOM 2930 N N . ILE A 1 389 ? 19.884 67.184 58.032 1.00 30.88 389 ILE A N 1
ATOM 2931 C CA . ILE A 1 389 ? 20.177 67.509 59.429 1.00 31.03 389 ILE A CA 1
ATOM 2932 C C . ILE A 1 389 ? 20.669 66.276 60.199 1.00 31.31 389 ILE A C 1
ATOM 2933 O O . ILE A 1 389 ? 20.089 65.192 60.096 1.00 31.11 389 ILE A O 1
ATOM 2938 N N . ASP A 1 390 ? 21.750 66.468 60.954 1.00 31.46 390 ASP A N 1
ATOM 2939 C CA . ASP A 1 390 ? 22.366 65.432 61.768 1.00 31.84 390 ASP A CA 1
ATOM 2940 C C . ASP A 1 390 ? 22.273 65.863 63.239 1.00 32.34 390 ASP A C 1
ATOM 2941 O O . ASP A 1 390 ? 23.160 66.560 63.736 1.00 32.21 390 ASP A O 1
ATOM 2946 N N . PRO A 1 391 ? 21.183 65.460 63.931 1.00 32.74 391 PRO A N 1
ATOM 2947 C CA . PRO A 1 391 ? 20.859 65.947 65.275 1.00 33.18 391 PRO A CA 1
ATOM 2948 C C . PRO A 1 391 ? 21.806 65.498 66.393 1.00 33.77 391 PRO A C 1
ATOM 2949 O O . PRO A 1 391 ? 21.918 66.195 67.404 1.00 33.70 391 PRO A O 1
ATOM 2953 N N . HIS A 1 392 ? 22.463 64.353 66.219 1.00 34.49 392 HIS A N 1
ATOM 2954 C CA . HIS A 1 392 ? 23.354 63.801 67.249 1.00 35.54 392 HIS A CA 1
ATOM 2955 C C . HIS A 1 392 ? 24.799 63.626 66.755 1.00 36.60 392 HIS A C 1
ATOM 2956 O O . HIS A 1 392 ? 25.598 62.930 67.386 1.00 36.60 392 HIS A O 1
ATOM 2963 N N . GLY A 1 393 ? 25.128 64.260 65.630 1.00 37.90 393 GLY A N 1
ATOM 2964 C CA . GLY A 1 393 ? 26.465 64.164 65.039 1.00 39.63 393 GLY A CA 1
ATOM 2965 C C . GLY A 1 393 ? 26.843 62.752 64.619 1.00 40.89 393 GLY A C 1
ATOM 2966 O O . GLY A 1 393 ? 27.999 62.351 64.740 1.00 40.90 393 GLY A O 1
ATOM 2967 N N . MET A 1 394 ? 25.865 62.005 64.113 1.00 42.31 394 MET A N 1
ATOM 2968 C CA . MET A 1 394 ? 26.048 60.590 63.785 1.00 43.82 394 MET A CA 1
ATOM 2969 C C . MET A 1 394 ? 26.607 60.326 62.384 1.00 45.05 394 MET A C 1
ATOM 2970 O O . MET A 1 394 ? 27.020 59.205 62.081 1.00 45.14 394 MET A O 1
ATOM 2975 N N . LEU A 1 395 ? 26.629 61.352 61.537 1.00 46.77 395 LEU A N 1
ATOM 2976 C CA . LEU A 1 395 ? 27.057 61.171 60.151 1.00 48.57 395 LEU A CA 1
ATOM 2977 C C . LEU A 1 395 ? 28.551 61.429 59.964 1.00 49.92 395 LEU A C 1
ATOM 2978 O O . LEU A 1 395 ? 29.257 60.588 59.402 1.00 50.15 395 LEU A O 1
ATOM 2983 N N . LYS A 1 396 ? 29.014 62.590 60.441 1.00 51.62 396 LYS A N 1
ATOM 2984 C CA . LYS A 1 396 ? 30.439 62.996 60.418 1.00 53.32 396 LYS A CA 1
ATOM 2985 C C . LYS A 1 396 ? 31.201 62.621 59.126 1.00 54.24 396 LYS A C 1
ATOM 2986 O O . LYS A 1 396 ? 32.399 62.299 59.149 1.00 54.27 396 LYS A O 1
ATOM 2992 N N . ASN A 1 397 ? 30.487 62.706 58.003 1.00 55.43 397 ASN A N 1
ATOM 2993 C CA . ASN A 1 397 ? 30.955 62.210 56.710 1.00 56.48 397 ASN A CA 1
ATOM 2994 C C . ASN A 1 397 ? 31.734 63.262 55.906 1.00 57.08 397 ASN A C 1
ATOM 2995 O O . ASN A 1 397 ? 32.963 63.182 55.805 1.00 57.23 397 ASN A O 1
ATOM 3000 N N . LYS A 1 398 ? 31.010 64.245 55.362 1.00 57.67 398 LYS A N 1
ATOM 3001 C CA . LYS A 1 398 ? 31.544 65.253 54.421 1.00 58.11 398 LYS A CA 1
ATOM 3002 C C . LYS A 1 398 ? 32.696 64.754 53.538 1.00 58.24 398 LYS A C 1
ATOM 3003 O O . LYS A 1 398 ? 32.474 64.264 52.428 1.00 58.45 398 LYS A O 1
ATOM 3009 N N . ALA B 1 1 ? -21.330 53.424 -10.909 1.00 42.39 1 ALA B N 1
ATOM 3010 C CA . ALA B 1 1 ? -21.045 54.266 -9.713 1.00 42.27 1 ALA B CA 1
ATOM 3011 C C . ALA B 1 1 ? -22.324 54.679 -8.959 1.00 42.26 1 ALA B C 1
ATOM 3012 O O . ALA B 1 1 ? -23.406 54.120 -9.187 1.00 42.33 1 ALA B O 1
ATOM 3014 N N . GLY B 1 2 ? -22.185 55.646 -8.054 1.00 41.90 2 GLY B N 1
ATOM 3015 C CA . GLY B 1 2 ? -23.282 56.069 -7.194 1.00 41.51 2 GLY B CA 1
ATOM 3016 C C . GLY B 1 2 ? -23.142 55.561 -5.769 1.00 41.26 2 GLY B C 1
ATOM 3017 O O . GLY B 1 2 ? -23.132 54.351 -5.523 1.00 41.42 2 GLY B O 1
ATOM 3018 N N . ASN B 1 3 ? -23.030 56.495 -4.831 1.00 40.74 3 ASN B N 1
ATOM 3019 C CA . ASN B 1 3 ? -22.976 56.171 -3.413 1.00 40.19 3 ASN B CA 1
ATOM 3020 C C . ASN B 1 3 ? -23.739 57.225 -2.605 1.00 40.17 3 ASN B C 1
ATOM 3021 O O . ASN B 1 3 ? -23.258 58.346 -2.415 1.00 40.29 3 ASN B O 1
ATOM 3026 N N . LYS B 1 4 ? -24.934 56.861 -2.148 1.00 39.98 4 LYS B N 1
ATOM 3027 C CA . LYS B 1 4 ? -25.773 57.768 -1.367 1.00 40.07 4 LYS B CA 1
ATOM 3028 C C . LYS B 1 4 ? -25.243 57.897 0.062 1.00 40.00 4 LYS B C 1
ATOM 3029 O O . LYS B 1 4 ? -25.100 56.899 0.772 1.00 39.77 4 LYS B O 1
ATOM 3035 N N . SER B 1 5 ? -24.967 59.137 0.466 1.00 39.89 5 SER B N 1
ATOM 3036 C CA . SER B 1 5 ? -24.197 59.428 1.675 1.00 39.69 5 SER B CA 1
ATOM 3037 C C . SER B 1 5 ? -24.811 60.552 2.504 1.00 39.67 5 SER B C 1
ATOM 3038 O O . SER B 1 5 ? -25.503 61.418 1.972 1.00 39.70 5 SER B O 1
ATOM 3041 N N . VAL B 1 6 ? -24.547 60.532 3.809 1.00 39.63 6 VAL B N 1
ATOM 3042 C CA . VAL B 1 6 ? -24.864 61.664 4.677 1.00 39.56 6 VAL B CA 1
ATOM 3043 C C . VAL B 1 6 ? -23.706 62.657 4.584 1.00 39.54 6 VAL B C 1
ATOM 3044 O O . VAL B 1 6 ? -22.595 62.373 5.037 1.00 39.54 6 VAL B O 1
ATOM 3048 N N . VAL B 1 7 ? -23.977 63.809 3.976 1.00 39.55 7 VAL B N 1
ATOM 3049 C CA . VAL B 1 7 ? -22.950 64.810 3.686 1.00 39.59 7 VAL B CA 1
ATOM 3050 C C . VAL B 1 7 ? -23.139 66.078 4.532 1.00 39.94 7 VAL B C 1
ATOM 3051 O O . VAL B 1 7 ? -24.249 66.612 4.631 1.00 39.80 7 VAL B O 1
ATOM 3055 N N . TYR B 1 8 ? -22.045 66.537 5.142 1.00 40.15 8 TYR B N 1
ATOM 3056 C CA . TYR B 1 8 ? -22.034 67.765 5.932 1.00 40.40 8 TYR B CA 1
ATOM 3057 C C . TYR B 1 8 ? -22.013 69.005 5.041 1.00 40.51 8 TYR B C 1
ATOM 3058 O O . TYR B 1 8 ? -21.158 69.136 4.165 1.00 40.49 8 TYR B O 1
ATOM 3067 N N . HIS B 1 9 ? -22.952 69.917 5.280 1.00 40.82 9 HIS B N 1
ATOM 3068 C CA . HIS B 1 9 ? -22.996 71.182 4.547 1.00 41.19 9 HIS B CA 1
ATOM 3069 C C . HIS B 1 9 ? -22.889 72.396 5.464 1.00 41.23 9 HIS B C 1
ATOM 3070 O O . HIS B 1 9 ? -22.499 73.475 5.027 1.00 41.51 9 HIS B O 1
ATOM 3077 N N . GLY B 1 10 ? -23.217 72.210 6.737 1.00 41.33 10 GLY B N 1
ATOM 3078 C CA . GLY B 1 10 ? -23.076 73.273 7.723 1.00 41.53 10 GLY B CA 1
ATOM 3079 C C . GLY B 1 10 ? -23.744 72.932 9.035 1.00 41.67 10 GLY B C 1
ATOM 3080 O O . GLY B 1 10 ? -24.283 71.833 9.201 1.00 41.84 10 GLY B O 1
ATOM 3081 N N . THR B 1 11 ? -23.710 73.877 9.967 1.00 41.73 11 THR B N 1
ATOM 3082 C CA . THR B 1 11 ? -24.320 73.694 11.273 1.00 41.95 11 THR B CA 1
ATOM 3083 C C . THR B 1 11 ? -25.780 73.298 11.100 1.00 42.21 11 THR B C 1
ATOM 3084 O O . THR B 1 11 ? -26.563 74.030 10.485 1.00 42.46 11 THR B O 1
ATOM 3088 N N . ARG B 1 12 ? -26.115 72.118 11.623 1.00 42.32 12 ARG B N 1
ATOM 3089 C CA . ARG B 1 12 ? -27.456 71.531 11.532 1.00 42.45 12 ARG B CA 1
ATOM 3090 C C . ARG B 1 12 ? -27.981 71.437 10.091 1.00 42.56 12 ARG B C 1
ATOM 3091 O O . ARG B 1 12 ? -29.190 71.500 9.847 1.00 42.51 12 ARG B O 1
ATOM 3099 N N . ASP B 1 13 ? -27.052 71.274 9.151 1.00 42.56 13 ASP B N 1
ATOM 3100 C CA . ASP B 1 13 ? -27.378 71.161 7.739 1.00 42.75 13 ASP B CA 1
ATOM 3101 C C . ASP B 1 13 ? -26.727 69.919 7.138 1.00 42.78 13 ASP B C 1
ATOM 3102 O O . ASP B 1 13 ? -25.563 69.939 6.724 1.00 42.62 13 ASP B O 1
ATOM 3107 N N . LEU B 1 14 ? -27.499 68.836 7.101 1.00 43.02 14 LEU B N 1
ATOM 3108 C CA . LEU B 1 14 ? -27.041 67.572 6.537 1.00 43.20 14 LEU B CA 1
ATOM 3109 C C . LEU B 1 14 ? -27.878 67.203 5.330 1.00 43.19 14 LEU B C 1
ATOM 3110 O O . LEU B 1 14 ? -29.105 67.318 5.356 1.00 43.38 14 LEU B O 1
ATOM 3115 N N . ARG B 1 15 ? -27.208 66.754 4.274 1.00 43.12 15 ARG B N 1
ATOM 3116 C CA . ARG B 1 15 ? -27.883 66.439 3.026 1.00 42.98 15 ARG B CA 1
ATOM 3117 C C . ARG B 1 15 ? -27.528 65.048 2.516 1.00 42.75 15 ARG B C 1
ATOM 3118 O O . ARG B 1 15 ? -26.355 64.718 2.320 1.00 42.81 15 ARG B O 1
ATOM 3126 N N . VAL B 1 16 ? -28.558 64.236 2.312 1.00 42.47 16 VAL B N 1
ATOM 3127 C CA . VAL B 1 16 ? -28.389 62.903 1.755 1.00 42.08 16 VAL B CA 1
ATOM 3128 C C . VAL B 1 16 ? -28.301 63.039 0.240 1.00 41.84 16 VAL B C 1
ATOM 3129 O O . VAL B 1 16 ? -29.264 63.439 -0.416 1.00 41.89 16 VAL B O 1
ATOM 3133 N N . GLU B 1 17 ? -27.128 62.734 -0.304 1.00 41.56 17 GLU B N 1
ATOM 3134 C CA . GLU B 1 17 ? -26.875 62.902 -1.731 1.00 41.28 17 GLU B CA 1
ATOM 3135 C C . GLU B 1 17 ? -25.948 61.822 -2.293 1.00 40.93 17 GLU B C 1
ATOM 3136 O O . GLU B 1 17 ? -25.220 61.160 -1.550 1.00 40.73 17 GLU B O 1
ATOM 3142 N N . THR B 1 18 ? -25.987 61.659 -3.612 1.00 40.57 18 THR B N 1
ATOM 3143 C CA . THR B 1 18 ? -25.225 60.622 -4.296 1.00 40.17 18 THR B CA 1
ATOM 3144 C C . THR B 1 18 ? -23.876 61.159 -4.749 1.00 39.85 18 THR B C 1
ATOM 3145 O O . THR B 1 18 ? -23.800 62.101 -5.540 1.00 39.95 18 THR B O 1
ATOM 3149 N N . VAL B 1 19 ? -22.819 60.551 -4.222 1.00 39.36 19 VAL B N 1
ATOM 3150 C CA . VAL B 1 19 ? -21.450 60.893 -4.572 1.00 38.78 19 VAL B CA 1
ATOM 3151 C C . VAL B 1 19 ? -20.852 59.728 -5.376 1.00 38.63 19 VAL B C 1
ATOM 3152 O O . VAL B 1 19 ? -21.438 58.642 -5.407 1.00 38.39 19 VAL B O 1
ATOM 3156 N N . PRO B 1 20 ? -19.695 59.946 -6.036 1.00 38.49 20 PRO B N 1
ATOM 3157 C CA . PRO B 1 20 ? -19.068 58.867 -6.804 1.00 38.46 20 PRO B CA 1
ATOM 3158 C C . PRO B 1 20 ? -18.801 57.613 -5.964 1.00 38.51 20 PRO B C 1
ATOM 3159 O O . PRO B 1 20 ? -18.541 57.713 -4.758 1.00 38.36 20 PRO B O 1
ATOM 3163 N N . TYR B 1 21 ? -18.872 56.450 -6.611 1.00 38.52 21 TYR B N 1
ATOM 3164 C CA . TYR B 1 21 ? -18.575 55.172 -5.976 1.00 38.43 21 TYR B CA 1
ATOM 3165 C C . TYR B 1 21 ? -17.128 55.169 -5.492 1.00 38.47 21 TYR B C 1
ATOM 3166 O O . TYR B 1 21 ? -16.225 55.543 -6.245 1.00 38.48 21 TYR B O 1
ATOM 3175 N N . PRO B 1 22 ? -16.904 54.763 -4.226 1.00 38.48 22 PRO B N 1
ATOM 3176 C CA . PRO B 1 22 ? -15.552 54.772 -3.666 1.00 38.49 22 PRO B CA 1
ATOM 3177 C C . PRO B 1 22 ? -14.584 53.876 -4.436 1.00 38.67 22 PRO B C 1
ATOM 3178 O O . PRO B 1 22 ? -14.907 52.730 -4.757 1.00 38.72 22 PRO B O 1
ATOM 3182 N N . LYS B 1 23 ? -13.413 54.422 -4.743 1.00 38.86 23 LYS B N 1
ATOM 3183 C CA . LYS B 1 23 ? -12.342 53.666 -5.378 1.00 39.16 23 LYS B CA 1
ATOM 3184 C C . LYS B 1 23 ? -11.336 53.228 -4.317 1.00 39.18 23 LYS B C 1
ATOM 3185 O O . LYS B 1 23 ? -11.396 53.686 -3.168 1.00 39.20 23 LYS B O 1
ATOM 3191 N N . LEU B 1 24 ? -10.422 52.339 -4.700 1.00 39.01 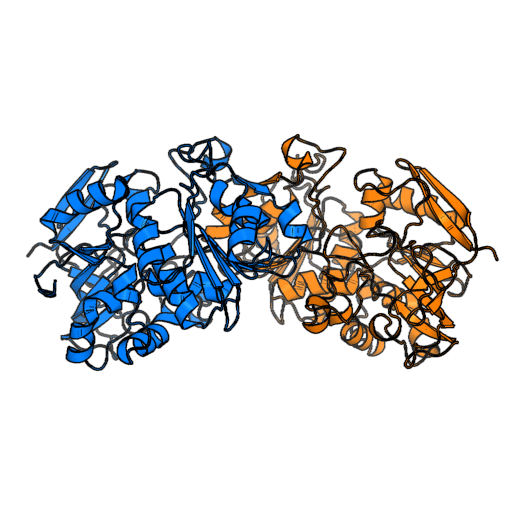24 LEU B N 1
ATOM 3192 C CA . LEU B 1 24 ? -9.387 51.846 -3.792 1.00 38.93 24 LEU B CA 1
ATOM 3193 C C . LEU B 1 24 ? -8.169 52.762 -3.822 1.00 38.95 24 LEU B C 1
ATOM 3194 O O . LEU B 1 24 ? -7.047 52.328 -4.108 1.00 38.83 24 LEU B O 1
ATOM 3199 N N . GLU B 1 25 ? -8.409 54.034 -3.510 1.00 39.17 25 GLU B N 1
ATOM 3200 C CA . GLU B 1 25 ? -7.386 55.078 -3.587 1.00 39.60 25 GLU B CA 1
ATOM 3201 C C . GLU B 1 25 ? -7.583 56.156 -2.513 1.00 39.31 25 GLU B C 1
ATOM 3202 O O . GLU B 1 25 ? -8.702 56.394 -2.060 1.00 39.24 25 GLU B O 1
ATOM 3208 N N . HIS B 1 26 ? -6.481 56.787 -2.112 1.00 39.37 26 HIS B N 1
ATOM 3209 C CA . HIS B 1 26 ? -6.482 57.886 -1.144 1.00 39.28 26 HIS B CA 1
ATOM 3210 C C . HIS B 1 26 ? -5.357 58.844 -1.514 1.00 39.59 26 HIS B C 1
ATOM 3211 O O . HIS B 1 26 ? -4.211 58.419 -1.693 1.00 39.64 26 HIS B O 1
ATOM 3218 N N . ASN B 1 27 ? -5.692 60.130 -1.634 1.00 40.05 27 ASN B N 1
ATOM 3219 C CA . ASN B 1 27 ? -4.743 61.165 -2.070 1.00 40.54 27 ASN B CA 1
ATOM 3220 C C . ASN B 1 27 ? -4.051 60.826 -3.399 1.00 40.90 27 ASN B C 1
ATOM 3221 O O . ASN B 1 27 ? -2.843 61.033 -3.561 1.00 40.88 27 ASN B O 1
ATOM 3226 N N . ASN B 1 28 ? -4.843 60.304 -4.338 1.00 41.69 28 ASN B N 1
ATOM 3227 C CA . ASN B 1 28 ? -4.389 59.922 -5.686 1.00 42.51 28 ASN B CA 1
ATOM 3228 C C . ASN B 1 28 ? -3.260 58.876 -5.684 1.00 42.75 28 ASN B C 1
ATOM 3229 O O . ASN B 1 28 ? -2.317 58.958 -6.480 1.00 42.92 28 ASN B O 1
ATOM 3234 N N . ARG B 1 29 ? -3.359 57.911 -4.767 1.00 42.85 29 ARG B N 1
ATOM 3235 C CA . ARG B 1 29 ? -2.455 56.758 -4.719 1.00 43.19 29 ARG B CA 1
ATOM 3236 C C . ARG B 1 29 ? -3.296 55.503 -4.540 1.00 42.80 29 ARG B C 1
ATOM 3237 O O . ARG B 1 29 ? -4.247 55.504 -3.755 1.00 42.98 29 ARG B O 1
ATOM 3245 N N . LYS B 1 30 ? -2.954 54.438 -5.264 1.00 42.42 30 LYS B N 1
ATOM 3246 C CA . LYS B 1 30 ? -3.679 53.173 -5.139 1.00 42.02 30 LYS B CA 1
ATOM 3247 C C . LYS B 1 30 ? -3.382 52.513 -3.793 1.00 41.07 30 LYS B C 1
ATOM 3248 O O . LYS B 1 30 ? -2.235 52.462 -3.355 1.00 40.90 30 LYS B O 1
ATOM 3254 N N . LEU B 1 31 ? -4.441 52.033 -3.167 1.00 40.27 31 LEU B N 1
ATOM 3255 C CA . LEU B 1 31 ? -4.315 51.292 -1.916 1.00 39.34 31 LEU B CA 1
ATOM 3256 C C . LEU B 1 31 ? -4.658 49.825 -2.153 1.00 38.83 31 LEU B C 1
ATOM 3257 O O . LEU B 1 31 ? -5.829 49.471 -2.315 1.00 38.87 31 LEU B O 1
ATOM 3262 N N . GLU B 1 32 ? -3.557 49.020 -2.178 1.00 38.21 32 GLU B N 1
ATOM 3263 C CA . GLU B 1 32 ? -3.774 47.591 -2.391 1.00 37.65 32 GLU B CA 1
ATOM 3264 C C . GLU B 1 32 ? -4.033 46.819 -1.097 1.00 36.72 32 GLU B C 1
ATOM 3265 O O . GLU B 1 32 ? -4.367 45.634 -1.135 1.00 36.68 32 GLU B O 1
ATOM 3271 N N . HIS B 1 33 ? -3.910 47.514 0.035 1.00 35.38 33 HIS B N 1
ATOM 3272 C CA . HIS B 1 33 ? -4.260 46.964 1.346 1.00 34.17 33 HIS B CA 1
ATOM 3273 C C . HIS B 1 33 ? -5.729 47.210 1.705 1.00 33.72 33 HIS B C 1
ATOM 3274 O O . HIS B 1 33 ? -6.218 46.702 2.716 1.00 33.63 33 HIS B O 1
ATOM 3281 N N . ALA B 1 34 ? -6.434 47.970 0.866 1.00 33.11 34 ALA B N 1
ATOM 3282 C CA . ALA B 1 34 ? -7.789 48.423 1.190 1.00 32.57 34 ALA B CA 1
ATOM 3283 C C . ALA B 1 34 ? -8.915 47.575 0.591 1.00 32.14 34 ALA B C 1
ATOM 3284 O O . ALA B 1 34 ? -8.705 46.827 -0.365 1.00 32.13 34 ALA B O 1
ATOM 3286 N N . VAL B 1 35 ? -10.103 47.704 1.178 1.00 31.64 35 VAL B N 1
ATOM 3287 C CA . VAL B 1 35 ? -11.327 47.092 0.664 1.00 31.13 35 VAL B CA 1
ATOM 3288 C C . VAL B 1 35 ? -12.427 48.138 0.508 1.00 31.00 35 VAL B C 1
ATOM 3289 O O . VAL B 1 35 ? -12.387 49.191 1.151 1.00 30.94 35 VAL B O 1
ATOM 3293 N N . ILE B 1 36 ? -13.399 47.841 -0.350 1.00 30.84 36 ILE B N 1
ATOM 3294 C CA . ILE B 1 36 ? -14.658 48.572 -0.381 1.00 30.82 36 ILE B CA 1
ATOM 3295 C C . ILE B 1 36 ? -15.703 47.693 0.286 1.00 30.95 36 ILE B C 1
ATOM 3296 O O . ILE B 1 36 ? -15.774 46.490 0.012 1.00 31.16 36 ILE B O 1
ATOM 3301 N N . LEU B 1 37 ? -16.498 48.292 1.169 1.00 30.84 37 LEU B N 1
ATOM 3302 C CA . LEU B 1 37 ? -17.590 47.587 1.832 1.00 30.96 37 LEU B CA 1
ATOM 3303 C C . LEU B 1 37 ? -18.949 48.061 1.344 1.00 31.17 37 LEU B C 1
ATOM 3304 O O . LEU B 1 37 ? -19.141 49.250 1.077 1.00 31.08 37 LEU B O 1
ATOM 3309 N N . LYS B 1 38 ? -19.884 47.120 1.240 1.00 31.20 38 LYS B N 1
ATOM 3310 C CA . LYS B 1 38 ? -21.298 47.438 1.124 1.00 31.42 38 LYS B CA 1
ATOM 3311 C C . LYS B 1 38 ? -21.836 47.511 2.553 1.00 31.42 38 LYS B C 1
ATOM 3312 O O . LYS B 1 38 ? -21.784 46.529 3.298 1.00 31.50 38 LYS B O 1
ATOM 3318 N N . VAL B 1 39 ? -22.346 48.679 2.929 1.00 31.50 39 VAL B N 1
ATOM 3319 C CA . VAL B 1 39 ? -22.696 48.957 4.323 1.00 31.19 39 VAL B CA 1
ATOM 3320 C C . VAL B 1 39 ? -23.984 48.270 4.750 1.00 31.43 39 VAL B C 1
ATOM 3321 O O . VAL B 1 39 ? -25.052 48.506 4.175 1.00 31.56 39 VAL B O 1
ATOM 3325 N N . VAL B 1 40 ? -23.858 47.414 5.766 1.00 31.43 40 VAL B N 1
ATOM 3326 C CA . VAL B 1 40 ? -24.985 46.704 6.366 1.00 31.27 40 VAL B CA 1
ATOM 3327 C C . VAL B 1 40 ? -25.697 47.611 7.377 1.00 31.35 40 VAL B C 1
ATOM 3328 O O . VAL B 1 40 ? -26.889 47.882 7.245 1.00 31.40 40 VAL B O 1
ATOM 3332 N N . SER B 1 41 ? -24.962 48.073 8.386 1.00 31.42 41 SER B N 1
ATOM 3333 C CA . SER B 1 41 ? -25.517 48.964 9.400 1.00 31.39 41 SER B CA 1
ATOM 3334 C C . SER B 1 41 ? -24.520 50.051 9.760 1.00 31.47 41 SER B C 1
ATOM 3335 O O . SER B 1 41 ? -23.306 49.817 9.785 1.00 31.77 41 SER B O 1
ATOM 3338 N N . THR B 1 42 ? -25.037 51.245 10.023 1.00 31.31 42 THR B N 1
ATOM 3339 C CA . THR B 1 42 ? -24.195 52.396 10.304 1.00 31.17 42 THR B CA 1
ATOM 3340 C C . THR B 1 42 ? -24.911 53.365 11.256 1.00 31.24 42 THR B C 1
ATOM 3341 O O . THR B 1 42 ? -25.991 53.882 10.956 1.00 31.17 42 THR B O 1
ATOM 3345 N N . ASN B 1 43 ? -24.314 53.578 12.425 1.00 31.16 43 ASN B N 1
ATOM 3346 C CA . ASN B 1 43 ? -24.981 54.317 13.492 1.00 31.11 43 ASN B CA 1
ATOM 3347 C C . ASN B 1 43 ? -24.717 55.821 13.471 1.00 31.09 43 ASN B C 1
ATOM 3348 O O . ASN B 1 43 ? -23.828 56.304 12.762 1.00 31.15 43 ASN B O 1
ATOM 3353 N N . ILE B 1 44 ? -25.515 56.547 14.250 1.00 31.16 44 ILE B N 1
ATOM 3354 C CA . ILE B 1 44 ? -25.300 57.964 14.521 1.00 31.44 44 ILE B CA 1
ATOM 3355 C C . ILE B 1 44 ? -24.733 58.067 15.937 1.00 31.65 44 ILE B C 1
ATOM 3356 O O . ILE B 1 44 ? -25.242 57.434 16.869 1.00 31.57 44 ILE B O 1
ATOM 3361 N N . CYS B 1 45 ? -23.676 58.861 16.089 1.00 32.06 45 CYS B N 1
ATOM 3362 C CA . CYS B 1 45 ? -22.978 58.980 17.366 1.00 32.18 45 CYS B CA 1
ATOM 3363 C C . CYS B 1 45 ? -23.014 60.398 17.928 1.00 32.04 45 CYS B C 1
ATOM 3364 O O . CYS B 1 45 ? -23.210 61.365 17.186 1.00 31.88 45 CYS B O 1
ATOM 3367 N N . GLY B 1 46 ? -22.805 60.507 19.241 1.00 31.96 46 GLY B N 1
ATOM 3368 C CA . GLY B 1 46 ? -22.646 61.795 19.919 1.00 31.69 46 GLY B CA 1
ATOM 3369 C C . GLY B 1 46 ? -21.437 62.572 19.430 1.00 31.76 46 GLY B C 1
ATOM 3370 O O . GLY B 1 46 ? -21.341 63.780 19.642 1.00 31.63 46 GLY B O 1
ATOM 3371 N N . SER B 1 47 ? -20.507 61.873 18.783 1.00 32.05 47 SER B N 1
ATOM 3372 C CA . SER B 1 47 ? -19.371 62.508 18.125 1.00 32.58 47 SER B CA 1
ATOM 3373 C C . SER B 1 47 ? -19.818 63.181 16.828 1.00 32.80 47 SER B C 1
ATOM 3374 O O . SER B 1 47 ? -19.330 64.257 16.479 1.00 32.62 47 SER B O 1
ATOM 3377 N N . ASP B 1 48 ? -20.743 62.532 16.119 1.00 33.20 48 ASP B N 1
ATOM 3378 C CA . ASP B 1 48 ? -21.359 63.107 14.922 1.00 33.64 48 ASP B CA 1
ATOM 3379 C C . ASP B 1 48 ? -22.154 64.353 15.309 1.00 33.94 48 ASP B C 1
ATOM 3380 O O . ASP B 1 48 ? -22.205 65.323 14.555 1.00 34.15 48 ASP B O 1
ATOM 3385 N N . GLN B 1 49 ? -22.758 64.317 16.495 1.00 34.37 49 GLN B N 1
ATOM 3386 C CA . GLN B 1 49 ? -23.527 65.442 17.022 1.00 34.76 49 GLN B CA 1
ATOM 3387 C C . GLN B 1 49 ? -22.662 66.688 17.275 1.00 35.09 49 GLN B C 1
ATOM 3388 O O . GLN B 1 49 ? -23.133 67.811 17.073 1.00 35.17 49 GLN B O 1
ATOM 3394 N N . HIS B 1 50 ? -21.408 66.492 17.699 1.00 35.17 50 HIS B N 1
ATOM 3395 C CA . HIS B 1 50 ? -20.455 67.602 17.820 1.00 35.36 50 HIS B CA 1
ATOM 3396 C C . HIS B 1 50 ? -20.272 68.319 16.475 1.00 35.57 50 HIS B C 1
ATOM 3397 O O . HIS B 1 50 ? -20.213 69.546 16.426 1.00 35.56 50 HIS B O 1
ATOM 3404 N N . ILE B 1 51 ? -20.174 67.538 15.399 1.00 35.78 51 ILE B N 1
ATOM 3405 C CA . ILE B 1 51 ? -20.047 68.057 14.035 1.00 36.17 51 ILE B CA 1
ATOM 3406 C C . ILE B 1 51 ? -21.340 68.756 13.599 1.00 36.57 51 ILE B C 1
ATOM 3407 O O . ILE B 1 51 ? -21.306 69.862 13.056 1.00 36.76 51 ILE B O 1
ATOM 3412 N N . TYR B 1 52 ? -22.467 68.100 13.866 1.00 36.99 52 TYR B N 1
ATOM 3413 C CA . TYR B 1 52 ? -23.807 68.589 13.543 1.00 37.48 52 TYR B CA 1
ATOM 3414 C C . TYR B 1 52 ? -24.132 69.922 14.228 1.00 37.59 52 TYR B C 1
ATOM 3415 O O . TYR B 1 52 ? -24.781 70.792 13.640 1.00 37.73 52 TYR B O 1
ATOM 3424 N N . ARG B 1 53 ? -23.676 70.071 15.468 1.00 37.50 53 ARG B N 1
ATOM 3425 C CA . ARG B 1 53 ? -23.863 71.305 16.222 1.00 37.22 53 ARG B CA 1
ATOM 3426 C C . ARG B 1 53 ? -22.853 72.380 15.832 1.00 37.10 53 ARG B C 1
ATOM 3427 O O . ARG B 1 53 ? -22.976 73.530 16.251 1.00 37.22 53 ARG B O 1
ATOM 3435 N N . GLY B 1 54 ? -21.862 72.005 15.028 1.00 37.06 54 GLY B N 1
ATOM 3436 C CA . GLY B 1 54 ? -20.814 72.932 14.602 1.00 37.10 54 GLY B CA 1
ATOM 3437 C C . GLY B 1 54 ? -19.726 73.122 15.646 1.00 36.99 54 GLY B C 1
ATOM 3438 O O . GLY B 1 54 ? -19.037 74.142 15.656 1.00 37.19 54 GLY B O 1
ATOM 3439 N N . ARG B 1 55 ? -19.567 72.137 16.526 1.00 36.71 55 ARG B N 1
ATOM 3440 C CA . ARG B 1 55 ? -18.571 72.218 17.597 1.00 36.38 55 ARG B CA 1
ATOM 3441 C C . ARG B 1 55 ? -17.301 71.432 17.260 1.00 36.46 55 ARG B C 1
ATOM 3442 O O . ARG B 1 55 ? -16.286 71.548 17.948 1.00 36.51 55 ARG B O 1
ATOM 3450 N N . PHE B 1 56 ? -17.370 70.636 16.194 1.00 36.54 56 PHE B N 1
ATOM 3451 C CA . PHE B 1 56 ? -16.202 69.963 15.640 1.00 36.65 56 PHE B CA 1
ATOM 3452 C C . PHE B 1 56 ? -16.165 70.206 14.133 1.00 36.66 56 PHE B C 1
ATOM 3453 O O . PHE B 1 56 ? -17.086 69.815 13.411 1.00 36.50 56 PHE B O 1
ATOM 3461 N N . ILE B 1 57 ? -15.096 70.850 13.668 1.00 36.75 57 ILE B N 1
ATOM 3462 C CA . ILE B 1 57 ? -14.994 71.288 12.274 1.00 36.95 57 ILE B CA 1
ATOM 3463 C C . ILE B 1 57 ? -14.524 70.173 11.331 1.00 36.92 57 ILE B C 1
ATOM 3464 O O . ILE B 1 57 ? -13.469 69.566 11.542 1.00 36.80 57 ILE B O 1
ATOM 3469 N N . VAL B 1 58 ? -15.340 69.900 10.313 1.00 36.77 58 VAL B N 1
ATOM 3470 C CA . VAL B 1 58 ? -14.923 69.123 9.142 1.00 36.76 58 VAL B CA 1
ATOM 3471 C C . VAL B 1 58 ? -15.168 69.991 7.896 1.00 36.83 58 VAL B C 1
ATOM 3472 O O . VAL B 1 58 ? -15.967 70.932 7.957 1.00 36.85 58 VAL B O 1
ATOM 3476 N N . PRO B 1 59 ? -14.473 69.701 6.774 1.00 36.75 59 PRO B N 1
ATOM 3477 C CA . PRO B 1 59 ? -14.740 70.481 5.560 1.00 36.78 59 PRO B CA 1
ATOM 3478 C C . PRO B 1 59 ? -16.164 70.273 5.050 1.00 36.72 59 PRO B C 1
ATOM 3479 O O . PRO B 1 59 ? -16.755 69.209 5.264 1.00 36.63 59 PRO B O 1
ATOM 3483 N N . LYS B 1 60 ? -16.712 71.294 4.400 1.00 36.70 60 LYS B N 1
ATOM 3484 C CA . LYS B 1 60 ? -18.029 71.185 3.786 1.00 36.75 60 LYS B CA 1
ATOM 3485 C C . LYS B 1 60 ? -17.961 70.113 2.703 1.00 36.17 60 LYS B C 1
ATOM 3486 O O . LYS B 1 60 ? -17.004 70.057 1.929 1.00 36.01 60 LYS B O 1
ATOM 3492 N N . GLY B 1 61 ? -18.956 69.235 2.692 1.00 35.92 61 GLY B N 1
ATOM 3493 C CA . GLY B 1 61 ? -18.976 68.113 1.763 1.00 35.65 61 GLY B CA 1
ATOM 3494 C C . GLY B 1 61 ? -18.314 66.852 2.293 1.00 35.48 61 GLY B C 1
ATOM 3495 O O . GLY B 1 61 ? -18.082 65.911 1.533 1.00 35.51 61 GLY B O 1
ATOM 3496 N N . HIS B 1 62 ? -18.009 66.830 3.591 1.00 35.09 62 HIS B N 1
ATOM 3497 C CA . HIS B 1 62 ? -17.437 65.645 4.231 1.00 34.78 62 HIS B CA 1
ATOM 3498 C C . HIS B 1 62 ? -18.544 64.659 4.581 1.00 34.35 62 HIS B C 1
ATOM 3499 O O . HIS B 1 62 ? -19.591 65.049 5.101 1.00 34.27 62 HIS B O 1
ATOM 3506 N N . VAL B 1 63 ? -18.308 63.384 4.287 1.00 34.06 63 VAL B N 1
ATOM 3507 C CA . VAL B 1 63 ? -19.262 62.327 4.626 1.00 33.68 63 VAL B CA 1
ATOM 3508 C C . VAL B 1 63 ? -19.052 61.891 6.078 1.00 33.47 63 VAL B C 1
ATOM 3509 O O . VAL B 1 63 ? -17.931 61.588 6.494 1.00 33.26 63 VAL B O 1
ATOM 3513 N N . LEU B 1 64 ? -20.146 61.885 6.834 1.00 33.32 64 LEU B N 1
ATOM 3514 C CA . LEU B 1 64 ? -20.141 61.564 8.259 1.00 33.30 64 LEU B CA 1
ATOM 3515 C C . LEU B 1 64 ? -20.337 60.064 8.527 1.00 33.27 64 LEU B C 1
ATOM 3516 O O . LEU B 1 64 ? -20.717 59.303 7.625 1.00 33.13 64 LEU B O 1
ATOM 3521 N N . GLY B 1 65 ? -20.063 59.651 9.766 1.00 33.03 65 GLY B N 1
ATOM 3522 C CA . GLY B 1 65 ? -20.318 58.285 10.209 1.00 32.76 65 GLY B CA 1
ATOM 3523 C C . GLY B 1 65 ? -19.062 57.457 10.394 1.00 32.86 65 GLY B C 1
ATOM 3524 O O . GLY B 1 65 ? -18.239 57.345 9.486 1.00 32.65 65 GLY B O 1
ATOM 3525 N N . HIS B 1 66 ? -18.919 56.866 11.577 1.00 32.76 66 HIS B N 1
ATOM 3526 C CA . HIS B 1 66 ? -17.731 56.087 11.903 1.00 32.82 66 HIS B CA 1
ATOM 3527 C C . HIS B 1 66 ? -18.077 54.812 12.671 1.00 32.64 66 HIS B C 1
ATOM 3528 O O . HIS B 1 66 ? -17.229 54.246 13.361 1.00 32.59 66 HIS B O 1
ATOM 3535 N N . GLU B 1 67 ? -19.327 54.369 12.538 1.00 32.23 67 GLU B N 1
ATOM 3536 C CA . GLU B 1 67 ? -19.817 53.177 13.222 1.00 31.75 67 GLU B CA 1
ATOM 3537 C C . GLU B 1 67 ? -20.283 52.147 12.201 1.00 31.79 67 GLU B C 1
ATOM 3538 O O . GLU B 1 67 ? -21.478 51.852 12.094 1.00 31.81 67 GLU B O 1
ATOM 3544 N N . ILE B 1 68 ? -19.320 51.591 11.469 1.00 31.65 68 ILE B N 1
ATOM 3545 C CA . ILE B 1 68 ? -19.591 50.807 10.260 1.00 31.74 68 ILE B CA 1
ATOM 3546 C C . ILE B 1 68 ? -19.554 49.285 10.468 1.00 31.93 68 ILE B C 1
ATOM 3547 O O . ILE B 1 68 ? -18.579 48.738 10.994 1.00 31.62 68 ILE B O 1
ATOM 3552 N N . THR B 1 69 ? -20.637 48.628 10.056 1.00 32.23 69 THR B N 1
ATOM 3553 C CA . THR B 1 69 ? -20.681 47.179 9.837 1.00 32.60 69 THR B CA 1
ATOM 3554 C C . THR B 1 69 ? -21.028 46.975 8.356 1.00 33.09 69 THR B C 1
ATOM 3555 O O . THR B 1 69 ? -22.000 47.559 7.854 1.00 32.94 69 THR B O 1
ATOM 3559 N N . GLY B 1 70 ? -20.231 46.174 7.652 1.00 33.56 70 GLY B N 1
ATOM 3560 C CA . GLY B 1 70 ? -20.446 45.962 6.221 1.00 34.17 70 GLY B CA 1
ATOM 3561 C C . GLY B 1 70 ? -20.009 44.616 5.671 1.00 34.81 70 GLY B C 1
ATOM 3562 O O . GLY B 1 70 ? -19.559 43.744 6.417 1.00 34.70 70 GLY B O 1
ATOM 3563 N N . GLU B 1 71 ? -20.154 44.461 4.353 1.00 35.15 71 GLU B N 1
ATOM 3564 C CA . GLU B 1 71 ? -19.730 43.262 3.631 1.00 35.88 71 GLU B CA 1
ATOM 3565 C C . GLU B 1 71 ? -18.692 43.614 2.570 1.00 35.68 71 GLU B C 1
ATOM 3566 O O . GLU B 1 71 ? -18.882 44.557 1.799 1.00 35.75 71 GLU B O 1
ATOM 3572 N N . VAL B 1 72 ? -17.606 42.847 2.526 1.00 35.60 72 VAL B N 1
ATOM 3573 C CA . VAL B 1 72 ? -16.541 43.061 1.544 1.00 35.81 72 VAL B CA 1
ATOM 3574 C C . VAL B 1 72 ? -17.044 42.797 0.115 1.00 36.11 72 VAL B C 1
ATOM 3575 O O . VAL B 1 72 ? -17.461 41.686 -0.206 1.00 36.18 72 VAL B O 1
ATOM 3579 N N . VAL B 1 73 ? -17.016 43.831 -0.725 1.00 36.39 73 VAL B N 1
ATOM 3580 C CA . VAL B 1 73 ? -17.439 43.709 -2.130 1.00 36.52 73 VAL B CA 1
ATOM 3581 C C . VAL B 1 73 ? -16.279 43.889 -3.117 1.00 36.75 73 VAL B C 1
ATOM 3582 O O . VAL B 1 73 ? -16.363 43.477 -4.277 1.00 37.12 73 VAL B O 1
ATOM 3586 N N . GLU B 1 74 ? -15.200 44.503 -2.645 1.00 36.84 74 GLU B N 1
ATOM 3587 C CA . GLU B 1 74 ? -13.991 44.684 -3.441 1.00 37.22 74 GLU B CA 1
ATOM 3588 C C . GLU B 1 74 ? -12.771 44.672 -2.528 1.00 37.33 74 GLU B C 1
ATOM 3589 O O . GLU B 1 74 ? -12.843 45.120 -1.390 1.00 37.27 74 GLU B O 1
ATOM 3595 N N . LYS B 1 75 ? -11.656 44.150 -3.030 1.00 37.63 75 LYS B N 1
ATOM 3596 C CA . LYS B 1 75 ? -10.397 44.173 -2.292 1.00 37.93 75 LYS B CA 1
ATOM 3597 C C . LYS B 1 75 ? -9.193 44.398 -3.209 1.00 37.76 75 LYS B C 1
ATOM 3598 O O . LYS B 1 75 ? -9.205 43.991 -4.372 1.00 37.86 75 LYS B O 1
ATOM 3604 N N . GLY B 1 76 ? -8.169 45.064 -2.678 1.00 37.45 76 GLY B N 1
ATOM 3605 C CA . GLY B 1 76 ? -6.895 45.220 -3.373 1.00 37.26 76 GLY B CA 1
ATOM 3606 C C . GLY B 1 76 ? -6.093 43.930 -3.373 1.00 37.26 76 GLY B C 1
ATOM 3607 O O . GLY B 1 76 ? -6.532 42.919 -2.813 1.00 36.97 76 GLY B O 1
ATOM 3608 N N . SER B 1 77 ? -4.909 43.970 -3.986 1.00 37.39 77 SER B N 1
ATOM 3609 C CA . SER B 1 77 ? -4.069 42.778 -4.128 1.00 37.64 77 SER B CA 1
ATOM 3610 C C . SER B 1 77 ? -3.391 42.310 -2.828 1.00 37.63 77 SER B C 1
ATOM 3611 O O . SER B 1 77 ? -2.995 41.146 -2.731 1.00 37.71 77 SER B O 1
ATOM 3614 N N . ASP B 1 78 ? -3.260 43.199 -1.841 1.00 37.50 78 ASP B N 1
ATOM 3615 C CA . ASP B 1 78 ? -2.711 42.808 -0.533 1.00 37.54 78 ASP B CA 1
ATOM 3616 C C . ASP B 1 78 ? -3.768 42.776 0.578 1.00 37.59 78 ASP B C 1
ATOM 3617 O O . ASP B 1 78 ? -3.624 43.415 1.626 1.00 37.72 78 ASP B O 1
ATOM 3622 N N . VAL B 1 79 ? -4.840 42.037 0.321 1.00 37.52 79 VAL B N 1
ATOM 3623 C CA . VAL B 1 79 ? -5.832 41.711 1.332 1.00 37.49 79 VAL B CA 1
ATOM 3624 C C . VAL B 1 79 ? -5.881 40.181 1.377 1.00 37.66 79 VAL B C 1
ATOM 3625 O O . VAL B 1 79 ? -6.411 39.536 0.465 1.00 37.50 79 VAL B O 1
ATOM 3629 N N . GLU B 1 80 ? -5.293 39.607 2.424 1.00 37.82 80 GLU B N 1
ATOM 3630 C CA . GLU B 1 80 ? -5.079 38.159 2.479 1.00 38.14 80 GLU B CA 1
ATOM 3631 C C . GLU B 1 80 ? -5.905 37.427 3.541 1.00 38.09 80 GLU B C 1
ATOM 3632 O O . GLU B 1 80 ? -5.873 36.200 3.603 1.00 38.43 80 GLU B O 1
ATOM 3638 N N . LEU B 1 81 ? -6.638 38.171 4.368 1.00 38.25 81 LEU B N 1
ATOM 3639 C CA . LEU B 1 81 ? -7.440 37.571 5.440 1.00 38.27 81 LEU B CA 1
ATOM 3640 C C . LEU B 1 81 ? -8.937 37.797 5.261 1.00 38.37 81 LEU B C 1
ATOM 3641 O O . LEU B 1 81 ? -9.751 37.199 5.967 1.00 38.44 81 LEU B O 1
ATOM 3646 N N . MET B 1 82 ? -9.291 38.666 4.319 1.00 38.47 82 MET B N 1
ATOM 3647 C CA . MET B 1 82 ? -10.685 39.017 4.075 1.00 38.63 82 MET B CA 1
ATOM 3648 C C . MET B 1 82 ? -11.096 38.566 2.681 1.00 38.60 82 MET B C 1
ATOM 3649 O O . MET B 1 82 ? -10.358 38.769 1.709 1.00 38.60 82 MET B O 1
ATOM 3654 N N . ASP B 1 83 ? -12.267 37.939 2.599 1.00 38.40 83 ASP B N 1
ATOM 3655 C CA . ASP B 1 83 ? -12.825 37.476 1.332 1.00 38.15 83 ASP B CA 1
ATOM 3656 C C . ASP B 1 83 ? -14.037 38.309 0.965 1.00 37.70 83 ASP B C 1
ATOM 3657 O O . ASP B 1 83 ? -14.719 38.842 1.845 1.00 37.63 83 ASP B O 1
ATOM 3662 N N . ILE B 1 84 ? -14.312 38.418 -0.333 1.00 37.18 84 ILE B N 1
ATOM 3663 C CA . ILE B 1 84 ? -15.553 39.034 -0.797 1.00 36.74 84 ILE B CA 1
ATOM 3664 C C . ILE B 1 84 ? -16.720 38.291 -0.153 1.00 36.45 84 ILE B C 1
ATOM 3665 O O . ILE B 1 84 ? -16.719 37.057 -0.086 1.00 36.45 84 ILE B O 1
ATOM 3670 N N . GLY B 1 85 ? -17.689 39.050 0.352 1.00 35.88 85 GLY B N 1
ATOM 3671 C CA . GLY B 1 85 ? -18.851 38.481 1.017 1.00 35.24 85 GLY B CA 1
ATOM 3672 C C . GLY B 1 85 ? -18.709 38.345 2.524 1.00 34.93 85 GLY B C 1
ATOM 3673 O O . GLY B 1 85 ? -19.691 38.057 3.210 1.00 35.08 85 GLY B O 1
ATOM 3674 N N . ASP B 1 86 ? -17.498 38.540 3.048 1.00 34.30 86 ASP B N 1
ATOM 3675 C CA . ASP B 1 86 ? -17.285 38.493 4.503 1.00 33.77 86 ASP B CA 1
ATOM 3676 C C . ASP B 1 86 ? -18.032 39.620 5.207 1.00 33.23 86 ASP B C 1
ATOM 3677 O O . ASP B 1 86 ? -17.956 40.778 4.791 1.00 33.09 86 ASP B O 1
ATOM 3682 N N . LEU B 1 87 ? -18.776 39.265 6.251 1.00 32.52 87 LEU B N 1
ATOM 3683 C CA . LEU B 1 87 ? -19.399 40.249 7.127 1.00 31.98 87 LEU B CA 1
ATOM 3684 C C . LEU B 1 87 ? -18.368 40.694 8.164 1.00 31.65 87 LEU B C 1
ATOM 3685 O O . LEU B 1 87 ? -17.753 39.859 8.832 1.00 31.67 87 LEU B O 1
ATOM 3690 N N . VAL B 1 88 ? -18.165 42.006 8.277 1.00 31.03 88 VAL B N 1
ATOM 3691 C CA . VAL B 1 88 ? -17.093 42.557 9.115 1.00 30.28 88 VAL B CA 1
ATOM 3692 C C . VAL B 1 88 ? -17.523 43.770 9.927 1.00 29.81 88 VAL B C 1
ATOM 3693 O O . VAL B 1 88 ? -18.458 44.477 9.558 1.00 29.91 88 VAL B O 1
ATOM 3697 N N . SER B 1 89 ? -16.816 43.995 11.032 1.00 29.26 89 SER B N 1
ATOM 3698 C CA . SER B 1 89 ? -16.946 45.198 11.839 1.00 28.45 89 SER B CA 1
ATOM 3699 C C . SER B 1 89 ? -15.751 46.097 11.571 1.00 28.05 89 SER B C 1
ATOM 3700 O O . SER B 1 89 ? -14.619 45.623 11.442 1.00 27.60 89 SER B O 1
ATOM 3703 N N . VAL B 1 90 ? -16.009 47.397 11.482 1.00 27.57 90 VAL B N 1
ATOM 3704 C CA . VAL B 1 90 ? -14.959 48.369 11.231 1.00 27.17 90 VAL B CA 1
ATOM 3705 C C . VAL B 1 90 ? -14.750 49.204 12.491 1.00 27.24 90 VAL B C 1
ATOM 3706 O O . VAL B 1 90 ? -15.671 49.899 12.927 1.00 27.23 90 VAL B O 1
ATOM 3710 N N . PRO B 1 91 ? -13.548 49.119 13.099 1.00 27.18 91 PRO B N 1
ATOM 3711 C CA . PRO B 1 91 ? -13.247 50.025 14.209 1.00 27.09 91 PRO B CA 1
ATOM 3712 C C . PRO B 1 91 ? -13.213 51.461 13.695 1.00 27.10 91 PRO B C 1
ATOM 3713 O O . PRO B 1 91 ? -12.793 51.691 12.556 1.00 27.01 91 PRO B O 1
ATOM 3717 N N . PHE B 1 92 ? -13.664 52.411 14.513 1.00 27.13 92 PHE B N 1
ATOM 3718 C CA . PHE B 1 92 ? -13.743 53.806 14.070 1.00 27.22 92 PHE B CA 1
ATOM 3719 C C . PHE B 1 92 ? -12.356 54.407 13.864 1.00 27.17 92 PHE B C 1
ATOM 3720 O O . PHE B 1 92 ? -12.188 55.316 13.042 1.00 27.29 92 PHE B O 1
ATOM 3728 N N . ASN B 1 93 ? -11.374 53.885 14.604 1.00 27.00 93 ASN B N 1
ATOM 3729 C CA . ASN B 1 93 ? -9.978 54.284 14.449 1.00 26.79 93 ASN B CA 1
ATOM 3730 C C . ASN B 1 93 ? -9.462 53.865 13.084 1.00 27.08 93 ASN B C 1
ATOM 3731 O O . ASN B 1 93 ? -9.464 52.680 12.763 1.00 27.21 93 ASN B O 1
ATOM 3736 N N . VAL B 1 94 ? -9.010 54.827 12.284 1.00 27.10 94 VAL B N 1
ATOM 3737 C CA . VAL B 1 94 ? -8.215 54.486 11.114 1.00 27.04 94 VAL B CA 1
ATOM 3738 C C . VAL B 1 94 ? -6.766 54.289 11.579 1.00 27.17 94 VAL B C 1
ATOM 3739 O O . VAL B 1 94 ? -6.120 55.229 12.062 1.00 27.06 94 VAL B O 1
ATOM 3743 N N . ALA B 1 95 ? -6.281 53.056 11.444 1.00 27.09 95 ALA B N 1
ATOM 3744 C CA . ALA B 1 95 ? -4.963 52.654 11.935 1.00 27.20 95 ALA B CA 1
ATOM 3745 C C . ALA B 1 95 ? -4.260 51.739 10.936 1.00 27.16 95 ALA B C 1
ATOM 3746 O O . ALA B 1 95 ? -4.897 50.901 10.298 1.00 27.31 95 ALA B O 1
ATOM 3748 N N . CYS B 1 96 ? -2.942 51.884 10.833 1.00 27.20 96 CYS B N 1
ATOM 3749 C CA . CYS B 1 96 ? -2.166 51.229 9.781 1.00 27.30 96 CYS B CA 1
ATOM 3750 C C . CYS B 1 96 ? -1.681 49.821 10.137 1.00 27.20 96 CYS B C 1
ATOM 3751 O O . CYS B 1 96 ? -1.485 48.979 9.250 1.00 27.16 96 CYS B O 1
ATOM 3754 N N . GLY B 1 97 ? -1.474 49.574 11.429 1.00 26.81 97 GLY B N 1
ATOM 3755 C CA . GLY B 1 97 ? -0.972 48.287 11.897 1.00 26.59 97 GLY B CA 1
ATOM 3756 C C . GLY B 1 97 ? 0.516 48.098 11.685 1.00 26.67 97 GLY B C 1
ATOM 3757 O O . GLY B 1 97 ? 1.045 47.015 11.928 1.00 26.58 97 GLY B O 1
ATOM 3758 N N . ARG B 1 98 ? 1.191 49.164 11.254 1.00 26.81 98 ARG B N 1
ATOM 3759 C CA . ARG B 1 98 ? 2.577 49.094 10.799 1.00 26.95 98 ARG B CA 1
ATOM 3760 C C . ARG B 1 98 ? 3.498 50.075 11.521 1.00 27.18 98 ARG B C 1
ATOM 3761 O O . ARG B 1 98 ? 4.711 49.858 11.579 1.00 27.38 98 ARG B O 1
ATOM 3769 N N . CYS B 1 99 ? 2.930 51.154 12.059 1.00 27.13 99 CYS B N 1
ATOM 3770 C CA . CYS B 1 99 ? 3.709 52.141 12.812 1.00 27.19 99 CYS B CA 1
ATOM 3771 C C . CYS B 1 99 ? 3.974 51.657 14.241 1.00 27.31 99 CYS B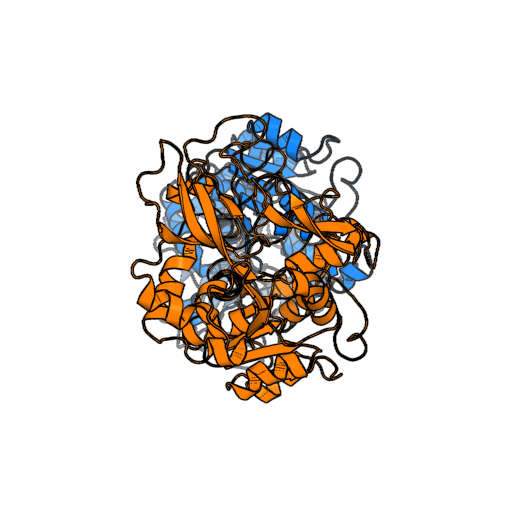 C 1
ATOM 3772 O O . CYS B 1 99 ? 3.406 50.655 14.685 1.00 27.18 99 CYS B O 1
ATOM 3775 N N . ARG B 1 100 ? 4.834 52.385 14.952 1.00 27.40 100 ARG B N 1
ATOM 3776 C CA . ARG B 1 100 ? 5.187 52.069 16.339 1.00 27.38 100 ARG B CA 1
ATOM 3777 C C . ARG B 1 100 ? 3.980 51.927 17.271 1.00 26.83 100 ARG B C 1
ATOM 3778 O O . ARG B 1 100 ? 3.882 50.937 17.992 1.00 26.70 100 ARG B O 1
ATOM 3786 N N . ASN B 1 101 ? 3.073 52.906 17.259 1.00 26.50 101 ASN B N 1
ATOM 3787 C CA . ASN B 1 101 ? 1.884 52.858 18.129 1.00 26.25 101 ASN B CA 1
ATOM 3788 C C . ASN B 1 101 ? 0.947 51.687 17.816 1.00 26.10 101 ASN B C 1
ATOM 3789 O O . ASN B 1 101 ? 0.445 51.031 18.724 1.00 25.76 101 ASN B O 1
ATOM 3794 N N . CYS B 1 102 ? 0.740 51.409 16.531 1.00 26.14 102 CYS B N 1
ATOM 3795 C CA . CYS B 1 102 ? -0.057 50.258 16.108 1.00 26.28 102 CYS B CA 1
ATOM 3796 C C . CYS B 1 102 ? 0.583 48.922 16.526 1.00 26.40 102 CYS B C 1
ATOM 3797 O O . CYS B 1 102 ? -0.116 47.982 16.908 1.00 26.41 102 CYS B O 1
ATOM 3800 N N . LYS B 1 103 ? 1.909 48.851 16.449 1.00 26.56 103 LYS B N 1
ATOM 3801 C CA . LYS B 1 103 ? 2.651 47.638 16.798 1.00 27.07 103 LYS B CA 1
ATOM 3802 C C . LYS B 1 103 ? 2.627 47.352 18.307 1.00 27.09 103 LYS B C 1
ATOM 3803 O O . LYS B 1 103 ? 2.731 46.193 18.723 1.00 27.04 103 LYS B O 1
ATOM 3809 N N . GLU B 1 104 ? 2.466 48.407 19.110 1.00 27.14 104 GLU B N 1
ATOM 3810 C CA . GLU B 1 104 ? 2.350 48.286 20.573 1.00 27.25 104 GLU B CA 1
ATOM 3811 C C . GLU B 1 104 ? 0.886 48.270 21.040 1.00 26.90 104 GLU B C 1
ATOM 3812 O O . GLU B 1 104 ? 0.588 48.603 22.187 1.00 27.02 104 GLU B O 1
ATOM 3818 N N . ALA B 1 105 ? -0.015 47.864 20.139 1.00 26.73 105 ALA B N 1
ATOM 3819 C CA . ALA B 1 105 ? -1.466 47.806 20.389 1.00 26.42 105 ALA B CA 1
ATOM 3820 C C . ALA B 1 105 ? -2.053 49.139 20.864 1.00 26.34 105 ALA B C 1
ATOM 3821 O O . ALA B 1 105 ? -2.862 49.191 21.797 1.00 26.30 105 ALA B O 1
ATOM 3823 N N . ARG B 1 106 ? -1.633 50.214 20.205 1.00 25.98 106 ARG B N 1
ATOM 3824 C CA . ARG B 1 106 ? -2.153 51.544 20.481 1.00 25.75 106 ARG B CA 1
ATOM 3825 C C . ARG B 1 106 ? -2.659 52.180 19.183 1.00 25.74 106 ARG B C 1
ATOM 3826 O O . ARG B 1 106 ? -2.211 53.261 18.775 1.00 25.62 106 ARG B O 1
ATOM 3834 N N . SER B 1 107 ? -3.611 51.484 18.556 1.00 25.49 107 SER B N 1
ATOM 3835 C CA . SER B 1 107 ? -4.225 51.896 17.287 1.00 25.38 107 SER B CA 1
ATOM 3836 C C . SER B 1 107 ? -5.120 53.133 17.425 1.00 25.53 107 SER B C 1
ATOM 3837 O O . SER B 1 107 ? -5.561 53.694 16.420 1.00 25.44 107 SER B O 1
ATOM 3840 N N . ASP B 1 108 ? -5.392 53.542 18.667 1.00 25.63 108 ASP B N 1
ATOM 3841 C CA . ASP B 1 108 ? -6.132 54.780 18.939 1.00 25.70 108 ASP B CA 1
ATOM 3842 C C . ASP B 1 108 ? -5.338 56.012 18.503 1.00 25.90 108 ASP B C 1
ATOM 3843 O O . ASP B 1 108 ? -5.918 57.042 18.140 1.00 26.20 108 ASP B O 1
ATOM 3848 N N . VAL B 1 109 ? -4.012 55.887 18.530 1.00 26.05 109 VAL B N 1
ATOM 3849 C CA . VAL B 1 109 ? -3.099 56.976 18.180 1.00 25.98 109 VAL B CA 1
ATOM 3850 C C . VAL B 1 109 ? -2.075 56.586 17.099 1.00 26.23 109 VAL B C 1
ATOM 3851 O O . VAL B 1 109 ? -0.863 56.711 17.298 1.00 26.25 109 VAL B O 1
ATOM 3855 N N . CYS B 1 110 ? -2.581 56.128 15.951 1.00 26.75 110 CYS B N 1
ATOM 3856 C CA . CYS B 1 110 ? -1.755 55.801 14.781 1.00 26.82 110 CYS B CA 1
ATOM 3857 C C . CYS B 1 110 ? -0.872 56.975 14.348 1.00 27.08 110 CYS B C 1
ATOM 3858 O O . CYS B 1 110 ? -1.363 58.088 14.165 1.00 26.63 110 CYS B O 1
ATOM 3861 N N . GLU B 1 111 ? 0.423 56.704 14.178 1.00 27.57 111 GLU B N 1
ATOM 3862 C CA . GLU B 1 111 ? 1.422 57.726 13.837 1.00 28.42 111 GLU B CA 1
ATOM 3863 C C . GLU B 1 111 ? 1.684 57.855 12.331 1.00 28.52 111 GLU B C 1
ATOM 3864 O O . GLU B 1 111 ? 2.333 58.810 11.896 1.00 28.51 111 GLU B O 1
ATOM 3870 N N . ASN B 1 112 ? 1.194 56.890 11.553 1.00 28.81 112 ASN B N 1
ATOM 3871 C CA . ASN B 1 112 ? 1.377 56.869 10.100 1.00 29.04 112 ASN B CA 1
ATOM 3872 C C . ASN B 1 112 ? 0.854 58.149 9.443 1.00 29.33 112 ASN B C 1
ATOM 3873 O O . ASN B 1 112 ? -0.339 58.458 9.518 1.00 29.20 112 ASN B O 1
ATOM 3878 N N . ASN B 1 113 ? 1.759 58.896 8.815 1.00 29.61 113 ASN B N 1
ATOM 3879 C CA . ASN B 1 113 ? 1.384 60.136 8.130 1.00 30.15 113 ASN B CA 1
ATOM 3880 C C . ASN B 1 113 ? 0.512 59.953 6.878 1.00 30.45 113 ASN B C 1
ATOM 3881 O O . ASN B 1 113 ? -0.068 60.921 6.387 1.00 30.51 113 ASN B O 1
ATOM 3886 N N . LEU B 1 114 ? 0.415 58.720 6.376 1.00 30.88 114 LEU B N 1
ATOM 3887 C CA . LEU B 1 114 ? -0.510 58.401 5.277 1.00 31.15 114 LEU B CA 1
ATOM 3888 C C . LEU B 1 114 ? -1.958 58.246 5.765 1.00 31.42 114 LEU B C 1
ATOM 3889 O O . LEU B 1 114 ? -2.904 58.353 4.978 1.00 31.78 114 LEU B O 1
ATOM 3894 N N . VAL B 1 115 ? -2.124 57.996 7.063 1.00 31.34 115 VAL B N 1
ATOM 3895 C CA . VAL B 1 115 ? -3.442 58.002 7.702 1.00 31.30 115 VAL B CA 1
ATOM 3896 C C . VAL B 1 115 ? -3.850 59.435 8.075 1.00 31.35 115 VAL B C 1
ATOM 3897 O O . VAL B 1 115 ? -4.969 59.870 7.795 1.00 31.17 115 VAL B O 1
ATOM 3901 N N . ASN B 1 116 ? -2.933 60.144 8.728 1.00 31.67 116 ASN B N 1
ATOM 3902 C CA . ASN B 1 116 ? -3.117 61.538 9.112 1.00 31.92 116 ASN B CA 1
ATOM 3903 C C . ASN B 1 116 ? -1.742 62.202 9.144 1.00 32.44 116 ASN B C 1
ATOM 3904 O O . ASN B 1 116 ? -0.890 61.831 9.953 1.00 32.43 116 ASN B O 1
ATOM 3909 N N . PRO B 1 117 ? -1.508 63.174 8.243 1.00 32.99 117 PRO B N 1
ATOM 3910 C CA . PRO B 1 117 ? -0.184 63.797 8.219 1.00 33.35 117 PRO B CA 1
ATOM 3911 C C . PRO B 1 117 ? 0.022 64.869 9.300 1.00 33.75 117 PRO B C 1
ATOM 3912 O O . PRO B 1 117 ? 1.161 65.252 9.564 1.00 33.75 117 PRO B O 1
ATOM 3916 N N . ASP B 1 118 ? -1.065 65.316 9.931 1.00 34.21 118 ASP B N 1
ATOM 3917 C CA . ASP B 1 118 ? -1.046 66.507 10.787 1.00 34.79 118 ASP B CA 1
ATOM 3918 C C . ASP B 1 118 ? -1.135 66.230 12.294 1.00 34.69 118 ASP B C 1
ATOM 3919 O O . ASP B 1 118 ? -0.966 67.155 13.104 1.00 35.25 118 ASP B O 1
ATOM 3924 N N . ALA B 1 119 ? -1.412 64.977 12.658 1.00 34.04 119 ALA B N 1
ATOM 3925 C CA . ALA B 1 119 ? -1.597 64.553 14.055 1.00 33.47 119 ALA B CA 1
ATOM 3926 C C . ALA B 1 119 ? -1.590 63.020 14.155 1.00 32.99 119 ALA B C 1
ATOM 3927 O O . ALA B 1 119 ? -1.900 62.330 13.181 1.00 33.03 119 ALA B O 1
ATOM 3929 N N . ASP B 1 120 ? -1.239 62.493 15.325 1.00 32.31 120 ASP B N 1
ATOM 3930 C CA . ASP B 1 120 ? -1.115 61.044 15.495 1.00 31.80 120 ASP B CA 1
ATOM 3931 C C . ASP B 1 120 ? -2.420 60.394 15.947 1.00 31.50 120 ASP B C 1
ATOM 3932 O O . ASP B 1 120 ? -2.538 59.942 17.086 1.00 31.26 120 ASP B O 1
ATOM 3937 N N . LEU B 1 121 ? -3.396 60.366 15.043 1.00 31.19 121 LEU B N 1
ATOM 3938 C CA . LEU B 1 121 ? -4.659 59.654 15.249 1.00 31.06 121 LEU B CA 1
ATOM 3939 C C . LEU B 1 121 ? -5.480 59.656 13.963 1.00 31.13 121 LEU B C 1
ATOM 3940 O O . LEU B 1 121 ? -5.446 60.622 13.195 1.00 30.98 121 LEU B O 1
ATOM 3945 N N . GLY B 1 122 ? -6.208 58.565 13.739 1.00 31.10 122 GLY B N 1
ATOM 3946 C CA . GLY B 1 122 ? -7.063 58.420 12.565 1.00 31.03 122 GLY B CA 1
ATOM 3947 C C . GLY B 1 122 ? -8.488 58.070 12.933 1.00 31.25 122 GLY B C 1
ATOM 3948 O O . GLY B 1 122 ? -8.730 57.374 13.923 1.00 31.34 122 GLY B O 1
ATOM 3949 N N . ALA B 1 123 ? -9.436 58.560 12.136 1.00 31.45 123 ALA B N 1
ATOM 3950 C CA . ALA B 1 123 ? -10.857 58.314 12.373 1.00 31.70 123 ALA B CA 1
ATOM 3951 C C . ALA B 1 123 ? -11.700 58.599 11.132 1.00 31.96 123 ALA B C 1
ATOM 3952 O O . ALA B 1 123 ? -11.472 59.595 10.444 1.00 31.97 123 ALA B O 1
ATOM 3954 N N . PHE B 1 124 ? -12.661 57.713 10.851 1.00 32.24 124 PHE B N 1
ATOM 3955 C CA . PHE B 1 124 ? -13.655 57.920 9.790 1.00 32.61 124 PHE B CA 1
ATOM 3956 C C . PHE B 1 124 ? -14.618 59.053 10.151 1.00 33.01 124 PHE B C 1
ATOM 3957 O O . PHE B 1 124 ? -15.012 59.198 11.311 1.00 33.22 124 PHE B O 1
ATOM 3965 N N . GLY B 1 125 ? -14.999 59.845 9.154 1.00 33.40 125 GLY B N 1
ATOM 3966 C CA . GLY B 1 125 ? -16.037 60.864 9.321 1.00 33.90 125 GLY B CA 1
ATOM 3967 C C . GLY B 1 125 ? -15.714 62.030 10.242 1.00 34.26 125 GLY B C 1
ATOM 3968 O O . GLY B 1 125 ? -16.622 62.751 10.660 1.00 34.26 125 GLY B O 1
ATOM 3969 N N . PHE B 1 126 ? -14.428 62.203 10.556 1.00 34.55 126 PHE B N 1
ATOM 3970 C CA . PHE B 1 126 ? -13.935 63.310 11.384 1.00 34.92 126 PHE B CA 1
ATOM 3971 C C . PHE B 1 126 ? -12.932 64.176 10.626 1.00 34.70 126 PHE B C 1
ATOM 3972 O O . PHE B 1 126 ? -12.353 65.098 11.203 1.00 34.92 126 PHE B O 1
ATOM 3980 N N . ASP B 1 127 ? -12.699 63.855 9.355 1.00 34.28 127 ASP B N 1
ATOM 3981 C CA . ASP B 1 127 ? -11.579 64.417 8.599 1.00 33.97 127 ASP B CA 1
ATOM 3982 C C . ASP B 1 127 ? -10.263 64.203 9.371 1.00 33.66 127 ASP B C 1
ATOM 3983 O O . ASP B 1 127 ? -9.495 65.140 9.603 1.00 33.56 127 ASP B O 1
ATOM 3988 N N . LEU B 1 128 ? -10.017 62.952 9.762 1.00 33.19 128 LEU B N 1
ATOM 3989 C CA . LEU B 1 128 ? -8.789 62.582 10.464 1.00 32.79 128 LEU B CA 1
ATOM 3990 C C . LEU B 1 128 ? -8.015 61.431 9.790 1.00 32.74 128 LEU B C 1
ATOM 3991 O O . LEU B 1 128 ? -8.051 60.300 10.271 1.00 32.83 128 LEU B O 1
ATOM 3996 N N . LYS B 1 129 ? -7.351 61.682 8.662 1.00 32.53 129 LYS B N 1
ATOM 3997 C CA . LYS B 1 129 ? -7.493 62.893 7.856 1.00 32.56 129 LYS B CA 1
ATOM 3998 C C . LYS B 1 129 ? -7.932 62.477 6.449 1.00 32.23 129 LYS B C 1
ATOM 3999 O O . LYS B 1 129 ? -7.221 61.737 5.766 1.00 32.10 129 LYS B O 1
ATOM 4005 N N . GLY B 1 130 ? -9.112 62.939 6.039 1.00 31.93 130 GLY B N 1
ATOM 4006 C CA . GLY B 1 130 ? -9.613 62.717 4.682 1.00 31.63 130 GLY B CA 1
ATOM 4007 C C . GLY B 1 130 ? -10.186 61.333 4.419 1.00 31.50 130 GLY B C 1
ATOM 4008 O O . GLY B 1 130 ? -10.206 60.868 3.274 1.00 31.26 130 GLY B O 1
ATOM 4009 N N . TRP B 1 131 ? -10.655 60.675 5.475 1.00 31.24 131 TRP B N 1
ATOM 4010 C CA . TRP B 1 131 ? -11.321 59.386 5.332 1.00 31.07 131 TRP B CA 1
ATOM 4011 C C . TRP B 1 131 ? -12.831 59.580 5.423 1.00 31.05 131 TRP B C 1
ATOM 4012 O O . TRP B 1 131 ? -13.357 59.929 6.489 1.00 31.11 131 TRP B O 1
ATOM 4023 N N . SER B 1 132 ? -13.514 59.371 4.294 1.00 30.54 132 SER B N 1
ATOM 4024 C CA . SER B 1 132 ? -14.970 59.508 4.223 1.00 30.38 132 SER B CA 1
ATOM 4025 C C . SER B 1 132 ? -15.642 58.655 5.277 1.00 30.55 132 SER B C 1
ATOM 4026 O O . SER B 1 132 ? -15.223 57.520 5.535 1.00 30.68 132 SER B O 1
ATOM 4029 N N . GLY B 1 133 ? -16.690 59.208 5.879 1.00 30.54 133 GLY B N 1
ATOM 4030 C CA . GLY B 1 133 ? -17.508 58.481 6.834 1.00 30.68 133 GLY B CA 1
ATOM 4031 C C . GLY B 1 133 ? -18.266 57.327 6.204 1.00 30.86 133 GLY B C 1
ATOM 4032 O O . GLY B 1 133 ? -18.216 57.122 4.987 1.00 30.96 133 GLY B O 1
ATOM 4033 N N . GLY B 1 134 ? -18.973 56.576 7.040 1.00 30.88 134 GLY B N 1
ATOM 4034 C CA . GLY B 1 134 ? -19.664 55.378 6.595 1.00 31.00 134 GLY B CA 1
ATOM 4035 C C . GLY B 1 134 ? -21.167 55.440 6.716 1.00 31.14 134 GLY B C 1
ATOM 4036 O O . GLY B 1 134 ? -21.826 54.410 6.645 1.00 31.16 134 GLY B O 1
ATOM 4037 N N . GLN B 1 135 ? -21.715 56.640 6.916 1.00 31.57 135 GLN B N 1
ATOM 4038 C CA . GLN B 1 135 ? -23.164 56.832 6.851 1.00 32.00 135 GLN B CA 1
ATOM 4039 C C . GLN B 1 135 ? -23.557 56.942 5.386 1.00 32.13 135 GLN B C 1
ATOM 4040 O O . GLN B 1 135 ? -23.975 57.997 4.906 1.00 32.40 135 GLN B O 1
ATOM 4046 N N . ALA B 1 136 ? -23.410 55.819 4.692 1.00 32.23 136 ALA B N 1
ATOM 4047 C CA . ALA B 1 136 ? -23.516 55.747 3.247 1.00 32.49 136 ALA B CA 1
ATOM 4048 C C . ALA B 1 136 ? -23.822 54.314 2.824 1.00 32.75 136 ALA B C 1
ATOM 4049 O O . ALA B 1 136 ? -23.913 53.413 3.667 1.00 32.88 136 ALA B O 1
ATOM 4051 N N . GLU B 1 137 ? -23.985 54.115 1.517 1.00 32.90 137 GLU B N 1
ATOM 4052 C CA . GLU B 1 137 ? -24.254 52.795 0.948 1.00 32.97 137 GLU B CA 1
ATOM 4053 C C . GLU B 1 137 ? -22.968 51.968 0.841 1.00 32.90 137 GLU B C 1
ATOM 4054 O O . GLU B 1 137 ? -22.995 50.739 0.954 1.00 32.99 137 GLU B O 1
ATOM 4060 N N . TYR B 1 138 ? -21.851 52.657 0.620 1.00 32.75 138 TYR B N 1
ATOM 4061 C CA . TYR B 1 138 ? -20.537 52.030 0.481 1.00 32.70 138 TYR B CA 1
ATOM 4062 C C . TYR B 1 138 ? -19.479 52.874 1.187 1.00 32.17 138 TYR B C 1
ATOM 4063 O O . TYR B 1 138 ? -19.673 54.074 1.394 1.00 31.90 138 TYR B O 1
ATOM 4072 N N . VAL B 1 139 ? -18.366 52.240 1.557 1.00 31.60 139 VAL B N 1
ATOM 4073 C CA . VAL B 1 139 ? -17.268 52.924 2.243 1.00 30.95 139 VAL B CA 1
ATOM 4074 C C . VAL B 1 139 ? -15.923 52.240 1.992 1.00 30.68 139 VAL B C 1
ATOM 4075 O O . VAL B 1 139 ? -15.838 51.011 1.932 1.00 30.55 139 VAL B O 1
ATOM 4079 N N . LEU B 1 140 ? -14.886 53.057 1.824 1.00 30.49 140 LEU B N 1
ATOM 4080 C CA . LEU B 1 140 ? -13.512 52.587 1.718 1.00 30.42 140 LEU B CA 1
ATOM 4081 C C . LEU B 1 140 ? -12.897 52.369 3.109 1.00 30.27 140 LEU B C 1
ATOM 4082 O O . LEU B 1 140 ? -13.010 53.222 3.993 1.00 30.25 140 LEU B O 1
ATOM 4087 N N . VAL B 1 141 ? -12.267 51.209 3.298 1.00 30.06 141 VAL B N 1
ATOM 4088 C CA . VAL B 1 141 ? -11.529 50.904 4.524 1.00 29.21 141 VAL B CA 1
ATOM 4089 C C . VAL B 1 141 ? -10.082 50.568 4.169 1.00 28.89 141 VAL B C 1
ATOM 4090 O O . VAL B 1 141 ? -9.821 49.562 3.510 1.00 28.91 141 VAL B O 1
ATOM 4094 N N . PRO B 1 142 ? -9.131 51.414 4.602 1.00 28.59 142 PRO B N 1
ATOM 4095 C CA . PRO B 1 142 ? -7.729 51.114 4.352 1.00 28.18 142 PRO B CA 1
ATOM 4096 C C . PRO B 1 142 ? -7.214 50.049 5.322 1.00 27.88 142 PRO B C 1
ATOM 4097 O O . PRO B 1 142 ? -7.864 49.767 6.331 1.00 27.63 142 PRO B O 1
ATOM 4101 N N . TYR B 1 143 ? -6.070 49.452 4.990 1.00 27.66 143 TYR B N 1
ATOM 4102 C CA . TYR B 1 143 ? -5.385 48.476 5.847 1.00 27.57 143 TYR B CA 1
ATOM 4103 C C . TYR B 1 143 ? -6.323 47.381 6.365 1.00 27.68 143 TYR B C 1
ATOM 4104 O O . TYR B 1 143 ? -6.349 47.077 7.565 1.00 27.57 143 TYR B O 1
ATOM 4113 N N . ALA B 1 144 ? -7.063 46.781 5.434 1.00 27.98 144 ALA B N 1
ATOM 4114 C CA . ALA B 1 144 ? -8.188 45.891 5.741 1.00 28.30 144 ALA B CA 1
ATOM 4115 C C . ALA B 1 144 ? -7.845 44.653 6.566 1.00 28.57 144 ALA B C 1
ATOM 4116 O O . ALA B 1 144 ? -8.649 44.230 7.398 1.00 28.68 144 ALA B O 1
ATOM 4118 N N . ASP B 1 145 ? -6.667 44.072 6.328 1.00 28.81 145 ASP B N 1
ATOM 4119 C CA . ASP B 1 145 ? -6.232 42.866 7.038 1.00 29.12 145 ASP B CA 1
ATOM 4120 C C . ASP B 1 145 ? -6.030 43.134 8.539 1.00 29.49 145 ASP B C 1
ATOM 4121 O O . ASP B 1 145 ? -6.374 42.302 9.381 1.00 29.28 145 ASP B O 1
ATOM 4126 N N . TYR B 1 146 ? -5.461 44.296 8.854 1.00 29.79 146 TYR B N 1
ATOM 4127 C CA . TYR B 1 146 ? -5.244 44.710 10.230 1.00 30.14 146 TYR B CA 1
ATOM 4128 C C . TYR B 1 146 ? -6.534 45.251 10.834 1.00 30.43 146 TYR B C 1
ATOM 4129 O O . TYR B 1 146 ? -6.878 44.923 11.968 1.00 30.53 146 TYR B O 1
ATOM 4138 N N . MET B 1 147 ? -7.245 46.069 10.061 1.00 30.86 147 MET B N 1
ATOM 4139 C CA . MET B 1 147 ? -8.389 46.830 10.560 1.00 30.92 147 MET B CA 1
ATOM 4140 C C . MET B 1 147 ? -9.623 45.997 10.884 1.00 31.09 147 MET B C 1
ATOM 4141 O O . MET B 1 147 ? -10.196 46.122 11.968 1.00 30.94 147 MET B O 1
ATOM 4146 N N . LEU B 1 148 ? -10.034 45.155 9.941 1.00 31.35 148 LEU B N 1
ATOM 4147 C CA . LEU B 1 148 ? -11.364 44.554 9.992 1.00 31.74 148 LEU B CA 1
ATOM 4148 C C . LEU B 1 148 ? -11.504 43.415 10.995 1.00 32.24 148 LEU B C 1
ATOM 4149 O O . LEU B 1 148 ? -10.569 42.650 11.232 1.00 31.93 148 LEU B O 1
ATOM 4154 N N . LEU B 1 149 ? -12.686 43.333 11.593 1.00 33.04 149 LEU B N 1
ATOM 4155 C CA . LE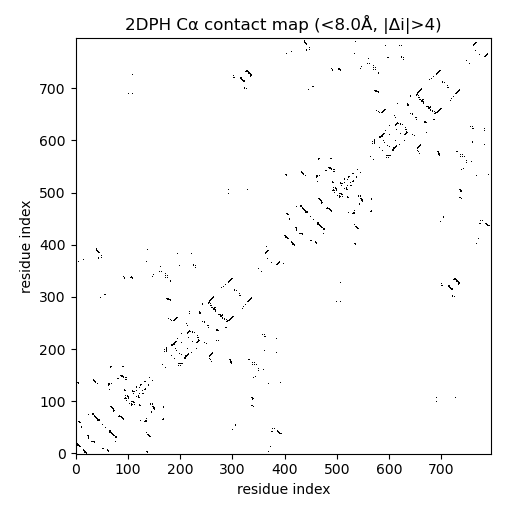U B 1 149 ? -13.034 42.228 12.461 1.00 33.93 149 LEU B CA 1
ATOM 4156 C C . LEU B 1 149 ? -14.097 41.384 11.765 1.00 34.46 149 LEU B C 1
ATOM 4157 O O . LEU B 1 149 ? -15.221 41.838 11.564 1.00 34.24 149 LEU B O 1
ATOM 4162 N N . LYS B 1 150 ? -13.724 40.160 11.396 1.00 35.44 150 LYS B N 1
ATOM 4163 C CA . LYS B 1 150 ? -14.633 39.220 10.739 1.00 36.61 150 LYS B CA 1
ATOM 4164 C C . LYS B 1 150 ? -15.684 38.638 11.680 1.00 37.09 150 LYS B C 1
ATOM 4165 O O . LYS B 1 150 ? -15.358 38.122 12.753 1.00 36.83 150 LYS B O 1
ATOM 4171 N N . PHE B 1 151 ? -16.943 38.719 11.264 1.00 37.99 151 PHE B N 1
ATOM 4172 C CA . PHE B 1 151 ? -18.003 37.926 11.873 1.00 38.88 151 PHE B CA 1
ATOM 4173 C C . PHE B 1 151 ? -18.085 36.590 11.123 1.00 39.92 151 PHE B C 1
ATOM 4174 O O . PHE B 1 151 ? -18.745 36.482 10.085 1.00 40.25 151 PHE B O 1
ATOM 4182 N N . GLY B 1 152 ? -17.393 35.585 11.655 1.00 40.98 152 GLY B N 1
ATOM 4183 C CA . GLY B 1 152 ? -17.239 34.273 11.012 1.00 42.20 152 GLY B CA 1
ATOM 4184 C C . GLY B 1 152 ? -18.482 33.646 10.404 1.00 42.97 152 GLY B C 1
ATOM 4185 O O . GLY B 1 152 ? -18.456 33.195 9.253 1.00 43.32 152 GLY B O 1
ATOM 4186 N N . ASP B 1 153 ? -19.564 33.601 11.176 1.00 43.54 153 ASP B N 1
ATOM 4187 C CA . ASP B 1 153 ? -20.829 33.050 10.699 1.00 44.31 153 ASP B CA 1
ATOM 4188 C C . ASP B 1 153 ? -21.837 34.177 10.497 1.00 44.65 153 ASP B C 1
ATOM 4189 O O . ASP B 1 153 ? -22.308 34.788 11.465 1.00 44.57 153 ASP B O 1
ATOM 4194 N N . LYS B 1 154 ? -22.145 34.446 9.229 1.00 45.13 154 LYS B N 1
ATOM 4195 C CA . LYS B 1 154 ? -23.058 35.524 8.826 1.00 45.53 154 LYS B CA 1
ATOM 4196 C C . LYS B 1 154 ? -24.421 35.443 9.504 1.00 45.51 154 LYS B C 1
ATOM 4197 O O . LYS B 1 154 ? -24.953 36.456 9.965 1.00 45.67 154 LYS B O 1
ATOM 4203 N N . GLU B 1 155 ? -24.967 34.231 9.569 1.00 45.45 155 GLU B N 1
ATOM 4204 C CA . GLU B 1 155 ? -26.314 33.993 10.084 1.00 45.52 155 GLU B CA 1
ATOM 4205 C C . GLU B 1 155 ? -26.411 34.180 11.602 1.00 45.14 155 GLU B C 1
ATOM 4206 O O . GLU B 1 155 ? -27.376 34.771 12.095 1.00 45.05 155 GLU B O 1
ATOM 4212 N N . GLN B 1 156 ? -25.412 33.677 12.332 1.00 44.76 156 GLN B N 1
ATOM 4213 C CA . GLN B 1 156 ? -25.312 33.880 13.780 1.00 44.40 156 GLN B CA 1
ATOM 4214 C C . GLN B 1 156 ? -25.210 35.372 14.119 1.00 43.96 156 GLN B C 1
ATOM 4215 O O . GLN B 1 156 ? -25.838 35.845 15.069 1.00 43.88 156 GLN B O 1
ATOM 4221 N N . ALA B 1 157 ? -24.423 36.097 13.326 1.00 43.35 157 ALA B N 1
ATOM 4222 C CA . ALA B 1 157 ? -24.144 37.508 13.568 1.00 42.89 157 ALA B CA 1
ATOM 4223 C C . ALA B 1 157 ? -25.331 38.426 13.267 1.00 42.60 157 ALA B C 1
ATOM 4224 O O . ALA B 1 157 ? -25.600 39.362 14.021 1.00 42.63 157 ALA B O 1
ATOM 4226 N N . MET B 1 158 ? -26.040 38.150 12.174 1.00 42.25 158 MET B N 1
ATOM 4227 C CA . MET B 1 158 ? -27.148 39.000 11.732 1.00 41.83 158 MET B CA 1
ATOM 4228 C C . MET B 1 158 ? -28.370 38.934 12.649 1.00 41.45 158 MET B C 1
ATOM 4229 O O . MET B 1 158 ? -29.180 39.865 12.684 1.00 41.18 158 MET B O 1
ATOM 4234 N N . GLU B 1 159 ? -28.488 37.838 13.396 1.00 41.06 159 GLU B N 1
ATOM 4235 C CA . GLU B 1 159 ? -29.540 37.686 14.403 1.00 40.88 159 GLU B CA 1
ATOM 4236 C C . GLU B 1 159 ? -29.236 38.493 15.675 1.00 40.19 159 GLU B C 1
ATOM 4237 O O . GLU B 1 159 ? -30.108 38.670 16.534 1.00 40.39 159 GLU B O 1
ATOM 4243 N N . LYS B 1 160 ? -28.000 38.980 15.785 1.00 39.11 160 LYS B N 1
ATOM 4244 C CA . LYS B 1 160 ? -27.588 39.839 16.896 1.00 38.12 160 LYS B CA 1
ATOM 4245 C C . LYS B 1 160 ? -27.060 41.181 16.387 1.00 37.53 160 LYS B C 1
ATOM 4246 O O . LYS B 1 160 ? -26.353 41.888 17.108 1.00 37.28 160 LYS B O 1
ATOM 4252 N N . ILE B 1 161 ? -27.422 41.533 15.153 1.00 36.79 161 ILE B N 1
ATOM 4253 C CA . ILE B 1 161 ? -26.879 42.722 14.478 1.00 36.26 161 ILE B CA 1
ATOM 4254 C C . ILE B 1 161 ? -27.092 44.045 15.233 1.00 35.80 161 ILE B C 1
ATOM 4255 O O . ILE B 1 161 ? -26.266 44.950 15.132 1.00 35.62 161 ILE B O 1
ATOM 4260 N N . LYS B 1 162 ? -28.184 44.149 15.988 1.00 35.40 162 LYS B N 1
ATOM 4261 C CA . LYS B 1 162 ? -28.465 45.365 16.756 1.00 35.37 162 LYS B CA 1
ATOM 4262 C C . LYS B 1 162 ? -27.480 45.523 17.913 1.00 34.84 162 LYS B C 1
ATOM 4263 O O . LYS B 1 162 ? -27.187 46.641 18.334 1.00 34.91 162 LYS B O 1
ATOM 4269 N N . ASP B 1 163 ? -26.980 44.396 18.416 1.00 34.24 163 ASP B N 1
ATOM 4270 C CA . ASP B 1 163 ? -25.912 44.387 19.416 1.00 33.50 163 ASP B CA 1
ATOM 4271 C C . ASP B 1 163 ? -24.543 44.585 18.755 1.00 32.77 163 ASP B C 1
ATOM 4272 O O . ASP B 1 163 ? -23.710 45.340 19.255 1.00 32.57 163 ASP B O 1
ATOM 4277 N N . LEU B 1 164 ? -24.323 43.910 17.627 1.00 31.97 164 LEU B N 1
ATOM 4278 C CA . LEU B 1 164 ? -23.004 43.884 16.983 1.00 31.25 164 LEU B CA 1
ATOM 4279 C C . LEU B 1 164 ? -22.668 45.140 16.170 1.00 30.94 164 LEU B C 1
ATOM 4280 O O . LEU B 1 164 ? -21.499 45.374 15.849 1.00 30.73 164 LEU B O 1
ATOM 4285 N N . THR B 1 165 ? -23.681 45.950 15.859 1.00 30.38 165 THR B N 1
ATOM 4286 C CA . THR B 1 165 ? -23.461 47.256 15.225 1.00 30.05 165 THR B CA 1
ATOM 4287 C C . THR B 1 165 ? -22.760 48.240 16.176 1.00 29.68 165 THR B C 1
ATOM 4288 O O . THR B 1 165 ? -22.235 49.274 15.743 1.00 29.58 165 THR B O 1
ATOM 4292 N N . LEU B 1 166 ? -22.750 47.900 17.463 1.00 29.28 166 LEU B N 1
ATOM 4293 C CA . LEU B 1 166 ? -22.094 48.705 18.492 1.00 29.01 166 LEU B CA 1
ATOM 4294 C C . LEU B 1 166 ? -20.617 48.342 18.678 1.00 28.77 166 LEU B C 1
ATOM 4295 O O . LEU B 1 166 ? -19.883 49.061 19.354 1.00 28.84 166 LEU B O 1
ATOM 4300 N N . ILE B 1 167 ? -20.197 47.235 18.067 1.00 28.77 167 ILE B N 1
ATOM 4301 C CA . ILE B 1 167 ? -18.813 46.725 18.147 1.00 28.42 167 ILE B CA 1
ATOM 4302 C C . ILE B 1 167 ? -17.816 47.610 17.388 1.00 28.29 167 ILE B C 1
ATOM 4303 O O . ILE B 1 167 ? -16.609 47.590 17.661 1.00 28.27 167 ILE B O 1
ATOM 4308 N N . SER B 1 168 ? -18.338 48.400 16.453 1.00 28.17 168 SER B N 1
ATOM 4309 C CA . SER B 1 168 ? -17.541 49.349 15.671 1.00 28.16 168 SER B CA 1
ATOM 4310 C C . SER B 1 168 ? -16.934 50.478 16.503 1.00 28.25 168 SER B C 1
ATOM 4311 O O . SER B 1 168 ? -15.881 51.014 16.156 1.00 28.16 168 SER B O 1
ATOM 4314 N N . ASP B 1 169 ? -17.595 50.842 17.599 1.00 28.77 169 ASP B N 1
ATOM 4315 C CA . ASP B 1 169 ? -17.224 52.061 18.313 1.00 28.95 169 ASP B CA 1
ATOM 4316 C C . ASP B 1 169 ? -17.631 52.098 19.786 1.00 28.55 169 ASP B C 1
ATOM 4317 O O . ASP B 1 169 ? -16.770 52.029 20.666 1.00 28.62 169 ASP B O 1
ATOM 4322 N N . ILE B 1 170 ? -18.931 52.205 20.056 1.00 28.16 170 ILE B N 1
ATOM 4323 C CA . ILE B 1 170 ? -19.381 52.694 21.367 1.00 27.57 170 ILE B CA 1
ATOM 4324 C C . ILE B 1 170 ? -19.347 51.704 22.520 1.00 27.24 170 ILE B C 1
ATOM 4325 O O . ILE B 1 170 ? -19.138 52.101 23.669 1.00 27.08 170 ILE B O 1
ATOM 4330 N N . LEU B 1 171 ? -19.543 50.419 22.225 1.00 26.81 171 LEU B N 1
ATOM 4331 C CA . LEU B 1 171 ? -19.380 49.391 23.258 1.00 26.31 171 LEU B CA 1
ATOM 4332 C C . LEU B 1 171 ? -17.897 49.269 23.660 1.00 25.82 171 LEU B C 1
ATOM 4333 O O . LEU B 1 171 ? -17.589 49.397 24.839 1.00 25.89 171 LEU B O 1
ATOM 4338 N N . PRO B 1 172 ? -16.981 49.052 22.688 1.00 25.44 172 PRO B N 1
ATOM 4339 C CA . PRO B 1 172 ? -15.555 49.109 23.029 1.00 25.21 172 PRO B CA 1
ATOM 4340 C C . PRO B 1 172 ? -15.138 50.402 23.715 1.00 25.07 172 PRO B C 1
ATOM 4341 O O . PRO B 1 172 ? -14.276 50.362 24.590 1.00 25.26 172 PRO B O 1
ATOM 4345 N N . THR B 1 173 ? -15.750 51.523 23.332 1.00 24.91 173 THR B N 1
ATOM 4346 C CA . THR B 1 173 ? -15.446 52.827 23.924 1.00 24.56 173 THR B CA 1
ATOM 4347 C C . THR B 1 173 ? -15.890 52.902 25.384 1.00 24.64 173 THR B C 1
ATOM 4348 O O . THR B 1 173 ? -15.110 53.308 26.249 1.00 24.79 173 THR B O 1
ATOM 4352 N N . GLY B 1 174 ? -17.137 52.507 25.650 1.00 24.45 174 GLY B N 1
ATOM 4353 C CA . GLY B 1 174 ? -17.677 52.499 27.006 1.00 24.13 174 GLY B CA 1
ATOM 4354 C C . GLY B 1 174 ? -16.952 51.505 27.897 1.00 23.96 174 GLY B C 1
ATOM 4355 O O . GLY B 1 174 ? -16.652 51.795 29.057 1.00 23.79 174 GLY B O 1
ATOM 4356 N N . PHE B 1 175 ? -16.677 50.333 27.332 1.00 23.81 175 PHE B N 1
ATOM 4357 C CA . PHE B 1 175 ? -15.937 49.271 27.995 1.00 23.53 175 PHE B CA 1
ATOM 4358 C C . PHE B 1 175 ? -14.511 49.719 28.327 1.00 23.40 175 PHE B C 1
ATOM 4359 O O . PHE B 1 175 ? -14.049 49.518 29.454 1.00 23.72 175 PHE B O 1
ATOM 4367 N N . HIS B 1 176 ? -13.834 50.324 27.347 1.00 22.93 176 HIS B N 1
ATOM 4368 C CA . HIS B 1 176 ? -12.520 50.959 27.535 1.00 22.81 176 HIS B CA 1
ATOM 4369 C C . HIS B 1 176 ? -12.508 52.001 28.651 1.00 22.79 176 HIS B C 1
ATOM 4370 O O . HIS B 1 176 ? -11.536 52.099 29.400 1.00 22.81 176 HIS B O 1
ATOM 4377 N N . GLY B 1 177 ? -13.576 52.793 28.734 1.00 22.90 177 GLY B N 1
ATOM 4378 C CA . GLY B 1 177 ? -13.759 53.745 29.827 1.00 22.87 177 GLY B CA 1
ATOM 4379 C C . GLY B 1 177 ? -13.733 53.046 31.176 1.00 23.05 177 GLY B C 1
ATOM 4380 O O . GLY B 1 177 ? -13.081 53.511 32.107 1.00 22.90 177 GLY B O 1
ATOM 4381 N N . CYS B 1 178 ? -14.438 51.919 31.261 1.00 23.26 178 CYS B N 1
ATOM 4382 C CA . CYS B 1 178 ? -14.486 51.088 32.463 1.00 23.47 178 CYS B CA 1
ATOM 4383 C C . CYS B 1 178 ? -13.142 50.425 32.784 1.00 23.75 178 CYS B C 1
ATOM 4384 O O . CYS B 1 178 ? -12.631 50.557 33.902 1.00 24.00 178 CYS B O 1
ATOM 4387 N N . VAL B 1 179 ? -12.568 49.731 31.803 1.00 23.81 179 VAL B N 1
ATOM 4388 C CA . VAL B 1 179 ? -11.304 49.005 31.993 1.00 24.11 179 VAL B CA 1
ATOM 4389 C C . VAL B 1 179 ? -10.148 49.919 32.435 1.00 24.15 179 VAL B C 1
ATOM 4390 O O . VAL B 1 179 ? -9.431 49.600 33.390 1.00 24.05 179 VAL B O 1
ATOM 4394 N N . SER B 1 180 ? -9.985 51.053 31.755 1.00 24.21 180 SER B N 1
ATOM 4395 C CA . SER B 1 180 ? -8.930 52.018 32.099 1.00 24.51 180 SER B CA 1
ATOM 4396 C C . SER B 1 180 ? -9.154 52.690 33.458 1.00 24.67 180 SER B C 1
ATOM 4397 O O . SER B 1 180 ? -8.235 53.301 34.012 1.00 24.82 180 SER B O 1
ATOM 4400 N N . ALA B 1 181 ? -10.368 52.553 33.989 1.00 24.78 181 ALA B N 1
ATOM 4401 C CA . ALA B 1 181 ? -10.716 53.051 35.320 1.00 24.92 181 ALA B CA 1
ATOM 4402 C C . ALA B 1 181 ? -10.579 51.949 36.378 1.00 24.86 181 ALA B C 1
ATOM 4403 O O . ALA B 1 181 ? -10.879 52.161 37.552 1.00 25.09 181 ALA B O 1
ATOM 4405 N N . GLY B 1 182 ? -10.133 50.773 35.944 1.00 24.83 182 GLY B N 1
ATOM 4406 C CA . GLY B 1 182 ? -9.940 49.622 36.822 1.00 24.44 182 GLY B CA 1
ATOM 4407 C C . GLY B 1 182 ? -11.212 48.925 37.268 1.00 24.48 182 GLY B C 1
ATOM 4408 O O . GLY B 1 182 ? -11.208 48.230 38.293 1.00 24.24 182 GLY B O 1
ATOM 4409 N N . VAL B 1 183 ? -12.300 49.097 36.512 1.00 24.10 183 VAL B N 1
ATOM 4410 C CA . VAL B 1 183 ? -13.547 48.386 36.814 1.00 24.00 183 VAL B CA 1
ATOM 4411 C C . VAL B 1 183 ? -13.327 46.877 36.684 1.00 24.28 183 VAL B C 1
ATOM 4412 O O . VAL B 1 183 ? -12.888 46.385 35.640 1.00 24.25 183 VAL B O 1
ATOM 4416 N N . LYS B 1 184 ? -13.622 46.154 37.760 1.00 24.60 184 LYS B N 1
ATOM 4417 C CA . LYS B 1 184 ? -13.415 44.702 37.824 1.00 24.99 184 LYS B CA 1
ATOM 4418 C C . LYS B 1 184 ? -14.513 44.103 38.703 1.00 24.73 184 LYS B C 1
ATOM 4419 O O . LYS B 1 184 ? -15.352 44.845 39.209 1.00 24.93 184 LYS B O 1
ATOM 4425 N N . PRO B 1 185 ? -14.544 42.766 38.872 1.00 24.75 185 PRO B N 1
ATOM 4426 C CA . PRO B 1 185 ? -15.592 42.218 39.742 1.00 24.80 185 PRO B CA 1
ATOM 4427 C C . PRO B 1 185 ? -15.670 42.886 41.119 1.00 24.85 185 PRO B C 1
ATOM 4428 O O . PRO B 1 185 ? -14.644 43.089 41.777 1.00 24.89 185 PRO B O 1
ATOM 4432 N N . GLY B 1 186 ? -16.888 43.250 41.518 1.00 24.91 186 GLY B N 1
ATOM 4433 C CA . GLY B 1 186 ? -17.152 43.841 42.827 1.00 24.75 186 GLY B CA 1
ATOM 4434 C C . GLY B 1 186 ? -16.854 45.320 42.977 1.00 24.84 186 GLY B C 1
ATOM 4435 O O . GLY B 1 186 ? -16.934 45.852 44.085 1.00 24.72 186 GLY B O 1
ATOM 4436 N N . SER B 1 187 ? -16.498 45.981 41.875 1.00 25.09 187 SER B N 1
ATOM 4437 C CA . SER B 1 187 ? -16.208 47.425 41.878 1.00 25.25 187 SER B CA 1
ATOM 4438 C C . SER B 1 187 ? -17.465 48.282 42.073 1.00 25.27 187 SER B C 1
ATOM 4439 O O . SER B 1 187 ? -18.575 47.855 41.752 1.00 25.21 187 SER B O 1
ATOM 4442 N N . HIS B 1 188 ? -17.279 49.485 42.610 1.00 25.47 188 HIS B N 1
ATOM 4443 C CA . HIS B 1 188 ? -18.342 50.487 42.662 1.00 25.43 188 HIS B CA 1
ATOM 4444 C C . HIS B 1 188 ? -18.017 51.591 41.674 1.00 25.28 188 HIS B C 1
ATOM 4445 O O . HIS B 1 188 ? -16.967 52.236 41.759 1.00 24.91 188 HIS B O 1
ATOM 4452 N N . VAL B 1 189 ? -18.937 51.792 40.735 1.00 25.33 189 VAL B N 1
ATOM 4453 C CA . VAL B 1 189 ? -18.704 52.608 39.553 1.00 25.44 189 VAL B CA 1
ATOM 4454 C C . VAL B 1 189 ? -19.726 53.736 39.467 1.00 25.53 189 VAL B C 1
ATOM 4455 O O . VAL B 1 189 ? -20.928 53.508 39.624 1.00 25.73 189 VAL B O 1
ATOM 4459 N N . TYR B 1 190 ? -19.238 54.951 39.229 1.00 25.58 190 TYR B N 1
ATOM 4460 C CA . TYR B 1 190 ? -20.092 56.050 38.806 1.00 25.43 190 TYR B CA 1
ATOM 4461 C C . TYR B 1 190 ? -19.751 56.427 37.372 1.00 25.27 190 TYR B C 1
ATOM 4462 O O . TYR B 1 190 ? -18.592 56.688 37.048 1.00 25.43 190 TYR B O 1
ATOM 4471 N N . ILE B 1 191 ? -20.770 56.446 36.522 1.00 25.24 191 ILE B N 1
ATOM 4472 C CA . ILE B 1 191 ? -20.632 56.859 35.129 1.00 24.98 191 ILE B CA 1
ATOM 4473 C C . ILE B 1 191 ? -21.364 58.181 34.932 1.00 25.00 191 ILE B C 1
ATOM 4474 O O . ILE B 1 191 ? -22.550 58.297 35.254 1.00 24.84 191 ILE B O 1
ATOM 4479 N N . ALA B 1 192 ? -20.648 59.176 34.415 1.00 24.79 192 ALA B N 1
ATOM 4480 C CA . ALA B 1 192 ? -21.265 60.434 34.025 1.00 25.04 192 ALA B CA 1
ATOM 4481 C C . ALA B 1 192 ? -21.691 60.331 32.562 1.00 25.12 192 ALA B C 1
ATOM 4482 O O . ALA B 1 192 ? -20.854 60.138 31.677 1.00 25.14 192 ALA B O 1
ATOM 4484 N N . GLY B 1 193 ? -22.999 60.427 32.324 1.00 25.26 193 GLY B N 1
ATOM 4485 C CA . GLY B 1 193 ? -23.554 60.359 30.972 1.00 25.29 193 GLY B CA 1
ATOM 4486 C C . GLY B 1 193 ? -24.405 59.128 30.725 1.00 25.34 193 GLY B C 1
ATOM 4487 O O . GLY B 1 193 ? -23.972 58.001 30.979 1.00 25.19 193 GLY B O 1
ATOM 4488 N N . ALA B 1 194 ? -25.616 59.346 30.217 1.00 25.43 194 ALA B N 1
ATOM 4489 C CA . ALA B 1 194 ? -26.524 58.255 29.867 1.00 25.43 194 ALA B CA 1
ATOM 4490 C C . ALA B 1 194 ? -26.964 58.325 28.401 1.00 25.68 194 ALA B C 1
ATOM 4491 O O . ALA B 1 194 ? -28.034 57.819 28.024 1.00 25.68 194 ALA B O 1
ATOM 4493 N N . GLY B 1 195 ? -26.131 58.956 27.576 1.00 25.71 195 GLY B N 1
ATOM 4494 C CA . GLY B 1 195 ? -26.240 58.814 26.128 1.00 25.80 195 GLY B CA 1
ATOM 4495 C C . GLY B 1 195 ? -25.826 57.396 25.743 1.00 25.88 195 GLY B C 1
ATOM 4496 O O . GLY B 1 195 ? -25.509 56.587 26.615 1.00 25.85 195 GLY B O 1
ATOM 4497 N N . PRO B 1 196 ? -25.834 57.079 24.436 1.00 26.04 196 PRO B N 1
ATOM 4498 C CA . PRO B 1 196 ? -25.467 55.734 23.953 1.00 26.13 196 PRO B CA 1
ATOM 4499 C C . PRO B 1 196 ? -24.113 55.199 24.454 1.00 26.17 196 PRO B C 1
ATOM 4500 O O . PRO B 1 196 ? -23.990 54.001 24.713 1.00 26.17 196 PRO B O 1
ATOM 4504 N N . VAL B 1 197 ? -23.114 56.071 24.584 1.00 26.23 197 VAL B N 1
ATOM 4505 C CA . VAL B 1 197 ? -21.791 55.672 25.089 1.00 26.03 197 VAL B CA 1
ATOM 4506 C C . VAL B 1 197 ? -21.843 55.328 26.588 1.00 26.12 197 VAL B C 1
ATOM 4507 O O . VAL B 1 197 ? -21.288 54.309 27.029 1.00 26.00 197 VAL B O 1
ATOM 4511 N N . GLY B 1 198 ? -22.524 56.170 27.361 1.00 26.12 198 GLY B N 1
ATOM 4512 C CA . GLY B 1 198 ? -22.687 55.941 28.793 1.00 25.89 198 GLY B CA 1
ATOM 4513 C C . GLY B 1 198 ? -23.502 54.706 29.115 1.00 26.07 198 GLY B C 1
ATOM 4514 O O . GLY B 1 198 ? -23.241 54.024 30.111 1.00 26.22 198 GLY B O 1
ATOM 4515 N N . ARG B 1 199 ? -24.501 54.423 28.282 1.00 26.04 199 ARG B N 1
ATOM 4516 C CA . ARG B 1 199 ? -25.318 53.221 28.450 1.00 26.09 199 ARG B CA 1
ATOM 4517 C C . ARG B 1 199 ? -24.523 51.950 28.100 1.00 26.08 199 ARG B C 1
ATOM 4518 O O . ARG B 1 199 ? -24.751 50.890 28.686 1.00 26.21 199 ARG B O 1
ATOM 4526 N N . CYS B 1 200 ? -23.597 52.074 27.149 1.00 25.78 200 CYS B N 1
ATOM 4527 C CA . CYS B 1 200 ? -22.632 51.010 26.834 1.00 25.89 200 CYS B CA 1
ATOM 4528 C C . CYS B 1 200 ? -21.571 50.831 27.925 1.00 25.49 200 CYS B C 1
ATOM 4529 O O . CYS B 1 200 ? -21.068 49.726 28.132 1.00 25.60 200 CYS B O 1
ATOM 4532 N N . ALA B 1 201 ? -21.220 51.927 28.595 1.00 25.10 201 ALA B N 1
ATOM 4533 C CA . ALA B 1 201 ? -20.265 51.892 29.696 1.00 24.64 201 ALA B CA 1
ATOM 4534 C C . ALA B 1 201 ? -20.874 51.169 30.890 1.00 24.35 201 ALA B C 1
ATOM 4535 O O . ALA B 1 201 ? -20.193 50.415 31.580 1.00 24.17 201 ALA B O 1
ATOM 4537 N N . ALA B 1 202 ? -22.170 51.384 31.109 1.00 24.29 202 ALA B N 1
ATOM 4538 C CA . ALA B 1 202 ? -22.908 50.692 32.166 1.00 24.04 202 ALA B CA 1
ATOM 4539 C C . ALA B 1 202 ? -23.022 49.197 31.886 1.00 23.97 202 ALA B C 1
ATOM 4540 O O . ALA B 1 202 ? -22.863 48.378 32.796 1.00 23.90 202 ALA B O 1
ATOM 4542 N N . ALA B 1 203 ? -23.302 48.854 30.629 1.00 24.06 203 ALA B N 1
ATOM 4543 C CA . ALA B 1 203 ? -23.408 47.457 30.200 1.00 24.13 203 ALA B CA 1
ATOM 4544 C C . ALA B 1 203 ? -22.056 46.752 30.278 1.00 24.03 203 ALA B C 1
ATOM 4545 O O . ALA B 1 203 ? -21.986 45.575 30.629 1.00 24.39 203 ALA B O 1
ATOM 4547 N N . GLY B 1 204 ? -20.991 47.484 29.959 1.00 23.80 204 GLY B N 1
ATOM 4548 C CA . GLY B 1 204 ? -19.620 46.983 30.088 1.00 23.85 204 GLY B CA 1
ATOM 4549 C C . GLY B 1 204 ? -19.207 46.712 31.524 1.00 23.64 204 GLY B C 1
ATOM 4550 O O . GLY B 1 204 ? -18.528 45.721 31.805 1.00 23.79 204 GLY B O 1
ATOM 4551 N N . ALA B 1 205 ? -19.631 47.586 32.432 1.00 23.66 205 ALA B N 1
ATOM 4552 C CA . ALA B 1 205 ? -19.348 47.449 33.866 1.00 23.60 205 ALA B CA 1
ATOM 4553 C C . ALA B 1 205 ? -20.028 46.220 34.467 1.00 23.63 205 ALA B C 1
ATOM 4554 O O . ALA B 1 205 ? -19.437 45.520 35.290 1.00 23.69 205 ALA B O 1
ATOM 4556 N N . ARG B 1 206 ? -21.264 45.955 34.044 1.00 23.81 206 ARG B N 1
ATOM 4557 C CA . ARG B 1 206 ? -21.980 44.751 34.463 1.00 23.90 206 ARG B CA 1
ATOM 4558 C C . ARG B 1 206 ? -21.279 43.479 33.976 1.00 23.63 206 ARG B C 1
ATOM 4559 O O . ARG B 1 206 ? -21.102 42.539 34.749 1.00 23.78 206 ARG B O 1
ATOM 4567 N N . LEU B 1 207 ? -20.897 43.455 32.698 1.00 23.29 207 LEU B N 1
ATOM 4568 C CA . LEU B 1 207 ? -20.158 42.332 32.114 1.00 23.34 207 LEU B CA 1
ATOM 4569 C C . LEU B 1 207 ? -18.843 42.078 32.857 1.00 23.11 207 LEU B C 1
ATOM 4570 O O . LEU B 1 207 ? -18.421 40.933 33.013 1.00 23.09 207 LEU B O 1
ATOM 4575 N N . LEU B 1 208 ? -18.214 43.158 33.314 1.00 23.07 208 LEU B N 1
ATOM 4576 C CA . LEU B 1 208 ? -16.970 43.092 34.079 1.00 23.20 208 LEU B CA 1
ATOM 4577 C C . LEU B 1 208 ? -17.184 42.565 35.504 1.00 23.65 208 LEU B C 1
ATOM 4578 O O . LEU B 1 208 ? -16.225 42.178 36.176 1.00 23.55 208 LEU B O 1
ATOM 4583 N N . GLY B 1 209 ? -18.439 42.558 35.949 1.00 23.67 209 GLY B N 1
ATOM 4584 C CA . GLY B 1 209 ? -18.806 42.010 37.249 1.00 24.37 209 GLY B CA 1
ATOM 4585 C C . GLY B 1 209 ? -18.848 43.025 38.372 1.00 24.74 209 GLY B C 1
ATOM 4586 O O . GLY B 1 209 ? -18.741 42.658 39.541 1.00 24.60 209 GLY B O 1
ATOM 4587 N N . ALA B 1 210 ? -19.002 44.300 38.017 1.00 25.30 210 ALA B N 1
ATOM 4588 C CA . ALA B 1 210 ? -19.094 45.387 38.999 1.00 25.95 210 ALA B CA 1
ATOM 4589 C C . ALA B 1 210 ? -20.261 45.179 39.973 1.00 26.37 210 ALA B C 1
ATOM 4590 O O . ALA B 1 210 ? -21.325 44.704 39.578 1.00 26.07 210 ALA B O 1
ATOM 4592 N N . ALA B 1 211 ? -20.044 45.528 41.243 1.00 27.12 211 ALA B N 1
ATOM 4593 C CA . ALA B 1 211 ? -21.061 45.362 42.286 1.00 27.69 211 ALA B CA 1
ATOM 4594 C C . ALA B 1 211 ? -22.163 46.414 42.166 1.00 28.28 211 ALA B C 1
ATOM 4595 O O . ALA B 1 211 ? -23.333 46.075 42.000 1.00 28.54 211 ALA B O 1
ATOM 4597 N N . CYS B 1 212 ? -21.779 47.683 42.251 1.00 29.21 212 CYS B N 1
ATOM 4598 C CA . CYS B 1 212 ? -22.723 48.795 42.157 1.00 29.31 212 CYS B CA 1
ATOM 4599 C C . CYS B 1 212 ? -22.360 49.709 40.985 1.00 29.12 212 CYS B C 1
ATOM 4600 O O . CYS B 1 212 ? -21.270 50.292 40.954 1.00 29.06 212 CYS B O 1
ATOM 4603 N N . VAL B 1 213 ? -23.272 49.811 40.019 1.00 28.98 213 VAL B N 1
ATOM 4604 C CA . VAL B 1 213 ? -23.081 50.654 38.833 1.00 28.75 213 VAL B CA 1
ATOM 4605 C C . VAL B 1 213 ? -24.105 51.791 38.825 1.00 28.75 213 VAL B C 1
ATOM 4606 O O . VAL B 1 213 ? -25.291 51.569 38.575 1.00 28.83 213 VAL B O 1
ATOM 4610 N N . ILE B 1 214 ? -23.632 53.002 39.101 1.00 28.58 214 ILE B N 1
ATOM 4611 C CA . ILE B 1 214 ? -24.493 54.184 39.174 1.00 28.71 214 ILE B CA 1
ATOM 4612 C C . ILE B 1 214 ? -24.235 55.085 37.970 1.00 28.85 214 ILE B C 1
ATOM 4613 O O . ILE B 1 214 ? -23.081 55.364 37.633 1.00 28.58 214 ILE B O 1
ATOM 4618 N N . VAL B 1 215 ? -25.311 55.513 37.310 1.00 29.09 215 VAL B N 1
ATOM 4619 C CA . VAL B 1 215 ? -25.202 56.433 36.176 1.00 29.16 215 VAL B CA 1
ATOM 4620 C C . VAL B 1 215 ? -25.936 57.751 36.453 1.00 29.84 215 VAL B C 1
ATOM 4621 O O . VAL B 1 215 ? -27.088 57.758 36.903 1.00 29.60 215 VAL B O 1
ATOM 4625 N N . GLY B 1 216 ? -25.254 58.861 36.179 1.00 30.52 216 GLY B N 1
ATOM 4626 C CA . GLY B 1 216 ? -25.833 60.191 36.338 1.00 31.31 216 GLY B CA 1
ATOM 4627 C C . GLY B 1 216 ? -26.108 60.872 35.012 1.00 31.84 216 GLY B C 1
ATOM 4628 O O . GLY B 1 216 ? -25.310 60.768 34.078 1.00 31.80 216 GLY B O 1
ATOM 4629 N N . ASP B 1 217 ? -27.248 61.563 34.934 1.00 32.58 217 ASP B N 1
ATOM 4630 C CA . ASP B 1 217 ? -27.627 62.361 33.763 1.00 33.49 217 ASP B CA 1
ATOM 4631 C C . ASP B 1 217 ? -28.781 63.303 34.115 1.00 34.25 217 ASP B C 1
ATOM 4632 O O . ASP B 1 217 ? -29.592 63.012 34.998 1.00 34.27 217 ASP B O 1
ATOM 4637 N N . GLN B 1 218 ? -28.841 64.430 33.417 1.00 35.05 218 GLN B N 1
ATOM 4638 C CA . GLN B 1 218 ? -29.941 65.381 33.555 1.00 35.95 218 GLN B CA 1
ATOM 4639 C C . GLN B 1 218 ? -31.188 64.864 32.825 1.00 36.39 218 GLN B C 1
ATOM 4640 O O . GLN B 1 218 ? -32.317 65.177 33.215 1.00 36.77 218 GLN B O 1
ATOM 4646 N N . ASN B 1 219 ? -30.957 64.074 31.772 1.00 36.67 219 ASN B N 1
ATOM 4647 C CA . ASN B 1 219 ? -31.999 63.479 30.933 1.00 36.85 219 ASN B CA 1
ATOM 4648 C C . ASN B 1 219 ? -32.637 62.258 31.606 1.00 37.13 219 ASN B C 1
ATOM 4649 O O . ASN B 1 219 ? -31.992 61.213 31.731 1.00 37.05 219 ASN B O 1
ATOM 4654 N N . PRO B 1 220 ? -33.912 62.382 32.034 1.00 37.48 220 PRO B N 1
ATOM 4655 C CA . PRO B 1 220 ? -34.576 61.308 32.776 1.00 37.61 220 PRO B CA 1
ATOM 4656 C C . PRO B 1 220 ? -34.999 60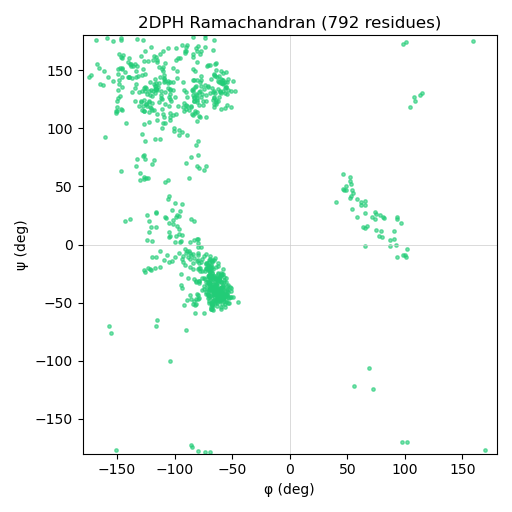.115 31.906 1.00 37.96 220 PRO B C 1
ATOM 4657 O O . PRO B 1 220 ? -35.057 58.988 32.405 1.00 37.90 220 PRO B O 1
ATOM 4661 N N . GLU B 1 221 ? -35.286 60.365 30.628 1.00 38.14 221 GLU B N 1
ATOM 4662 C CA . GLU B 1 221 ? -35.739 59.323 29.702 1.00 38.83 221 GLU B CA 1
ATOM 4663 C C . GLU B 1 221 ? -34.605 58.375 29.328 1.00 38.42 221 GLU B C 1
ATOM 4664 O O . GLU B 1 221 ? -34.816 57.166 29.189 1.00 38.56 221 GLU B O 1
ATOM 4670 N N . ARG B 1 222 ? -33.412 58.942 29.154 1.00 38.08 222 ARG B N 1
ATOM 4671 C CA . ARG B 1 222 ? -32.192 58.173 28.924 1.00 37.30 222 ARG B CA 1
ATOM 4672 C C . ARG B 1 222 ? -31.817 57.343 30.153 1.00 37.36 222 ARG B C 1
ATOM 4673 O O . ARG B 1 222 ? -31.382 56.195 30.020 1.00 37.24 222 ARG B O 1
ATOM 4681 N N . LEU B 1 223 ? -32.004 57.924 31.339 1.00 37.28 223 LEU B N 1
ATOM 4682 C CA . LEU B 1 223 ? -31.736 57.242 32.605 1.00 37.31 223 LEU B CA 1
ATOM 4683 C C . LEU B 1 223 ? -32.697 56.085 32.868 1.00 37.60 223 LEU B C 1
ATOM 4684 O O . LEU B 1 223 ? -32.308 55.072 33.460 1.00 37.69 223 LEU B O 1
ATOM 4689 N N . LYS B 1 224 ? -33.949 56.249 32.436 1.00 37.70 224 LYS B N 1
ATOM 4690 C CA . LYS B 1 224 ? -35.001 55.251 32.647 1.00 37.86 224 LYS B CA 1
ATOM 4691 C C . LYS B 1 224 ? -34.682 53.935 31.936 1.00 37.50 224 LYS B C 1
ATOM 4692 O O . LYS B 1 224 ? -34.997 52.858 32.442 1.00 37.51 224 LYS B O 1
ATOM 4698 N N . LEU B 1 225 ? -34.051 54.030 30.768 1.00 37.43 225 LEU B N 1
ATOM 4699 C CA . LEU B 1 225 ? -33.553 52.852 30.052 1.00 37.29 225 LEU B CA 1
ATOM 4700 C C . LEU B 1 225 ? -32.639 52.003 30.934 1.00 37.13 225 LEU B C 1
ATOM 4701 O O . LEU B 1 225 ? -32.684 50.775 30.885 1.00 37.13 225 LEU B O 1
ATOM 4706 N N . LEU B 1 226 ? -31.830 52.672 31.750 1.00 37.03 226 LEU B N 1
ATOM 4707 C CA . LEU B 1 226 ? -30.870 52.000 32.617 1.00 36.84 226 LEU B CA 1
ATOM 4708 C C . LEU B 1 226 ? -31.519 51.440 33.875 1.00 36.72 226 LEU B C 1
ATOM 4709 O O . LEU B 1 226 ? -31.280 50.287 34.228 1.00 36.77 226 LEU B O 1
ATOM 4714 N N . SER B 1 227 ? -32.344 52.248 34.542 1.00 36.67 227 SER B N 1
ATOM 4715 C CA . SER B 1 227 ? -32.971 51.835 35.801 1.00 36.57 227 SER B CA 1
ATOM 4716 C C . SER B 1 227 ? -33.982 50.714 35.603 1.00 36.44 227 SER B C 1
ATOM 4717 O O . SER B 1 227 ? -34.193 49.903 36.508 1.00 36.53 227 SER B O 1
ATOM 4720 N N . ASP B 1 228 ? -34.590 50.665 34.416 1.00 36.32 228 ASP B N 1
ATOM 4721 C CA . ASP B 1 228 ? -35.478 49.565 34.034 1.00 36.21 228 ASP B CA 1
ATOM 4722 C C . ASP B 1 228 ? -34.718 48.246 33.854 1.00 36.02 228 ASP B C 1
ATOM 4723 O O . ASP B 1 228 ? -35.320 47.168 33.894 1.00 35.72 228 ASP B O 1
ATOM 4728 N N . ALA B 1 229 ? -33.403 48.341 33.650 1.00 35.68 229 ALA B N 1
ATOM 4729 C CA . ALA B 1 229 ? -32.551 47.163 33.468 1.00 35.54 229 ALA B CA 1
ATOM 4730 C C . ALA B 1 229 ? -31.705 46.851 34.705 1.00 35.45 229 ALA B C 1
ATOM 4731 O O . ALA B 1 229 ? -30.708 46.131 34.619 1.00 35.42 229 ALA B O 1
ATOM 4733 N N . GLY B 1 230 ? -32.107 47.401 35.848 1.00 35.26 230 GLY B N 1
ATOM 4734 C CA . GLY B 1 230 ? -31.485 47.078 37.126 1.00 35.39 230 GLY B CA 1
ATOM 4735 C C . GLY B 1 230 ? -30.346 47.977 37.577 1.00 35.46 230 GLY B C 1
ATOM 4736 O O . GLY B 1 230 ? -29.784 47.770 38.658 1.00 35.40 230 GLY B O 1
ATOM 4737 N N . PHE B 1 231 ? -30.004 48.971 36.760 1.00 35.39 231 PHE B N 1
ATOM 4738 C CA . PHE B 1 231 ? -28.938 49.913 37.099 1.00 35.40 231 PHE B CA 1
ATOM 4739 C C . PHE B 1 231 ? -29.418 51.006 38.051 1.00 35.69 231 PHE B C 1
ATOM 4740 O O . PHE B 1 231 ? -30.612 51.300 38.118 1.00 35.57 231 PHE B O 1
ATOM 4748 N N . GLU B 1 232 ? -28.480 51.603 38.785 1.00 35.99 232 GLU B N 1
ATOM 4749 C CA . GLU B 1 232 ? -28.797 52.701 39.691 1.00 36.37 232 GLU B CA 1
ATOM 4750 C C . GLU B 1 232 ? -28.616 54.023 38.964 1.00 36.48 232 GLU B C 1
ATOM 4751 O O . GLU B 1 232 ? -27.669 54.179 38.191 1.00 36.67 232 GLU B O 1
ATOM 4757 N N . THR B 1 233 ? -29.530 54.965 39.198 1.00 36.45 233 THR B N 1
ATOM 4758 C CA . THR B 1 233 ? -29.502 56.251 38.496 1.00 36.58 233 THR B CA 1
ATOM 4759 C C . THR B 1 233 ? -29.544 57.460 39.431 1.00 36.64 233 THR B C 1
ATOM 4760 O O . THR B 1 233 ? -30.083 57.394 40.535 1.00 36.61 233 THR B O 1
ATOM 4764 N N . ILE B 1 234 ? -28.948 58.557 38.972 1.00 36.76 234 ILE B N 1
ATOM 4765 C CA . ILE B 1 234 ? -29.003 59.832 39.667 1.00 36.86 234 ILE B CA 1
ATOM 4766 C C . ILE B 1 234 ? -29.433 60.929 38.691 1.00 37.28 234 ILE B C 1
ATOM 4767 O O . ILE B 1 234 ? -28.802 61.133 37.649 1.00 37.07 234 ILE B O 1
ATOM 4772 N N . ASP B 1 235 ? -30.526 61.612 39.038 1.00 37.93 235 ASP B N 1
ATOM 4773 C CA . ASP B 1 235 ? -31.004 62.780 38.303 1.00 38.35 235 ASP B CA 1
ATOM 4774 C C . ASP B 1 235 ? -30.190 63.991 38.742 1.00 38.46 235 ASP B C 1
ATOM 4775 O O . ASP B 1 235 ? -30.283 64.428 39.890 1.00 38.30 235 ASP B O 1
ATOM 4780 N N . LEU B 1 236 ? -29.403 64.530 37.817 1.00 38.88 236 LEU B N 1
ATOM 4781 C CA . LEU B 1 236 ? -28.449 65.600 38.128 1.00 39.29 236 LEU B CA 1
ATOM 4782 C C . LEU B 1 236 ? -29.058 67.008 38.156 1.00 39.66 236 LEU B C 1
ATOM 4783 O O . LEU B 1 236 ? -28.342 68.003 38.331 1.00 39.63 236 LEU B O 1
ATOM 4788 N N . ARG B 1 237 ? -30.376 67.084 37.983 1.00 40.06 237 ARG B N 1
ATOM 4789 C CA . ARG B 1 237 ? -31.114 68.324 38.213 1.00 40.52 237 ARG B CA 1
ATOM 4790 C C . ARG B 1 237 ? -31.327 68.552 39.715 1.00 40.82 237 ARG B C 1
ATOM 4791 O O . ARG B 1 237 ? -31.522 69.690 40.143 1.00 41.01 237 ARG B O 1
ATOM 4799 N N . ASN B 1 238 ? -31.272 67.472 40.502 1.00 41.06 238 ASN B N 1
ATOM 4800 C CA . ASN B 1 238 ? -31.293 67.549 41.970 1.00 41.59 238 ASN B CA 1
ATOM 4801 C C . ASN B 1 238 ? -30.213 68.480 42.514 1.00 41.68 238 ASN B C 1
ATOM 4802 O O . ASN B 1 238 ? -29.091 68.511 42.000 1.00 41.87 238 ASN B O 1
ATOM 4807 N N . SER B 1 239 ? -30.549 69.222 43.565 1.00 41.65 239 SER B N 1
ATOM 4808 C CA . SER B 1 239 ? -29.649 70.242 44.103 1.00 41.54 239 SER B CA 1
ATOM 4809 C C . SER B 1 239 ? -28.734 69.701 45.201 1.00 41.30 239 SER B C 1
ATOM 4810 O O . SER B 1 239 ? -27.716 70.321 45.528 1.00 41.60 239 SER B O 1
ATOM 4813 N N . ALA B 1 240 ? -29.106 68.554 45.769 1.00 40.81 240 ALA B N 1
ATOM 4814 C CA . ALA B 1 240 ? -28.281 67.857 46.756 1.00 40.37 240 ALA B CA 1
ATOM 4815 C C . ALA B 1 240 ? -26.956 67.403 46.124 1.00 40.06 240 ALA B C 1
ATOM 4816 O O . ALA B 1 240 ? -26.936 67.023 44.949 1.00 39.83 240 ALA B O 1
ATOM 4818 N N . PRO B 1 241 ? -25.848 67.450 46.897 1.00 39.65 241 PRO B N 1
ATOM 4819 C CA . PRO B 1 241 ? -24.533 67.091 46.360 1.00 39.48 241 PRO B CA 1
ATOM 4820 C C . PRO B 1 241 ? -24.496 65.661 45.826 1.00 39.22 241 PRO B C 1
ATOM 4821 O O . PRO B 1 241 ? -25.104 64.761 46.417 1.00 39.49 241 PRO B O 1
ATOM 4825 N N . LEU B 1 242 ? -23.790 65.467 44.713 1.00 38.86 242 LEU B N 1
ATOM 4826 C CA . LEU B 1 242 ? -23.668 64.154 44.072 1.00 38.39 242 LEU B CA 1
ATOM 4827 C C . LEU B 1 242 ? -23.157 63.071 45.029 1.00 38.39 242 LEU B C 1
ATOM 4828 O O . LEU B 1 242 ? -23.634 61.932 44.993 1.00 38.16 242 LEU B O 1
ATOM 4833 N N . ARG B 1 243 ? -22.207 63.441 45.889 1.00 38.43 243 ARG B N 1
ATOM 4834 C CA . ARG B 1 243 ? -21.660 62.534 46.906 1.00 38.85 243 ARG B CA 1
ATOM 4835 C C . ARG B 1 243 ? -22.751 61.980 47.820 1.00 38.69 243 ARG B C 1
ATOM 4836 O O . ARG B 1 243 ? -22.771 60.784 48.117 1.00 38.53 243 ARG B O 1
ATOM 4844 N N . ASP B 1 244 ? -23.654 62.861 48.253 1.00 38.76 244 ASP B N 1
ATOM 4845 C CA . ASP B 1 244 ? -24.775 62.478 49.109 1.00 38.79 244 ASP B CA 1
ATOM 4846 C C . ASP B 1 244 ? -25.767 61.582 48.379 1.00 38.54 244 ASP B C 1
ATOM 4847 O O . ASP B 1 244 ? -26.297 60.644 48.968 1.00 38.53 244 ASP B O 1
ATOM 4852 N N . GLN B 1 245 ? -26.010 61.873 47.101 1.00 38.18 245 GLN B N 1
ATOM 4853 C CA . GLN B 1 245 ? -26.910 61.061 46.280 1.00 38.32 245 GLN B CA 1
ATOM 4854 C C . GLN B 1 245 ? -26.344 59.652 46.042 1.00 38.12 245 GLN B C 1
ATOM 4855 O O . GLN B 1 245 ? -27.096 58.673 46.016 1.00 37.74 245 GLN B O 1
ATOM 4861 N N . ILE B 1 246 ? -25.022 59.562 45.882 1.00 38.15 246 ILE B N 1
ATOM 4862 C CA . ILE B 1 246 ? -24.323 58.273 45.802 1.00 38.28 246 ILE B CA 1
ATOM 4863 C C . ILE B 1 246 ? -24.396 57.541 47.146 1.00 38.55 246 ILE B C 1
ATOM 4864 O O . ILE B 1 246 ? -24.647 56.336 47.193 1.00 38.46 246 ILE B O 1
ATOM 4869 N N . ASP B 1 247 ? -24.195 58.292 48.226 1.00 38.97 247 ASP B N 1
ATOM 4870 C CA . ASP B 1 247 ? -24.245 57.771 49.591 1.00 39.55 247 ASP B CA 1
ATOM 4871 C C . ASP B 1 247 ? -25.591 57.116 49.924 1.00 39.70 247 ASP B C 1
ATOM 4872 O O . ASP B 1 247 ? -25.635 56.131 50.664 1.00 39.86 247 ASP B O 1
ATOM 4877 N N . GLN B 1 248 ? -26.673 57.663 49.367 1.00 39.85 248 GLN B N 1
ATOM 4878 C CA . GLN B 1 248 ? -28.025 57.112 49.530 1.00 40.17 248 GLN B CA 1
ATOM 4879 C C . GLN B 1 248 ? -28.212 55.777 48.789 1.00 39.67 248 GLN B C 1
ATOM 4880 O O . GLN B 1 248 ? -28.942 54.896 49.256 1.00 39.90 248 GLN B O 1
ATOM 4886 N N . ILE B 1 249 ? -27.557 55.633 47.639 1.00 39.03 249 ILE B N 1
ATOM 4887 C CA . ILE B 1 249 ? -27.610 54.388 46.869 1.00 38.35 249 ILE B CA 1
ATOM 4888 C C . ILE B 1 249 ? -26.639 53.341 47.420 1.00 38.00 249 ILE B C 1
ATOM 4889 O O . ILE B 1 249 ? -27.014 52.184 47.626 1.00 38.00 249 ILE B O 1
ATOM 4894 N N . LEU B 1 250 ? -25.403 53.763 47.680 1.00 37.56 250 LEU B N 1
ATOM 4895 C CA . LEU B 1 250 ? -24.291 52.844 47.921 1.00 37.16 250 LEU B CA 1
ATOM 4896 C C . LEU B 1 250 ? -24.001 52.526 49.390 1.00 36.95 250 LEU B C 1
ATOM 4897 O O . LEU B 1 250 ? -23.600 51.402 49.719 1.00 36.84 250 LEU B O 1
ATOM 4902 N N . GLY B 1 251 ? -24.190 53.511 50.265 1.00 36.67 251 GLY B N 1
ATOM 4903 C CA . GLY B 1 251 ? -23.778 53.384 51.663 1.00 36.32 251 GLY B CA 1
ATOM 4904 C C . GLY B 1 251 ? -22.468 54.104 51.918 1.00 36.12 251 GLY B C 1
ATOM 4905 O O . GLY B 1 251 ? -22.055 54.272 53.067 1.00 36.35 251 GLY B O 1
ATOM 4906 N N . LYS B 1 252 ? -21.815 54.523 50.836 1.00 35.71 252 LYS B N 1
ATOM 4907 C CA . LYS B 1 252 ? -20.610 55.351 50.896 1.00 35.29 252 LYS B CA 1
ATOM 4908 C C . LYS B 1 252 ? -20.743 56.525 49.930 1.00 34.19 252 LYS B C 1
ATOM 4909 O O . LYS B 1 252 ? -21.342 56.374 48.870 1.00 34.11 252 LYS B O 1
ATOM 4915 N N . PRO B 1 253 ? -20.187 57.700 50.291 1.00 33.42 253 PRO B N 1
ATOM 4916 C CA . PRO B 1 253 ? -20.274 58.877 49.420 1.00 32.72 253 PRO B CA 1
ATOM 4917 C C . PRO B 1 253 ? -19.259 58.890 48.265 1.00 32.12 253 PRO B C 1
ATOM 4918 O O . PRO B 1 253 ? -19.192 59.866 47.521 1.00 32.07 253 PRO B O 1
ATOM 4922 N N . GLU B 1 254 ? -18.485 57.817 48.119 1.00 31.62 254 GLU B N 1
ATOM 4923 C CA . GLU B 1 254 ? -17.457 57.726 47.081 1.00 30.95 254 GLU B CA 1
ATOM 4924 C C . GLU B 1 254 ? -17.471 56.396 46.338 1.00 30.12 254 GLU B C 1
ATOM 4925 O O . GLU B 1 254 ? -17.927 55.386 46.875 1.00 30.14 254 GLU B O 1
ATOM 4931 N N . VAL B 1 255 ? -16.963 56.411 45.105 1.00 28.91 255 VAL B N 1
ATOM 4932 C CA . VAL B 1 255 ? -16.861 55.206 44.275 1.00 27.71 255 VAL B CA 1
ATOM 4933 C C . VAL B 1 255 ? -15.397 54.836 43.986 1.00 27.22 255 VAL B C 1
ATOM 4934 O O . VAL B 1 255 ? -14.502 55.674 44.102 1.00 27.08 255 VAL B O 1
ATOM 4938 N N . ASP B 1 256 ? -15.162 53.576 43.629 1.00 26.70 256 ASP B N 1
ATOM 4939 C CA . ASP B 1 256 ? -13.831 53.111 43.240 1.00 26.30 256 ASP B CA 1
ATOM 4940 C C . ASP B 1 256 ? -13.428 53.690 41.887 1.00 25.96 256 ASP B C 1
ATOM 4941 O O . ASP B 1 256 ? -12.267 54.049 41.682 1.00 25.54 256 ASP B O 1
ATOM 4946 N N . CYS B 1 257 ? -14.403 53.778 40.978 1.00 25.57 257 CYS B N 1
ATOM 4947 C CA . CYS B 1 257 ? -14.154 54.073 39.569 1.00 25.34 257 CYS B CA 1
ATOM 4948 C C . CYS B 1 257 ? -15.110 55.123 39.007 1.00 25.44 257 CYS B C 1
ATOM 4949 O O . CYS B 1 257 ? -16.324 55.046 39.214 1.00 25.63 257 CYS B O 1
ATOM 4952 N N . GLY B 1 258 ? -14.555 56.080 38.269 1.00 25.37 258 GLY B N 1
ATOM 4953 C CA . GLY B 1 258 ? -15.348 57.070 37.551 1.00 25.37 258 GLY B CA 1
ATOM 4954 C C . GLY B 1 258 ? -15.159 56.947 36.053 1.00 25.36 258 GLY B C 1
ATOM 4955 O O . GLY B 1 258 ? -14.047 56.704 35.577 1.00 25.53 258 GLY B O 1
ATOM 4956 N N . VAL B 1 259 ? -16.249 57.088 35.304 1.00 25.33 259 VAL B N 1
ATOM 4957 C CA . VAL B 1 259 ? -16.185 57.082 33.839 1.00 25.07 259 VAL B CA 1
ATOM 4958 C C . VAL B 1 259 ? -16.876 58.332 33.280 1.00 25.09 259 VAL B C 1
ATOM 4959 O O . VAL B 1 259 ? -18.045 58.582 33.567 1.00 25.24 259 VAL B O 1
ATOM 4963 N N . ASP B 1 260 ? -16.137 59.107 32.468 1.00 26.36 260 ASP B N 1
ATOM 4964 C CA . ASP B 1 260 ? -16.653 60.317 31.829 1.00 26.38 260 ASP B CA 1
ATOM 4965 C C . ASP B 1 260 ? -17.123 60.023 30.408 1.00 26.45 260 ASP B C 1
ATOM 4966 O O . ASP B 1 260 ? -16.332 60.053 29.463 1.00 26.36 260 ASP B O 1
ATOM 4971 N N . ALA B 1 261 ? -18.417 59.756 30.264 1.00 26.68 261 ALA B N 1
ATOM 4972 C CA . ALA B 1 261 ? -19.015 59.530 28.952 1.00 26.86 261 ALA B CA 1
ATOM 4973 C C . ALA B 1 261 ? -19.836 60.742 28.497 1.00 27.00 261 ALA B C 1
ATOM 4974 O O . ALA B 1 261 ? -20.930 60.595 27.941 1.00 27.00 261 ALA B O 1
ATOM 4976 N N . VAL B 1 262 ? -19.297 61.938 28.733 1.00 27.18 262 VAL B N 1
ATOM 4977 C CA . VAL B 1 262 ? -19.985 63.185 28.381 1.00 27.32 262 VAL B CA 1
ATOM 4978 C C . VAL B 1 262 ? -19.218 63.977 27.317 1.00 27.50 262 VAL B C 1
ATOM 4979 O O . VAL B 1 262 ? -19.669 64.083 26.174 1.00 27.48 262 VAL B O 1
ATOM 4983 N N . GLY B 1 263 ? -18.068 64.530 27.695 1.00 27.72 263 GLY B N 1
ATOM 4984 C CA . GLY B 1 263 ? -17.265 65.339 26.782 1.00 28.11 263 GLY B CA 1
ATOM 4985 C C . GLY B 1 263 ? -17.393 66.837 27.003 1.00 28.41 263 GLY B C 1
ATOM 4986 O O . GLY B 1 263 ? -17.986 67.280 27.986 1.00 28.36 263 GLY B O 1
ATOM 4987 N N . PHE B 1 264 ? -16.852 67.613 26.066 1.00 28.75 264 PHE B N 1
ATOM 4988 C CA . PHE B 1 264 ? -16.708 69.066 26.221 1.00 29.27 264 PHE B CA 1
ATOM 4989 C C . PHE B 1 264 ? -18.005 69.894 26.176 1.00 29.64 264 PHE B C 1
ATOM 4990 O O . PHE B 1 264 ? -18.005 71.058 26.579 1.00 29.72 264 PHE B O 1
ATOM 4998 N N . GLU B 1 265 ? -19.097 69.300 25.697 1.00 30.15 265 GLU B N 1
ATOM 4999 C CA . GLU B 1 265 ? -20.408 69.963 25.717 1.00 30.71 265 GLU B CA 1
ATOM 5000 C C . GLU B 1 265 ? -21.200 69.584 26.970 1.00 31.08 265 GLU B C 1
ATOM 5001 O O . GLU B 1 265 ? -22.427 69.461 26.931 1.00 31.05 265 GLU B O 1
ATOM 5007 N N . ALA B 1 266 ? -20.483 69.409 28.078 1.00 31.72 266 ALA B N 1
ATOM 5008 C CA . ALA B 1 266 ? -21.067 69.022 29.359 1.00 32.29 266 ALA B CA 1
ATOM 5009 C C . ALA B 1 266 ? -21.926 70.124 29.974 1.00 32.83 266 ALA B C 1
ATOM 5010 O O . ALA B 1 266 ? -21.727 71.308 29.697 1.00 32.75 266 ALA B O 1
ATOM 5012 N N . HIS B 1 267 ? -22.878 69.713 30.809 1.00 33.52 267 HIS B N 1
ATOM 5013 C CA . HIS B 1 267 ? -23.707 70.631 31.584 1.00 34.34 267 HIS B CA 1
ATOM 5014 C C . HIS B 1 267 ? -23.412 70.521 33.080 1.00 34.82 267 HIS B C 1
ATOM 5015 O O . HIS B 1 267 ? -22.794 69.554 33.534 1.00 34.85 267 HIS B O 1
ATOM 5022 N N . GLY B 1 268 ? -23.850 71.522 33.838 1.00 35.38 268 GLY B N 1
ATOM 5023 C CA . GLY B 1 268 ? -23.618 71.565 35.278 1.00 36.12 268 GLY B CA 1
ATOM 5024 C C . GLY B 1 268 ? -24.582 70.699 36.063 1.00 36.66 268 GLY B C 1
ATOM 5025 O O . GLY B 1 268 ? -25.408 69.987 35.487 1.00 36.62 268 GLY B O 1
ATOM 5026 N N . LEU B 1 269 ? -24.459 70.722 37.375 1.00 38.94 269 LEU B N 1
ATOM 5027 C CA . LEU B 1 269 ? -25.319 69.952 38.267 1.00 40.23 269 LEU B CA 1
ATOM 5028 C C . LEU B 1 269 ? -26.250 70.863 39.065 1.00 40.96 269 LEU B C 1
ATOM 5029 O O . LEU B 1 269 ? -25.911 72.017 39.346 1.00 41.24 269 LEU B O 1
ATOM 5034 N N . GLY B 1 270 ? -27.421 70.338 39.420 1.00 41.90 270 GLY B N 1
ATOM 5035 C CA . GLY B 1 270 ? -28.423 71.090 40.179 1.00 42.99 270 GLY B CA 1
ATOM 5036 C C . GLY B 1 270 ? -29.090 72.163 39.339 1.00 43.77 270 GLY B C 1
ATOM 5037 O O . GLY B 1 270 ? -29.643 71.874 38.282 1.00 43.84 270 GLY B O 1
ATOM 5038 N N . ASP B 1 271 ? -29.030 73.407 39.808 1.00 44.60 271 ASP B N 1
ATOM 5039 C CA . ASP B 1 271 ? -29.579 74.544 39.057 1.00 45.23 271 ASP B CA 1
ATOM 5040 C C . ASP B 1 271 ? -28.664 74.969 37.903 1.00 45.19 271 ASP B C 1
ATOM 5041 O O . ASP B 1 271 ? -28.993 75.879 37.135 1.00 45.12 271 ASP B O 1
ATOM 5046 N N . GLU B 1 272 ? -27.522 74.295 37.784 1.00 45.31 272 GLU B N 1
ATOM 5047 C CA . GLU B 1 272 ? -26.608 74.507 36.666 1.00 45.25 272 GLU B CA 1
ATOM 5048 C C . GLU B 1 272 ? -26.874 73.495 35.552 1.00 44.96 272 GLU B C 1
ATOM 5049 O O . GLU B 1 272 ? -26.184 73.494 34.531 1.00 44.98 272 GLU B O 1
ATOM 5055 N N . ALA B 1 273 ? -27.895 72.659 35.750 1.00 44.73 273 ALA B N 1
ATOM 5056 C CA . ALA B 1 273 ? -28.237 71.562 34.835 1.00 44.43 273 ALA B CA 1
ATOM 5057 C C . ALA B 1 273 ? -28.540 71.999 33.403 1.00 44.33 273 ALA B C 1
ATOM 5058 O O . ALA B 1 273 ? -28.400 71.207 32.464 1.00 44.32 273 ALA B O 1
ATOM 5060 N N . ASN B 1 274 ? -28.964 73.251 33.247 1.00 44.07 274 ASN B N 1
ATOM 5061 C CA . ASN B 1 274 ? -29.289 73.807 31.937 1.00 43.83 274 ASN B CA 1
ATOM 5062 C C . ASN B 1 274 ? -28.207 74.755 31.445 1.00 43.39 274 ASN B C 1
ATOM 5063 O O . ASN B 1 274 ? -28.360 75.407 30.410 1.00 43.43 274 ASN B O 1
ATOM 5068 N N . THR B 1 275 ? -27.113 74.824 32.199 1.00 42.88 275 THR B N 1
ATOM 5069 C CA . THR B 1 275 ? -25.967 75.634 31.817 1.00 42.28 275 THR B CA 1
ATOM 5070 C C . THR B 1 275 ? -24.863 74.727 31.297 1.00 41.77 275 THR B C 1
ATOM 5071 O O . THR B 1 275 ? -24.443 73.782 31.978 1.00 41.66 275 THR B O 1
ATOM 5075 N N . GLU B 1 276 ? -24.411 75.014 30.079 1.00 41.00 276 GLU B N 1
ATOM 5076 C CA . GLU B 1 276 ? -23.273 74.327 29.497 1.00 40.39 276 GLU B CA 1
ATOM 5077 C C . GLU B 1 276 ? -21.987 74.782 30.184 1.00 39.71 276 GLU B C 1
ATOM 5078 O O . GLU B 1 276 ? -21.694 75.979 30.249 1.00 39.62 276 GLU B O 1
ATOM 5084 N N . THR B 1 277 ? -21.245 73.815 30.719 1.00 38.68 277 THR B N 1
ATOM 5085 C CA . THR B 1 277 ? -19.933 74.070 31.311 1.00 37.79 277 THR B CA 1
ATOM 5086 C C . THR B 1 277 ? -18.991 72.874 31.086 1.00 36.77 277 THR B C 1
ATOM 5087 O O . THR B 1 277 ? -19.265 71.765 31.554 1.00 36.82 277 THR B O 1
ATOM 5091 N N . PRO B 1 278 ? -17.896 73.096 30.333 1.00 35.82 278 PRO B N 1
ATOM 5092 C CA . PRO B 1 278 ? -17.007 72.018 29.869 1.00 35.00 278 PRO B CA 1
ATOM 5093 C C . PRO B 1 278 ? -16.296 71.215 30.971 1.00 34.18 278 PRO B C 1
ATOM 5094 O O . PRO B 1 278 ? -15.791 70.120 30.694 1.00 34.02 278 PRO B O 1
ATOM 5098 N N . ASN B 1 279 ? -16.271 71.750 32.194 1.00 33.07 279 ASN B N 1
ATOM 5099 C CA . ASN B 1 279 ? -15.689 71.066 33.355 1.00 32.11 279 ASN B CA 1
ATOM 5100 C C . ASN B 1 279 ? -16.729 70.369 34.233 1.00 31.84 279 ASN B C 1
ATOM 5101 O O . ASN B 1 279 ? -16.404 69.873 35.315 1.00 31.86 279 ASN B O 1
ATOM 5106 N N . GLY B 1 280 ? -17.975 70.344 33.766 1.00 31.18 280 GLY B N 1
ATOM 5107 C CA . GLY B 1 280 ? -19.094 69.807 34.530 1.00 30.46 280 GLY B CA 1
ATOM 5108 C C . GLY B 1 280 ? -18.954 68.350 34.927 1.00 29.99 280 GLY B C 1
ATOM 5109 O O . GLY B 1 280 ? -19.066 68.013 36.106 1.00 30.11 280 GLY B O 1
ATOM 5110 N N . ALA B 1 281 ? -18.710 67.487 33.943 1.00 29.51 281 ALA B N 1
ATOM 5111 C CA . ALA B 1 281 ? -18.537 66.053 34.193 1.00 28.79 281 ALA B CA 1
ATOM 5112 C C . ALA B 1 281 ? -17.226 65.744 34.919 1.00 28.18 281 ALA B C 1
ATOM 5113 O O . ALA B 1 281 ? -17.228 65.024 35.912 1.00 28.35 281 ALA B O 1
ATOM 5115 N N . LEU B 1 282 ? -16.122 66.308 34.432 1.00 27.73 282 LEU B N 1
ATOM 5116 C CA . LEU B 1 282 ? -14.784 66.064 34.995 1.00 27.46 282 LEU B CA 1
ATOM 5117 C C . LEU B 1 282 ? -14.683 66.382 36.494 1.00 27.37 282 LEU B C 1
ATOM 5118 O O . LEU B 1 282 ? -14.271 65.530 37.285 1.00 27.35 282 LEU B O 1
ATOM 5123 N N . ASN B 1 283 ? -15.074 67.596 36.878 1.00 27.15 283 ASN B N 1
ATOM 5124 C CA . ASN B 1 283 ? -15.025 68.022 38.277 1.00 27.09 283 ASN B CA 1
ATOM 5125 C C . ASN B 1 283 ? -15.919 67.214 39.214 1.00 27.21 283 ASN B C 1
ATOM 5126 O O . ASN B 1 283 ? -15.599 67.070 40.401 1.00 27.33 283 ASN B O 1
ATOM 5131 N N . SER B 1 284 ? -17.024 66.683 38.686 1.00 27.16 284 SER B N 1
ATOM 5132 C CA . SER B 1 284 ? -17.899 65.802 39.465 1.00 27.23 284 SER B CA 1
ATOM 5133 C C . SER B 1 284 ? -17.224 64.458 39.754 1.00 27.22 284 SER B C 1
ATOM 5134 O O . SER B 1 284 ? -17.381 63.901 40.844 1.00 27.27 284 SER B O 1
ATOM 5137 N N . LEU B 1 285 ? -16.469 63.952 38.777 1.00 27.22 285 LEU B N 1
ATOM 5138 C CA . LEU B 1 285 ? -15.693 62.716 38.940 1.00 27.13 285 LEU B CA 1
ATOM 5139 C C . LEU B 1 285 ? -14.527 62.882 39.917 1.00 26.94 285 LEU B C 1
ATOM 5140 O O . LEU B 1 285 ? -14.262 61.986 40.720 1.00 26.73 285 LEU B O 1
ATOM 5145 N N . PHE B 1 286 ? -13.847 64.029 39.853 1.00 26.73 286 PHE B N 1
ATOM 5146 C CA . PHE B 1 286 ? -12.768 64.340 40.792 1.00 26.82 286 PHE B CA 1
ATOM 5147 C C . PHE B 1 286 ? -13.294 64.400 42.224 1.00 26.76 286 PHE B C 1
ATOM 5148 O O . PHE B 1 286 ? -12.566 64.128 43.178 1.00 26.60 286 PHE B O 1
ATOM 5156 N N . ASP B 1 287 ? -14.569 64.755 42.353 1.00 26.78 287 ASP B N 1
ATOM 5157 C CA . ASP B 1 287 ? -15.237 64.890 43.637 1.00 26.65 287 ASP B CA 1
ATOM 5158 C C . ASP B 1 287 ? -15.652 63.534 44.222 1.00 26.46 287 ASP B C 1
ATOM 5159 O O . ASP B 1 287 ? -15.411 63.267 45.403 1.00 26.48 287 ASP B O 1
ATOM 5164 N N . VAL B 1 288 ? -16.254 62.679 43.397 1.00 26.06 288 VAL B N 1
ATOM 5165 C CA . VAL B 1 288 ? -16.859 61.433 43.888 1.00 26.17 288 VAL B CA 1
ATOM 5166 C C . VAL B 1 288 ? -15.964 60.188 43.858 1.00 25.96 288 VAL B C 1
ATOM 5167 O O . VAL B 1 288 ? -16.290 59.186 44.492 1.00 26.16 288 VAL B O 1
ATOM 5171 N N . VAL B 1 289 ? -14.851 60.243 43.129 1.00 25.86 289 VAL B N 1
ATOM 5172 C CA . VAL B 1 289 ? -13.912 59.113 43.102 1.00 25.65 289 VAL B CA 1
ATOM 5173 C C . VAL B 1 289 ? -13.047 59.117 44.368 1.00 25.52 289 VAL B C 1
ATOM 5174 O O . VAL B 1 289 ? -12.500 60.147 44.743 1.00 25.58 289 VAL B O 1
ATOM 5178 N N . ARG B 1 290 ? -12.940 57.958 45.016 1.00 25.54 290 ARG B N 1
ATOM 5179 C CA . ARG B 1 290 ? -12.234 57.820 46.298 1.00 25.49 290 ARG B CA 1
ATOM 5180 C C . ARG B 1 290 ? -10.711 57.894 46.161 1.00 25.21 290 ARG B C 1
ATOM 5181 O O . ARG B 1 290 ? -10.169 57.872 45.049 1.00 24.88 290 ARG B O 1
ATOM 5189 N N . ALA B 1 291 ? -10.037 57.976 47.306 1.00 24.96 291 ALA B N 1
ATOM 5190 C CA . ALA B 1 291 ? -8.581 57.927 47.370 1.00 24.70 291 ALA B CA 1
ATOM 5191 C C . ALA B 1 291 ? -8.091 56.552 46.936 1.00 24.58 291 ALA B C 1
ATOM 5192 O O . ALA B 1 291 ? -8.554 55.533 47.445 1.00 24.39 291 ALA B O 1
ATOM 5194 N N . GLY B 1 292 ? -7.169 56.530 45.976 1.00 24.25 292 GLY B N 1
ATOM 5195 C CA . GLY B 1 292 ? -6.702 55.279 45.390 1.00 24.19 292 GLY B CA 1
ATOM 5196 C C . GLY B 1 292 ? -7.558 54.812 44.224 1.00 24.02 292 GLY B C 1
ATOM 5197 O O . GLY B 1 292 ? -7.325 53.736 43.670 1.00 23.96 292 GLY B O 1
ATOM 5198 N N . GLY B 1 293 ? -8.548 55.624 43.852 1.00 23.73 293 GLY B N 1
ATOM 5199 C CA . GLY B 1 293 ? -9.447 55.302 42.748 1.00 23.36 293 GLY B CA 1
ATOM 5200 C C . GLY B 1 293 ? -8.881 55.687 41.390 1.00 23.16 293 GLY B C 1
ATOM 5201 O O . GLY B 1 293 ? -7.784 56.245 41.298 1.00 23.05 293 GLY B O 1
ATOM 5202 N N . ALA B 1 294 ? -9.632 55.388 40.332 1.00 22.79 294 ALA B N 1
ATOM 5203 C CA . ALA B 1 294 ? -9.206 55.705 38.966 1.00 22.52 294 ALA B CA 1
ATOM 5204 C C . ALA B 1 294 ? -10.353 56.238 38.105 1.00 22.32 294 ALA B C 1
ATOM 5205 O O . ALA B 1 294 ? -11.529 55.963 38.366 1.00 22.26 294 ALA B O 1
ATOM 5207 N N . ILE B 1 295 ? -9.995 56.996 37.074 1.00 22.33 295 ILE B N 1
ATOM 5208 C CA . ILE B 1 295 ? -10.965 57.610 36.175 1.00 22.36 295 ILE B CA 1
ATOM 5209 C C . ILE B 1 295 ? -10.641 57.302 34.707 1.00 22.50 295 ILE B C 1
ATOM 5210 O O . ILE B 1 295 ? -9.495 57.432 34.270 1.00 22.21 295 ILE B O 1
ATOM 5215 N N . GLY B 1 296 ? -11.665 56.878 33.968 1.00 22.75 296 GLY B N 1
ATOM 5216 C CA . GLY B 1 296 ? -11.595 56.725 32.516 1.00 23.08 296 GLY B CA 1
ATOM 5217 C C . GLY B 1 296 ? -12.365 57.847 31.844 1.00 23.54 296 GLY B C 1
ATOM 5218 O O . GLY B 1 296 ? -13.423 58.260 32.331 1.00 23.58 296 GLY B O 1
ATOM 5219 N N . ILE B 1 297 ? -11.832 58.361 30.737 1.00 23.75 297 ILE B N 1
ATOM 5220 C CA . ILE B 1 297 ? -12.472 59.477 30.033 1.00 23.98 297 ILE B CA 1
ATOM 5221 C C . ILE B 1 297 ? -12.695 59.188 28.541 1.00 24.24 297 ILE B C 1
ATOM 5222 O O . ILE B 1 297 ? -11.957 59.694 27.692 1.00 24.25 297 ILE B O 1
ATOM 5227 N N . PRO B 1 298 ? -13.712 58.362 28.223 1.00 24.46 298 PRO B N 1
ATOM 5228 C CA . PRO B 1 298 ? -14.071 58.126 26.822 1.00 24.97 298 PRO B CA 1
ATOM 5229 C C . PRO B 1 298 ? -14.714 59.337 26.139 1.00 25.40 298 PRO B C 1
ATOM 5230 O O . PRO B 1 298 ? -14.591 59.476 24.922 1.00 25.71 298 PRO B O 1
ATOM 5234 N N . GLY B 1 299 ? -15.382 60.194 26.912 1.00 25.74 299 GLY B N 1
ATOM 5235 C CA . GLY B 1 299 ? -15.967 61.437 26.396 1.00 26.40 299 GLY B CA 1
ATOM 5236 C C . GLY B 1 299 ? -14.919 62.334 25.767 1.00 26.96 299 GLY B C 1
ATOM 5237 O O . GLY B 1 299 ? -13.812 62.471 26.295 1.00 27.07 299 GLY B O 1
ATOM 5238 N N . ILE B 1 300 ? -15.267 62.949 24.639 1.00 27.49 300 ILE B N 1
ATOM 5239 C CA . ILE B 1 300 ? -14.306 63.718 23.842 1.00 28.05 300 ILE B CA 1
ATOM 5240 C C . ILE B 1 300 ? -14.014 65.103 24.410 1.00 28.05 300 ILE B C 1
ATOM 5241 O O . ILE B 1 300 ? -14.925 65.843 24.765 1.00 28.09 300 ILE B O 1
ATOM 5246 N N . TYR B 1 301 ? -12.728 65.430 24.499 1.00 28.23 301 TYR B N 1
ATOM 5247 C CA . TYR B 1 301 ? -12.293 66.786 24.801 1.00 28.46 301 TYR B CA 1
ATOM 5248 C C . TYR B 1 301 ? -11.357 67.281 23.705 1.00 28.78 301 TYR B C 1
ATOM 5249 O O . TYR B 1 301 ? -10.412 66.598 23.317 1.00 29.24 301 TYR B O 1
ATOM 5258 N N . VAL B 1 302 ? -11.654 68.465 23.189 1.00 29.06 302 VAL B N 1
ATOM 5259 C CA . VAL B 1 302 ? -10.982 68.980 22.001 1.00 29.21 302 VAL B CA 1
ATOM 5260 C C . VAL B 1 302 ? -9.915 70.001 22.357 1.00 29.57 302 VAL B C 1
ATOM 5261 O O . VAL B 1 302 ? -10.010 70.671 23.387 1.00 29.64 302 VAL B O 1
ATOM 5265 N N . GLY B 1 303 ? -8.898 70.102 21.503 1.00 29.97 303 GLY B N 1
ATOM 5266 C CA . GLY B 1 303 ? -7.846 71.098 21.662 1.00 30.65 303 GLY B CA 1
ATOM 5267 C C . GLY B 1 303 ? -8.289 72.460 21.157 1.00 31.24 303 GLY B C 1
ATOM 5268 O O . GLY B 1 303 ? -7.631 73.470 21.413 1.00 31.11 303 GLY B O 1
ATOM 5269 N N . SER B 1 304 ? -9.404 72.475 20.426 1.00 31.83 304 SER B N 1
ATOM 5270 C CA . SER B 1 304 ? -9.992 73.702 19.907 1.00 32.42 304 SER B CA 1
ATOM 5271 C C . SER B 1 304 ? -11.510 73.578 19.799 1.00 32.64 304 SER B C 1
ATOM 5272 O O . SER B 1 304 ? -12.029 72.636 19.191 1.00 32.67 304 SER B O 1
ATOM 5275 N N . ASP B 1 305 ? -12.206 74.534 20.408 1.00 32.89 305 ASP B N 1
ATOM 5276 C CA . ASP B 1 305 ? -13.661 74.627 20.350 1.00 33.37 305 ASP B CA 1
ATOM 5277 C C . ASP B 1 305 ? -14.022 75.921 19.606 1.00 33.90 305 ASP B C 1
ATOM 5278 O O . ASP B 1 305 ? -13.762 77.014 20.116 1.00 33.62 305 ASP B O 1
ATOM 5283 N N . PRO B 1 306 ? -14.610 75.797 18.391 1.00 34.47 306 PRO B N 1
ATOM 5284 C CA . PRO B 1 306 ? -14.945 76.961 17.558 1.00 34.80 306 PRO B CA 1
ATOM 5285 C C . PRO B 1 306 ? -16.078 77.836 18.099 1.00 35.16 306 PRO B C 1
ATOM 5286 O O . PRO B 1 306 ? -16.276 78.946 17.602 1.00 35.51 306 PRO B O 1
ATOM 5290 N N . ASP B 1 307 ? -16.806 77.344 19.100 1.00 35.52 307 ASP B N 1
ATOM 5291 C CA . ASP B 1 307 ? -17.942 78.068 19.674 1.00 35.77 307 ASP B CA 1
ATOM 5292 C C . ASP B 1 307 ? -18.092 77.803 21.185 1.00 35.77 307 ASP B C 1
ATOM 5293 O O . ASP B 1 307 ? -19.110 77.266 21.625 1.00 35.82 307 ASP B O 1
ATOM 5298 N N . PRO B 1 308 ? -17.088 78.211 21.993 1.00 35.91 308 PRO B N 1
ATOM 5299 C CA . PRO B 1 308 ? -17.039 77.841 23.409 1.00 35.98 308 PRO B CA 1
ATOM 5300 C C . PRO B 1 308 ? -17.857 78.739 24.344 1.00 36.02 308 PRO B C 1
ATOM 5301 O O . PRO B 1 308 ? -18.190 79.873 23.991 1.00 36.25 308 PRO B O 1
ATOM 5305 N N . VAL B 1 309 ? -18.146 78.228 25.540 1.00 36.00 309 VAL B N 1
ATOM 5306 C CA . VAL B 1 309 ? -18.887 78.969 26.566 1.00 36.03 309 VAL B CA 1
ATOM 5307 C C . VAL B 1 309 ? -17.999 80.013 27.259 1.00 35.81 309 VAL B C 1
ATOM 5308 O O . VAL B 1 309 ? -18.499 80.985 27.829 1.00 35.82 309 VAL B O 1
ATOM 5312 N N . ASN B 1 310 ? -16.686 79.801 27.208 1.00 35.64 310 ASN B N 1
ATOM 5313 C CA . ASN B 1 310 ? -15.705 80.792 27.653 1.00 35.45 310 ASN B CA 1
ATOM 5314 C C . ASN B 1 310 ? -14.431 80.729 26.811 1.00 35.35 310 ASN B C 1
ATOM 5315 O O . ASN B 1 310 ? -14.172 79.727 26.148 1.00 35.13 310 ASN B O 1
ATOM 5320 N N . LYS B 1 311 ? -13.637 81.796 26.858 1.00 35.49 311 LYS B N 1
ATOM 5321 C CA . LYS B 1 311 ? -12.446 81.938 26.013 1.00 35.58 311 LYS B CA 1
ATOM 5322 C C . LYS B 1 311 ? -11.419 80.809 26.191 1.00 35.24 311 LYS B C 1
ATOM 5323 O O . LYS B 1 311 ? -10.826 80.347 25.209 1.00 35.14 311 LYS B O 1
ATOM 5329 N N . ASP B 1 312 ? -11.206 80.385 27.439 1.00 34.87 312 ASP B N 1
ATOM 5330 C CA . ASP B 1 312 ? -10.253 79.311 27.745 1.00 34.42 312 ASP B CA 1
ATOM 5331 C C . ASP B 1 312 ? -10.660 77.993 27.087 1.00 33.96 312 ASP B C 1
ATOM 5332 O O . ASP B 1 312 ? -9.828 77.312 26.480 1.00 33.56 312 ASP B O 1
ATOM 5337 N N . ALA B 1 313 ? -11.945 77.657 27.202 1.00 33.52 313 ALA B N 1
ATOM 5338 C CA . ALA B 1 313 ? -12.520 76.457 26.585 1.00 33.18 313 ALA B CA 1
ATOM 5339 C C . ALA B 1 313 ? -12.341 76.429 25.063 1.00 32.98 313 ALA B C 1
ATOM 5340 O O . ALA B 1 313 ? -12.400 75.363 24.446 1.00 32.92 313 ALA B O 1
ATOM 5342 N N . GLY B 1 314 ? -12.119 77.602 24.470 1.00 32.84 314 GLY B N 1
ATOM 5343 C CA . GLY B 1 314 ? -11.849 77.723 23.036 1.00 32.72 314 GLY B CA 1
ATOM 5344 C C . GLY B 1 314 ? -10.507 77.143 22.635 1.00 32.68 314 GLY B C 1
ATOM 5345 O O . GLY B 1 314 ? -10.324 76.712 21.492 1.00 32.49 314 GLY B O 1
ATOM 5346 N N . SER B 1 315 ? -9.572 77.138 23.585 1.00 32.58 315 SER B N 1
ATOM 5347 C CA . SER B 1 315 ? -8.247 76.556 23.395 1.00 32.63 315 SER B CA 1
ATOM 5348 C C . SER B 1 315 ? -8.097 75.245 24.173 1.00 32.29 315 SER B C 1
ATOM 5349 O O . SER B 1 315 ? -6.981 74.825 24.488 1.00 32.53 315 SER B O 1
ATOM 5352 N N . GLY B 1 316 ? -9.226 74.610 24.484 1.00 31.59 316 GLY B N 1
ATOM 5353 C CA . GLY B 1 316 ? -9.244 73.362 25.239 1.00 30.99 316 GLY B CA 1
ATOM 5354 C C . GLY B 1 316 ? -8.702 73.476 26.653 1.00 30.70 316 GLY B C 1
ATOM 5355 O O . GLY B 1 316 ? -8.399 72.465 27.288 1.00 30.51 316 GLY B O 1
ATOM 5356 N N . ARG B 1 317 ? -8.570 74.710 27.138 1.00 30.30 317 ARG B N 1
ATOM 5357 C CA . ARG B 1 317 ? -8.128 74.965 28.499 1.00 29.89 317 ARG B CA 1
ATOM 5358 C C . ARG B 1 317 ? -9.338 74.971 29.425 1.00 29.97 317 ARG B C 1
ATOM 5359 O O . ARG B 1 317 ? -10.227 75.816 29.302 1.00 30.11 317 ARG B O 1
ATOM 5367 N N . LEU B 1 318 ? -9.365 74.013 30.345 1.00 29.72 318 LEU B N 1
ATOM 5368 C CA . LEU B 1 318 ? -10.502 73.829 31.238 1.00 29.48 318 LEU B CA 1
ATOM 5369 C C . LEU B 1 318 ? -10.127 74.138 32.688 1.00 29.33 318 LEU B C 1
ATOM 5370 O O . LEU B 1 318 ? -8.963 74.017 33.074 1.00 29.24 318 LEU B O 1
ATOM 5375 N N . HIS B 1 319 ? -11.118 74.549 33.476 1.00 29.18 319 HIS B N 1
ATOM 5376 C CA . HIS B 1 319 ? -10.899 74.918 34.877 1.00 29.09 319 HIS B CA 1
ATOM 5377 C C . HIS B 1 319 ? -11.226 73.729 35.771 1.00 28.71 319 HIS B C 1
ATOM 5378 O O . HIS B 1 319 ? -12.388 73.457 36.082 1.00 28.65 319 HIS B O 1
ATOM 5385 N N . LEU B 1 320 ? -10.177 73.020 36.171 1.00 28.29 320 LEU B N 1
ATOM 5386 C CA . LEU B 1 320 ? -10.306 71.682 36.728 1.00 27.98 320 LEU B CA 1
ATOM 5387 C C . LEU B 1 320 ? -9.845 71.615 38.174 1.00 27.74 320 LEU B C 1
ATOM 5388 O O . LEU B 1 320 ? -8.808 72.180 38.531 1.00 27.44 320 LEU B O 1
ATOM 5393 N N . ASP B 1 321 ? -10.627 70.922 39.001 1.00 27.80 321 ASP B N 1
ATOM 5394 C CA . ASP B 1 321 ? -10.294 70.710 40.413 1.00 27.99 321 ASP B CA 1
ATOM 5395 C C . ASP B 1 321 ? -9.148 69.714 40.564 1.00 27.88 321 ASP B C 1
ATOM 5396 O O . ASP B 1 321 ? -9.321 68.603 41.078 1.00 27.82 321 ASP B O 1
ATOM 5401 N N . PHE B 1 322 ? -7.971 70.138 40.114 1.00 27.97 322 PHE B N 1
ATOM 5402 C CA . PHE B 1 322 ? -6.804 69.274 40.053 1.00 27.80 322 PHE B CA 1
ATOM 5403 C C . PHE B 1 322 ? -6.235 68.935 41.431 1.00 27.58 322 PHE B C 1
ATOM 5404 O O . PHE B 1 322 ? -5.868 67.792 41.675 1.00 27.58 322 PHE B O 1
ATOM 5412 N N . GLY B 1 323 ? -6.166 69.930 42.316 1.00 27.54 323 GLY B N 1
ATOM 5413 C CA . GLY B 1 323 ? -5.637 69.752 43.667 1.00 27.23 323 GLY B CA 1
ATOM 5414 C C . GLY B 1 323 ? -6.381 68.702 44.466 1.00 27.41 323 GLY B C 1
ATOM 5415 O O . GLY B 1 323 ? -5.764 67.850 45.116 1.00 27.32 323 GLY B O 1
ATOM 5416 N N . LYS B 1 324 ? -7.711 68.771 44.410 1.00 27.40 324 LYS B N 1
ATOM 5417 C CA . LYS B 1 324 ? -8.601 67.796 45.048 1.00 27.47 324 LYS B CA 1
ATOM 5418 C C . LYS B 1 324 ? -8.335 66.389 44.512 1.00 27.13 324 LYS B C 1
ATOM 5419 O O . LYS B 1 324 ? -8.315 65.414 45.264 1.00 27.09 324 LYS B O 1
ATOM 5425 N N . MET B 1 325 ? -8.134 66.305 43.201 1.00 26.87 325 MET B N 1
ATOM 5426 C CA . MET B 1 325 ? -7.900 65.043 42.525 1.00 26.55 325 MET B CA 1
ATOM 5427 C C . MET B 1 325 ? -6.514 64.482 42.860 1.00 25.83 325 MET B C 1
ATOM 5428 O O . MET B 1 325 ? -6.378 63.286 43.124 1.00 25.79 325 MET B O 1
ATOM 5433 N N . TRP B 1 326 ? -5.504 65.353 42.854 1.00 24.97 326 TRP B N 1
ATOM 5434 C CA . TRP B 1 326 ? -4.129 64.985 43.192 1.00 24.13 326 TRP B CA 1
ATOM 5435 C C . TRP B 1 326 ? -4.024 64.382 44.600 1.00 23.98 326 TRP B C 1
ATOM 5436 O O . TRP B 1 326 ? -3.368 63.354 44.798 1.00 23.48 326 TRP B O 1
ATOM 5447 N N . THR B 1 327 ? -4.682 65.026 45.564 1.00 23.68 327 THR B N 1
ATOM 5448 C CA . THR B 1 327 ? -4.630 64.623 46.970 1.00 23.79 327 THR B CA 1
ATOM 5449 C C . THR B 1 327 ? -5.148 63.196 47.184 1.00 23.52 327 THR B C 1
ATOM 5450 O O . THR B 1 327 ? -4.769 62.525 48.147 1.00 23.52 327 THR B O 1
ATOM 5454 N N . LYS B 1 328 ? -5.996 62.727 46.272 1.00 23.20 328 LYS B N 1
ATOM 5455 C CA . LYS B 1 328 ? -6.559 61.389 46.388 1.00 22.89 328 LYS B CA 1
ATOM 5456 C C . LYS B 1 328 ? -5.793 60.332 45.572 1.00 22.72 328 LYS B C 1
ATOM 5457 O O . LYS B 1 328 ? -6.236 59.187 45.460 1.00 22.34 328 LYS B O 1
ATOM 5463 N N . SER B 1 329 ? -4.632 60.722 45.035 1.00 22.76 329 SER B N 1
ATOM 5464 C CA . SER B 1 329 ? -3.786 59.861 44.191 1.00 22.78 329 SER B CA 1
ATOM 5465 C C . SER B 1 329 ? -4.600 59.124 43.119 1.00 23.11 329 SER B C 1
ATOM 5466 O O . SER B 1 329 ? -4.469 57.899 42.937 1.00 23.13 329 SER B O 1
ATOM 5469 N N . ILE B 1 330 ? -5.450 59.881 42.429 1.00 23.04 330 ILE B N 1
ATOM 5470 C CA . ILE B 1 330 ? -6.306 59.336 41.383 1.00 23.08 330 ILE B CA 1
ATOM 5471 C C . ILE B 1 330 ? -5.523 59.188 40.077 1.00 23.11 330 ILE B C 1
ATOM 5472 O O . ILE B 1 330 ? -4.678 60.017 39.756 1.00 22.90 330 ILE B O 1
ATOM 5477 N N . ARG B 1 331 ? -5.799 58.103 39.358 1.00 23.50 331 ARG B N 1
ATOM 5478 C CA . ARG B 1 331 ? -5.221 57.832 38.051 1.00 23.82 331 ARG B CA 1
ATOM 5479 C C . ARG B 1 331 ? -6.229 58.161 36.951 1.00 23.86 331 ARG B C 1
ATOM 5480 O O . ARG B 1 331 ? -7.423 57.871 37.087 1.00 23.73 331 ARG B O 1
ATOM 5488 N N . ILE B 1 332 ? -5.735 58.755 35.864 1.00 23.80 332 ILE B N 1
ATOM 5489 C CA . ILE B 1 332 ? -6.572 59.186 34.742 1.00 23.92 332 ILE B CA 1
ATOM 5490 C C . ILE B 1 332 ? -6.094 58.597 33.414 1.00 23.66 332 ILE B C 1
ATOM 5491 O O . ILE B 1 332 ? -4.901 58.605 33.121 1.00 23.47 332 ILE B O 1
ATOM 5496 N N . MET B 1 333 ? -7.036 58.094 32.620 1.00 23.44 333 MET B N 1
ATOM 5497 C CA . MET B 1 333 ? -6.778 57.726 31.227 1.00 23.15 333 MET B CA 1
ATOM 5498 C C . MET B 1 333 ? -7.704 58.500 30.294 1.00 23.02 333 MET B C 1
ATOM 5499 O O . MET B 1 333 ? -8.885 58.693 30.594 1.00 22.85 333 MET B O 1
ATOM 5504 N N . THR B 1 334 ? -7.156 58.944 29.168 1.00 22.95 334 THR B N 1
ATOM 5505 C CA . THR B 1 334 ? -7.885 59.779 28.216 1.00 22.99 334 THR B CA 1
ATOM 5506 C C . THR B 1 334 ? -7.818 59.211 26.799 1.00 23.12 334 THR B C 1
ATOM 5507 O O . THR B 1 334 ? -7.154 58.202 26.556 1.00 22.78 334 THR B O 1
ATOM 5511 N N . GLY B 1 335 ? -8.523 59.860 25.873 1.00 23.74 335 GLY B N 1
ATOM 5512 C CA . GLY B 1 335 ? -8.338 59.633 24.436 1.00 24.25 335 GLY B CA 1
ATOM 5513 C C . GLY B 1 335 ? -9.334 58.743 23.716 1.00 24.78 335 GLY B C 1
ATOM 5514 O O . GLY B 1 335 ? -10.224 58.151 24.333 1.00 24.99 335 GLY B O 1
ATOM 5515 N N . MET B 1 336 ? -9.180 58.668 22.394 1.00 25.25 336 MET B N 1
ATOM 5516 C CA . MET B 1 336 ? -9.926 57.725 21.565 1.00 25.75 336 MET B CA 1
ATOM 5517 C C . MET B 1 336 ? -9.653 56.306 22.055 1.00 25.48 336 MET B C 1
ATOM 5518 O O . MET B 1 336 ? -8.518 55.971 22.405 1.00 25.49 336 MET B O 1
ATOM 5523 N N . ALA B 1 337 ? -10.700 55.490 22.102 1.00 25.10 337 ALA B N 1
ATOM 5524 C CA . ALA B 1 337 ? -10.568 54.092 22.480 1.00 24.89 337 ALA B CA 1
ATOM 5525 C C . ALA B 1 337 ? -9.864 53.310 21.373 1.00 24.85 337 ALA B C 1
ATOM 5526 O O . ALA B 1 337 ? -10.153 53.520 20.193 1.00 24.83 337 ALA B O 1
ATOM 5528 N N . PRO B 1 338 ? -8.907 52.434 21.745 1.00 24.71 338 PRO B N 1
ATOM 5529 C CA . PRO B 1 338 ? -8.344 51.519 20.750 1.00 24.63 338 PRO B CA 1
ATOM 5530 C C . PRO B 1 338 ? -9.274 50.321 20.555 1.00 24.56 338 PRO B C 1
ATOM 5531 O O . PRO B 1 338 ? -9.099 49.283 21.200 1.00 24.50 338 PRO B O 1
ATOM 5535 N N . VAL B 1 339 ? -10.260 50.485 19.672 1.00 24.39 339 VAL B N 1
ATOM 5536 C CA . VAL B 1 339 ? -11.337 49.505 19.471 1.00 24.13 339 VAL B CA 1
ATOM 5537 C C . VAL B 1 339 ? -10.797 48.105 19.162 1.00 24.39 339 VAL B C 1
ATOM 5538 O O . VAL B 1 339 ? -11.372 47.105 19.601 1.00 24.43 339 VAL B O 1
ATOM 5542 N N . THR B 1 340 ? -9.688 48.046 18.424 1.00 24.46 340 THR B N 1
ATOM 5543 C CA . THR B 1 340 ? -9.035 46.785 18.068 1.00 24.91 340 THR B CA 1
ATOM 5544 C C . THR B 1 340 ? -8.649 45.937 19.297 1.00 24.56 340 THR B C 1
ATOM 5545 O O . THR B 1 340 ? -8.682 44.709 19.239 1.00 24.20 340 THR B O 1
ATOM 5549 N N . ASN B 1 341 ? -8.315 46.600 20.405 1.00 24.54 341 ASN B N 1
ATOM 5550 C CA . ASN B 1 341 ? -7.971 45.916 21.651 1.00 24.52 341 ASN B CA 1
ATOM 5551 C C . ASN B 1 341 ? -9.137 45.186 22.342 1.00 24.49 341 ASN B C 1
ATOM 5552 O O . ASN B 1 341 ? -8.899 44.260 23.130 1.00 24.32 341 ASN B O 1
ATOM 5557 N N . TYR B 1 342 ? -10.377 45.593 22.047 1.00 24.03 342 TYR B N 1
ATOM 5558 C CA . TYR B 1 342 ? -11.553 45.055 22.751 1.00 24.02 342 TYR B CA 1
ATOM 5559 C C . TYR B 1 342 ? -12.615 44.378 21.875 1.00 23.76 342 TYR B C 1
ATOM 5560 O O . TYR B 1 342 ? -13.410 43.589 22.384 1.00 23.27 342 TYR B O 1
ATOM 5569 N N . ASN B 1 343 ? -12.637 44.693 20.578 1.00 23.69 343 ASN B N 1
ATOM 5570 C CA . ASN B 1 343 ? -13.752 44.289 19.706 1.00 23.83 343 ASN B CA 1
ATOM 5571 C C . ASN B 1 343 ? -14.017 42.782 19.591 1.00 23.95 343 ASN B C 1
ATOM 5572 O O . ASN B 1 343 ? -15.172 42.355 19.544 1.00 23.64 343 ASN B O 1
ATOM 5577 N N . ARG B 1 344 ? -12.945 41.995 19.580 1.00 24.22 344 ARG B N 1
ATOM 5578 C CA . ARG B 1 344 ? -13.024 40.539 19.486 1.00 24.91 344 ARG B CA 1
ATOM 5579 C C . ARG B 1 344 ? -13.646 39.926 20.747 1.00 24.83 344 ARG B C 1
ATOM 5580 O O . ARG B 1 344 ? -14.600 39.149 20.667 1.00 24.53 344 ARG B O 1
ATOM 5588 N N . HIS B 1 345 ? -13.119 40.291 21.913 1.00 25.12 345 HIS B N 1
ATOM 5589 C CA . HIS B 1 345 ? -13.664 39.792 23.181 1.00 25.38 345 HIS B CA 1
ATOM 5590 C C . HIS B 1 345 ? -15.112 40.207 23.405 1.00 25.04 345 HIS B C 1
ATOM 5591 O O . HIS B 1 345 ? -15.915 39.415 23.884 1.00 25.15 345 HIS B O 1
ATOM 5598 N N . LEU B 1 346 ? -15.442 41.447 23.053 1.00 24.68 346 LEU B N 1
ATOM 5599 C CA . LEU B 1 346 ? -16.797 41.949 23.242 1.00 24.58 346 LEU B CA 1
ATOM 5600 C C . LEU B 1 346 ? -17.803 41.256 22.311 1.00 24.66 346 LEU B C 1
ATOM 5601 O O . LEU B 1 346 ? -18.935 40.983 22.708 1.00 24.63 346 LEU B O 1
ATOM 5606 N N . THR B 1 347 ? -17.370 40.967 21.085 1.00 24.70 347 THR B N 1
ATOM 5607 C CA . THR B 1 347 ? -18.130 40.155 20.134 1.00 24.90 347 THR B CA 1
ATOM 5608 C C . THR B 1 347 ? -18.394 38.750 20.692 1.00 25.21 347 THR B C 1
ATOM 5609 O O . THR B 1 347 ? -19.510 38.228 20.574 1.00 25.10 347 THR B O 1
ATOM 5613 N N . GLU B 1 348 ? -17.371 38.151 21.302 1.00 25.48 348 GLU B N 1
ATOM 5614 C CA . GLU B 1 348 ? -17.501 36.823 21.912 1.00 26.24 348 GLU B CA 1
ATOM 5615 C C . GLU B 1 348 ? -18.502 36.812 23.064 1.00 26.25 348 GLU B C 1
ATOM 5616 O O . GLU B 1 348 ? -19.258 35.850 23.226 1.00 26.17 348 GLU B O 1
ATOM 5622 N N . ALA B 1 349 ? -18.505 37.891 23.847 1.00 26.46 349 ALA B N 1
ATOM 5623 C CA . ALA B 1 349 ? -19.450 38.061 24.949 1.00 26.75 349 ALA B CA 1
ATOM 5624 C C . ALA B 1 349 ? -20.891 38.161 24.440 1.00 26.80 349 ALA B C 1
ATOM 5625 O O . ALA B 1 349 ? -21.806 37.597 25.039 1.00 26.88 349 ALA B O 1
ATOM 5627 N N . ILE B 1 350 ? -21.084 38.876 23.334 1.00 26.93 350 ILE B N 1
ATOM 5628 C CA . ILE B 1 350 ? -22.405 38.987 22.711 1.00 26.99 350 ILE B CA 1
ATOM 5629 C C . ILE B 1 350 ? -22.877 37.642 22.132 1.00 27.28 350 ILE B C 1
ATOM 5630 O O . ILE B 1 350 ? -23.953 37.151 22.496 1.00 27.31 350 ILE B O 1
ATOM 5635 N N . LEU B 1 351 ? -22.068 37.045 21.255 1.00 27.43 351 LEU B N 1
ATOM 5636 C CA . LEU B 1 351 ? -22.437 35.789 20.584 1.00 27.75 351 LEU B CA 1
ATOM 5637 C C . LEU B 1 351 ? -22.697 34.627 21.546 1.00 28.24 351 LEU B C 1
ATOM 5638 O O . LEU B 1 351 ? -23.441 33.700 21.220 1.00 28.18 351 LEU B O 1
ATOM 5643 N N . TRP B 1 352 ? -22.082 34.680 22.724 1.00 28.77 352 TRP B N 1
ATOM 5644 C CA . TRP B 1 352 ? -22.251 33.632 23.725 1.00 29.25 352 TRP B CA 1
ATOM 5645 C C . TRP B 1 352 ? -23.291 33.998 24.785 1.00 29.72 352 TRP B C 1
ATOM 5646 O O . TRP B 1 352 ? -23.356 33.377 25.854 1.00 29.75 352 TRP B O 1
ATOM 5657 N N . ASP B 1 353 ? -24.098 35.013 24.466 1.00 30.00 353 ASP B N 1
ATOM 5658 C CA . ASP B 1 353 ? -25.270 35.411 25.253 1.00 30.47 353 ASP B CA 1
ATOM 5659 C C . ASP B 1 353 ? -24.956 35.944 26.654 1.00 30.28 353 ASP B C 1
ATOM 5660 O O . ASP B 1 353 ? -25.730 35.751 27.585 1.00 30.01 353 ASP B O 1
ATOM 5665 N N . GLN B 1 354 ? -23.830 36.636 26.785 1.00 30.39 354 GLN B N 1
ATOM 5666 C CA . GLN B 1 354 ? -23.405 37.162 28.081 1.00 30.65 354 GLN B CA 1
ATOM 5667 C C . GLN B 1 354 ? -23.934 38.565 28.372 1.00 30.31 354 GLN B C 1
ATOM 5668 O O . GLN B 1 354 ? -23.779 39.067 29.487 1.00 30.21 354 GLN B O 1
ATOM 5674 N N . MET B 1 355 ? -24.574 39.181 27.375 1.00 30.07 355 MET B N 1
ATOM 5675 C CA . MET B 1 355 ? -25.064 40.558 27.490 1.00 29.75 355 MET B CA 1
ATOM 5676 C C . MET B 1 355 ? -26.540 40.736 27.065 1.00 30.07 355 MET B C 1
ATOM 5677 O O . MET B 1 355 ? -26.817 41.485 26.118 1.00 29.90 355 MET B O 1
ATOM 5682 N N . PRO B 1 356 ? -27.492 40.063 27.759 1.00 30.19 356 PRO B N 1
ATOM 5683 C CA . PRO B 1 356 ? -28.914 40.220 27.396 1.00 30.37 356 PRO B CA 1
ATOM 5684 C C . PRO B 1 356 ? -29.482 41.587 27.780 1.00 30.37 356 PRO B C 1
ATOM 5685 O O . PRO B 1 356 ? -30.534 41.990 27.281 1.00 30.40 356 PRO B O 1
ATOM 5689 N N . TYR B 1 357 ? -28.764 42.293 28.646 1.00 30.55 357 TYR B N 1
ATOM 5690 C CA . TYR B 1 357 ? -29.155 43.615 29.123 1.00 30.58 357 TYR B CA 1
ATOM 5691 C C . TYR B 1 357 ? -28.760 44.738 28.162 1.00 30.78 357 TYR B C 1
ATOM 5692 O O . TYR B 1 357 ? -29.192 45.881 28.330 1.00 30.65 357 TYR B O 1
ATOM 5701 N N . LEU B 1 358 ? -27.933 44.413 27.166 1.00 31.04 358 LEU B N 1
ATOM 5702 C CA . LEU B 1 358 ? -27.391 45.422 26.253 1.00 31.36 358 LEU B CA 1
ATOM 5703 C C . LEU B 1 358 ? -28.468 46.050 25.364 1.00 31.95 358 LEU B C 1
ATOM 5704 O O . LEU B 1 358 ? -28.585 47.275 25.308 1.00 31.95 358 LEU B O 1
ATOM 5709 N N . SER B 1 359 ? -29.253 45.213 24.684 1.00 32.62 359 SER B N 1
ATOM 5710 C CA . SER B 1 359 ? -30.357 45.699 23.853 1.00 33.26 359 SER B CA 1
ATOM 5711 C C . SER B 1 359 ? -31.423 46.417 24.683 1.00 33.89 359 SER B C 1
ATOM 5712 O O . SER B 1 359 ? -31.971 47.427 24.239 1.00 34.28 359 SER B O 1
ATOM 5715 N N . LYS B 1 360 ? -31.692 45.906 25.886 1.00 34.39 360 LYS B N 1
ATOM 5716 C CA . LYS B 1 360 ? -32.660 46.508 26.814 1.00 35.15 360 LYS B CA 1
ATOM 5717 C C . LYS B 1 360 ? -32.289 47.945 27.187 1.00 35.29 360 LYS B C 1
ATOM 5718 O O . LYS B 1 360 ? -33.157 48.792 27.436 1.00 35.45 360 LYS B O 1
ATOM 5724 N N . VAL B 1 361 ? -30.985 48.197 27.223 1.00 35.46 361 VAL B N 1
ATOM 5725 C CA . VAL B 1 361 ? -30.416 49.456 27.683 1.00 35.47 361 VAL B CA 1
ATOM 5726 C C . VAL B 1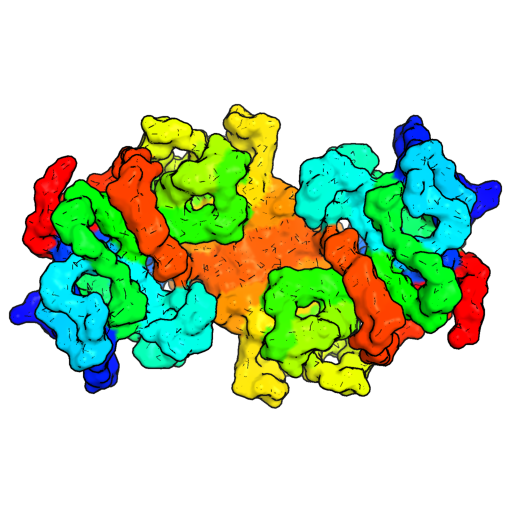 361 ? -30.142 50.421 26.526 1.00 35.48 361 VAL B C 1
ATOM 5727 O O . VAL B 1 361 ? -30.143 51.638 26.710 1.00 35.54 361 VAL B O 1
ATOM 5731 N N . MET B 1 362 ? -29.937 49.875 25.332 1.00 35.70 362 MET B N 1
ATOM 5732 C CA . MET B 1 362 ? -29.521 50.680 24.186 1.00 35.90 362 MET B CA 1
ATOM 5733 C C . MET B 1 362 ? -30.635 51.440 23.457 1.00 36.07 362 MET B C 1
ATOM 5734 O O . MET B 1 362 ? -30.391 52.531 22.920 1.00 36.00 362 MET B 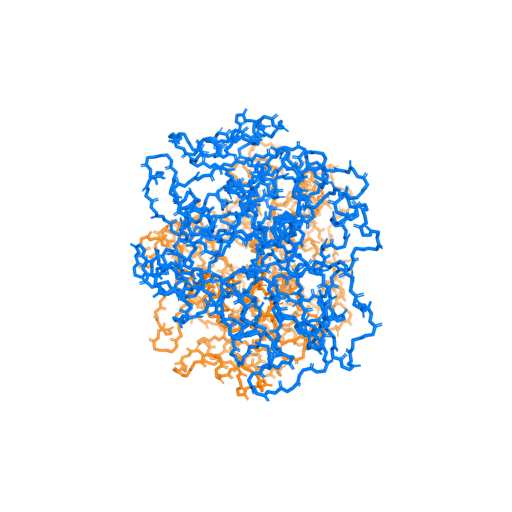O 1
ATOM 5739 N N . ASN B 1 363 ? -31.840 50.863 23.442 1.00 36.20 363 ASN B N 1
ATOM 5740 C CA . ASN B 1 363 ? -32.997 51.434 22.738 1.00 36.24 363 ASN B CA 1
ATOM 5741 C C . ASN B 1 363 ? -32.666 51.760 21.280 1.00 36.00 363 ASN B C 1
ATOM 5742 O O . ASN B 1 363 ? -32.770 52.907 20.839 1.00 35.98 363 ASN B O 1
ATOM 5747 N N . ILE B 1 364 ? -32.238 50.731 20.555 1.00 35.87 364 ILE B N 1
ATOM 5748 C CA . ILE B 1 364 ? -31.895 50.824 19.136 1.00 35.78 364 ILE B CA 1
ATOM 5749 C C . ILE B 1 364 ? -33.136 51.134 18.304 1.00 36.01 364 ILE B C 1
ATOM 5750 O O . ILE B 1 364 ? -34.177 50.501 18.480 1.00 36.07 364 ILE B O 1
ATOM 5755 N N . GLU B 1 365 ? -33.022 52.119 17.413 1.00 36.33 365 GLU B N 1
ATOM 5756 C CA . GLU B 1 365 ? -34.066 52.402 16.424 1.00 36.71 365 GLU B CA 1
ATOM 5757 C C . GLU B 1 365 ? -33.482 52.374 15.021 1.00 36.85 365 GLU B C 1
ATOM 5758 O O . GLU B 1 365 ? -32.560 53.130 14.708 1.00 37.08 365 GLU B O 1
ATOM 5764 N N . VAL B 1 366 ? -34.012 51.488 14.183 1.00 37.08 366 VAL B N 1
ATOM 5765 C CA . VAL B 1 366 ? -33.496 51.319 12.826 1.00 37.45 366 VAL B CA 1
ATOM 5766 C C . VAL B 1 366 ? -34.217 52.240 11.840 1.00 37.68 366 VAL B C 1
ATOM 5767 O O . VAL B 1 366 ? -35.440 52.181 11.683 1.00 37.56 366 VAL B O 1
ATOM 5771 N N . ILE B 1 367 ? -33.434 53.101 11.198 1.00 38.03 367 ILE B N 1
ATOM 5772 C CA . ILE B 1 367 ? -33.940 54.078 10.242 1.00 38.30 367 ILE B CA 1
ATOM 5773 C C . ILE B 1 367 ? -33.301 53.863 8.871 1.00 38.62 367 ILE B C 1
ATOM 5774 O O . ILE B 1 367 ? -32.354 53.079 8.726 1.00 38.52 367 ILE B O 1
ATOM 5779 N N . THR B 1 368 ? -33.835 54.552 7.868 1.00 38.82 368 THR B N 1
ATOM 5780 C CA . THR B 1 368 ? -33.279 54.511 6.526 1.00 39.32 368 THR B CA 1
ATOM 5781 C C . THR B 1 368 ? -32.294 55.662 6.335 1.00 39.39 368 THR B C 1
ATOM 5782 O O . THR B 1 368 ? -32.189 56.547 7.188 1.00 39.29 368 THR B O 1
ATOM 5786 N N . LEU B 1 369 ? -31.583 55.640 5.212 1.00 39.68 369 LEU B N 1
ATOM 5787 C CA . LEU B 1 369 ? -30.584 56.655 4.894 1.00 40.01 369 LEU B CA 1
ATOM 5788 C C . LEU B 1 369 ? -31.195 58.047 4.690 1.00 40.19 369 LEU B C 1
ATOM 5789 O O . LEU B 1 369 ? -30.602 59.053 5.088 1.00 40.21 369 LEU B O 1
ATOM 5794 N N . ASP B 1 370 ? -32.385 58.092 4.086 1.00 40.34 370 ASP B N 1
ATOM 5795 C CA . ASP B 1 370 ? -33.106 59.348 3.869 1.00 40.39 370 ASP B CA 1
ATOM 5796 C C . ASP B 1 370 ? -33.647 59.942 5.177 1.00 40.29 370 ASP B C 1
ATOM 5797 O O . ASP B 1 370 ? -33.800 61.160 5.290 1.00 40.30 370 ASP B O 1
ATOM 5802 N N . GLN B 1 371 ? -33.923 59.075 6.153 1.00 40.19 371 GLN B N 1
ATOM 5803 C CA . GLN B 1 371 ? -34.413 59.472 7.485 1.00 40.21 371 GLN B CA 1
ATOM 5804 C C . GLN B 1 371 ? -33.321 59.972 8.445 1.00 40.00 371 GLN B C 1
ATOM 5805 O O . GLN B 1 371 ? -33.630 60.443 9.542 1.00 39.91 371 GLN B O 1
ATOM 5811 N N . ALA B 1 372 ? -32.058 59.856 8.036 1.00 39.94 372 ALA B N 1
ATOM 5812 C CA . ALA B 1 372 ? -30.903 60.184 8.889 1.00 39.79 372 ALA B CA 1
ATOM 5813 C C . ALA B 1 372 ? -30.869 61.616 9.461 1.00 39.75 372 ALA B C 1
ATOM 5814 O O . ALA B 1 372 ? -30.639 61.782 10.664 1.00 39.63 372 ALA B O 1
ATOM 5816 N N . PRO B 1 373 ? -31.076 62.654 8.613 1.00 39.74 373 PRO B N 1
ATOM 5817 C CA . PRO B 1 373 ? -31.125 64.017 9.172 1.00 39.76 373 PRO B CA 1
ATOM 5818 C C . PRO B 1 373 ? -32.202 64.209 10.250 1.00 39.80 373 PRO B C 1
ATOM 5819 O O . PRO B 1 373 ? -31.961 64.909 11.237 1.00 39.68 373 PRO B O 1
ATOM 5823 N N . ASP B 1 374 ? -33.367 63.588 10.065 1.00 39.93 374 ASP B N 1
ATOM 5824 C CA . ASP B 1 374 ? -34.409 63.562 11.098 1.00 40.23 374 ASP B CA 1
ATOM 5825 C C . ASP B 1 374 ? -33.906 62.898 12.385 1.00 40.02 374 ASP B C 1
ATOM 5826 O O . ASP B 1 374 ? -34.182 63.380 13.488 1.00 40.02 374 ASP B O 1
ATOM 5831 N N . GLY B 1 375 ? -33.169 61.796 12.225 1.00 39.86 375 GLY B N 1
ATOM 5832 C CA . GLY B 1 375 ? -32.522 61.092 13.336 1.00 39.59 375 GLY B CA 1
ATOM 5833 C C . GLY B 1 375 ? -31.543 61.969 14.099 1.00 39.36 375 GLY B C 1
ATOM 5834 O O . GLY B 1 375 ? -31.619 62.057 15.326 1.00 39.42 375 GLY B O 1
ATOM 5835 N N . TYR B 1 376 ? -30.633 62.619 13.372 1.00 39.10 376 TYR B N 1
ATOM 5836 C CA . TYR B 1 376 ? -29.704 63.595 13.954 1.00 39.19 376 TYR B CA 1
ATOM 5837 C C . TYR B 1 376 ? -30.433 64.673 14.754 1.00 39.42 376 TYR B C 1
ATOM 5838 O O . TYR B 1 376 ? -30.026 65.004 15.869 1.00 39.52 376 TYR B O 1
ATOM 5847 N N . ALA B 1 377 ? -31.504 65.219 14.173 1.00 39.73 377 ALA B N 1
ATOM 5848 C CA . ALA B 1 377 ? -32.285 66.286 14.803 1.00 39.77 377 ALA B CA 1
ATOM 5849 C C . ALA B 1 377 ? -32.988 65.803 16.066 1.00 39.90 377 ALA B C 1
ATOM 5850 O O . ALA B 1 377 ? -33.007 66.512 17.076 1.00 39.83 377 ALA B O 1
ATOM 5852 N N . LYS B 1 378 ? -33.562 64.600 16.001 1.00 39.96 378 LYS B N 1
ATOM 5853 C CA . LYS B 1 378 ? -34.189 63.969 17.164 1.00 40.05 378 LYS B CA 1
ATOM 5854 C C . LYS B 1 378 ? -33.168 63.688 18.266 1.00 40.07 378 LYS B C 1
ATOM 5855 O O . LYS B 1 378 ? -33.447 63.904 19.451 1.00 40.10 378 LYS B O 1
ATOM 5861 N N . PHE B 1 379 ? -31.989 63.211 17.863 1.00 39.90 379 PHE B N 1
ATOM 5862 C CA . PHE B 1 379 ? -30.887 62.942 18.785 1.00 39.70 379 PHE B CA 1
ATOM 5863 C C . PHE B 1 379 ? -30.407 64.232 19.442 1.00 39.61 379 PHE B C 1
ATOM 5864 O O . PHE B 1 379 ? -30.180 64.273 20.652 1.00 39.47 379 PHE B O 1
ATOM 5872 N N . ASP B 1 380 ? -30.280 65.284 18.633 1.00 39.65 380 ASP B N 1
ATOM 5873 C CA . ASP B 1 380 ? -29.903 66.618 19.107 1.00 39.78 380 ASP B CA 1
ATOM 5874 C C . ASP B 1 380 ? -30.837 67.141 20.206 1.00 39.54 380 ASP B C 1
ATOM 5875 O O . ASP B 1 380 ? -30.413 67.910 21.069 1.00 39.56 380 ASP B O 1
ATOM 5880 N N . LYS B 1 381 ? -32.096 66.708 20.182 1.00 39.36 381 LYS B N 1
ATOM 5881 C CA . LYS B 1 381 ? -33.076 67.153 21.178 1.00 39.21 381 LYS B CA 1
ATOM 5882 C C . LYS B 1 381 ? -33.274 66.174 22.343 1.00 38.84 381 LYS B C 1
ATOM 5883 O O . LYS B 1 381 ? -34.329 66.152 22.990 1.00 38.80 381 LYS B O 1
ATOM 5889 N N . GLY B 1 382 ? -32.245 65.367 22.601 1.00 38.39 382 GLY B N 1
ATOM 5890 C CA . GLY B 1 382 ? -32.189 64.519 23.787 1.00 37.74 382 GLY B CA 1
ATOM 5891 C C . GLY B 1 382 ? -32.941 63.207 23.700 1.00 37.48 382 GLY B C 1
ATOM 5892 O O . GLY B 1 382 ? -33.302 62.635 24.729 1.00 37.45 382 GLY B O 1
ATOM 5893 N N . SER B 1 383 ? -33.175 62.729 22.478 1.00 37.16 383 SER B N 1
ATOM 5894 C CA . SER B 1 383 ? -33.819 61.432 22.248 1.00 36.86 383 SER B CA 1
ATOM 5895 C C . SER B 1 383 ? -33.075 60.295 22.955 1.00 36.83 383 SER B C 1
ATOM 5896 O O . SER B 1 383 ? -31.841 60.233 22.900 1.00 36.73 383 SER B O 1
ATOM 5899 N N . PRO B 1 384 ? -33.823 59.391 23.618 1.00 36.65 384 PRO B N 1
ATOM 5900 C CA . PRO B 1 384 ? -33.210 58.242 24.278 1.00 36.42 384 PRO B CA 1
ATOM 5901 C C . PRO B 1 384 ? -32.949 57.076 23.313 1.00 36.27 384 PRO B C 1
ATOM 5902 O O . PRO B 1 384 ? -32.789 55.933 23.750 1.00 36.40 384 PRO B O 1
ATOM 5906 N N . ALA B 1 385 ? -32.901 57.367 22.015 1.00 35.87 385 ALA B N 1
ATOM 5907 C CA . ALA B 1 385 ? -32.691 56.332 21.008 1.00 35.50 385 ALA B CA 1
ATOM 5908 C C . ALA B 1 385 ? -31.234 56.245 20.560 1.00 35.20 385 ALA B C 1
ATOM 5909 O O . ALA B 1 385 ? -30.508 57.239 20.570 1.00 35.13 385 ALA B O 1
ATOM 5911 N N . LYS B 1 386 ? -30.813 55.042 20.180 1.00 34.78 386 LYS B N 1
ATOM 5912 C CA . LYS B 1 386 ? -29.584 54.876 19.420 1.00 34.52 386 LYS B CA 1
ATOM 5913 C C . LYS B 1 386 ? -29.962 54.596 17.972 1.00 34.49 386 LYS B C 1
ATOM 5914 O O . LYS B 1 386 ? -30.445 53.512 17.639 1.00 34.58 386 LYS B O 1
ATOM 5920 N N . PHE B 1 387 ? -29.743 55.591 17.120 1.00 34.55 387 PHE B N 1
ATOM 5921 C CA . PHE B 1 387 ? -30.122 55.491 15.722 1.00 34.64 387 PHE B CA 1
ATOM 5922 C C . PHE B 1 387 ? -29.097 54.696 14.922 1.00 34.82 387 PHE B C 1
ATOM 5923 O O . PHE B 1 387 ? -27.896 54.987 14.950 1.00 34.56 387 PHE B O 1
ATOM 5931 N N . VAL B 1 388 ? -29.603 53.678 14.232 1.00 35.14 388 VAL B N 1
ATOM 5932 C CA . VAL B 1 388 ? -28.805 52.806 13.387 1.00 35.49 388 VAL B CA 1
ATOM 5933 C C . VAL B 1 388 ? -29.406 52.841 11.991 1.00 35.88 388 VAL B C 1
ATOM 5934 O O . VAL B 1 388 ? -30.572 52.483 11.803 1.00 36.03 388 VAL B O 1
ATOM 5938 N N . ILE B 1 389 ? -28.609 53.280 11.023 1.00 36.37 389 ILE B N 1
ATOM 5939 C CA . ILE B 1 389 ? -29.055 53.394 9.637 1.00 36.93 389 ILE B CA 1
ATOM 5940 C C . ILE B 1 389 ? -28.791 52.102 8.866 1.00 37.55 389 ILE B C 1
ATOM 5941 O O . ILE B 1 389 ? -27.682 51.560 8.909 1.00 37.57 389 ILE B O 1
ATOM 5946 N N . ASP B 1 390 ? -29.824 51.631 8.165 1.00 38.32 390 ASP B N 1
ATOM 5947 C CA . ASP B 1 390 ? -29.747 50.469 7.280 1.00 38.97 390 ASP B CA 1
ATOM 5948 C C . ASP B 1 390 ? -29.941 50.912 5.820 1.00 39.67 390 ASP B C 1
ATOM 5949 O O . ASP B 1 390 ? -31.075 50.964 5.330 1.00 39.82 390 ASP B O 1
ATOM 5954 N N . PRO B 1 391 ? -28.833 51.228 5.121 1.00 40.27 391 PRO B N 1
ATOM 5955 C CA . PRO B 1 391 ? -28.883 51.853 3.793 1.00 40.91 391 PRO B CA 1
ATOM 5956 C C . PRO B 1 391 ? -29.289 50.939 2.628 1.00 41.60 391 PRO B C 1
ATOM 5957 O O . PRO B 1 391 ? -29.530 51.429 1.522 1.00 41.53 391 PRO B O 1
ATOM 5961 N N . HIS B 1 392 ? -29.359 49.633 2.871 1.00 42.41 392 HIS B N 1
ATOM 5962 C CA . HIS B 1 392 ? -29.735 48.676 1.830 1.00 43.34 392 HIS B CA 1
ATOM 5963 C C . HIS B 1 392 ? -30.934 47.809 2.222 1.00 44.21 392 HIS B C 1
ATOM 5964 O O . HIS B 1 392 ? -31.328 46.912 1.472 1.00 44.45 392 HIS B O 1
ATOM 5971 N N . GLY B 1 393 ? -31.511 48.080 3.390 1.00 45.26 393 GLY B N 1
ATOM 5972 C CA . GLY B 1 393 ? -32.636 47.297 3.903 1.00 46.82 393 GLY B CA 1
ATOM 5973 C C . GLY B 1 393 ? -32.277 45.854 4.222 1.00 47.91 393 GLY B C 1
ATOM 5974 O O . GLY B 1 393 ? -33.078 44.946 3.996 1.00 48.01 393 GLY B O 1
ATOM 5975 N N . MET B 1 394 ? -31.073 45.646 4.754 1.00 49.08 394 MET B N 1
ATOM 5976 C CA . MET B 1 394 ? -30.570 44.304 5.061 1.00 50.29 394 MET B CA 1
ATOM 5977 C C . MET B 1 394 ? -30.998 43.788 6.435 1.00 51.23 394 MET B C 1
ATOM 5978 O O . MET B 1 394 ? -30.781 42.616 6.757 1.00 51.26 394 MET B O 1
ATOM 5983 N N . LEU B 1 395 ? -31.599 44.662 7.240 1.00 52.54 395 LEU B N 1
ATOM 5984 C CA . LEU B 1 395 ? -31.998 44.309 8.603 1.00 53.95 395 LEU B CA 1
ATOM 5985 C C . LEU B 1 395 ? -33.489 43.962 8.718 1.00 55.12 395 LEU B C 1
ATOM 5986 O O . LEU B 1 395 ? -34.126 44.262 9.737 1.00 55.29 395 LEU B O 1
ATOM 5991 N N . LYS B 1 396 ? -34.023 43.313 7.678 1.00 56.48 396 LYS B N 1
ATOM 5992 C CA . LYS B 1 396 ? -35.437 42.908 7.605 1.00 57.80 396 LYS B CA 1
ATOM 5993 C C . LYS B 1 396 ? -36.351 44.130 7.793 1.00 58.65 396 LYS B C 1
ATOM 5994 O O . LYS B 1 396 ? -36.271 45.093 7.021 1.00 58.73 396 LYS B O 1
ATOM 6000 N N . ASN B 1 397 ? -37.214 44.074 8.809 1.00 59.64 397 ASN B N 1
ATOM 6001 C CA . ASN B 1 397 ? -37.973 45.230 9.288 1.00 60.41 397 ASN B CA 1
ATOM 6002 C C . ASN B 1 397 ? -38.473 44.957 10.708 1.00 60.76 397 ASN B C 1
ATOM 6003 O O . ASN B 1 397 ? -39.540 44.364 10.902 1.00 60.91 397 ASN B O 1
ATOM 6008 N N . LYS B 1 398 ? -37.672 45.384 11.688 1.00 61.15 398 LYS B N 1
ATOM 6009 C CA . LYS B 1 398 ? -37.951 45.210 13.124 1.00 61.46 398 LYS B CA 1
ATOM 6010 C C . LYS B 1 398 ? -38.113 43.748 13.534 1.00 61.56 398 LYS B C 1
ATOM 6011 O O . LYS B 1 398 ? -37.128 43.019 13.675 1.00 61.64 398 LYS B O 1
#

B-factor: mean 31.1, std 6.68, range [13.19, 62.33]

Foldseek 3Di:
DFWFFWFDADALDIDGDTDHDDDCDDPNHHAQQKFKWQFFKFFDDVVVLCVNRVFADDDGGATATQLTWTFTCGHHNPHDPHDGGFTKGFAQWQAQCPDPCSVVLNSQFAPDCSQAVPGRTHGERRCSPPAHHDLIRMHMHGNCNSGIDTDPDPVLCLVLVLLLSCLRAQLLLLLLFCVQQVQAAQFAEEEEDLALNSLSVQLNSVLRRYPAYEYEDCAPVSVVLQVVLPHHYDNQLAPDQQLVVVCVVPVGSAGQEYEAQAAQQAFAGHPRRVPGARCHRVQSNLVRHAQVGEGGYSHYQDCATPDHPDPCSRRRHHDHPVVSNVVSVYYYDYGGRSSSVPSVVVSVCVSVPVRPSSCSSAQEDEDESVCVSVVSVCVSVPDSHTYMYRHPCNNVDD/DWKFFFFAADQLDTDTDIDDDDDCDDPPHHFQLKFKWQFFKFFDDVVVLCVNRVFADDDGGAGATQLTWTFTCGHGPPHDPHDGGWTKTFAQWQEQCPDPCNVVLNSQFHPDVSQPVPGRTHGERRCSPDAGHDLMRMGMHGNPNLGIDTPPDPVLCLVLVLVLSCLRAQLLLLLQQCVQQVQAAQFAEEEEDLALNSLSVQLNSVLRRYDAYEYEDCQVVSQCLQVVLVHHYDNQLAPPQQLVVVCVVPVGSAGQGYGYQAAQQDFAGHPRNPPGARCRRVQSNLVRHAQNGEGGYSHYQDCATPDDPDPCSRRSRHDHPVVSNVVSVYYYDDGGRSSSVPSVVSVVCVSVPVRPSSCSNAQEDEDESNCVSVVSVCVSVPDSYTYMYRHPCNSPHD

CATH classification: 3.90.180.10 (+1 more: 3.40.50.720)